Protein AF-A0A6S4QHC9-F1 (afdb_monomer_lite)

Foldseek 3Di:
DAFEEEEAEAFLLCRQVLLVVLCVVVVFAEDELLLLLLLLLVQCVVVVHDLPPPVVSLVCLVPWDWDADPQWIAIVNHTCNVVSVDPSSVVCSVSNCLDPSSVVSSLVVVVVVSVPTHYRYYYQQCCPPSCVPHLAYAYRYEDLLSSLVSVCVVCVVVVNCPPDDSVNSSVVSVVRLVCQQPRPPRRRDRRVRHHYDYPHPDDSVVVSVVRVVVSVVSVVVVVLVVVVPPVVVVVVVVVVCVPDVDDDDPAPWDKAWWAFADDDCKTWTHRVDPFIEIEHNVQVVVVPDDPDDHGDTAIWIFRDQDPRGTYIHRLLVQQVVQLVVVVVCLVVQHKFKWFFADDDPFFTWTDTSSHTATEGPVQEAPAPDDDDPPRHGDIAIWGFPDGDPVYTYTGRHVVLVVVLVVVLVVCLVPDDFFDKAKWFFADQDQFKTWTARDRSQIAIEGQVQEALDPPSCSSVVDDGGDIDMWTWHDQDPPVSYTYIHPHVVDPDVVVVVVVPDDAFDKFKFFFADWDQQFTWTHRDVSQIATEGQVQPDLFDNDRGCVVPDDGGDIDIWGFHDQDPPVSYTYTGDNVVDDRPLVCVCVVAPAFDKFKFQFADDDLFWTWTDTVNTATETEGPVLEPDPDDSVVVVVPDDHGDIAIWTFHDDDSVVRHTYTHHDDDDDDPLVVPVVQDDAFAKFKWAFADADPFFTWTHGPDRQIETEGQVQQAQDNDPDPCVRDDHGDIAIWGFHDDDSVVSYTYTGRHVVVVVQVVCVVPVDHHDHPDDDDDDDDDDDDDDDDDDDDDDDDDDDDDDDDDDD

pLDDT: mean 73.75, std 15.62, range [25.36, 93.94]

Secondary structure (DSSP, 8-state):
---EEEEE--TTSSHHHHHHHHHHHHT-EEEEHHHHHHHHHHHHHHTT--TT-HHHHHHHHHH--EEEETTEEEETTEE-TTGGGSHHHHHHHHHHTT-HHHHHHHHHHHHHHHTTS-EEEEESSIIIII-TT-SEEEEEE--HHHHHHHHHHHHHHTT--TT--HHHHHHHHHHHHHHHHH-SSS---PPTTPEEEE-SSS-HHHHHHHHHHHHHHHHHHHHHHHTT--HHHHHHHHHHTTSSS---SSS---EEEEEEEEESSSEEEE-SSSS-EEE-HHHHHHH-S----TT-EEEEEEEEE-SSSEEEEHHHHHHHHHHHHHHHHHHTT-EEEEEEEEEETTEEEEEETTEEEEEEGGGT-SS--S--GGGTT-EEEEEEEEE-SS-EEEESHHHHHHHHHHHHHHHHHH--TT-EEEEEEEEEETTEEEEEEETTEEEEEEGGGS-SS--TTGGGG--TT-EEEEEEEEEETTTTEEEEESGGGS--HHHHHHHH--TT-EEEEEEEEEETTEEEEEEETTEEEEEEGGGS-SS---S-GGGT--TT-EEEEEEEEEETTTTEEEEESGGGS--TTSSHHHHS-TT-EEEEEEEEEETTEEEEEETTTEEEEEEGGGSS--S-HHHHHHH--TT-EEEEEEEEEETTTTEEEEEE--PPPPHHHHHHHH--TT-EEEEEEEEEETTEEEEE-STT-EEEEEGGGS-SS--S-GGGT--TT-EEEEEEEEEETTTTEEEEEHHHHHHHHHHHHTTT--------------PPPP-----------------------

Radius of gyration: 46.86 Å; chains: 1; bounding box: 111×77×126 Å

Sequence (801 aa):
MNKTITVDGPAGSGKSSIAKLLSKRINYTYLDTGAIYRILTYCFIEEDTSARDKQKIESTLATIKINIEDSKYYLNDKDVTEVIRGEAVDKLVAVFAQLPEVRGYVRSFQRRMADNKNMVIDGRDIGTEVFPNAFCKFYLDARLKVRAERRFNDLKKREIIGERTLEDIAQEVARRDKMDRERTHSPLKIPKDALIIDSSDSQIESVLEEMVNHYNNKIQLQSLDTNFSSDEQNEEFFKAMQEQPAAPTTHSGEFLDAKVISIGEEIYLDIGRKVDAYISHDEVKRLGEINFAVGDTIQVVEKARTRVGVLVSKYDADRWQGLLKLRERFKANDLVSGIVKDINKGGYIIDIDGTEAFCPLSEYDVVKSPRKQDEIGVHSNFKILSLDLKNVIVSRKRPLEKRYDTIRQEFFETAKENDRFTAKVVHLMNYRMIVSLKEGVNAIIRQKEFSWKRSGRDIERFQRGDEFEVVLILIDREKQRLEVSRRLAQPDPFIDFYAKHEVGSVVTGKIVSTERYGVFVEVENGVDGMVHISDISWFRKVLHPKDLFNIGDAITTKILSISKEDRKLSLGIKQLEADPWESMDQTYPIGGEVNLKITAIIKNGLYGLIDEKVDAFIHIMDTQYKDTQADFMSIFNVGDDINAKILRVNKFKHRLELGLKEKIDNPWEELKLNFDNKDVVMGEVVEIIENGVNVKLLGSVIGFCHVNQLDEVETKSIEDVVKVGEKHSFLIQFIDIEKEKISLSRKDFLISSKNMENSNVSPKMKLDAIIEPSHPDQDSMKEDTDSPSETDRNTHEKDFA

Structure (mmCIF, N/CA/C/O backbone):
data_AF-A0A6S4QHC9-F1
#
_entry.id   AF-A0A6S4QHC9-F1
#
loop_
_atom_site.group_PDB
_atom_site.id
_atom_site.type_symbol
_atom_site.label_atom_id
_atom_site.label_alt_id
_atom_site.label_comp_id
_atom_site.label_asym_id
_atom_site.label_entity_id
_atom_site.label_seq_id
_atom_site.pdbx_PDB_ins_code
_atom_site.Cartn_x
_atom_site.Cartn_y
_atom_site.Cartn_z
_atom_site.occupancy
_atom_site.B_iso_or_equiv
_atom_site.auth_seq_id
_atom_site.auth_comp_id
_atom_site.auth_asym_id
_atom_site.auth_atom_id
_atom_site.pdbx_PDB_model_num
ATOM 1 N N . MET A 1 1 ? 1.510 8.963 30.806 1.00 52.81 1 MET A N 1
ATOM 2 C CA . MET A 1 1 ? 2.426 8.277 29.866 1.00 52.81 1 MET A CA 1
ATOM 3 C C . MET A 1 1 ? 2.702 9.185 28.682 1.00 52.81 1 MET A C 1
ATOM 5 O O . MET A 1 1 ? 1.758 9.783 28.174 1.00 52.81 1 MET A O 1
ATOM 9 N N . ASN A 1 2 ? 3.962 9.287 28.256 1.00 72.94 2 ASN A N 1
ATOM 10 C CA . ASN A 1 2 ? 4.336 10.025 27.047 1.00 72.94 2 ASN A CA 1
ATOM 11 C C . ASN A 1 2 ? 3.812 9.280 25.819 1.00 72.94 2 ASN A C 1
ATOM 13 O O . ASN A 1 2 ? 3.933 8.056 25.733 1.00 72.94 2 ASN A O 1
ATOM 17 N N . LYS A 1 3 ? 3.201 10.003 24.884 1.00 85.38 3 LYS A N 1
ATOM 18 C CA . LYS A 1 3 ? 2.606 9.426 23.679 1.00 85.38 3 LYS A CA 1
ATOM 19 C C . LYS A 1 3 ? 3.523 9.696 22.494 1.00 85.38 3 LYS A C 1
ATOM 21 O O . LYS A 1 3 ? 3.671 10.832 22.048 1.00 85.38 3 LYS A O 1
ATOM 26 N N . THR A 1 4 ? 4.125 8.632 21.973 1.00 90.50 4 THR A N 1
ATOM 27 C CA . THR A 1 4 ? 4.894 8.671 20.724 1.00 90.50 4 THR A CA 1
ATOM 28 C C . THR A 1 4 ? 4.001 8.273 19.558 1.00 90.50 4 THR A C 1
ATOM 30 O O . THR A 1 4 ? 3.331 7.242 19.611 1.00 90.50 4 THR A O 1
ATOM 33 N N . ILE A 1 5 ? 4.005 9.071 18.496 1.00 92.06 5 ILE A N 1
ATOM 34 C CA . ILE A 1 5 ? 3.310 8.797 17.240 1.00 92.06 5 ILE A CA 1
ATOM 35 C C . ILE A 1 5 ? 4.350 8.632 16.139 1.00 92.06 5 ILE A C 1
ATOM 37 O O . ILE A 1 5 ? 5.210 9.496 15.977 1.00 92.06 5 ILE A O 1
ATOM 41 N N . THR A 1 6 ? 4.268 7.547 15.374 1.00 93.94 6 THR A N 1
ATOM 42 C CA . THR A 1 6 ? 5.199 7.277 14.271 1.00 93.94 6 THR A CA 1
ATOM 43 C C . THR A 1 6 ? 4.517 7.447 12.924 1.00 93.94 6 THR A C 1
ATOM 45 O O . THR A 1 6 ? 3.367 7.043 12.747 1.00 93.94 6 THR A O 1
ATOM 48 N N . VAL A 1 7 ? 5.230 8.037 11.966 1.00 92.94 7 VAL A N 1
ATOM 49 C CA . VAL A 1 7 ? 4.775 8.204 10.581 1.00 92.94 7 VAL A CA 1
ATOM 50 C C . VAL A 1 7 ? 5.837 7.639 9.640 1.00 92.94 7 VAL A C 1
ATOM 52 O O . VAL A 1 7 ? 6.820 8.301 9.308 1.00 92.94 7 VAL A O 1
ATOM 55 N N . ASP A 1 8 ? 5.646 6.396 9.215 1.00 90.69 8 ASP A N 1
ATOM 56 C CA . ASP A 1 8 ? 6.563 5.693 8.321 1.00 90.69 8 ASP A CA 1
ATOM 57 C C . ASP A 1 8 ? 6.098 5.756 6.864 1.00 90.69 8 ASP A C 1
ATOM 59 O O . ASP A 1 8 ? 4.919 5.938 6.569 1.00 90.69 8 ASP A O 1
ATOM 63 N N . GLY A 1 9 ? 7.026 5.605 5.921 1.00 87.12 9 GLY A N 1
ATOM 64 C CA . GLY A 1 9 ? 6.676 5.460 4.508 1.00 87.12 9 GLY A CA 1
ATOM 65 C C . GLY A 1 9 ? 7.844 5.676 3.543 1.00 87.12 9 GLY A C 1
ATOM 66 O O . GLY A 1 9 ? 8.886 6.232 3.925 1.00 87.12 9 GLY A O 1
ATOM 67 N N . PRO A 1 10 ? 7.696 5.269 2.268 1.00 82.06 10 PRO A N 1
ATOM 68 C CA . PRO A 1 10 ? 8.728 5.416 1.246 1.00 82.06 10 PRO A CA 1
ATOM 69 C C . PRO A 1 10 ? 9.070 6.884 0.931 1.00 82.06 10 PRO A C 1
ATOM 71 O O . PRO A 1 10 ? 8.462 7.840 1.425 1.00 82.06 10 PRO A O 1
ATOM 74 N N . ALA A 1 11 ? 10.111 7.099 0.122 1.00 77.19 11 ALA A N 1
ATOM 75 C CA . ALA A 1 11 ? 10.515 8.447 -0.285 1.00 77.19 11 ALA A CA 1
ATOM 76 C C . ALA A 1 11 ? 9.394 9.135 -1.081 1.00 77.19 11 ALA A C 1
ATOM 78 O O . ALA A 1 11 ? 8.812 8.516 -1.968 1.00 77.19 11 ALA A O 1
ATOM 79 N N . GLY A 1 12 ? 9.108 10.409 -0.800 1.00 72.75 12 GLY A N 1
ATOM 80 C CA . GLY A 1 12 ? 8.110 11.180 -1.555 1.00 72.75 12 GLY A CA 1
ATOM 81 C C . GLY A 1 12 ? 6.642 10.883 -1.212 1.00 72.75 12 GLY A C 1
ATOM 82 O O . GLY A 1 12 ? 5.759 11.467 -1.832 1.00 72.75 12 GLY A O 1
ATOM 83 N N . SER A 1 13 ? 6.353 10.043 -0.207 1.00 81.88 13 SER A N 1
ATOM 84 C CA . SER A 1 13 ? 4.974 9.756 0.238 1.00 81.88 13 SER A CA 1
ATOM 85 C C . SER A 1 13 ? 4.284 10.910 0.983 1.00 81.88 13 SER A C 1
ATOM 87 O O . SER A 1 13 ? 3.103 10.816 1.299 1.00 81.88 13 SER A O 1
ATOM 89 N N . GLY A 1 14 ? 4.997 12.009 1.261 1.00 81.38 14 GLY A N 1
ATOM 90 C CA . GLY A 1 14 ? 4.463 13.169 1.990 1.00 81.38 14 GLY A CA 1
ATOM 91 C C . GLY A 1 14 ? 4.578 13.083 3.517 1.00 81.38 14 GLY A C 1
ATOM 92 O O . GLY A 1 14 ? 4.103 13.984 4.203 1.00 81.38 14 GLY A O 1
ATOM 93 N N . LYS A 1 15 ? 5.244 12.048 4.052 1.00 88.44 15 LYS A N 1
ATOM 94 C CA . LYS A 1 15 ? 5.365 11.801 5.499 1.00 88.44 15 LYS A CA 1
ATOM 95 C C . LYS A 1 15 ? 5.836 12.992 6.332 1.00 88.44 15 LYS A C 1
ATOM 97 O O . LYS A 1 15 ? 5.140 13.351 7.269 1.00 88.44 15 LYS A O 1
ATOM 102 N N . SER A 1 16 ? 6.932 13.652 5.969 1.00 85.75 16 SER A N 1
ATOM 103 C CA . SER A 1 16 ? 7.498 14.751 6.763 1.00 85.75 16 SER A CA 1
ATOM 104 C C . SER A 1 16 ? 6.567 15.967 6.794 1.00 85.75 16 SER A C 1
ATOM 106 O O . SER A 1 16 ? 6.371 16.594 7.832 1.00 85.75 16 SER A O 1
ATOM 108 N N . SER A 1 17 ? 5.919 16.271 5.664 1.00 85.81 17 SER A N 1
ATOM 109 C CA . SER A 1 17 ? 4.942 17.360 5.567 1.00 85.81 17 SER A CA 1
ATOM 110 C C . SER A 1 17 ? 3.709 17.085 6.430 1.00 85.81 17 SER A C 1
ATOM 112 O O . SER A 1 17 ? 3.311 17.939 7.219 1.00 85.81 17 SER A O 1
ATOM 114 N N . ILE A 1 18 ? 3.136 15.885 6.317 1.00 88.94 18 ILE A N 1
ATOM 115 C CA . ILE A 1 18 ? 1.932 15.493 7.057 1.00 88.94 18 ILE A CA 1
ATOM 116 C C . ILE A 1 18 ? 2.232 15.323 8.552 1.00 88.94 18 ILE A C 1
ATOM 118 O O . ILE A 1 18 ? 1.468 15.802 9.381 1.00 88.94 18 ILE A O 1
ATOM 122 N N . ALA A 1 19 ? 3.366 14.723 8.917 1.00 89.88 19 ALA A N 1
ATOM 123 C CA . ALA A 1 19 ? 3.788 14.553 10.306 1.00 89.88 19 ALA A CA 1
ATOM 124 C C . ALA A 1 19 ? 3.991 15.899 11.017 1.00 89.88 19 ALA A C 1
ATOM 126 O O . ALA A 1 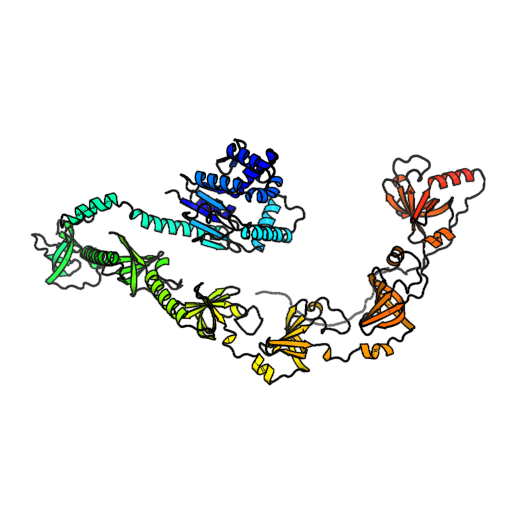19 ? 3.568 16.058 12.161 1.00 89.88 19 ALA A O 1
ATOM 127 N N . LYS A 1 20 ? 4.560 16.895 10.324 1.00 89.00 20 LYS A N 1
ATOM 128 C CA . LYS A 1 20 ? 4.706 18.259 10.850 1.00 89.00 20 LYS A CA 1
ATOM 129 C C . LYS A 1 20 ? 3.361 18.971 11.030 1.00 89.00 20 LYS A C 1
ATOM 131 O O . LYS A 1 20 ? 3.195 19.738 11.975 1.00 89.00 20 LYS A O 1
ATOM 136 N N . LEU A 1 21 ? 2.397 18.752 10.133 1.00 88.88 21 LEU A N 1
ATOM 137 C CA . LEU A 1 21 ? 1.041 19.291 10.294 1.00 88.88 21 LEU A CA 1
ATOM 138 C C . LEU A 1 21 ? 0.300 18.600 11.442 1.00 88.88 21 LEU A C 1
ATOM 140 O O . LEU A 1 21 ? -0.307 19.277 12.272 1.00 88.88 21 LEU A O 1
ATOM 144 N N . LEU A 1 22 ? 0.417 17.275 11.538 1.00 90.81 22 LEU A N 1
ATOM 145 C CA . LEU A 1 22 ? -0.151 16.484 12.623 1.00 90.81 22 LEU A CA 1
ATOM 146 C C . LEU A 1 22 ? 0.376 16.951 13.974 1.00 90.81 22 LEU A C 1
ATOM 148 O O . LEU A 1 22 ? -0.426 17.223 14.860 1.00 90.81 22 LEU A O 1
ATOM 152 N N . SER A 1 23 ? 1.695 17.115 14.112 1.00 91.00 23 SER A N 1
ATOM 153 C CA . SER A 1 23 ? 2.312 17.555 15.365 1.00 91.00 23 SER A CA 1
ATOM 154 C C . SER A 1 23 ? 1.770 18.910 15.821 1.00 91.00 23 SER A C 1
ATOM 156 O O . SER A 1 23 ? 1.446 19.072 16.993 1.00 91.00 23 SER A O 1
ATOM 158 N N . LYS A 1 24 ? 1.588 19.864 14.898 1.00 88.94 24 LYS A N 1
ATOM 159 C CA . LYS A 1 24 ? 0.968 21.161 15.199 1.00 88.94 24 LYS A CA 1
ATOM 160 C C . LYS A 1 24 ? -0.492 21.008 15.614 1.00 88.94 24 LYS A C 1
ATOM 162 O O . LYS A 1 24 ? -0.920 21.649 16.567 1.00 88.94 24 LYS A O 1
ATOM 167 N N . ARG A 1 25 ? -1.250 20.154 14.920 1.00 87.62 25 ARG A N 1
ATOM 168 C CA . ARG A 1 25 ? -2.686 19.957 15.158 1.00 87.62 25 ARG A CA 1
ATOM 169 C C . ARG A 1 25 ? -2.982 19.344 16.527 1.00 87.62 25 ARG A C 1
ATOM 171 O O . ARG A 1 25 ? -3.978 19.715 17.136 1.00 87.62 25 ARG A O 1
ATOM 178 N N . ILE A 1 26 ? -2.126 18.440 17.005 1.00 87.88 26 ILE A N 1
ATOM 179 C CA . ILE A 1 26 ? -2.276 17.768 18.309 1.00 87.88 26 ILE A CA 1
ATOM 180 C C . ILE A 1 26 ? -1.362 18.340 19.408 1.00 87.88 26 ILE A C 1
ATOM 182 O O . ILE A 1 26 ? -1.361 17.820 20.521 1.00 87.88 26 ILE A O 1
ATOM 186 N N . ASN A 1 27 ? -0.603 19.402 19.108 1.00 87.50 27 ASN A N 1
ATOM 187 C CA . ASN A 1 27 ? 0.350 20.080 19.998 1.00 87.50 27 ASN A CA 1
ATOM 188 C C . ASN A 1 27 ? 1.491 19.186 20.539 1.00 87.50 27 ASN A C 1
ATOM 190 O O . ASN A 1 27 ? 1.745 19.124 21.742 1.00 87.50 27 ASN A O 1
ATOM 194 N N . TYR A 1 28 ? 2.150 18.437 19.652 1.00 89.00 28 TYR A N 1
ATOM 195 C CA . TYR A 1 28 ? 3.264 17.530 19.964 1.00 89.00 28 TYR A CA 1
ATOM 196 C C . TYR A 1 28 ? 4.567 18.034 19.332 1.00 89.00 28 TYR A C 1
ATOM 198 O O . TYR A 1 28 ? 4.561 18.703 18.294 1.00 89.00 28 TYR A O 1
ATOM 206 N N . THR A 1 29 ? 5.707 17.662 19.917 1.00 86.81 29 THR A N 1
ATOM 207 C CA . THR A 1 29 ? 7.023 17.963 19.341 1.00 86.81 29 THR A CA 1
ATOM 208 C C . THR A 1 29 ? 7.252 17.122 18.084 1.00 86.81 29 THR A C 1
ATOM 210 O O . THR A 1 29 ? 7.058 15.908 18.096 1.00 86.81 29 THR A O 1
ATOM 213 N N . TYR A 1 30 ? 7.675 17.753 16.991 1.00 88.25 30 TYR A N 1
ATOM 214 C CA . TYR A 1 30 ? 8.024 17.062 15.748 1.00 88.25 30 TYR A CA 1
ATOM 215 C C . TYR A 1 30 ? 9.513 16.723 15.708 1.00 88.25 30 TYR A C 1
ATOM 217 O O . TYR A 1 30 ? 10.341 17.579 16.019 1.00 88.25 30 TYR A O 1
ATOM 225 N N . LEU A 1 31 ? 9.850 15.506 15.280 1.00 86.62 31 LEU A N 1
ATOM 226 C CA . LEU A 1 31 ? 11.228 15.086 15.038 1.00 86.62 31 LEU A CA 1
ATOM 227 C C . LEU A 1 31 ? 11.380 14.492 13.639 1.00 86.62 31 LEU A C 1
ATOM 229 O O . LEU A 1 31 ? 10.876 13.402 13.372 1.00 86.62 31 LEU A O 1
ATOM 233 N N . ASP A 1 32 ? 12.150 15.187 12.799 1.00 85.88 32 ASP A N 1
ATOM 234 C CA . ASP A 1 32 ? 12.600 14.681 11.503 1.00 85.88 32 ASP A CA 1
ATOM 235 C C . ASP A 1 32 ? 13.804 13.760 11.697 1.00 85.88 32 ASP A C 1
ATOM 237 O O . ASP A 1 32 ? 14.921 14.195 11.993 1.00 85.88 32 ASP A O 1
ATOM 241 N N . THR A 1 33 ? 13.589 12.460 11.527 1.00 80.19 33 THR A N 1
ATOM 242 C CA . THR A 1 33 ? 14.676 11.490 11.699 1.00 80.19 33 THR A CA 1
ATOM 243 C C . THR A 1 33 ? 15.683 11.531 10.557 1.00 80.19 33 THR A C 1
ATOM 245 O O . THR A 1 33 ? 16.862 11.237 10.766 1.00 80.19 33 THR A O 1
ATOM 248 N N . GLY A 1 34 ? 15.255 11.960 9.368 1.00 81.75 34 GLY A N 1
ATOM 249 C CA . GLY A 1 34 ? 16.127 12.182 8.222 1.00 81.75 34 GLY A CA 1
ATOM 250 C C . GLY A 1 34 ? 17.119 13.316 8.466 1.00 81.75 34 GLY A C 1
ATOM 251 O O . GLY A 1 34 ? 18.259 13.224 8.011 1.00 81.75 34 GLY A O 1
ATOM 252 N N . ALA A 1 35 ? 16.729 14.345 9.222 1.00 84.88 35 ALA A N 1
ATOM 253 C CA . ALA A 1 35 ? 17.619 15.438 9.604 1.00 84.88 35 ALA A CA 1
ATOM 254 C C . ALA A 1 35 ? 18.794 14.958 10.468 1.00 84.88 35 ALA A C 1
ATOM 256 O O . ALA A 1 35 ? 19.926 15.359 10.217 1.00 84.88 35 ALA A O 1
ATOM 257 N N . ILE A 1 36 ? 18.573 14.031 11.407 1.00 88.56 36 ILE A N 1
ATOM 258 C CA . ILE A 1 36 ? 19.645 13.505 12.273 1.00 88.56 36 ILE A CA 1
ATOM 259 C C . ILE A 1 36 ? 20.713 12.787 11.441 1.00 88.56 36 ILE A C 1
ATOM 261 O O . ILE A 1 36 ? 21.902 13.062 11.590 1.00 88.56 36 ILE A O 1
ATOM 265 N N . TYR A 1 37 ? 20.306 11.914 10.512 1.00 89.62 37 TYR A N 1
ATOM 266 C CA . TYR A 1 37 ? 21.256 11.244 9.614 1.00 89.62 37 TYR A CA 1
ATOM 267 C C . TYR A 1 37 ? 22.065 12.243 8.777 1.00 89.62 37 TYR A C 1
ATOM 269 O O . TYR A 1 37 ? 23.251 12.023 8.534 1.00 89.62 37 TYR A O 1
ATOM 277 N N . ARG A 1 38 ? 21.447 13.354 8.361 1.00 90.75 38 ARG A N 1
ATOM 278 C CA . ARG A 1 38 ? 22.122 14.418 7.609 1.00 90.75 38 ARG A CA 1
ATOM 279 C C . ARG A 1 38 ? 23.102 15.216 8.469 1.00 90.75 38 ARG A C 1
ATOM 281 O O . ARG A 1 38 ? 24.181 15.517 7.979 1.00 90.75 38 ARG A O 1
ATOM 288 N N . ILE A 1 39 ? 22.772 15.501 9.731 1.00 92.00 39 ILE A N 1
ATOM 289 C CA . ILE A 1 39 ? 23.687 16.149 10.692 1.00 92.00 39 ILE A CA 1
ATOM 290 C C . ILE A 1 39 ? 24.936 15.289 10.891 1.00 92.00 39 ILE A C 1
ATOM 292 O O . ILE A 1 39 ? 26.049 15.792 10.776 1.00 92.00 39 ILE A O 1
ATOM 296 N N . LEU A 1 40 ? 24.757 13.983 11.123 1.00 92.44 40 LEU A N 1
ATOM 297 C CA . LEU A 1 40 ? 25.879 13.052 11.274 1.00 92.44 40 LEU A CA 1
ATOM 298 C C . LEU A 1 40 ? 26.726 12.983 10.002 1.00 92.44 40 LEU A C 1
ATOM 300 O O . LEU A 1 40 ? 27.945 13.062 10.066 1.00 92.44 40 LEU A O 1
ATOM 304 N N . THR A 1 41 ? 26.076 12.905 8.839 1.00 92.31 41 THR A N 1
ATOM 305 C CA . THR A 1 41 ? 26.767 12.904 7.542 1.00 92.31 41 THR A CA 1
ATOM 306 C C . THR A 1 41 ? 27.566 14.190 7.333 1.00 92.31 41 THR A C 1
ATOM 308 O O . THR A 1 41 ? 28.707 14.123 6.895 1.00 92.31 41 THR A O 1
ATOM 311 N N . TYR A 1 42 ? 26.998 15.350 7.670 1.00 93.44 42 TYR A N 1
ATOM 312 C CA . TYR A 1 42 ? 27.700 16.629 7.603 1.00 93.44 42 TYR A CA 1
ATOM 313 C C . TYR A 1 42 ? 28.925 16.652 8.530 1.00 93.44 42 TYR A C 1
ATOM 315 O O . TYR A 1 42 ? 30.002 17.034 8.090 1.00 93.44 42 TYR A O 1
ATOM 323 N N . CYS A 1 43 ? 28.792 16.155 9.763 1.00 91.94 43 CYS A N 1
ATOM 324 C CA . CYS A 1 43 ? 29.910 16.031 10.702 1.00 91.94 43 CYS A CA 1
ATOM 325 C C . CYS A 1 43 ? 31.038 15.150 10.140 1.00 91.94 43 CYS A C 1
ATOM 327 O O . CYS A 1 43 ? 32.204 15.526 10.192 1.00 91.94 43 CYS A O 1
ATOM 329 N N . PHE A 1 44 ? 30.694 14.002 9.545 1.00 93.56 44 PHE A N 1
ATOM 330 C CA . PHE A 1 44 ? 31.684 13.115 8.931 1.00 93.56 44 PHE A CA 1
ATOM 331 C C . PHE A 1 44 ? 32.372 13.743 7.717 1.00 93.56 44 PHE A C 1
ATOM 333 O O . PHE A 1 44 ? 33.549 13.478 7.500 1.00 93.56 44 PHE A O 1
ATOM 340 N N . ILE A 1 45 ? 31.668 14.574 6.943 1.00 90.38 45 ILE A N 1
ATOM 341 C CA . ILE A 1 45 ? 32.257 15.314 5.819 1.00 90.38 45 ILE A CA 1
ATOM 342 C C . ILE A 1 45 ? 33.246 16.370 6.326 1.00 90.38 45 ILE A C 1
ATOM 344 O O . ILE A 1 45 ? 34.356 16.440 5.812 1.00 90.38 45 ILE A O 1
ATOM 348 N N . GLU A 1 46 ? 32.874 17.160 7.337 1.00 90.25 46 GLU A N 1
ATOM 349 C CA . GLU A 1 46 ? 33.746 18.203 7.905 1.00 90.25 46 GLU A CA 1
ATOM 350 C C . GLU A 1 46 ? 35.025 17.620 8.521 1.00 90.25 46 GLU A C 1
ATOM 352 O O . GLU A 1 46 ? 36.089 18.226 8.434 1.00 90.25 46 GLU A O 1
ATOM 357 N N . GLU A 1 47 ? 34.940 16.428 9.114 1.00 88.88 47 GLU A N 1
ATOM 358 C CA . GLU A 1 47 ? 36.089 15.737 9.706 1.00 88.88 47 GLU A CA 1
ATOM 359 C C . GLU A 1 47 ? 36.881 14.881 8.703 1.00 88.88 47 GLU A C 1
ATOM 361 O O . GLU A 1 47 ? 37.817 14.192 9.112 1.00 88.88 47 GLU A O 1
ATOM 366 N N . ASP A 1 48 ? 36.515 14.878 7.416 1.00 88.69 48 ASP A N 1
ATOM 367 C CA . ASP A 1 48 ? 37.087 14.011 6.372 1.00 88.69 48 ASP A CA 1
ATOM 368 C C . ASP A 1 48 ? 37.109 12.528 6.802 1.00 88.69 48 ASP A C 1
ATOM 370 O O . ASP A 1 48 ? 38.140 11.850 6.892 1.00 88.69 48 ASP A O 1
ATOM 374 N N . THR A 1 49 ? 35.944 12.032 7.220 1.00 88.12 49 THR A N 1
ATOM 375 C CA . THR A 1 49 ? 35.752 10.670 7.728 1.00 88.12 49 THR A CA 1
ATOM 376 C C . THR A 1 49 ? 35.182 9.770 6.640 1.00 88.12 49 THR A C 1
ATOM 378 O O . THR A 1 49 ? 34.078 9.980 6.140 1.00 88.12 49 THR A O 1
ATOM 381 N N . SER A 1 50 ? 35.917 8.712 6.297 1.00 89.38 50 SER A N 1
ATOM 382 C CA . SER A 1 50 ? 35.462 7.700 5.342 1.00 89.38 50 SER A CA 1
ATOM 383 C C . SER A 1 50 ? 34.457 6.737 5.977 1.00 89.38 50 SER A C 1
ATOM 385 O O . SER A 1 50 ? 34.641 6.291 7.105 1.00 89.38 50 SER A O 1
ATOM 387 N N . ALA A 1 51 ? 33.449 6.301 5.213 1.00 86.00 51 ALA A N 1
ATOM 388 C CA . ALA A 1 51 ? 32.467 5.297 5.647 1.00 86.00 51 ALA A CA 1
ATOM 389 C C . ALA A 1 51 ? 33.071 3.911 5.968 1.00 86.00 51 ALA A C 1
ATOM 391 O O . ALA A 1 51 ? 32.367 3.033 6.461 1.00 86.00 51 ALA A O 1
ATOM 392 N N . ARG A 1 52 ? 34.358 3.693 5.663 1.00 87.25 52 ARG A N 1
ATOM 393 C CA . ARG A 1 52 ? 35.105 2.474 6.018 1.00 87.25 52 ARG A CA 1
ATOM 394 C C . ARG A 1 52 ? 35.875 2.597 7.336 1.00 87.25 52 ARG A C 1
ATOM 396 O O . ARG A 1 52 ? 36.310 1.579 7.865 1.00 87.25 52 ARG A O 1
ATOM 403 N N . ASP A 1 53 ? 36.059 3.810 7.850 1.00 88.81 53 ASP A N 1
ATOM 404 C CA . ASP A 1 53 ? 36.850 4.063 9.052 1.00 88.81 53 ASP A CA 1
ATOM 405 C C . ASP A 1 53 ? 35.975 3.988 10.307 1.00 88.81 53 ASP A C 1
ATOM 407 O O . ASP A 1 53 ? 35.464 4.982 10.825 1.00 88.81 53 ASP A O 1
ATOM 411 N N . LYS A 1 54 ? 35.778 2.759 10.786 1.00 88.75 54 LYS A N 1
ATOM 412 C CA . LYS A 1 54 ? 34.926 2.483 11.943 1.00 88.75 54 LYS A CA 1
ATOM 413 C C . LYS A 1 54 ? 35.414 3.169 13.226 1.00 88.75 54 LYS A C 1
ATOM 415 O O . LYS A 1 54 ? 34.587 3.672 13.981 1.00 88.75 54 LYS A O 1
ATOM 420 N N . GLN A 1 55 ? 36.727 3.209 13.467 1.00 87.50 55 GLN A N 1
ATOM 421 C CA . GLN A 1 55 ? 37.283 3.802 14.689 1.00 87.50 55 GLN A CA 1
ATOM 422 C C . GLN A 1 55 ? 37.034 5.308 14.735 1.00 87.50 55 GLN A C 1
ATOM 424 O O . GLN A 1 55 ? 36.595 5.826 15.763 1.00 87.50 55 GLN A O 1
ATOM 429 N N . LYS A 1 56 ? 37.253 6.001 13.611 1.00 89.06 56 LYS A N 1
ATOM 430 C CA . LYS A 1 56 ? 36.994 7.438 13.523 1.00 89.06 56 LYS A CA 1
ATOM 431 C C . LYS A 1 56 ? 35.508 7.739 13.719 1.00 89.06 56 LYS A C 1
ATOM 433 O O . LYS A 1 56 ? 35.175 8.564 14.563 1.00 89.06 56 LYS A O 1
ATOM 438 N N . ILE A 1 57 ? 34.619 6.977 13.073 1.00 91.00 57 ILE A N 1
ATOM 439 C CA . ILE A 1 57 ? 33.161 7.102 13.247 1.00 91.00 57 ILE A CA 1
ATOM 440 C C . ILE A 1 57 ? 32.745 6.941 14.715 1.00 91.00 57 ILE A C 1
ATOM 442 O O . ILE A 1 57 ? 31.993 7.768 15.228 1.00 91.00 57 ILE A O 1
ATOM 446 N N . GLU A 1 58 ? 33.226 5.907 15.408 1.00 90.06 58 GLU A N 1
ATOM 447 C CA . GLU A 1 58 ? 32.906 5.691 16.826 1.00 90.06 58 GLU A CA 1
ATOM 448 C C . GLU A 1 58 ? 33.419 6.837 17.711 1.00 90.06 58 GLU A C 1
ATOM 450 O O . GLU A 1 58 ? 32.702 7.287 18.607 1.00 90.06 58 GLU A O 1
ATOM 455 N N . SER A 1 59 ? 34.618 7.358 17.424 1.00 89.69 59 SER A N 1
ATOM 456 C CA . SER A 1 59 ? 35.193 8.487 18.163 1.00 89.69 59 SER A CA 1
ATOM 457 C C . SER A 1 59 ? 34.397 9.786 17.982 1.00 89.69 59 SER A C 1
ATOM 459 O O . SER A 1 59 ? 34.101 10.457 18.972 1.00 89.69 59 SER A O 1
ATOM 461 N N . THR A 1 60 ? 33.957 10.095 16.758 1.00 89.06 60 THR A N 1
ATOM 462 C CA . THR A 1 60 ? 33.113 11.260 16.452 1.00 89.06 60 THR A CA 1
ATOM 463 C C . THR A 1 60 ? 31.742 11.130 17.118 1.00 89.06 60 THR A C 1
ATOM 465 O O . THR A 1 60 ? 31.242 12.069 17.736 1.00 89.06 60 THR A O 1
ATOM 468 N N . LEU A 1 61 ? 31.122 9.944 17.064 1.00 90.25 61 LEU A N 1
ATOM 469 C CA . LEU A 1 61 ? 29.819 9.700 17.694 1.00 90.25 61 LEU A CA 1
ATOM 470 C C . LEU A 1 61 ? 29.859 9.822 19.227 1.00 90.25 61 LEU A C 1
ATOM 472 O O . LEU A 1 61 ? 28.832 10.120 19.838 1.00 90.25 61 LEU A O 1
ATOM 476 N N . ALA A 1 62 ? 31.017 9.604 19.856 1.00 86.62 62 ALA A N 1
ATOM 477 C CA . ALA A 1 62 ? 31.181 9.744 21.301 1.00 86.62 62 ALA A CA 1
ATOM 478 C C . ALA A 1 62 ? 31.254 11.210 21.769 1.00 86.62 62 ALA A C 1
ATOM 480 O O . ALA A 1 62 ? 30.884 11.506 22.906 1.00 86.62 62 ALA A O 1
ATOM 481 N N . THR A 1 63 ? 31.716 12.128 20.917 1.00 87.31 63 THR A N 1
ATOM 482 C CA . THR A 1 63 ? 31.954 13.540 21.271 1.00 87.31 63 THR A CA 1
ATOM 483 C C . THR A 1 63 ? 30.852 14.483 20.789 1.00 87.31 63 THR A C 1
ATOM 485 O O . THR A 1 63 ? 30.711 15.589 21.316 1.00 87.31 63 THR A O 1
ATOM 488 N N . ILE A 1 64 ? 30.052 14.048 19.817 1.00 89.56 64 ILE A N 1
ATOM 489 C CA . ILE A 1 64 ? 29.056 14.880 19.148 1.00 89.56 64 ILE A CA 1
ATOM 490 C C . ILE A 1 64 ? 27.892 15.293 20.062 1.00 89.56 64 ILE A C 1
ATOM 492 O O . ILE A 1 64 ? 27.257 14.467 20.730 1.00 89.56 64 ILE A O 1
ATOM 496 N N . LYS A 1 65 ? 27.555 16.587 20.038 1.00 87.81 65 LYS A N 1
ATOM 497 C CA . LYS A 1 65 ? 26.367 17.147 20.695 1.00 87.81 65 LYS A CA 1
ATOM 498 C C . LYS A 1 65 ? 25.383 17.654 19.650 1.00 87.81 65 LYS A C 1
ATOM 500 O O . LYS A 1 65 ? 25.711 18.536 18.860 1.00 87.81 65 LYS A O 1
ATOM 505 N N . ILE A 1 66 ? 24.170 17.104 19.664 1.00 89.19 66 ILE A N 1
ATOM 506 C CA . ILE A 1 66 ? 23.083 17.499 18.761 1.00 89.19 66 ILE A CA 1
ATOM 507 C C . ILE A 1 66 ? 21.938 18.071 19.593 1.00 89.19 66 ILE A C 1
ATOM 509 O O . ILE A 1 66 ? 21.358 17.350 20.407 1.00 89.19 66 ILE A O 1
ATOM 513 N N . ASN A 1 67 ? 21.589 19.332 19.339 1.00 85.25 67 ASN A N 1
ATOM 514 C CA . ASN A 1 67 ? 20.451 20.016 19.952 1.00 85.25 67 ASN A CA 1
ATOM 515 C C . ASN A 1 67 ? 19.417 20.383 18.878 1.00 85.25 67 ASN A C 1
ATOM 517 O O . ASN A 1 67 ? 19.766 20.692 17.738 1.00 85.25 67 ASN A O 1
ATOM 521 N N . ILE A 1 68 ? 18.131 20.313 19.231 1.00 84.50 68 ILE A N 1
ATOM 522 C CA . ILE A 1 68 ? 17.014 20.595 18.320 1.00 84.50 68 ILE A CA 1
ATOM 523 C C . ILE A 1 68 ? 16.046 21.536 19.033 1.00 84.50 68 ILE A C 1
ATOM 525 O O . ILE A 1 68 ? 15.458 21.156 20.046 1.00 84.50 68 ILE A O 1
ATOM 529 N N . GLU A 1 69 ? 15.862 22.734 18.485 1.00 78.56 69 GLU A N 1
ATOM 530 C CA . GLU A 1 69 ? 14.988 23.777 19.038 1.00 78.56 69 GLU A CA 1
ATOM 531 C C . GLU A 1 69 ? 14.158 24.398 17.912 1.00 78.56 69 GLU A C 1
ATOM 533 O O . GLU A 1 69 ? 14.705 24.777 16.883 1.00 78.56 69 GLU A O 1
ATOM 538 N N . ASP A 1 70 ? 12.832 24.464 18.062 1.00 71.75 70 ASP A N 1
ATOM 539 C CA . ASP A 1 70 ? 11.915 25.130 17.119 1.00 71.75 70 ASP A CA 1
ATOM 540 C C . ASP A 1 70 ? 12.137 24.813 15.624 1.00 71.75 70 ASP A C 1
ATOM 542 O O . ASP A 1 70 ? 11.997 25.661 14.744 1.00 71.75 70 ASP A O 1
ATOM 546 N N . SER A 1 71 ? 12.415 23.544 15.302 1.00 70.50 71 SER A N 1
ATOM 547 C CA . SER A 1 71 ? 12.744 23.066 13.941 1.00 70.50 71 SER A CA 1
ATOM 548 C C . SER A 1 71 ? 14.101 23.525 13.379 1.00 70.50 71 SER A C 1
ATOM 550 O O . SER A 1 71 ? 14.328 23.368 12.176 1.00 70.50 71 SER A O 1
ATOM 552 N N . LYS A 1 72 ? 14.992 24.052 14.221 1.00 81.69 72 LYS A N 1
ATOM 553 C CA . LYS A 1 72 ? 16.409 24.286 13.929 1.00 81.69 72 LYS A CA 1
ATOM 554 C C . LYS A 1 72 ? 17.275 23.179 14.518 1.00 81.69 72 LYS A C 1
ATOM 556 O O . LYS A 1 72 ? 16.950 22.602 15.557 1.00 81.69 72 LYS A O 1
ATOM 561 N N . TYR A 1 73 ? 18.372 22.889 13.832 1.00 88.38 73 TYR A N 1
ATOM 562 C CA . TYR A 1 73 ? 19.306 21.826 14.177 1.00 88.38 73 TYR A CA 1
ATOM 563 C C . TYR A 1 73 ? 20.668 22.420 14.501 1.00 88.38 73 TYR A C 1
ATOM 565 O O . TYR A 1 73 ? 21.255 23.109 13.669 1.00 88.38 73 TYR A O 1
ATOM 573 N N . TYR A 1 74 ? 21.179 22.098 15.685 1.00 88.88 74 TYR A N 1
ATOM 574 C CA . TYR A 1 74 ? 22.473 22.559 16.163 1.00 88.88 74 TYR A CA 1
ATOM 575 C C . TYR A 1 74 ? 23.417 21.374 16.343 1.00 88.88 74 TYR A C 1
ATOM 577 O O . TYR A 1 74 ? 23.063 20.376 16.974 1.00 88.88 74 TYR A O 1
ATOM 585 N N . LEU A 1 75 ? 24.621 21.501 15.795 1.00 90.81 75 LEU A N 1
ATOM 586 C CA . LEU A 1 75 ? 25.721 20.556 15.939 1.00 90.81 75 LEU A CA 1
ATOM 587 C C . LEU A 1 75 ? 26.848 21.256 16.695 1.00 90.81 75 LEU A C 1
ATOM 589 O O . LEU A 1 75 ? 27.416 22.212 16.175 1.00 90.81 75 LEU A O 1
ATOM 593 N N . ASN A 1 76 ? 27.161 20.801 17.910 1.00 88.31 76 ASN A N 1
ATOM 594 C CA . ASN A 1 76 ? 28.137 21.448 18.797 1.00 88.31 76 ASN A CA 1
ATOM 595 C C . ASN A 1 76 ? 27.884 22.969 18.906 1.00 88.31 76 ASN A C 1
ATOM 597 O O . ASN A 1 76 ? 28.786 23.776 18.703 1.00 88.31 76 ASN A O 1
ATOM 601 N N . ASP A 1 77 ? 26.619 23.337 19.143 1.00 87.12 77 ASP A N 1
ATOM 602 C CA . ASP A 1 77 ? 26.114 24.716 19.258 1.00 87.12 77 ASP A CA 1
ATOM 603 C C . ASP A 1 77 ? 26.164 25.569 17.968 1.00 87.12 77 ASP A C 1
ATOM 605 O O . ASP A 1 77 ? 25.735 26.723 17.966 1.00 87.12 77 ASP A O 1
ATOM 609 N N . LYS A 1 78 ? 26.589 25.000 16.830 1.00 90.00 78 LYS A N 1
ATOM 610 C CA . LYS A 1 78 ? 26.529 25.634 15.501 1.00 90.00 78 LYS A CA 1
ATOM 611 C C . LYS A 1 78 ? 25.217 25.289 14.794 1.00 90.00 78 LYS A C 1
ATOM 613 O O . LYS A 1 78 ? 24.893 24.112 14.655 1.00 90.00 78 LYS A O 1
ATOM 618 N N . ASP A 1 79 ? 24.486 26.292 14.302 1.00 91.31 79 ASP A N 1
ATOM 619 C CA . ASP A 1 79 ? 23.293 26.070 13.469 1.00 91.31 79 ASP A CA 1
ATOM 620 C C . ASP A 1 79 ? 23.699 25.437 12.128 1.00 91.31 79 ASP A C 1
ATOM 622 O O . ASP A 1 79 ? 24.484 26.002 11.363 1.00 91.31 79 ASP A O 1
ATOM 626 N N . VAL A 1 80 ? 23.173 24.245 11.856 1.00 91.00 80 VAL A N 1
ATOM 627 C CA . VAL A 1 80 ? 23.437 23.471 10.636 1.00 91.00 80 VAL A CA 1
ATOM 628 C C . VAL A 1 80 ? 22.180 23.267 9.788 1.00 91.00 80 VAL A C 1
ATOM 630 O O . VAL A 1 80 ? 22.215 22.526 8.808 1.00 91.00 80 VAL A O 1
ATOM 633 N N . THR A 1 81 ? 21.070 23.930 10.124 1.00 85.56 81 THR A N 1
ATOM 634 C CA . THR A 1 81 ? 19.729 23.682 9.561 1.00 85.56 81 THR A CA 1
ATOM 635 C C . THR A 1 81 ? 19.676 23.727 8.033 1.00 85.56 81 THR A C 1
ATOM 637 O O . THR A 1 81 ? 19.030 22.876 7.414 1.00 85.56 81 THR A O 1
ATOM 640 N N . GLU A 1 82 ? 20.363 24.689 7.415 1.00 83.81 82 GLU A N 1
ATOM 641 C CA . GLU A 1 82 ? 20.402 24.821 5.954 1.00 83.81 82 GLU A CA 1
ATOM 642 C C . GLU A 1 82 ? 21.508 23.967 5.322 1.00 83.81 82 GLU A C 1
ATOM 644 O O . GLU A 1 82 ? 21.296 23.332 4.288 1.00 83.81 82 GLU A O 1
ATOM 649 N N . VAL A 1 83 ? 22.661 23.847 5.982 1.00 84.50 83 VAL A N 1
ATOM 650 C CA . VAL A 1 83 ? 23.831 23.132 5.446 1.00 84.50 83 VAL A CA 1
ATOM 651 C C . VAL A 1 83 ? 23.566 21.627 5.304 1.00 84.50 83 VAL A C 1
ATOM 653 O O . VAL A 1 83 ? 23.963 21.013 4.314 1.00 84.50 83 VAL A O 1
ATOM 656 N N . ILE A 1 84 ? 22.794 21.027 6.219 1.00 86.50 84 ILE A N 1
ATOM 657 C CA . ILE A 1 84 ? 22.412 19.600 6.156 1.00 86.50 84 ILE A CA 1
ATOM 658 C C . ILE A 1 84 ? 21.493 19.252 4.969 1.00 86.50 84 ILE A C 1
ATOM 660 O O . ILE A 1 84 ? 21.219 18.075 4.698 1.00 86.50 84 ILE A O 1
ATOM 664 N N . ARG A 1 85 ? 20.977 20.264 4.263 1.00 82.44 85 ARG A N 1
ATOM 665 C CA . ARG A 1 85 ? 20.171 20.112 3.043 1.00 82.44 85 ARG A CA 1
ATOM 666 C C . ARG A 1 85 ? 20.987 20.309 1.762 1.00 82.44 85 ARG A C 1
ATOM 668 O O . ARG A 1 85 ? 20.406 20.234 0.683 1.00 82.44 85 ARG A O 1
ATOM 675 N N . GLY A 1 86 ? 22.296 20.536 1.873 1.00 79.62 86 GLY A N 1
ATOM 676 C CA . GLY A 1 86 ? 23.197 20.697 0.736 1.00 79.62 86 GLY A CA 1
ATOM 677 C C . GLY A 1 86 ? 23.422 19.411 -0.066 1.00 79.62 86 GLY A C 1
ATOM 678 O O . GLY A 1 86 ? 23.234 18.292 0.420 1.00 79.62 86 GLY A O 1
ATOM 679 N N . GLU A 1 87 ? 23.877 19.577 -1.309 1.00 78.31 87 GLU A N 1
ATOM 680 C CA . GLU A 1 87 ? 24.064 18.481 -2.269 1.00 78.31 87 GLU A CA 1
ATOM 681 C C . GLU A 1 87 ? 25.104 17.444 -1.807 1.00 78.31 87 GLU A C 1
ATOM 683 O O . GLU A 1 87 ? 24.901 16.239 -1.976 1.00 78.31 87 GLU A O 1
ATOM 688 N N . ALA A 1 88 ? 26.196 17.891 -1.177 1.00 81.69 88 ALA A N 1
ATOM 689 C CA . ALA A 1 88 ? 27.248 17.011 -0.661 1.00 81.69 88 ALA A CA 1
ATOM 690 C C . ALA A 1 88 ? 26.705 16.009 0.376 1.00 81.69 88 ALA A C 1
ATOM 692 O O . ALA A 1 88 ? 26.997 14.813 0.316 1.00 81.69 88 ALA A O 1
ATOM 693 N N . VAL A 1 89 ? 25.839 16.483 1.276 1.00 86.94 89 VAL A N 1
ATOM 694 C CA . VAL A 1 89 ? 25.178 15.651 2.289 1.00 86.94 89 VAL A CA 1
ATOM 695 C C . VAL A 1 89 ? 24.178 14.697 1.631 1.00 86.94 89 VAL A C 1
ATOM 697 O O . VAL A 1 89 ? 24.145 13.512 1.962 1.00 86.94 89 VAL A O 1
ATOM 700 N N . ASP A 1 90 ? 23.397 15.174 0.657 1.00 78.25 90 ASP A N 1
ATOM 701 C CA . ASP A 1 90 ? 22.404 14.367 -0.068 1.00 78.25 90 ASP A CA 1
ATOM 702 C C . ASP A 1 90 ? 23.018 13.165 -0.805 1.00 78.25 90 ASP A C 1
ATOM 704 O O . ASP A 1 90 ? 22.395 12.098 -0.859 1.00 78.25 90 ASP A O 1
ATOM 708 N N . LYS A 1 91 ? 24.237 13.313 -1.341 1.00 79.75 91 LYS A N 1
ATOM 709 C CA . LYS A 1 91 ? 24.967 12.233 -2.027 1.00 79.75 91 LYS A CA 1
ATOM 710 C C . LYS A 1 91 ? 25.447 11.141 -1.068 1.00 79.75 91 LYS A C 1
ATOM 712 O O . LYS A 1 91 ? 25.438 9.967 -1.434 1.00 79.75 91 LYS A O 1
ATOM 717 N N . LEU A 1 92 ? 25.844 11.508 0.151 1.00 84.44 92 LEU A N 1
ATOM 718 C CA . LEU A 1 92 ? 26.523 10.601 1.084 1.00 84.44 92 LEU A CA 1
ATOM 719 C C . LEU A 1 92 ? 25.633 10.068 2.214 1.00 84.44 92 LEU A C 1
ATOM 721 O O . LEU A 1 92 ? 25.935 9.012 2.772 1.00 84.44 92 LEU A O 1
ATOM 725 N N . VAL A 1 93 ? 24.502 10.715 2.517 1.00 86.38 93 VAL A N 1
ATOM 726 C CA . VAL A 1 93 ? 23.632 10.331 3.646 1.00 86.38 93 VAL A CA 1
ATOM 727 C C . VAL A 1 93 ? 23.153 8.883 3.560 1.00 86.38 93 VAL A C 1
ATOM 729 O O . VAL A 1 93 ? 23.066 8.191 4.571 1.00 86.38 93 VAL A O 1
ATOM 732 N N . ALA A 1 94 ? 22.893 8.385 2.349 1.00 79.69 94 ALA A N 1
ATOM 733 C CA . ALA A 1 94 ? 22.455 7.009 2.136 1.00 79.69 94 ALA A CA 1
ATOM 734 C C . ALA A 1 94 ? 23.552 5.978 2.442 1.00 79.69 94 ALA A C 1
ATOM 736 O O . ALA A 1 94 ? 23.223 4.848 2.794 1.00 79.69 94 ALA A O 1
ATOM 737 N N . VAL A 1 95 ? 24.828 6.351 2.306 1.00 85.38 95 VAL A N 1
ATOM 738 C CA . VAL A 1 95 ? 25.975 5.481 2.597 1.00 85.38 95 VAL A CA 1
ATOM 739 C C . VAL A 1 95 ? 26.165 5.382 4.108 1.00 85.38 95 VAL A C 1
ATOM 741 O O . VAL A 1 95 ? 26.135 4.285 4.658 1.00 85.38 95 VAL A O 1
ATOM 744 N N . PHE A 1 96 ? 26.254 6.518 4.804 1.00 87.00 96 PHE A N 1
ATOM 745 C CA . PHE A 1 96 ? 26.456 6.533 6.257 1.00 87.00 96 PHE A CA 1
ATOM 746 C C . PHE A 1 96 ? 25.249 6.004 7.040 1.00 87.00 96 PHE A C 1
ATOM 748 O O . PHE A 1 96 ? 25.422 5.316 8.043 1.00 87.00 96 PHE A O 1
ATOM 755 N N . ALA A 1 97 ? 24.018 6.242 6.572 1.00 84.88 97 ALA A N 1
ATOM 756 C CA . ALA A 1 97 ? 22.814 5.726 7.229 1.00 84.88 97 ALA A CA 1
ATOM 757 C C . ALA A 1 97 ? 22.696 4.188 7.196 1.00 84.88 97 ALA A C 1
ATOM 759 O O . ALA A 1 97 ? 21.851 3.634 7.903 1.00 84.88 97 ALA A O 1
ATOM 760 N N . GLN A 1 98 ? 23.505 3.490 6.388 1.00 80.38 98 GLN A N 1
ATOM 761 C CA . GLN A 1 98 ? 23.561 2.023 6.373 1.00 80.38 98 GLN A CA 1
ATOM 762 C C . GLN A 1 98 ? 24.451 1.447 7.479 1.00 80.38 98 GLN A C 1
ATOM 764 O O . GLN A 1 98 ? 24.284 0.277 7.822 1.00 80.38 98 GLN A O 1
ATOM 769 N N . LEU A 1 99 ? 25.352 2.249 8.053 1.00 84.88 99 LEU A N 1
ATOM 770 C CA . LEU A 1 99 ? 26.318 1.780 9.040 1.00 84.88 99 LEU A CA 1
ATOM 771 C C . LEU A 1 99 ? 25.625 1.437 10.376 1.00 84.88 99 LEU A C 1
ATOM 773 O O . LEU A 1 99 ? 24.857 2.262 10.895 1.00 84.88 99 LEU A O 1
ATOM 777 N N . PRO A 1 100 ? 25.865 0.240 10.950 1.00 83.94 100 PRO A N 1
ATOM 778 C CA . PRO A 1 100 ? 25.269 -0.176 12.220 1.00 83.94 100 PRO A CA 1
ATOM 779 C C . PRO A 1 100 ? 25.543 0.789 13.378 1.00 83.94 100 PRO A C 1
ATOM 781 O O . PRO A 1 100 ? 24.648 1.045 14.181 1.00 83.94 100 PRO A O 1
ATOM 784 N N . GLU A 1 101 ? 26.745 1.358 13.438 1.00 87.75 101 GLU A N 1
ATOM 785 C CA . GLU A 1 101 ? 27.211 2.273 14.484 1.00 87.75 101 GLU A CA 1
ATOM 786 C C . GLU A 1 101 ? 26.396 3.574 14.465 1.00 87.75 101 GLU A C 1
ATOM 788 O O . GLU A 1 101 ? 25.813 3.980 15.474 1.00 87.75 101 GLU A O 1
ATOM 793 N N . VAL A 1 102 ? 26.254 4.167 13.275 1.00 88.81 102 VAL A N 1
ATOM 794 C CA . VAL A 1 102 ? 25.449 5.375 13.038 1.00 88.81 102 VAL A CA 1
ATOM 795 C C . VAL A 1 102 ? 23.988 5.116 13.403 1.00 88.81 102 VAL A C 1
ATOM 797 O O . VAL A 1 102 ? 23.356 5.910 14.099 1.00 88.81 102 VAL A O 1
ATOM 800 N N . ARG A 1 103 ? 23.433 3.974 12.986 1.00 84.88 103 ARG A N 1
ATOM 801 C CA . ARG A 1 103 ? 22.050 3.601 13.316 1.00 84.88 103 ARG A CA 1
ATOM 802 C C . ARG A 1 103 ? 21.831 3.373 14.803 1.00 84.88 103 ARG A C 1
ATOM 804 O O . ARG A 1 103 ? 20.804 3.806 15.324 1.00 84.88 103 ARG A O 1
ATOM 811 N N . GLY A 1 104 ? 22.769 2.708 15.471 1.00 85.62 104 GLY A N 1
ATOM 812 C CA . GLY A 1 104 ? 22.736 2.485 16.913 1.00 85.62 104 GLY A CA 1
ATOM 813 C C . GLY A 1 104 ? 22.711 3.805 17.679 1.00 85.62 104 GLY A C 1
ATOM 814 O O . GLY A 1 104 ? 21.877 3.984 18.573 1.00 85.62 104 GLY A O 1
ATOM 815 N N . TYR A 1 105 ? 23.544 4.764 17.265 1.00 89.38 105 TYR A N 1
ATOM 816 C CA . TYR A 1 105 ? 23.548 6.112 17.825 1.00 89.38 105 TYR A CA 1
ATOM 817 C C . TYR A 1 105 ? 22.213 6.833 17.597 1.00 89.38 105 TYR A C 1
ATOM 819 O O . TYR A 1 105 ? 21.592 7.280 18.563 1.00 89.38 105 TYR A O 1
ATOM 827 N N . VAL A 1 106 ? 21.727 6.898 16.349 1.00 88.62 106 VAL A N 1
ATOM 828 C CA . VAL A 1 106 ? 20.470 7.594 16.010 1.00 88.62 106 VAL A CA 1
ATOM 829 C C . VAL A 1 106 ? 19.281 6.986 16.751 1.00 88.62 106 VAL A C 1
ATOM 831 O O . VAL A 1 106 ? 18.475 7.724 17.311 1.00 88.62 106 VAL A O 1
ATOM 834 N N . ARG A 1 107 ? 19.194 5.654 16.835 1.00 87.62 107 ARG A N 1
ATOM 835 C CA . ARG A 1 107 ? 18.138 4.955 17.585 1.00 87.62 107 ARG A CA 1
ATOM 836 C C . ARG A 1 107 ? 18.172 5.328 19.067 1.00 87.62 107 ARG A C 1
ATOM 838 O O . ARG A 1 107 ? 17.131 5.600 19.663 1.00 87.62 107 ARG A O 1
ATOM 845 N N . SER A 1 108 ? 19.365 5.359 19.657 1.00 86.62 108 SER A N 1
ATOM 846 C CA . SER A 1 108 ? 19.552 5.747 21.058 1.00 86.62 108 SER A CA 1
ATOM 847 C C . SER A 1 108 ? 19.174 7.213 21.285 1.00 86.62 108 SER A C 1
ATOM 849 O O . SER A 1 108 ? 18.498 7.531 22.258 1.00 86.62 108 SER A O 1
ATOM 851 N N . PHE A 1 109 ? 19.549 8.100 20.361 1.00 87.12 109 PHE A N 1
ATOM 852 C CA . PHE A 1 109 ? 19.188 9.515 20.390 1.00 87.12 109 PHE A CA 1
ATOM 853 C C . PHE A 1 109 ? 17.671 9.732 20.284 1.00 87.12 109 PHE A C 1
ATOM 855 O O . PHE A 1 109 ? 17.099 10.459 21.091 1.00 87.12 109 PHE A O 1
ATOM 862 N N . GLN A 1 110 ? 17.006 9.062 19.338 1.00 87.31 110 GLN A N 1
ATOM 863 C CA . GLN A 1 110 ? 15.555 9.138 19.144 1.00 87.31 110 GLN A CA 1
ATOM 864 C C . GLN A 1 110 ? 14.790 8.703 20.395 1.00 87.31 110 GLN A C 1
ATOM 866 O O . GLN A 1 110 ? 13.848 9.380 20.798 1.00 87.31 110 GLN A O 1
ATOM 871 N N . ARG A 1 111 ? 15.205 7.597 21.028 1.00 86.31 111 ARG A N 1
ATOM 872 C CA . ARG A 1 111 ? 14.581 7.106 22.265 1.00 86.31 111 ARG A CA 1
ATOM 873 C C . ARG A 1 111 ? 14.742 8.100 23.412 1.00 86.31 111 ARG A C 1
ATOM 875 O O . ARG A 1 111 ? 13.737 8.489 23.988 1.00 86.31 111 ARG A O 1
ATOM 882 N N . ARG A 1 112 ? 15.960 8.612 23.636 1.00 85.31 112 ARG A N 1
ATOM 883 C CA . ARG A 1 112 ? 16.213 9.650 24.653 1.00 85.31 112 ARG A CA 1
ATOM 884 C C . ARG A 1 112 ? 15.397 10.926 24.430 1.00 85.31 112 ARG A C 1
ATOM 886 O O . ARG A 1 112 ? 15.005 11.567 25.391 1.00 85.31 112 ARG A O 1
ATOM 893 N N . MET A 1 113 ? 15.158 11.312 23.176 1.00 82.25 113 MET A N 1
ATOM 894 C CA . MET A 1 113 ? 14.325 12.475 22.838 1.00 82.25 113 MET A CA 1
ATOM 895 C C . MET A 1 113 ? 12.839 12.247 23.141 1.00 82.25 113 MET A C 1
ATOM 897 O O . MET A 1 113 ? 12.153 13.183 23.548 1.00 82.25 113 MET A O 1
ATOM 901 N N . ALA A 1 114 ? 12.351 11.019 22.941 1.00 82.25 114 ALA A N 1
ATOM 902 C CA . ALA A 1 114 ? 10.975 10.633 23.250 1.00 82.25 114 ALA A CA 1
ATOM 903 C C . ALA A 1 114 ? 10.732 10.430 24.754 1.00 82.25 114 ALA A C 1
ATOM 905 O O . ALA A 1 114 ? 9.586 10.510 25.208 1.00 82.25 114 ALA A O 1
ATOM 906 N N . ASP A 1 115 ? 11.790 10.210 25.536 1.00 78.12 115 ASP A N 1
ATOM 907 C CA . ASP A 1 115 ? 11.705 10.177 26.990 1.00 78.12 115 ASP A CA 1
ATOM 908 C C . ASP A 1 115 ? 11.257 11.559 27.504 1.00 78.12 115 ASP A C 1
ATOM 910 O O . ASP A 1 115 ? 11.891 12.587 27.275 1.00 78.12 115 ASP A O 1
ATOM 914 N N . ASN A 1 116 ? 10.123 11.585 28.205 1.00 69.69 116 ASN A N 1
ATOM 915 C CA . ASN A 1 116 ? 9.497 12.766 28.821 1.00 69.69 116 ASN A CA 1
ATOM 916 C C . ASN A 1 116 ? 8.846 13.785 27.869 1.00 69.69 116 ASN A C 1
ATOM 918 O O . ASN A 1 116 ? 8.498 14.880 28.314 1.00 69.69 116 ASN A O 1
ATOM 922 N N . LYS A 1 117 ? 8.621 13.444 26.589 1.00 81.69 117 LYS A N 1
ATOM 923 C CA . LYS A 1 117 ? 7.924 14.328 25.634 1.00 81.69 117 LYS A CA 1
ATOM 924 C C . LYS A 1 117 ? 6.893 13.592 24.778 1.00 81.69 117 LYS A C 1
ATOM 926 O O . LYS A 1 117 ? 7.090 12.458 24.354 1.00 81.69 117 LYS A O 1
ATOM 931 N N . ASN A 1 118 ? 5.793 14.276 24.473 1.00 87.62 118 ASN A N 1
ATOM 932 C CA . ASN A 1 118 ? 4.832 13.838 23.463 1.00 87.62 118 ASN A CA 1
ATOM 933 C C . ASN A 1 118 ? 5.372 14.191 22.076 1.00 87.62 118 ASN A C 1
ATOM 935 O O . ASN A 1 118 ? 5.632 15.365 21.797 1.00 87.62 118 ASN A O 1
ATOM 939 N N . MET A 1 119 ? 5.559 13.189 21.215 1.00 89.81 119 MET A N 1
ATOM 940 C CA . MET A 1 119 ? 6.286 13.373 19.958 1.00 89.81 119 MET A CA 1
ATOM 941 C C . MET A 1 119 ? 5.585 12.763 18.753 1.00 89.81 119 MET A C 1
ATOM 943 O O . MET A 1 119 ? 5.016 11.675 18.839 1.00 89.81 119 MET A O 1
ATOM 947 N N . VAL A 1 120 ? 5.704 13.442 17.613 1.00 91.31 120 VAL A N 1
ATOM 948 C CA . VAL A 1 120 ? 5.438 12.893 16.280 1.00 91.31 120 VAL A CA 1
ATOM 949 C C . VAL A 1 120 ? 6.775 12.728 15.569 1.00 91.31 120 VAL A C 1
ATOM 951 O O . VAL A 1 120 ? 7.510 13.698 15.387 1.00 91.31 120 VAL A O 1
ATOM 954 N N . ILE A 1 121 ? 7.090 11.497 15.186 1.00 90.62 121 ILE A N 1
ATOM 955 C CA . ILE A 1 121 ? 8.386 11.119 14.628 1.00 90.62 121 ILE A CA 1
ATOM 956 C C . ILE A 1 121 ? 8.147 10.488 13.258 1.00 90.62 121 ILE A C 1
ATOM 958 O O . ILE A 1 121 ? 7.458 9.469 13.163 1.00 90.62 121 ILE A O 1
ATOM 962 N N . ASP A 1 122 ? 8.697 11.076 12.197 1.00 91.06 122 ASP A N 1
ATOM 963 C CA . ASP A 1 122 ? 8.587 10.520 10.847 1.00 91.06 122 ASP A CA 1
ATOM 964 C C . ASP A 1 122 ? 9.862 9.788 10.425 1.00 91.06 122 ASP A C 1
ATOM 966 O O . ASP A 1 122 ? 10.965 10.123 10.852 1.00 91.06 122 ASP A O 1
ATOM 970 N N . GLY A 1 123 ? 9.730 8.769 9.578 1.00 86.94 123 GLY A N 1
ATOM 971 C CA . GLY A 1 123 ? 10.880 8.034 9.062 1.00 86.94 123 GLY A CA 1
ATOM 972 C C . GLY A 1 123 ? 10.503 6.868 8.155 1.00 86.94 123 GLY A C 1
ATOM 973 O O . GLY A 1 123 ? 9.557 6.954 7.370 1.00 86.94 123 GLY A O 1
ATOM 974 N N . ARG A 1 124 ? 11.320 5.811 8.168 1.00 81.06 124 ARG A N 1
ATOM 975 C CA . ARG A 1 124 ? 11.127 4.614 7.324 1.00 81.06 124 ARG A CA 1
ATOM 976 C C . ARG A 1 124 ? 10.923 3.335 8.135 1.00 81.06 124 ARG A C 1
ATOM 978 O O . ARG A 1 124 ? 10.343 2.388 7.622 1.00 81.06 124 ARG A O 1
ATOM 985 N N . ASP A 1 125 ? 11.447 3.296 9.349 1.00 81.00 125 ASP A N 1
ATOM 986 C CA . ASP A 1 125 ? 11.505 2.132 10.232 1.00 81.00 125 ASP A CA 1
ATOM 987 C C . ASP A 1 125 ? 11.195 2.497 11.696 1.00 81.00 125 ASP A C 1
ATOM 989 O O . ASP A 1 125 ? 11.522 1.753 12.625 1.00 81.00 125 ASP A O 1
ATOM 993 N N . ILE A 1 126 ? 10.556 3.645 11.929 1.00 85.06 126 ILE A N 1
ATOM 994 C CA . ILE A 1 126 ? 10.353 4.199 13.267 1.00 85.06 126 ILE A CA 1
ATOM 995 C C . ILE A 1 126 ? 9.359 3.345 14.050 1.00 85.06 126 ILE A C 1
ATOM 997 O O . ILE A 1 126 ? 9.667 2.911 15.157 1.00 85.06 126 ILE A O 1
ATOM 1001 N N . GLY A 1 127 ? 8.198 3.041 13.476 1.00 80.88 127 GLY A N 1
ATOM 1002 C CA . GLY A 1 127 ? 7.154 2.231 14.103 1.00 80.88 127 GLY A CA 1
ATOM 1003 C C . GLY A 1 127 ? 7.444 0.730 14.123 1.00 80.88 127 GLY A C 1
ATOM 1004 O O . GLY A 1 127 ? 6.795 -0.000 14.872 1.00 80.88 127 GLY A O 1
ATOM 1005 N N . THR A 1 128 ? 8.395 0.245 13.318 1.00 81.12 128 THR A N 1
ATOM 1006 C CA . THR A 1 128 ? 8.817 -1.167 13.314 1.00 81.12 128 THR A CA 1
ATOM 1007 C C . THR A 1 128 ? 9.935 -1.446 14.309 1.00 81.12 128 THR A C 1
ATOM 1009 O O . THR A 1 128 ? 9.865 -2.423 15.044 1.00 81.12 128 THR A O 1
ATOM 1012 N N . GLU A 1 129 ? 10.973 -0.609 14.322 1.00 80.38 129 GLU A N 1
ATOM 1013 C CA . GLU A 1 129 ? 12.259 -0.924 14.957 1.00 80.38 129 GLU A CA 1
ATOM 1014 C C . GLU A 1 129 ? 12.590 0.002 16.133 1.00 80.38 129 GLU A C 1
ATOM 1016 O O . GLU A 1 129 ? 13.136 -0.433 17.151 1.00 80.38 129 GLU A O 1
ATOM 1021 N N . VAL A 1 130 ? 12.277 1.295 16.010 1.00 82.69 130 VAL A N 1
ATOM 1022 C CA . VAL A 1 130 ? 12.648 2.295 17.022 1.00 82.69 130 VAL A CA 1
ATOM 1023 C C . VAL A 1 130 ? 11.625 2.309 18.160 1.00 82.69 130 VAL A C 1
ATOM 1025 O O . VAL A 1 130 ? 12.014 2.133 19.320 1.00 82.69 130 VAL A O 1
ATOM 1028 N N . PHE A 1 131 ? 10.340 2.430 17.813 1.00 86.50 131 PHE A N 1
ATOM 1029 C CA . PHE A 1 131 ? 9.178 2.493 18.703 1.00 86.50 131 PHE A CA 1
ATOM 1030 C C . PHE A 1 131 ? 8.094 1.471 18.299 1.00 86.50 131 PHE A C 1
ATOM 1032 O O . PHE A 1 131 ? 6.995 1.848 17.881 1.00 86.50 131 PHE A O 1
ATOM 1039 N N . PRO A 1 132 ? 8.348 0.160 18.470 1.00 84.06 132 PRO A N 1
ATOM 1040 C CA . PRO A 1 132 ? 7.363 -0.884 18.169 1.00 84.06 132 PRO A CA 1
ATOM 1041 C C . PRO A 1 132 ? 6.100 -0.800 19.036 1.00 84.06 132 PRO A C 1
ATOM 1043 O O . PRO A 1 132 ? 5.067 -1.335 18.651 1.00 84.06 132 PRO A O 1
ATOM 1046 N N . ASN A 1 133 ? 6.149 -0.094 20.167 1.00 82.50 133 ASN A N 1
ATOM 1047 C CA . ASN A 1 133 ? 5.017 0.110 21.075 1.00 82.50 133 ASN A CA 1
ATOM 1048 C C . ASN A 1 133 ? 4.488 1.555 21.032 1.00 82.50 133 ASN A C 1
ATOM 1050 O O . ASN A 1 133 ? 3.894 2.023 22.000 1.00 82.50 133 ASN A O 1
ATOM 1054 N N . ALA A 1 134 ? 4.742 2.290 19.941 1.00 86.12 134 ALA A N 1
ATOM 1055 C CA . ALA A 1 134 ? 4.244 3.653 19.779 1.00 86.12 134 ALA A CA 1
ATOM 1056 C C . ALA A 1 134 ? 2.721 3.737 19.961 1.00 86.12 134 ALA A C 1
ATOM 1058 O O . ALA A 1 134 ? 1.974 2.851 19.533 1.00 86.12 134 ALA A O 1
ATOM 1059 N N . PHE A 1 135 ? 2.266 4.842 20.554 1.00 86.00 135 PHE A N 1
ATOM 1060 C CA . PHE A 1 135 ? 0.856 5.084 20.821 1.00 86.00 135 PHE A CA 1
ATOM 1061 C C . PHE A 1 135 ? 0.041 5.090 19.532 1.00 86.00 135 PHE A C 1
ATOM 1063 O O . PHE A 1 135 ? -0.982 4.432 19.486 1.00 86.00 135 PHE A O 1
ATOM 1070 N N . CYS A 1 136 ? 0.488 5.744 18.462 1.00 89.94 136 CYS A N 1
ATOM 1071 C CA . CYS A 1 136 ? -0.112 5.605 17.129 1.00 89.94 136 CYS A CA 1
ATOM 1072 C C . CYS A 1 136 ? 0.982 5.323 16.101 1.00 89.94 136 CYS A C 1
ATOM 1074 O O . CYS A 1 136 ? 2.076 5.876 16.203 1.00 89.94 136 CYS A O 1
ATOM 1076 N N . LYS A 1 137 ? 0.675 4.486 15.109 1.00 91.94 137 LYS A N 1
ATOM 1077 C CA . LYS A 1 137 ? 1.576 4.180 13.997 1.00 91.94 137 LYS A CA 1
ATOM 1078 C C . LYS A 1 137 ? 0.832 4.420 12.696 1.00 91.94 137 LYS A C 1
ATOM 1080 O O . LYS A 1 137 ? -0.243 3.863 12.487 1.00 91.94 137 LYS A O 1
ATOM 1085 N N . PHE A 1 138 ? 1.410 5.227 11.827 1.00 92.25 138 PHE A N 1
ATOM 1086 C CA . PHE A 1 138 ? 0.877 5.517 10.506 1.00 92.25 138 PHE A CA 1
ATOM 1087 C C . PHE A 1 138 ? 1.881 5.070 9.453 1.00 92.25 138 PHE A C 1
ATOM 1089 O O . PHE A 1 138 ? 3.086 5.245 9.633 1.00 92.25 138 PHE A O 1
ATOM 1096 N N . TYR A 1 139 ? 1.384 4.508 8.356 1.00 90.88 139 TYR A N 1
ATOM 1097 C CA . TYR A 1 139 ? 2.186 4.187 7.184 1.00 90.88 139 TYR A CA 1
ATOM 1098 C C . TYR A 1 139 ? 1.608 4.906 5.967 1.00 90.88 139 TYR A C 1
ATOM 1100 O O . TYR A 1 139 ? 0.524 4.566 5.500 1.00 90.88 139 TYR A O 1
ATOM 1108 N N . LEU A 1 140 ? 2.325 5.908 5.464 1.00 90.12 140 LEU A N 1
ATOM 1109 C CA . LEU A 1 140 ? 1.924 6.680 4.291 1.00 90.12 140 LEU A CA 1
ATOM 1110 C C . LEU A 1 140 ? 2.546 6.084 3.038 1.00 90.12 140 LEU A C 1
ATOM 1112 O O . LEU A 1 140 ? 3.767 6.147 2.879 1.00 90.12 140 LEU A O 1
ATOM 1116 N N . ASP A 1 141 ? 1.712 5.588 2.131 1.00 86.06 141 ASP A N 1
ATOM 1117 C CA . ASP A 1 141 ? 2.130 5.127 0.808 1.00 86.06 141 ASP A CA 1
ATOM 1118 C C . ASP A 1 141 ? 1.634 6.076 -0.291 1.00 86.06 141 ASP A C 1
ATOM 1120 O O . ASP A 1 141 ? 0.741 6.891 -0.073 1.00 86.06 141 ASP A O 1
ATOM 1124 N N . ALA A 1 142 ? 2.252 6.011 -1.466 1.00 84.75 142 ALA A N 1
ATOM 1125 C CA . ALA A 1 142 ? 1.743 6.651 -2.674 1.00 84.75 142 ALA A CA 1
ATOM 1126 C C . ALA A 1 142 ? 2.321 5.980 -3.927 1.00 84.75 142 ALA A C 1
ATOM 1128 O O . ALA A 1 142 ? 3.431 5.435 -3.924 1.00 84.75 142 ALA A O 1
ATOM 1129 N N . ARG A 1 143 ? 1.601 6.073 -5.047 1.00 85.81 143 ARG A N 1
ATOM 1130 C CA . ARG A 1 143 ? 2.054 5.568 -6.350 1.00 85.81 143 ARG A CA 1
ATOM 1131 C C . ARG A 1 143 ? 3.389 6.206 -6.737 1.00 85.81 143 ARG A C 1
ATOM 1133 O O . ARG A 1 143 ? 3.587 7.408 -6.569 1.00 85.81 143 ARG A O 1
ATOM 1140 N N . LEU A 1 144 ? 4.291 5.403 -7.306 1.00 82.88 144 LEU A N 1
ATOM 1141 C CA . LEU A 1 144 ? 5.646 5.829 -7.684 1.00 82.88 144 LEU A CA 1
ATOM 1142 C C . LEU A 1 144 ? 5.642 7.104 -8.541 1.00 82.88 144 LEU A C 1
ATOM 1144 O O . LEU A 1 144 ? 6.418 8.010 -8.265 1.00 82.88 144 LEU A O 1
ATOM 1148 N N . LYS A 1 145 ? 4.727 7.197 -9.515 1.00 84.31 145 LYS A N 1
ATOM 1149 C CA . LYS A 1 145 ? 4.569 8.377 -10.377 1.00 84.31 145 LYS A CA 1
ATOM 1150 C C . LYS A 1 145 ? 4.277 9.649 -9.570 1.00 84.31 145 LYS A C 1
ATOM 1152 O O . LYS A 1 145 ? 4.996 10.629 -9.707 1.00 84.31 145 LYS A O 1
ATOM 1157 N N . VAL A 1 146 ? 3.313 9.593 -8.648 1.00 84.56 146 VAL A N 1
ATOM 1158 C CA . VAL A 1 146 ? 2.954 10.723 -7.770 1.00 84.56 146 VAL A CA 1
ATOM 1159 C C . VAL A 1 146 ? 4.130 11.114 -6.868 1.00 84.56 146 VAL A C 1
ATOM 1161 O O . VAL A 1 146 ? 4.408 12.294 -6.659 1.00 84.56 146 VAL A O 1
ATOM 1164 N N . ARG A 1 147 ? 4.867 10.129 -6.341 1.00 85.00 147 ARG A N 1
ATOM 1165 C CA . ARG A 1 147 ? 6.053 10.376 -5.501 1.00 85.00 147 ARG A CA 1
ATOM 1166 C C . ARG A 1 147 ? 7.198 11.006 -6.296 1.00 85.00 147 ARG A C 1
ATOM 1168 O O . ARG A 1 147 ? 7.858 11.909 -5.780 1.00 85.00 147 ARG A O 1
ATOM 1175 N N . ALA A 1 148 ? 7.406 10.564 -7.534 1.00 85.19 148 ALA A N 1
ATOM 1176 C CA . ALA A 1 148 ? 8.380 11.135 -8.455 1.00 85.19 148 ALA A CA 1
ATOM 1177 C C . ALA A 1 148 ? 8.016 12.576 -8.827 1.00 85.19 148 ALA A C 1
ATOM 1179 O O . ALA A 1 148 ? 8.866 13.448 -8.711 1.00 85.19 148 ALA A O 1
ATOM 1180 N N . GLU A 1 149 ? 6.752 12.857 -9.153 1.00 85.94 149 GLU A N 1
ATOM 1181 C CA . GLU A 1 149 ? 6.256 14.210 -9.451 1.00 85.94 149 GLU A CA 1
ATOM 1182 C C . GLU A 1 149 ? 6.420 15.155 -8.256 1.00 85.94 149 GLU A C 1
ATOM 1184 O O . GLU A 1 149 ? 6.924 16.269 -8.398 1.00 85.94 149 GLU A O 1
ATOM 1189 N N . ARG A 1 150 ? 6.068 14.705 -7.045 1.00 83.88 150 ARG A N 1
ATOM 1190 C CA . ARG A 1 150 ? 6.286 15.477 -5.809 1.00 83.88 150 ARG A CA 1
ATOM 1191 C C . ARG A 1 150 ? 7.760 15.799 -5.596 1.00 83.88 150 ARG A C 1
ATOM 1193 O O . ARG A 1 150 ? 8.092 16.930 -5.249 1.00 83.88 150 ARG A O 1
ATOM 1200 N N . ARG A 1 151 ? 8.644 14.820 -5.809 1.00 80.44 151 ARG A N 1
ATOM 1201 C CA . ARG A 1 151 ? 10.091 15.007 -5.660 1.00 80.44 151 ARG A CA 1
ATOM 1202 C C . ARG A 1 151 ? 10.664 15.911 -6.749 1.00 80.44 151 ARG A C 1
ATOM 1204 O O . ARG A 1 151 ? 11.475 16.773 -6.435 1.00 80.44 151 ARG A O 1
ATOM 1211 N N . PHE A 1 152 ? 10.220 15.746 -7.988 1.00 82.56 152 PHE A N 1
ATOM 1212 C CA . PHE A 1 152 ? 10.585 16.585 -9.123 1.00 82.56 152 PHE A CA 1
ATOM 1213 C C . PHE A 1 152 ? 10.209 18.046 -8.851 1.00 82.56 152 PHE A C 1
ATOM 1215 O O . PHE A 1 152 ? 11.052 18.932 -8.937 1.00 82.56 152 PHE A O 1
ATOM 1222 N N . ASN A 1 153 ? 8.981 18.297 -8.394 1.00 82.00 153 ASN A N 1
ATOM 1223 C CA . ASN A 1 153 ? 8.522 19.638 -8.039 1.00 82.00 153 ASN A CA 1
ATOM 1224 C C . ASN A 1 153 ? 9.278 20.237 -6.837 1.00 82.00 153 ASN A C 1
ATOM 1226 O O . ASN A 1 153 ? 9.563 21.432 -6.842 1.00 82.00 153 ASN A O 1
ATOM 1230 N N . ASP A 1 154 ? 9.625 19.437 -5.822 1.00 77.56 154 ASP A N 1
ATOM 1231 C CA . ASP A 1 154 ? 10.459 19.875 -4.687 1.00 77.56 154 ASP A CA 1
ATOM 1232 C C . ASP A 1 154 ? 11.872 20.276 -5.141 1.00 77.56 154 ASP A C 1
ATOM 1234 O O . ASP A 1 154 ? 12.369 21.324 -4.739 1.00 77.56 154 ASP A O 1
ATOM 1238 N N . LEU A 1 155 ? 12.497 19.497 -6.029 1.00 77.56 155 LEU A N 1
ATOM 1239 C CA . LEU A 1 155 ? 13.811 19.820 -6.596 1.00 77.56 155 LEU A CA 1
ATOM 1240 C C . LEU A 1 155 ? 13.764 21.051 -7.508 1.00 77.56 155 LEU A C 1
ATOM 1242 O O . LEU A 1 155 ? 14.675 21.875 -7.460 1.00 77.56 155 LEU A O 1
ATOM 1246 N N . LYS A 1 156 ? 12.686 21.205 -8.288 1.00 80.44 156 LYS A N 1
ATOM 1247 C CA . LYS A 1 156 ? 12.458 22.370 -9.151 1.00 80.44 156 LYS A CA 1
ATOM 1248 C C . LYS A 1 156 ? 12.304 23.652 -8.334 1.00 80.44 156 LYS A C 1
ATOM 1250 O O . LYS A 1 156 ? 12.924 24.652 -8.663 1.00 80.44 156 LYS A O 1
ATOM 1255 N N . LYS A 1 157 ? 11.542 23.610 -7.233 1.00 78.06 157 LYS A N 1
ATOM 1256 C CA . LYS A 1 157 ? 11.375 24.750 -6.310 1.00 78.06 157 LYS A CA 1
ATOM 1257 C C . LYS A 1 157 ? 12.675 25.202 -5.646 1.00 78.06 157 LYS A C 1
ATOM 1259 O O . LYS A 1 157 ? 12.746 26.336 -5.195 1.00 78.06 157 LYS A O 1
ATOM 1264 N N . ARG A 1 158 ? 13.662 24.311 -5.537 1.00 71.69 158 ARG A N 1
ATOM 1265 C CA . ARG A 1 158 ? 14.970 24.600 -4.935 1.00 71.69 158 ARG A CA 1
ATOM 1266 C C . ARG A 1 158 ? 16.048 24.931 -5.970 1.00 71.69 158 ARG A C 1
ATOM 1268 O O . ARG A 1 158 ? 17.189 25.111 -5.576 1.00 71.69 158 ARG A O 1
ATOM 1275 N N . GLU A 1 159 ? 15.707 24.942 -7.261 1.00 73.00 159 GLU A N 1
ATOM 1276 C CA . GLU A 1 159 ? 16.636 25.190 -8.377 1.00 73.00 159 GLU A CA 1
ATOM 1277 C C . GLU A 1 159 ? 17.785 24.160 -8.498 1.00 73.00 159 GLU A C 1
ATOM 1279 O O . GLU A 1 159 ? 18.793 24.405 -9.148 1.00 73.00 159 GLU A O 1
ATOM 1284 N N . ILE A 1 160 ? 17.620 22.953 -7.935 1.00 71.25 160 ILE A N 1
ATOM 1285 C CA . ILE A 1 160 ? 18.656 21.888 -7.904 1.00 71.25 160 ILE A CA 1
ATOM 1286 C C . ILE A 1 160 ? 18.425 20.843 -9.016 1.00 71.25 160 ILE A C 1
ATOM 1288 O O . ILE A 1 160 ? 19.075 19.798 -9.074 1.00 71.25 160 ILE A O 1
ATOM 1292 N N . ILE A 1 161 ? 17.441 21.048 -9.893 1.00 71.06 161 ILE A N 1
ATOM 1293 C CA . ILE A 1 161 ? 16.986 19.986 -10.799 1.00 71.06 161 ILE A CA 1
ATOM 1294 C C . ILE A 1 161 ? 17.962 19.711 -11.954 1.00 71.06 161 ILE A C 1
ATOM 1296 O O . ILE A 1 161 ? 18.141 18.545 -12.315 1.00 71.06 161 ILE A O 1
ATOM 1300 N N . GLY A 1 162 ? 18.676 20.735 -12.439 1.00 75.50 162 GLY A N 1
ATOM 1301 C CA . GLY A 1 162 ? 19.552 20.628 -13.613 1.00 75.50 162 GLY A CA 1
ATOM 1302 C C . GLY A 1 162 ? 18.774 20.183 -14.859 1.00 75.50 162 GLY A C 1
ATOM 1303 O O . GLY A 1 162 ? 17.624 20.576 -15.035 1.00 75.50 162 GLY A O 1
ATOM 1304 N N . GLU A 1 163 ? 19.369 19.311 -15.678 1.00 74.94 163 GLU A N 1
ATOM 1305 C CA . GLU A 1 163 ? 18.749 18.724 -16.887 1.00 74.94 163 GLU A CA 1
ATOM 1306 C C . GLU A 1 163 ? 17.918 17.452 -16.614 1.00 74.94 163 GLU A C 1
ATOM 1308 O O . GLU A 1 163 ? 17.474 16.773 -17.537 1.00 74.94 163 GLU A O 1
ATOM 1313 N N . ARG A 1 164 ? 17.707 17.084 -15.342 1.00 78.44 164 ARG A N 1
ATOM 1314 C CA . ARG A 1 164 ? 17.063 15.811 -14.980 1.00 78.44 164 ARG A CA 1
ATOM 1315 C C . ARG A 1 164 ? 15.578 15.801 -15.325 1.00 78.44 164 ARG A C 1
ATOM 1317 O O . ARG A 1 164 ? 14.834 16.706 -14.943 1.00 78.44 164 ARG A O 1
ATOM 1324 N N . THR A 1 165 ? 15.126 14.724 -15.958 1.00 85.94 165 THR A N 1
ATOM 1325 C CA . THR A 1 165 ? 13.723 14.516 -16.327 1.00 85.94 165 THR A CA 1
ATOM 1326 C C . THR A 1 165 ? 12.911 13.901 -15.182 1.00 85.94 165 THR A C 1
ATOM 1328 O O . THR A 1 165 ? 13.445 13.360 -14.210 1.00 85.94 165 THR A O 1
ATOM 1331 N N . LEU A 1 166 ? 11.578 13.953 -15.288 1.00 85.00 166 LEU A N 1
ATOM 1332 C CA . LEU A 1 166 ? 10.681 13.274 -14.345 1.00 85.00 166 LEU A CA 1
ATOM 1333 C C . LEU A 1 166 ? 10.934 11.757 -14.300 1.00 85.00 166 LEU A C 1
ATOM 1335 O O . LEU A 1 166 ? 10.792 11.135 -13.245 1.00 85.00 166 LEU A O 1
ATOM 1339 N N . GLU A 1 167 ? 11.325 11.174 -15.432 1.00 82.56 167 GLU A N 1
ATOM 1340 C CA . GLU A 1 167 ? 11.617 9.750 -15.566 1.00 82.56 167 GLU A CA 1
ATOM 1341 C C . GLU A 1 167 ? 12.903 9.369 -14.820 1.00 82.56 167 GLU A C 1
ATOM 1343 O O . GLU A 1 167 ? 12.906 8.384 -14.078 1.00 82.56 167 GLU A O 1
ATOM 1348 N N . ASP A 1 168 ? 13.939 10.212 -14.885 1.00 80.88 168 ASP A N 1
ATOM 1349 C CA . ASP A 1 168 ? 15.180 10.036 -14.115 1.00 80.88 168 ASP A CA 1
ATOM 1350 C C . ASP A 1 168 ? 14.909 10.048 -12.605 1.00 80.88 168 ASP A C 1
ATOM 1352 O O . ASP A 1 168 ? 15.373 9.180 -11.859 1.00 80.88 168 ASP A O 1
ATOM 1356 N N . ILE A 1 169 ? 14.084 10.997 -12.143 1.00 81.81 169 ILE A N 1
ATOM 1357 C CA . ILE A 1 169 ? 13.676 11.080 -10.734 1.00 81.81 169 ILE A CA 1
ATOM 1358 C C . ILE A 1 169 ? 12.845 9.854 -10.330 1.00 81.81 169 ILE A C 1
ATOM 1360 O O . ILE A 1 169 ? 13.019 9.328 -9.228 1.00 81.81 169 ILE A O 1
ATOM 1364 N N . ALA A 1 170 ? 11.961 9.359 -11.201 1.00 82.81 170 ALA A N 1
ATOM 1365 C CA . ALA A 1 170 ? 11.167 8.163 -10.929 1.00 82.81 170 ALA A CA 1
ATOM 1366 C C . ALA A 1 170 ? 12.040 6.907 -10.787 1.00 82.81 170 ALA A C 1
ATOM 1368 O O . ALA A 1 170 ? 11.851 6.136 -9.840 1.00 82.81 170 ALA A O 1
ATOM 1369 N N . GLN A 1 171 ? 13.020 6.725 -11.676 1.00 81.50 171 GLN A N 1
ATOM 1370 C CA . GLN A 1 171 ? 13.984 5.626 -11.598 1.00 81.50 171 GLN A CA 1
ATOM 1371 C C . GLN A 1 171 ? 14.836 5.715 -10.329 1.00 81.50 171 GLN A C 1
ATOM 1373 O O . GLN A 1 171 ? 15.048 4.706 -9.651 1.00 81.50 171 GLN A O 1
ATOM 1378 N N . GLU A 1 172 ? 15.272 6.916 -9.945 1.00 78.75 172 GLU A N 1
ATOM 1379 C CA . GLU A 1 172 ? 16.032 7.120 -8.716 1.00 78.75 172 GLU A CA 1
ATOM 1380 C C . GLU A 1 172 ? 15.209 6.768 -7.467 1.00 78.75 172 GLU A C 1
ATOM 1382 O O . GLU A 1 172 ? 15.691 6.051 -6.583 1.00 78.75 172 GLU A O 1
ATOM 1387 N N . VAL A 1 173 ? 13.955 7.229 -7.396 1.00 78.25 173 VAL A N 1
ATOM 1388 C CA . VAL A 1 173 ? 13.036 6.912 -6.292 1.00 78.25 173 VAL A CA 1
ATOM 1389 C C . VAL A 1 173 ? 12.783 5.404 -6.219 1.00 78.25 173 VAL A C 1
ATOM 1391 O O . VAL A 1 173 ? 12.856 4.830 -5.131 1.00 78.25 173 VAL A O 1
ATOM 1394 N N . ALA A 1 174 ? 12.567 4.742 -7.358 1.00 76.50 174 ALA A N 1
ATOM 1395 C CA . ALA A 1 174 ? 12.372 3.295 -7.420 1.00 76.50 174 ALA A CA 1
ATOM 1396 C C . ALA A 1 174 ? 13.617 2.516 -6.968 1.00 76.50 174 ALA A C 1
ATOM 1398 O O . ALA A 1 174 ? 13.509 1.573 -6.180 1.00 76.50 174 ALA A O 1
ATOM 1399 N N . ARG A 1 175 ? 14.810 2.933 -7.413 1.00 76.00 175 ARG A N 1
ATOM 1400 C CA . ARG A 1 175 ? 16.087 2.329 -7.007 1.00 76.00 175 ARG A CA 1
ATOM 1401 C C . ARG A 1 175 ? 16.303 2.465 -5.502 1.00 76.00 175 ARG A C 1
ATOM 1403 O O . ARG A 1 175 ? 16.668 1.489 -4.849 1.00 76.00 175 ARG A O 1
ATOM 1410 N N . ARG A 1 176 ? 16.031 3.650 -4.942 1.00 70.44 176 ARG A N 1
ATOM 1411 C CA . ARG A 1 176 ? 16.114 3.911 -3.496 1.00 70.44 176 ARG A CA 1
ATOM 1412 C C . ARG A 1 176 ? 15.140 3.031 -2.706 1.00 70.44 176 ARG A C 1
ATOM 1414 O O . ARG A 1 176 ? 15.543 2.444 -1.709 1.00 70.44 176 ARG A O 1
ATOM 1421 N N . ASP A 1 177 ? 13.896 2.889 -3.160 1.00 71.19 177 ASP A N 1
ATOM 1422 C CA . ASP A 1 177 ? 12.903 2.044 -2.485 1.00 71.19 177 ASP A CA 1
ATOM 1423 C C . ASP A 1 177 ? 13.274 0.557 -2.521 1.00 71.19 177 ASP A C 1
ATOM 1425 O O . ASP A 1 177 ? 13.091 -0.141 -1.523 1.00 71.19 177 ASP A O 1
ATOM 1429 N N . LYS A 1 178 ? 13.817 0.070 -3.646 1.00 71.69 178 LYS A N 1
ATOM 1430 C CA . LYS A 1 178 ? 14.316 -1.306 -3.760 1.00 71.69 178 LYS A CA 1
ATOM 1431 C C . LYS A 1 178 ? 15.440 -1.558 -2.753 1.00 71.69 178 LYS A C 1
ATOM 1433 O O . LYS A 1 178 ? 15.357 -2.501 -1.971 1.00 71.69 178 LYS A O 1
ATOM 1438 N N . MET A 1 179 ? 16.425 -0.659 -2.702 1.00 67.38 179 MET A N 1
ATOM 1439 C CA . MET A 1 179 ? 17.525 -0.737 -1.736 1.00 67.38 179 MET A CA 1
ATOM 1440 C C . MET A 1 179 ? 17.036 -0.690 -0.279 1.00 67.38 179 MET A C 1
ATOM 1442 O O . MET A 1 179 ? 17.525 -1.442 0.559 1.00 67.38 179 MET A O 1
ATOM 1446 N N . ASP A 1 180 ? 16.045 0.150 0.036 1.00 66.12 180 ASP A N 1
ATOM 1447 C CA . ASP A 1 180 ? 15.492 0.249 1.392 1.00 66.12 180 ASP A CA 1
ATOM 1448 C C . ASP A 1 180 ? 14.660 -0.969 1.814 1.00 66.12 180 ASP A C 1
ATOM 1450 O O . ASP A 1 180 ? 14.579 -1.269 3.008 1.00 66.12 180 ASP A O 1
ATOM 1454 N N . ARG A 1 181 ? 14.038 -1.673 0.863 1.00 71.19 181 ARG A N 1
ATOM 1455 C CA . ARG A 1 181 ? 13.281 -2.909 1.121 1.00 71.19 181 ARG A CA 1
ATOM 1456 C C . ARG A 1 181 ? 14.188 -4.129 1.268 1.00 71.19 181 ARG A C 1
ATOM 1458 O O . ARG A 1 181 ? 13.892 -4.993 2.086 1.00 71.19 181 ARG A O 1
ATOM 1465 N N . GLU A 1 182 ? 15.276 -4.190 0.503 1.00 68.31 182 GLU A N 1
ATOM 1466 C CA . GLU A 1 182 ? 16.182 -5.349 0.431 1.00 68.31 182 GLU A CA 1
ATOM 1467 C C . GLU A 1 182 ? 17.332 -5.307 1.459 1.00 68.31 182 GLU A C 1
ATOM 1469 O O . GLU A 1 182 ? 18.142 -6.231 1.517 1.00 68.31 182 GLU A O 1
ATOM 1474 N N . ARG A 1 183 ? 17.424 -4.266 2.299 1.00 65.44 183 ARG A N 1
ATOM 1475 C CA . ARG A 1 183 ? 18.518 -4.127 3.278 1.00 65.44 183 ARG A CA 1
ATOM 1476 C C . ARG A 1 183 ? 18.493 -5.200 4.378 1.00 65.44 183 ARG A C 1
ATOM 1478 O O . ARG A 1 183 ? 17.449 -5.486 4.964 1.00 65.44 183 ARG A O 1
ATOM 1485 N N . THR A 1 184 ? 19.677 -5.710 4.727 1.00 49.19 184 THR A N 1
ATOM 1486 C CA . THR A 1 184 ? 19.906 -6.721 5.781 1.00 49.19 184 THR A CA 1
ATOM 1487 C C . THR A 1 184 ? 19.554 -6.232 7.188 1.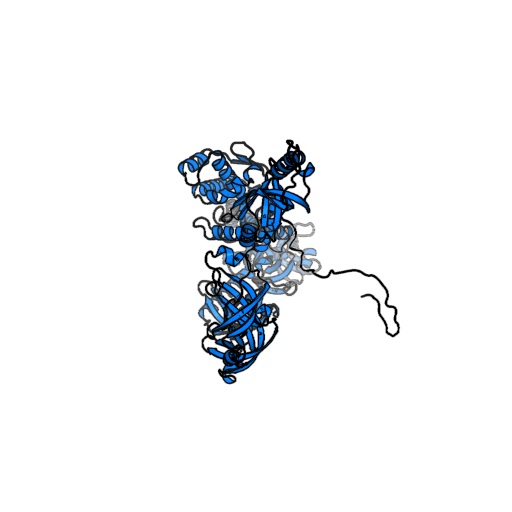00 49.19 184 THR A C 1
ATOM 1489 O O . THR A 1 184 ? 19.147 -7.036 8.023 1.00 49.19 184 THR A O 1
ATOM 1492 N N . HIS A 1 185 ? 19.644 -4.922 7.453 1.00 49.19 185 HIS A N 1
ATOM 1493 C CA . HIS A 1 185 ? 19.300 -4.323 8.748 1.00 49.19 185 HIS A CA 1
ATOM 1494 C C . HIS A 1 185 ? 18.193 -3.260 8.626 1.00 49.19 185 HIS A C 1
ATOM 1496 O O . HIS A 1 185 ? 18.311 -2.307 7.850 1.00 49.19 185 HIS A O 1
ATOM 1502 N N . SER A 1 186 ? 17.136 -3.425 9.433 1.00 53.84 186 SER A N 1
ATOM 1503 C CA . SER A 1 186 ? 15.938 -2.571 9.540 1.00 53.84 186 SER A CA 1
ATOM 1504 C C . SER A 1 186 ? 15.132 -2.359 8.244 1.00 53.84 186 SER A C 1
ATOM 1506 O O . SER A 1 186 ? 14.805 -1.221 7.954 1.00 53.84 186 SER A O 1
ATOM 1508 N N . PRO A 1 187 ? 14.826 -3.353 7.397 1.00 64.12 187 PRO A N 1
ATOM 1509 C CA . PRO A 1 187 ? 14.173 -3.134 6.091 1.00 64.12 187 PRO A CA 1
ATOM 1510 C C . PRO A 1 187 ? 12.878 -2.310 6.162 1.00 64.12 187 PRO A C 1
ATOM 1512 O O . PRO A 1 187 ? 12.147 -2.399 7.147 1.00 64.12 187 PRO A O 1
ATOM 1515 N N . LEU A 1 188 ? 12.582 -1.545 5.102 1.00 72.25 188 LEU A N 1
ATOM 1516 C CA . LEU A 1 188 ? 11.321 -0.807 4.961 1.00 72.25 188 LEU A CA 1
ATOM 1517 C C . LEU A 1 188 ? 10.146 -1.792 5.025 1.00 72.25 188 LEU A C 1
ATOM 1519 O O . LEU A 1 188 ? 9.813 -2.459 4.043 1.00 72.25 188 LEU A O 1
ATOM 1523 N N . LYS A 1 189 ? 9.530 -1.875 6.201 1.00 76.31 189 LYS A N 1
ATOM 1524 C CA . LYS A 1 189 ? 8.407 -2.753 6.521 1.00 76.31 189 LYS A CA 1
ATOM 1525 C C . LYS A 1 189 ? 7.274 -1.911 7.080 1.00 76.31 189 LYS A C 1
ATOM 1527 O O . LYS A 1 189 ? 7.498 -0.908 7.748 1.00 76.31 189 LYS A O 1
ATOM 1532 N N . ILE A 1 190 ? 6.050 -2.340 6.809 1.00 80.81 190 ILE A N 1
ATOM 1533 C CA . ILE A 1 190 ? 4.872 -1.731 7.418 1.00 80.81 190 ILE A CA 1
ATOM 1534 C C . ILE A 1 190 ? 4.845 -2.168 8.892 1.00 80.81 190 ILE A C 1
ATOM 1536 O O . ILE A 1 190 ? 4.923 -3.375 9.152 1.00 80.81 190 ILE A O 1
ATOM 1540 N N . PRO A 1 191 ? 4.770 -1.237 9.862 1.00 78.56 191 PRO A N 1
ATOM 1541 C CA . PRO A 1 191 ? 4.648 -1.603 11.266 1.00 78.56 191 PRO A CA 1
ATOM 1542 C C . PRO A 1 191 ? 3.393 -2.431 11.540 1.00 78.56 191 PRO A C 1
ATOM 1544 O O . PRO A 1 191 ? 2.330 -2.171 10.976 1.00 78.56 191 PRO A O 1
ATOM 1547 N N . LYS A 1 192 ? 3.499 -3.402 12.456 1.00 70.19 192 LYS A N 1
ATOM 1548 C CA . LYS A 1 192 ? 2.318 -4.095 12.990 1.00 70.19 192 LYS A CA 1
ATOM 1549 C C . LYS A 1 192 ? 1.407 -3.062 13.664 1.00 70.19 192 LYS A C 1
ATOM 1551 O O . LYS A 1 192 ? 1.903 -2.208 14.405 1.00 70.19 192 LYS A O 1
ATOM 1556 N N . ASP A 1 193 ? 0.112 -3.135 13.370 1.00 78.06 193 ASP A N 1
ATOM 1557 C CA . ASP A 1 193 ? -0.938 -2.228 13.861 1.00 78.06 193 ASP A CA 1
ATOM 1558 C C . ASP A 1 193 ? -0.866 -0.786 13.323 1.00 78.06 193 ASP A C 1
ATOM 1560 O O . ASP A 1 193 ? -1.465 0.121 13.903 1.00 78.06 193 ASP A O 1
ATOM 1564 N N . ALA A 1 194 ? -0.134 -0.548 12.226 1.00 83.19 194 ALA A N 1
ATOM 1565 C CA . ALA A 1 194 ? -0.141 0.753 11.563 1.00 83.19 194 ALA A CA 1
ATOM 1566 C C . ALA A 1 194 ? -1.409 0.976 10.730 1.00 83.19 194 ALA A C 1
ATOM 1568 O O . ALA A 1 194 ? -1.832 0.097 9.976 1.00 83.19 194 ALA A O 1
ATOM 1569 N N . LEU A 1 195 ? -1.962 2.189 10.799 1.00 82.06 195 LEU A N 1
ATOM 1570 C CA . LEU A 1 195 ? -2.961 2.651 9.839 1.00 82.06 195 LEU A CA 1
ATOM 1571 C C . LEU A 1 195 ? -2.259 2.991 8.518 1.00 82.06 195 LEU A C 1
ATOM 1573 O O . LEU A 1 195 ? -1.416 3.891 8.472 1.00 82.06 195 LEU A O 1
ATOM 1577 N N . ILE A 1 196 ? -2.590 2.252 7.459 1.00 85.75 196 ILE A N 1
ATOM 1578 C CA . ILE A 1 196 ? -2.048 2.463 6.114 1.00 85.75 196 ILE A CA 1
ATOM 1579 C C . ILE A 1 196 ? -2.919 3.490 5.396 1.00 85.75 196 ILE A C 1
ATOM 1581 O O . ILE A 1 196 ? -4.119 3.269 5.252 1.00 85.75 196 ILE A O 1
ATOM 1585 N N . ILE A 1 197 ? -2.309 4.574 4.921 1.00 85.56 197 ILE A N 1
ATOM 1586 C CA . ILE A 1 197 ? -3.002 5.644 4.201 1.00 85.56 197 ILE A CA 1
ATOM 1587 C C . ILE A 1 197 ? -2.325 5.846 2.843 1.00 85.56 197 ILE A C 1
ATOM 1589 O O . ILE A 1 197 ? -1.117 6.083 2.774 1.00 85.56 197 ILE A O 1
ATOM 1593 N N . ASP A 1 198 ? -3.103 5.758 1.763 1.00 84.50 198 ASP A N 1
ATOM 1594 C CA . ASP A 1 198 ? -2.643 6.107 0.416 1.00 84.50 198 ASP A CA 1
ATOM 1595 C C . ASP A 1 198 ? -2.809 7.615 0.193 1.00 84.50 198 ASP A C 1
ATOM 1597 O O . ASP A 1 198 ? -3.920 8.147 0.179 1.00 84.50 198 ASP A O 1
ATOM 1601 N N . SER A 1 199 ? -1.692 8.316 0.014 1.00 84.12 199 SER A N 1
ATOM 1602 C CA . SER A 1 199 ? -1.669 9.754 -0.238 1.00 84.12 199 SER A CA 1
ATOM 1603 C C . SER A 1 199 ? -1.646 10.101 -1.730 1.00 84.12 199 SER A C 1
ATOM 1605 O O . SER A 1 199 ? -1.365 11.247 -2.064 1.00 84.12 199 SER A O 1
ATOM 1607 N N . SER A 1 200 ? -1.897 9.153 -2.642 1.00 78.88 200 SER A N 1
ATOM 1608 C CA . SER A 1 200 ? -1.779 9.366 -4.094 1.00 78.88 200 SER A CA 1
ATOM 1609 C C . SER A 1 200 ? -2.761 10.390 -4.661 1.00 78.88 200 SER A C 1
ATOM 1611 O O . SER A 1 200 ? -2.335 11.243 -5.435 1.00 78.88 200 SER A O 1
ATOM 1613 N N . ASP A 1 201 ? -4.040 10.285 -4.293 1.00 72.25 201 ASP A N 1
ATOM 1614 C CA . ASP A 1 201 ? -5.147 11.088 -4.848 1.00 72.25 201 ASP A CA 1
ATOM 1615 C C . ASP A 1 201 ? -5.840 11.966 -3.788 1.00 72.25 201 ASP A C 1
ATOM 1617 O O . ASP A 1 201 ? -6.705 12.780 -4.102 1.00 72.25 201 ASP A O 1
ATOM 1621 N N . SER A 1 202 ? -5.445 11.822 -2.523 1.00 69.12 202 SER A N 1
ATOM 1622 C CA . SER A 1 202 ? -6.055 12.517 -1.390 1.00 69.12 202 SER A CA 1
ATOM 1623 C C . SER A 1 202 ? -5.425 13.893 -1.166 1.00 69.12 202 SER A C 1
ATOM 1625 O O . SER A 1 202 ? -4.200 14.050 -1.205 1.00 69.12 202 SER A O 1
ATOM 1627 N N . GLN A 1 203 ? -6.254 14.897 -0.863 1.00 75.06 203 GLN A N 1
ATOM 1628 C CA . GLN A 1 203 ? -5.760 16.181 -0.363 1.00 75.06 203 GLN A CA 1
ATOM 1629 C C . GLN A 1 203 ? -5.083 15.991 1.003 1.00 75.06 203 GLN A C 1
ATOM 1631 O O . GLN A 1 203 ? -5.519 15.171 1.813 1.00 75.06 203 GLN A O 1
ATOM 1636 N N . ILE A 1 204 ? -4.025 16.770 1.266 1.00 79.94 204 ILE A N 1
ATOM 1637 C CA . ILE A 1 204 ? -3.243 16.706 2.516 1.00 79.94 204 ILE A CA 1
ATOM 1638 C C . ILE A 1 204 ? -4.154 16.828 3.746 1.00 79.94 204 ILE A C 1
ATOM 1640 O O . ILE A 1 204 ? -3.968 16.091 4.712 1.00 79.94 204 ILE A O 1
ATOM 1644 N N . GLU A 1 205 ? -5.161 17.701 3.681 1.00 78.31 205 GLU A N 1
ATOM 1645 C CA . GLU A 1 205 ? -6.116 17.935 4.768 1.00 78.31 205 GLU A CA 1
ATOM 1646 C C . GLU A 1 205 ? -6.952 16.692 5.095 1.00 78.31 205 GLU A C 1
ATOM 1648 O O . GLU A 1 205 ? -7.111 16.347 6.260 1.00 78.31 205 GLU A O 1
ATOM 1653 N N . SER A 1 206 ? -7.409 15.956 4.077 1.00 79.06 206 SER A N 1
ATOM 1654 C CA . SER A 1 206 ? -8.193 14.730 4.269 1.00 79.06 206 SER A CA 1
ATOM 1655 C C . SER A 1 206 ? -7.367 13.628 4.940 1.00 79.06 206 SER A C 1
ATOM 1657 O O . SER A 1 206 ? -7.843 12.969 5.864 1.00 79.06 206 SER A O 1
ATOM 1659 N N . VAL A 1 207 ? -6.100 13.477 4.537 1.00 84.88 207 VAL A N 1
ATOM 1660 C CA . VAL A 1 207 ? -5.168 12.536 5.179 1.00 84.88 207 VAL A CA 1
ATOM 1661 C C . VAL A 1 207 ? -4.902 12.938 6.632 1.00 84.88 207 VAL A C 1
ATOM 1663 O O . VAL A 1 207 ? -4.878 12.091 7.524 1.00 84.88 207 VAL A O 1
ATOM 1666 N N . LEU A 1 208 ? -4.723 14.236 6.887 1.00 86.69 208 LEU A N 1
ATOM 1667 C CA . LEU A 1 208 ? -4.515 14.766 8.231 1.00 86.69 208 LEU A CA 1
ATOM 1668 C C . LEU A 1 208 ? -5.732 14.520 9.134 1.00 86.69 208 LEU A C 1
ATOM 1670 O O . LEU A 1 208 ? -5.561 14.090 10.275 1.00 86.69 208 LEU A O 1
ATOM 1674 N N . GLU A 1 209 ? -6.947 14.753 8.635 1.00 83.31 209 GLU A N 1
ATOM 1675 C CA . GLU A 1 209 ? -8.188 14.469 9.360 1.00 83.31 209 GLU A CA 1
ATOM 1676 C C . GLU A 1 209 ? -8.316 12.988 9.714 1.00 83.31 209 GLU A C 1
ATOM 1678 O O . GLU A 1 209 ? -8.640 12.659 10.855 1.00 83.31 209 GLU A O 1
ATOM 1683 N N . GLU A 1 210 ? -8.004 12.084 8.785 1.00 83.94 210 GLU A N 1
ATOM 1684 C CA . GLU A 1 210 ? -8.015 10.643 9.044 1.00 83.94 210 GLU A CA 1
ATOM 1685 C C . GLU A 1 210 ? -7.044 10.258 10.176 1.00 83.94 210 GLU A C 1
ATOM 1687 O O . GLU A 1 210 ? -7.418 9.532 11.104 1.00 83.94 210 GLU A O 1
ATOM 1692 N N . MET A 1 211 ? -5.820 10.800 10.157 1.00 87.75 211 MET A N 1
ATOM 1693 C CA . MET A 1 211 ? -4.821 10.559 11.206 1.00 87.75 211 MET A CA 1
ATOM 1694 C C . MET A 1 211 ? -5.261 11.111 12.567 1.00 87.75 211 MET A C 1
ATOM 1696 O O . MET A 1 211 ? -5.110 10.437 13.590 1.00 87.75 211 MET A O 1
ATOM 1700 N N . VAL A 1 212 ? -5.829 12.319 12.591 1.00 86.19 212 VAL A N 1
ATOM 1701 C CA . VAL A 1 212 ? -6.345 12.954 13.814 1.00 86.19 212 VAL A CA 1
ATOM 1702 C C . VAL A 1 212 ? -7.523 12.164 14.379 1.00 86.19 212 VAL A C 1
ATOM 1704 O O . VAL A 1 212 ? -7.569 11.915 15.582 1.00 86.19 212 VAL A O 1
ATOM 1707 N N . ASN A 1 213 ? -8.441 11.707 13.527 1.00 77.50 213 ASN A N 1
ATOM 1708 C CA . ASN A 1 213 ? -9.573 10.882 13.937 1.00 77.50 213 ASN A CA 1
ATOM 1709 C C . ASN A 1 213 ? -9.104 9.557 14.547 1.00 77.50 213 ASN A C 1
ATOM 1711 O O . ASN A 1 213 ? -9.584 9.165 15.609 1.00 77.50 213 ASN A O 1
ATOM 1715 N N . HIS A 1 214 ? -8.120 8.894 13.933 1.00 81.88 214 HIS A N 1
ATOM 1716 C CA . HIS A 1 214 ? -7.534 7.675 14.487 1.00 81.88 214 HIS A CA 1
ATOM 1717 C C . HIS A 1 214 ? -6.891 7.913 15.863 1.00 81.88 214 HIS A C 1
ATOM 1719 O O . HIS A 1 214 ? -7.131 7.149 16.800 1.00 81.88 214 HIS A O 1
ATOM 1725 N N . TYR A 1 215 ? -6.121 8.995 16.007 1.00 86.38 215 TYR A N 1
ATOM 1726 C CA . TYR A 1 215 ? -5.524 9.391 17.283 1.00 86.38 215 TYR A CA 1
ATOM 1727 C C . TYR A 1 215 ? -6.586 9.668 18.358 1.00 86.38 215 TYR A C 1
ATOM 1729 O O . TYR A 1 215 ? -6.485 9.139 19.466 1.00 86.38 215 TYR A O 1
ATOM 1737 N N . ASN A 1 216 ? -7.626 10.437 18.029 1.00 78.56 216 ASN A N 1
ATOM 1738 C CA . ASN A 1 216 ? -8.708 10.773 18.955 1.00 78.56 216 ASN A CA 1
ATOM 1739 C C . ASN A 1 216 ? -9.478 9.529 19.403 1.00 78.56 216 ASN A C 1
ATOM 1741 O O . ASN A 1 216 ? -9.706 9.358 20.598 1.00 78.56 216 ASN A O 1
ATOM 1745 N N . ASN A 1 217 ? -9.795 8.620 18.478 1.00 73.69 217 ASN A N 1
ATOM 1746 C CA . ASN A 1 217 ? -10.435 7.345 18.804 1.00 73.69 217 ASN A CA 1
ATOM 1747 C C . ASN A 1 217 ? -9.578 6.528 19.777 1.00 73.69 217 ASN A C 1
ATOM 1749 O O . ASN A 1 217 ? -10.086 5.968 20.746 1.00 73.69 217 ASN A O 1
ATOM 1753 N N . LYS A 1 218 ? -8.258 6.492 19.560 1.00 76.50 218 LYS A N 1
ATOM 1754 C CA . LYS A 1 218 ? -7.341 5.759 20.434 1.00 76.50 218 LYS A CA 1
ATOM 1755 C C . LYS A 1 218 ? -7.187 6.413 21.807 1.00 76.50 218 LYS A C 1
ATOM 1757 O O . LYS A 1 218 ? -7.032 5.709 22.800 1.00 76.50 218 LYS A O 1
ATOM 1762 N N . ILE A 1 219 ? -7.257 7.743 21.883 1.00 75.56 219 ILE A N 1
ATOM 1763 C CA . ILE A 1 219 ? -7.333 8.460 23.161 1.00 75.56 219 ILE A CA 1
ATOM 1764 C C . ILE A 1 219 ? -8.633 8.155 23.882 1.00 75.56 219 ILE A C 1
ATOM 1766 O O . ILE A 1 219 ? -8.589 7.926 25.083 1.00 75.56 219 ILE A O 1
ATOM 1770 N N . GLN A 1 220 ? -9.759 8.126 23.175 1.00 64.00 220 GLN A N 1
ATOM 1771 C CA . GLN A 1 220 ? -11.053 7.822 23.769 1.00 64.00 220 GLN A CA 1
ATOM 1772 C C . GLN A 1 220 ? -11.058 6.406 24.361 1.00 64.00 220 GLN A C 1
ATOM 1774 O O . GLN A 1 220 ? -11.433 6.232 25.517 1.00 64.00 220 GLN A O 1
ATOM 1779 N N . LEU A 1 221 ? -10.528 5.426 23.623 1.00 56.22 221 LEU A N 1
ATOM 1780 C CA . LEU A 1 221 ? -10.315 4.058 24.106 1.00 56.22 221 LEU A CA 1
ATOM 1781 C C . LEU A 1 221 ? -9.377 4.009 25.322 1.00 56.22 221 LEU A C 1
ATOM 1783 O O . LEU A 1 221 ? -9.696 3.358 26.305 1.00 56.22 221 LEU A O 1
ATOM 1787 N N . GLN A 1 222 ? -8.276 4.768 25.326 1.00 55.78 222 GLN A N 1
ATOM 1788 C CA . GLN A 1 222 ? -7.401 4.834 26.502 1.00 55.78 222 GLN A CA 1
ATOM 1789 C C . GLN A 1 222 ? -8.017 5.559 27.695 1.00 55.78 222 GLN A C 1
ATOM 1791 O O . GLN A 1 222 ? -7.744 5.165 28.815 1.00 55.78 222 GLN A O 1
ATOM 1796 N N . SER A 1 223 ? -8.822 6.605 27.496 1.00 47.94 223 SER A N 1
ATOM 1797 C CA . SER A 1 223 ? -9.532 7.269 28.597 1.00 47.94 223 SER A CA 1
ATOM 1798 C C . SER A 1 223 ? -10.577 6.350 29.226 1.00 47.94 223 SER A C 1
ATOM 1800 O O . SER A 1 223 ? -10.834 6.438 30.424 1.00 47.94 223 SER A O 1
ATOM 1802 N N . LEU A 1 224 ? -11.117 5.433 28.417 1.00 39.38 224 LEU A N 1
ATOM 1803 C CA . LEU A 1 224 ? -11.961 4.338 28.868 1.00 39.38 224 LEU A CA 1
ATOM 1804 C C . LEU A 1 224 ? -11.159 3.250 29.592 1.00 39.38 224 LEU A C 1
ATOM 1806 O O . LEU A 1 224 ? -11.748 2.611 30.439 1.00 39.38 224 LEU A O 1
ATOM 1810 N N . ASP A 1 225 ? -9.855 3.079 29.341 1.00 36.38 225 ASP A N 1
ATOM 1811 C CA . ASP A 1 225 ? -8.982 2.138 30.071 1.00 36.38 225 ASP A CA 1
ATOM 1812 C C . ASP A 1 225 ? -8.314 2.765 31.321 1.00 36.38 225 ASP A C 1
ATOM 1814 O O . ASP A 1 225 ? -8.072 2.085 32.311 1.00 36.38 225 ASP A O 1
ATOM 1818 N N . THR A 1 226 ? -8.004 4.069 31.334 1.00 36.22 226 THR A N 1
ATOM 1819 C CA . THR A 1 226 ? -7.332 4.736 32.473 1.00 36.22 226 THR A CA 1
ATOM 1820 C C . THR A 1 226 ? -8.277 5.083 33.618 1.00 36.22 226 THR A C 1
ATOM 1822 O O . THR A 1 226 ? -7.823 5.219 34.749 1.00 36.22 226 THR A O 1
ATOM 1825 N N . ASN A 1 227 ? -9.586 5.167 33.360 1.00 35.59 227 ASN A N 1
ATOM 1826 C CA . ASN A 1 227 ? -10.586 5.165 34.435 1.00 35.59 227 ASN A CA 1
ATOM 1827 C C . ASN A 1 227 ? -10.684 3.794 35.136 1.00 35.59 227 ASN A C 1
ATOM 1829 O O . ASN A 1 227 ? -11.327 3.697 36.177 1.00 35.59 227 ASN A O 1
ATOM 1833 N N . PHE A 1 228 ? -10.023 2.759 34.600 1.00 35.38 228 PHE A N 1
ATOM 1834 C CA . PHE A 1 228 ? -9.963 1.411 35.167 1.00 35.38 228 PHE A CA 1
ATOM 1835 C C . PHE A 1 228 ? -8.654 1.115 35.908 1.00 35.38 228 PHE A C 1
ATOM 1837 O O . PHE A 1 228 ? -8.504 0.014 36.419 1.00 35.38 228 PHE A O 1
ATOM 1844 N N . SER A 1 229 ? -7.715 2.065 36.015 1.00 34.81 229 SER A N 1
ATOM 1845 C CA . SER A 1 229 ? -6.438 1.843 36.708 1.00 34.81 229 SER A CA 1
ATOM 1846 C C . SER A 1 229 ? -6.235 2.814 37.875 1.00 34.81 229 SER A C 1
ATOM 1848 O O . SER A 1 229 ? -5.376 3.696 37.838 1.00 34.81 229 SER A O 1
ATOM 1850 N N . SER A 1 230 ? -7.024 2.627 38.928 1.00 36.09 230 SER A N 1
ATOM 1851 C CA . SER A 1 230 ? -6.655 2.989 40.301 1.00 36.09 230 SER A CA 1
ATOM 1852 C C . SER A 1 230 ? -7.054 1.830 41.213 1.00 36.09 230 SER A C 1
ATOM 1854 O O . SER A 1 230 ? -7.975 1.941 42.023 1.00 36.09 230 SER A O 1
ATOM 1856 N N . ASP A 1 231 ? -6.393 0.687 41.019 1.00 43.03 231 ASP A N 1
ATOM 1857 C CA . ASP A 1 231 ? -6.687 -0.558 41.735 1.00 43.03 231 ASP A CA 1
ATOM 1858 C C . ASP A 1 231 ? -6.467 -0.437 43.254 1.00 43.03 231 ASP A C 1
ATOM 1860 O O . ASP A 1 231 ? -7.173 -1.091 44.007 1.00 43.03 231 ASP A O 1
ATOM 1864 N N . GLU A 1 232 ? -5.625 0.481 43.743 1.00 39.47 232 GLU A N 1
ATOM 1865 C CA . GLU A 1 232 ? -5.436 0.669 45.196 1.00 39.47 232 GLU A CA 1
ATOM 1866 C C . GLU A 1 232 ? -6.589 1.428 45.881 1.00 39.47 232 GLU A C 1
ATOM 1868 O O . GLU A 1 232 ? -6.987 1.067 46.985 1.00 39.47 232 GLU A O 1
ATOM 1873 N N . GLN A 1 233 ? -7.192 2.432 45.229 1.00 39.00 233 GLN A N 1
ATOM 1874 C CA . GLN A 1 233 ? -8.364 3.133 45.790 1.00 39.00 233 GLN A CA 1
ATOM 1875 C C . GLN A 1 233 ? -9.652 2.322 45.622 1.00 39.00 233 GLN A C 1
ATOM 1877 O O . GLN A 1 233 ? -10.559 2.402 46.451 1.00 39.00 233 GLN A O 1
ATOM 1882 N N . ASN A 1 234 ? -9.717 1.516 44.562 1.00 40.66 234 ASN A N 1
ATOM 1883 C CA . ASN A 1 234 ? -10.822 0.607 44.321 1.00 40.66 234 ASN A CA 1
ATOM 1884 C C . ASN A 1 234 ? -10.773 -0.590 45.273 1.00 40.66 234 ASN A C 1
ATOM 1886 O O . ASN A 1 234 ? -11.811 -0.933 45.822 1.00 40.66 234 ASN A O 1
ATOM 1890 N N . GLU A 1 235 ? -9.618 -1.203 45.542 1.00 40.16 235 GLU A N 1
ATOM 1891 C CA . GLU A 1 235 ? -9.552 -2.339 46.468 1.00 40.16 235 GLU A CA 1
ATOM 1892 C C . GLU A 1 235 ? -9.936 -1.960 47.901 1.00 40.16 235 GLU A C 1
ATOM 1894 O O . GLU A 1 235 ? -10.720 -2.690 48.500 1.00 40.16 235 GLU A O 1
ATOM 1899 N N . GLU A 1 236 ? -9.499 -0.818 48.444 1.00 41.16 236 GLU A N 1
ATOM 1900 C CA . GLU A 1 236 ? -9.947 -0.380 49.780 1.00 41.16 236 GLU A CA 1
ATOM 1901 C C . GLU A 1 236 ? -11.457 -0.084 49.823 1.00 41.16 236 GLU A C 1
ATOM 1903 O O . GLU A 1 236 ? -12.137 -0.454 50.784 1.00 41.16 236 GLU A O 1
ATOM 1908 N N . PHE A 1 237 ? -12.013 0.488 48.751 1.00 40.34 237 PHE A N 1
ATOM 1909 C CA . PHE A 1 237 ? -13.450 0.739 48.614 1.00 40.34 237 PHE A CA 1
ATOM 1910 C C . PHE A 1 237 ? -14.269 -0.555 48.433 1.00 40.34 237 PHE A C 1
ATOM 1912 O O . PHE A 1 237 ? -15.336 -0.714 49.027 1.00 40.34 237 PHE A O 1
ATOM 1919 N N . PHE A 1 238 ? -13.762 -1.522 47.664 1.00 42.84 238 PHE A N 1
ATOM 1920 C CA . PHE A 1 238 ? -14.401 -2.816 47.408 1.00 42.84 238 PHE A CA 1
ATOM 1921 C C . PHE A 1 238 ? -14.274 -3.782 48.591 1.00 42.84 238 PHE A C 1
ATOM 1923 O O . PHE A 1 238 ? -15.162 -4.615 48.786 1.00 42.84 238 PHE A O 1
ATOM 1930 N N . LYS A 1 239 ? -13.225 -3.650 49.410 1.00 46.25 239 LYS A N 1
ATOM 1931 C CA . LYS A 1 239 ? -13.053 -4.390 50.668 1.00 46.25 239 LYS A CA 1
ATOM 1932 C C . LYS A 1 239 ? -13.985 -3.852 51.756 1.00 46.25 239 LYS A C 1
ATOM 1934 O O . LYS A 1 239 ? -14.649 -4.646 52.415 1.00 46.25 239 LYS A O 1
ATOM 1939 N N . ALA A 1 240 ? -14.156 -2.527 51.843 1.00 44.53 240 ALA A N 1
ATOM 1940 C CA . ALA A 1 240 ? -15.183 -1.904 52.686 1.00 44.53 240 ALA A CA 1
ATOM 1941 C C . ALA A 1 240 ? -16.616 -2.331 52.293 1.00 44.53 240 ALA A C 1
ATOM 1943 O O . ALA A 1 240 ? -17.495 -2.417 53.147 1.00 44.53 240 ALA A O 1
ATOM 1944 N N . MET A 1 241 ? -16.840 -2.670 51.017 1.00 40.69 241 MET A N 1
ATOM 1945 C CA . MET A 1 241 ? -18.121 -3.163 50.493 1.00 40.69 241 MET A CA 1
ATOM 1946 C C . MET A 1 241 ? -18.393 -4.655 50.783 1.00 40.69 241 MET A C 1
ATOM 1948 O O . MET A 1 241 ? -19.531 -5.100 50.648 1.00 40.69 241 MET A O 1
ATOM 1952 N N . GLN A 1 242 ? -17.372 -5.446 51.145 1.00 45.62 242 GLN A N 1
ATOM 1953 C CA . GLN A 1 242 ? -17.531 -6.866 51.502 1.00 45.62 242 GLN A CA 1
ATOM 1954 C C . GLN A 1 242 ? -17.902 -7.080 52.975 1.00 45.62 242 GLN A C 1
ATOM 1956 O O . GLN A 1 242 ? -18.468 -8.123 53.300 1.00 45.62 242 GLN A O 1
ATOM 1961 N N . GLU A 1 243 ? -17.619 -6.119 53.860 1.00 42.00 243 GLU A N 1
ATOM 1962 C CA . GLU A 1 243 ? -17.771 -6.319 55.308 1.00 42.00 243 GLU A CA 1
ATOM 1963 C C . GLU A 1 243 ? -19.096 -5.810 55.909 1.00 42.00 243 GLU A C 1
ATOM 1965 O O . GLU A 1 243 ? -19.375 -6.130 57.063 1.00 42.00 243 GLU A O 1
ATOM 1970 N N . GLN A 1 244 ? -19.980 -5.134 55.160 1.00 39.41 244 GLN A N 1
ATOM 1971 C CA . GLN A 1 244 ? -21.361 -4.845 55.596 1.00 39.41 244 GLN A CA 1
ATOM 1972 C C . GLN A 1 244 ? -22.347 -4.738 54.412 1.00 39.41 244 GLN A C 1
ATOM 1974 O O . GLN A 1 244 ? -21.970 -4.237 53.356 1.00 39.41 244 GLN A O 1
ATOM 1979 N N . PRO A 1 245 ? -23.633 -5.124 54.568 1.00 38.41 245 PRO A N 1
ATOM 1980 C CA . PRO A 1 245 ? -24.669 -4.995 53.535 1.00 38.41 245 PRO A CA 1
ATOM 1981 C C . PRO A 1 245 ? -25.193 -3.549 53.397 1.00 38.41 245 PRO A C 1
ATOM 1983 O O . PRO A 1 245 ? -26.395 -3.327 53.269 1.00 38.41 245 PRO A O 1
ATOM 1986 N N . ALA A 1 246 ? -24.309 -2.550 53.433 1.00 37.16 246 ALA A N 1
ATOM 1987 C CA . ALA A 1 246 ? -24.651 -1.151 53.198 1.00 37.16 246 ALA A CA 1
ATOM 1988 C C . ALA A 1 246 ? -24.012 -0.684 51.882 1.00 37.16 246 ALA A C 1
ATOM 1990 O O . ALA A 1 246 ? -22.804 -0.791 51.684 1.00 37.16 246 ALA A O 1
ATOM 1991 N N . ALA A 1 247 ? -24.854 -0.214 50.960 1.00 34.66 247 ALA A N 1
ATOM 1992 C CA . ALA A 1 247 ? -24.488 0.148 49.595 1.00 34.66 247 ALA A CA 1
ATOM 1993 C C . ALA A 1 247 ? -23.388 1.233 49.521 1.00 34.66 247 ALA A C 1
ATOM 1995 O O . ALA A 1 247 ? -23.389 2.161 50.335 1.00 34.66 247 ALA A O 1
ATOM 1996 N N . PRO A 1 248 ? -22.498 1.187 48.509 1.00 32.88 248 PRO A N 1
ATOM 1997 C CA . PRO A 1 248 ? -21.566 2.272 48.236 1.00 32.88 248 PRO A CA 1
ATOM 1998 C C . PRO A 1 248 ? -22.343 3.522 47.803 1.00 32.88 248 PRO A C 1
ATOM 2000 O O . PRO A 1 248 ? -23.069 3.536 46.805 1.00 32.88 248 PRO A O 1
ATOM 2003 N N . THR A 1 249 ? -22.193 4.594 48.571 1.00 35.38 249 THR A N 1
ATOM 2004 C CA . THR A 1 249 ? -22.862 5.876 48.369 1.00 35.38 249 THR A CA 1
ATOM 2005 C C . THR A 1 249 ? -22.300 6.613 47.157 1.00 35.38 249 THR A C 1
ATOM 2007 O O . THR A 1 249 ? -21.296 7.313 47.217 1.00 35.38 249 THR A O 1
ATOM 2010 N N . THR A 1 250 ? -23.014 6.520 46.037 1.00 35.38 250 THR A N 1
ATOM 2011 C CA . THR A 1 250 ? -23.098 7.626 45.060 1.00 35.38 250 THR A CA 1
ATOM 2012 C C . THR A 1 250 ? -24.529 7.940 44.603 1.00 35.38 250 THR A C 1
ATOM 2014 O O . THR A 1 250 ? -24.731 8.878 43.837 1.00 35.38 250 THR A O 1
ATOM 2017 N N . HIS A 1 251 ? -25.530 7.255 45.168 1.00 39.88 251 HIS A N 1
ATOM 2018 C CA . HIS A 1 251 ? -26.927 7.690 45.224 1.00 39.88 251 HIS A CA 1
ATOM 2019 C C . HIS A 1 251 ? -27.363 7.692 46.695 1.00 39.88 251 HIS A C 1
ATOM 2021 O O . HIS A 1 251 ? -27.040 6.773 47.444 1.00 39.88 251 HIS A O 1
ATOM 2027 N N . SER A 1 252 ? -28.025 8.755 47.139 1.00 41.94 252 SER A N 1
ATOM 2028 C CA . SER A 1 252 ? -28.331 9.016 48.548 1.00 41.94 252 SER A CA 1
ATOM 2029 C C . SER A 1 252 ? -29.612 8.327 49.035 1.00 41.94 252 SER A C 1
ATOM 2031 O O . SER A 1 252 ? -30.433 8.986 49.675 1.00 41.94 252 SER A O 1
ATOM 2033 N N . GLY A 1 253 ? -29.815 7.037 48.753 1.00 55.00 253 GLY A N 1
ATOM 2034 C CA . GLY A 1 253 ? -30.963 6.358 49.350 1.00 55.00 253 GLY A CA 1
ATOM 2035 C C . GLY A 1 253 ? -31.038 4.843 49.246 1.00 55.00 253 GLY A C 1
ATOM 2036 O O . GLY A 1 253 ? -30.252 4.179 48.575 1.00 55.00 253 GLY A O 1
ATOM 2037 N N . GLU A 1 254 ? -31.972 4.330 50.039 1.00 71.12 254 GLU A N 1
ATOM 2038 C CA . GLU A 1 254 ? -32.190 2.935 50.416 1.00 71.12 254 GLU A CA 1
ATOM 2039 C C . GLU A 1 254 ? -33.143 2.242 49.426 1.00 71.12 254 GLU A C 1
ATOM 2041 O O . GLU A 1 254 ? -34.057 2.884 48.900 1.00 71.12 254 GLU A O 1
ATOM 2046 N N 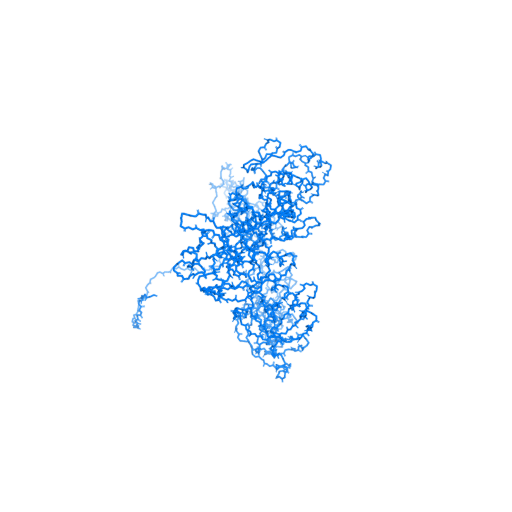. PHE A 1 255 ? -32.941 0.943 49.173 1.00 76.88 255 PHE A N 1
ATOM 2047 C CA . PHE A 1 255 ? -33.904 0.122 48.430 1.00 76.88 255 PHE A CA 1
ATOM 2048 C C . PHE A 1 255 ? -35.085 -0.224 49.333 1.00 76.88 255 PHE A C 1
ATOM 2050 O O . PHE A 1 255 ? -34.897 -0.690 50.455 1.00 76.88 255 PHE A O 1
ATOM 2057 N N . LEU A 1 256 ? -36.296 -0.012 48.831 1.00 83.00 256 LEU A N 1
ATOM 2058 C CA . LEU A 1 256 ? -37.536 -0.209 49.565 1.00 83.00 256 LEU A CA 1
ATOM 2059 C C . LEU A 1 256 ? -38.477 -1.082 48.733 1.00 83.00 256 LEU A C 1
ATOM 2061 O O . LEU A 1 256 ? -38.696 -0.815 47.549 1.00 83.00 256 LEU A O 1
ATOM 2065 N N . ASP A 1 257 ? -39.053 -2.102 49.364 1.00 85.81 257 ASP A N 1
ATOM 2066 C CA . ASP A 1 257 ? -40.206 -2.813 48.818 1.00 85.81 257 ASP A CA 1
ATOM 2067 C C . ASP A 1 257 ? -41.450 -1.964 49.101 1.00 85.81 257 ASP A C 1
ATOM 2069 O O . ASP A 1 257 ? -41.766 -1.671 50.256 1.00 85.81 257 ASP A O 1
ATOM 2073 N N . ALA A 1 258 ? -42.131 -1.530 48.045 1.00 87.94 258 ALA A N 1
ATOM 2074 C CA . ALA A 1 258 ? -43.218 -0.570 48.134 1.00 87.94 258 ALA A CA 1
ATOM 2075 C C . ALA A 1 258 ? -44.491 -1.120 47.489 1.00 87.94 258 ALA A C 1
ATOM 2077 O O . ALA A 1 258 ? -44.464 -1.614 46.361 1.00 87.94 258 ALA A O 1
ATOM 2078 N N . LYS A 1 259 ? -45.621 -1.040 48.193 1.00 90.50 259 LYS A N 1
ATOM 2079 C CA . LYS A 1 259 ? -46.918 -1.493 47.686 1.00 90.50 259 LYS A CA 1
ATOM 2080 C C . LYS A 1 259 ? -47.623 -0.367 46.936 1.00 90.50 259 LYS A C 1
ATOM 2082 O O . LYS A 1 259 ? -47.802 0.718 47.478 1.00 90.50 259 LYS A O 1
ATOM 2087 N N . VAL A 1 260 ? -48.060 -0.620 45.708 1.00 91.56 260 VAL A N 1
ATOM 2088 C CA . VAL A 1 260 ? -48.740 0.367 44.858 1.00 91.56 260 VAL A CA 1
ATOM 2089 C C . VAL A 1 260 ? -50.118 0.699 45.429 1.00 91.56 260 VAL A C 1
ATOM 2091 O O . VAL A 1 260 ? -50.987 -0.168 45.497 1.00 91.56 260 VAL A O 1
ATOM 2094 N N . ILE A 1 261 ? -50.323 1.957 45.829 1.00 90.50 261 ILE A N 1
ATOM 2095 C CA . ILE A 1 261 ? -51.594 2.460 46.375 1.00 90.50 261 ILE A CA 1
ATOM 2096 C C . ILE A 1 261 ? -52.470 3.007 45.247 1.00 90.50 261 ILE A C 1
ATOM 2098 O O . ILE A 1 261 ? -53.660 2.707 45.176 1.00 90.50 261 ILE A O 1
ATOM 2102 N N . SER A 1 262 ? -51.890 3.810 44.353 1.00 89.50 262 SER A N 1
ATOM 2103 C CA . SER A 1 262 ? -52.613 4.402 43.226 1.00 89.50 262 SER A CA 1
ATOM 2104 C C . SER A 1 262 ? -51.678 4.723 42.069 1.00 89.50 262 SER A C 1
ATOM 2106 O O . SER A 1 262 ? -50.555 5.175 42.287 1.00 89.50 262 SER A O 1
ATOM 2108 N N . ILE A 1 263 ? -52.178 4.557 40.845 1.00 88.81 263 ILE A N 1
ATOM 2109 C CA . ILE A 1 263 ? -51.474 4.877 39.601 1.00 88.81 263 ILE A CA 1
ATOM 2110 C C . ILE A 1 263 ? -52.227 6.024 38.916 1.00 88.81 263 ILE A C 1
ATOM 2112 O O . ILE A 1 263 ? -53.413 5.887 38.619 1.00 88.81 263 ILE A O 1
ATOM 2116 N N . GLY A 1 264 ? -51.554 7.149 38.685 1.00 85.12 264 GLY A N 1
ATOM 2117 C CA . GLY A 1 264 ? -52.097 8.324 37.999 1.00 85.12 264 GLY A CA 1
ATOM 2118 C C . GLY A 1 264 ? -50.990 9.119 37.306 1.00 85.12 264 GLY A C 1
ATOM 2119 O O . GLY A 1 264 ? -50.031 8.534 36.808 1.00 85.12 264 GLY A O 1
ATOM 2120 N N . GLU A 1 265 ? -51.094 10.454 37.292 1.00 83.81 265 GLU A N 1
ATOM 2121 C CA . GLU A 1 265 ? -49.984 11.314 36.842 1.00 83.81 265 GLU A CA 1
ATOM 2122 C C . GLU A 1 265 ? -48.735 11.143 37.715 1.00 83.81 265 GLU A C 1
ATOM 2124 O O . GLU A 1 265 ? -47.623 11.266 37.213 1.00 83.81 265 GLU A O 1
ATOM 2129 N N . GLU A 1 266 ? -48.932 10.806 38.987 1.00 88.06 266 GLU A N 1
ATOM 2130 C CA . GLU A 1 266 ? -47.924 10.342 39.935 1.00 88.06 266 GLU A CA 1
ATOM 2131 C C . GLU A 1 266 ? -48.357 8.971 40.471 1.00 88.06 266 GLU A C 1
ATOM 2133 O O . GLU A 1 266 ? -49.551 8.652 40.504 1.00 88.06 266 GLU A O 1
ATOM 2138 N N . ILE A 1 267 ? -47.397 8.146 40.892 1.00 89.06 267 ILE A N 1
ATOM 2139 C CA . ILE A 1 267 ? -47.686 6.828 41.478 1.00 89.06 267 ILE A CA 1
ATOM 2140 C C . ILE A 1 267 ? -47.412 6.902 42.972 1.00 89.06 267 ILE A C 1
ATOM 2142 O O . ILE A 1 267 ? -46.278 7.166 43.358 1.00 89.06 267 ILE A O 1
ATOM 2146 N N . TYR A 1 268 ? -48.426 6.637 43.794 1.00 90.19 268 TYR A N 1
ATOM 2147 C CA . TYR A 1 268 ? -48.304 6.616 45.253 1.00 90.19 268 TYR A CA 1
ATOM 2148 C C . TYR A 1 268 ? -48.074 5.191 45.752 1.00 90.19 268 TYR A C 1
ATOM 2150 O O . TYR A 1 268 ? -48.680 4.231 45.263 1.00 90.19 268 TYR A O 1
ATOM 2158 N N . LEU A 1 269 ? -47.184 5.066 46.729 1.00 91.00 269 LEU A N 1
ATOM 2159 C CA . LEU A 1 269 ? -46.605 3.815 47.188 1.00 91.00 269 LEU A CA 1
ATOM 2160 C C . LEU A 1 269 ? -46.544 3.782 48.719 1.00 91.00 269 LEU A C 1
ATOM 2162 O O . LEU A 1 269 ? -46.060 4.722 49.347 1.00 91.00 269 LEU A O 1
ATOM 2166 N N . ASP A 1 270 ? -46.961 2.671 49.315 1.00 89.50 270 ASP A N 1
ATOM 2167 C CA . ASP A 1 270 ? -46.769 2.395 50.737 1.00 89.50 270 ASP A CA 1
ATOM 2168 C C . ASP A 1 270 ? -45.425 1.687 50.927 1.00 89.50 270 ASP A C 1
ATOM 2170 O O . ASP A 1 270 ? -45.232 0.564 50.462 1.00 89.50 270 ASP A O 1
ATOM 2174 N N . ILE A 1 271 ? -44.492 2.346 51.610 1.00 86.19 271 ILE A N 1
ATOM 2175 C CA . ILE A 1 271 ? -43.159 1.815 51.944 1.00 86.19 271 ILE A CA 1
ATOM 2176 C C . ILE A 1 271 ? -43.082 1.279 53.386 1.00 86.19 271 ILE A C 1
ATOM 2178 O O . ILE A 1 271 ? -41.989 1.099 53.923 1.00 86.19 271 ILE A O 1
ATOM 2182 N N . GLY A 1 272 ? -44.221 1.094 54.066 1.00 80.25 272 GLY A N 1
ATOM 2183 C CA . GLY A 1 272 ? -44.288 0.617 55.451 1.00 80.25 272 GLY A CA 1
ATOM 2184 C C . GLY A 1 272 ? -43.770 1.628 56.482 1.00 80.25 272 GLY A C 1
ATOM 2185 O O . GLY A 1 272 ? -43.381 1.254 57.591 1.00 80.25 272 GLY A O 1
ATOM 2186 N N . ARG A 1 273 ? -43.721 2.918 56.123 1.00 80.06 273 ARG A N 1
ATOM 2187 C CA . ARG A 1 273 ? -43.259 4.022 56.985 1.00 80.06 273 ARG A CA 1
ATOM 2188 C C . ARG A 1 273 ? -44.418 4.963 57.328 1.00 80.06 273 ARG A C 1
ATOM 2190 O O . ARG A 1 273 ? -45.505 4.863 56.786 1.00 80.06 273 ARG A O 1
ATOM 2197 N N . LYS A 1 274 ? -44.179 5.920 58.236 1.00 78.50 274 LYS A N 1
ATOM 2198 C CA . LYS A 1 274 ? -45.189 6.920 58.658 1.00 78.50 274 LYS A CA 1
ATOM 2199 C C . LYS A 1 274 ? -45.641 7.881 57.546 1.00 78.50 274 LYS A C 1
ATOM 2201 O O . LYS A 1 274 ? -46.524 8.693 57.795 1.00 78.50 274 LYS A O 1
ATOM 2206 N N . VAL A 1 275 ? -44.980 7.863 56.393 1.00 83.12 275 VAL A N 1
ATOM 2207 C CA . VAL A 1 275 ? -45.225 8.774 55.276 1.00 83.12 275 VAL A CA 1
ATOM 2208 C C . VAL A 1 275 ? -45.193 7.956 53.994 1.00 83.12 275 VAL A C 1
ATOM 2210 O O . VAL A 1 275 ? -44.268 7.157 53.817 1.00 83.12 275 VAL A O 1
ATOM 2213 N N . ASP A 1 276 ? -46.167 8.191 53.120 1.00 85.44 276 ASP A N 1
ATOM 2214 C CA . ASP A 1 276 ? -46.252 7.542 51.817 1.00 85.44 276 ASP A CA 1
ATOM 2215 C C . ASP A 1 276 ? -45.123 8.019 50.890 1.00 85.44 276 ASP A C 1
ATOM 2217 O O . ASP A 1 276 ? -44.591 9.136 50.996 1.00 85.44 276 ASP A O 1
ATOM 2221 N N . ALA A 1 277 ? -44.735 7.138 49.976 1.00 88.62 277 ALA A N 1
ATOM 2222 C CA . ALA A 1 277 ? -43.793 7.431 48.915 1.00 88.62 277 ALA A CA 1
ATOM 2223 C C . ALA A 1 277 ? -44.528 7.742 47.611 1.00 88.62 277 ALA A C 1
ATOM 2225 O O . ALA A 1 277 ? -45.658 7.305 47.400 1.00 88.62 277 ALA A O 1
ATOM 2226 N N . TYR A 1 278 ? -43.874 8.474 46.714 1.00 90.50 278 TYR A N 1
ATOM 2227 C CA . TYR A 1 278 ? -44.403 8.703 45.376 1.00 90.50 278 TYR A CA 1
ATOM 2228 C C . TYR A 1 278 ? -43.304 8.699 44.310 1.00 90.50 278 TYR A C 1
ATOM 2230 O O . TYR A 1 278 ? -42.164 9.100 44.564 1.00 90.50 278 TYR A O 1
ATOM 2238 N N . ILE A 1 279 ? -43.662 8.242 43.110 1.00 89.62 279 ILE A N 1
ATOM 2239 C CA . ILE A 1 279 ? -42.869 8.382 41.884 1.00 89.62 279 ILE A CA 1
ATOM 2240 C C . ILE A 1 279 ? -43.377 9.627 41.160 1.00 89.62 279 ILE A C 1
ATOM 2242 O O . ILE A 1 279 ? -44.576 9.748 40.896 1.00 89.62 279 ILE A O 1
ATOM 2246 N N . SER A 1 280 ? -42.468 10.551 40.845 1.00 88.81 280 SER A N 1
ATOM 2247 C CA . SER A 1 280 ? -42.821 11.822 40.210 1.00 88.81 280 SER A CA 1
ATOM 2248 C C . SER A 1 280 ? -43.349 11.639 38.790 1.00 88.81 280 SER A C 1
ATOM 2250 O O . SER A 1 280 ? -42.970 10.709 38.075 1.00 88.81 280 SER A O 1
ATOM 2252 N N . HIS A 1 281 ? -44.152 12.601 38.342 1.00 86.38 281 HIS A N 1
ATOM 2253 C CA . HIS A 1 281 ? -44.713 12.620 36.995 1.00 86.38 281 HIS A CA 1
ATOM 2254 C C . HIS A 1 281 ? -43.669 12.489 35.873 1.00 86.38 281 HIS A C 1
ATOM 2256 O O . HIS A 1 281 ? -43.873 11.761 34.899 1.00 86.38 281 HIS A O 1
ATOM 2262 N N . ASP A 1 282 ? -42.520 13.149 36.027 1.00 82.94 282 ASP A N 1
ATOM 2263 C CA . ASP A 1 282 ? -41.416 13.072 35.064 1.00 82.94 282 ASP A CA 1
ATOM 2264 C C . ASP A 1 282 ? -40.842 11.656 34.943 1.00 82.94 282 ASP A C 1
ATOM 2266 O O . ASP A 1 282 ? -40.394 11.251 33.870 1.00 82.94 282 ASP A O 1
ATOM 2270 N N . GLU A 1 283 ? -40.847 10.890 36.033 1.00 83.06 283 GLU A N 1
ATOM 2271 C CA . GLU A 1 283 ? -40.372 9.512 36.035 1.00 83.06 283 GLU A CA 1
ATOM 2272 C C . GLU A 1 283 ? -41.437 8.541 35.518 1.00 83.06 283 GLU A C 1
ATOM 2274 O O . GLU A 1 283 ? -41.105 7.655 34.736 1.00 83.06 283 GLU A O 1
ATOM 2279 N N . VAL A 1 284 ? -42.715 8.758 35.841 1.00 84.19 284 VAL A N 1
ATOM 2280 C CA . VAL A 1 284 ? -43.835 7.998 35.257 1.00 84.19 284 VAL A CA 1
ATOM 2281 C C . VAL A 1 284 ? -43.829 8.110 33.729 1.00 84.19 284 VAL A C 1
ATOM 2283 O O . VAL A 1 284 ? -43.918 7.103 33.030 1.00 84.19 284 VAL A O 1
ATOM 2286 N N . LYS A 1 285 ? -43.606 9.318 33.196 1.00 79.56 285 LYS A N 1
ATOM 2287 C CA . LYS A 1 285 ? -43.425 9.545 31.752 1.00 79.56 285 LYS A CA 1
ATOM 2288 C C . LYS A 1 285 ? -42.229 8.796 31.161 1.00 79.56 285 LYS A C 1
ATOM 2290 O O . LYS A 1 285 ? -42.295 8.380 30.009 1.00 79.56 285 LYS A O 1
ATOM 2295 N N . ARG A 1 286 ? -41.139 8.641 31.919 1.00 76.75 286 ARG A N 1
ATOM 2296 C CA . ARG A 1 286 ? -39.939 7.902 31.481 1.00 76.75 286 ARG A CA 1
ATOM 2297 C C . ARG A 1 286 ? -40.120 6.391 31.518 1.00 76.75 286 ARG A C 1
ATOM 2299 O O . ARG A 1 286 ? -39.542 5.712 30.678 1.00 76.75 286 ARG A O 1
ATOM 2306 N N . LEU A 1 287 ? -40.887 5.876 32.476 1.00 74.00 287 LEU A N 1
ATOM 2307 C CA . LEU A 1 287 ? -41.201 4.449 32.574 1.00 74.00 287 LEU A CA 1
ATOM 2308 C C . LEU A 1 287 ? -42.087 3.981 31.408 1.00 74.00 287 LEU A C 1
ATOM 2310 O O . LEU A 1 287 ? -41.992 2.826 31.006 1.00 74.00 287 LEU A O 1
ATOM 2314 N N . GLY A 1 288 ? -42.885 4.878 30.820 1.00 74.94 288 GLY A N 1
ATOM 2315 C CA . GLY A 1 288 ? -43.713 4.564 29.657 1.00 74.94 288 GLY A CA 1
ATOM 2316 C C . GLY A 1 288 ? -44.898 3.672 30.032 1.00 74.94 288 GLY A C 1
ATOM 2317 O O . GLY A 1 288 ? -45.734 4.073 30.841 1.00 74.94 288 GLY A O 1
ATOM 2318 N N . GLU A 1 289 ? -44.994 2.481 29.432 1.00 72.62 289 GLU A N 1
ATOM 2319 C CA . GLU A 1 289 ? -46.033 1.500 29.774 1.00 72.62 289 GLU A CA 1
ATOM 2320 C C . GLU A 1 289 ? -45.769 0.884 31.156 1.00 72.62 289 GLU A C 1
ATOM 2322 O O . GLU A 1 289 ? -44.793 0.167 31.373 1.00 72.62 289 GLU A O 1
ATOM 2327 N N . ILE A 1 290 ? -46.664 1.162 32.104 1.00 78.81 290 ILE A N 1
ATOM 2328 C CA . ILE A 1 290 ? -46.584 0.645 33.472 1.00 78.81 290 ILE A CA 1
ATOM 2329 C C . ILE A 1 290 ? -47.033 -0.821 33.484 1.00 78.81 290 ILE A C 1
ATOM 2331 O O . ILE A 1 290 ? -48.166 -1.136 33.125 1.00 78.81 290 ILE A O 1
ATOM 2335 N N . ASN A 1 291 ? -46.153 -1.715 33.935 1.00 79.31 291 ASN A N 1
ATOM 2336 C CA . ASN A 1 291 ? -46.353 -3.168 33.933 1.00 79.31 291 ASN A CA 1
ATOM 2337 C C . ASN A 1 291 ? -46.787 -3.757 35.293 1.00 79.31 291 ASN A C 1
ATOM 2339 O O . ASN A 1 291 ? -46.716 -4.970 35.481 1.00 79.31 291 ASN A O 1
ATOM 2343 N N . PHE A 1 292 ? -47.225 -2.919 36.234 1.00 82.69 292 PHE A N 1
ATOM 2344 C CA . PHE A 1 292 ? -47.699 -3.312 37.566 1.00 82.69 292 PHE A CA 1
ATOM 2345 C C . PHE A 1 292 ? -49.049 -2.658 37.887 1.00 82.69 292 PHE A C 1
ATOM 2347 O O . PHE A 1 292 ? -49.360 -1.572 37.396 1.00 82.69 292 PHE A O 1
ATOM 2354 N N . ALA A 1 293 ? -49.858 -3.320 38.712 1.00 86.94 293 ALA A N 1
ATOM 2355 C CA . ALA A 1 293 ? -51.199 -2.890 39.089 1.00 86.94 293 ALA A CA 1
ATOM 2356 C C . ALA A 1 293 ? -51.260 -2.349 40.528 1.00 86.94 293 ALA A C 1
ATOM 2358 O O . ALA A 1 293 ? -50.354 -2.530 41.344 1.00 86.94 293 ALA A O 1
ATOM 2359 N N . VAL A 1 294 ? -52.367 -1.678 40.859 1.00 90.06 294 VAL A N 1
ATOM 2360 C CA . VAL A 1 294 ? -52.653 -1.258 42.237 1.00 90.06 294 VAL A CA 1
ATOM 2361 C C . VAL A 1 294 ? -52.732 -2.491 43.140 1.00 90.06 294 VAL A C 1
ATOM 2363 O O . VAL A 1 294 ? -53.496 -3.416 42.872 1.00 90.06 294 VAL A O 1
ATOM 2366 N N . GLY A 1 295 ? -51.962 -2.483 44.225 1.00 86.12 295 GLY A N 1
ATOM 2367 C CA . GLY A 1 295 ? -51.826 -3.591 45.166 1.00 86.12 295 GLY A CA 1
ATOM 2368 C C . GLY A 1 295 ? -50.542 -4.408 45.015 1.00 86.12 295 GLY A C 1
ATOM 2369 O O . GLY A 1 295 ? -50.196 -5.110 45.968 1.00 86.12 295 GLY A O 1
ATOM 2370 N N . ASP A 1 296 ? -49.822 -4.282 43.898 1.00 90.50 296 ASP A N 1
ATOM 2371 C CA . ASP A 1 296 ? -48.563 -4.995 43.668 1.00 90.50 296 ASP A CA 1
ATOM 2372 C C . ASP A 1 296 ? -47.429 -4.428 44.527 1.00 90.50 296 ASP A C 1
ATOM 2374 O O . ASP A 1 296 ? -47.412 -3.244 44.868 1.00 90.50 296 ASP A O 1
ATOM 2378 N N . THR A 1 297 ? -46.459 -5.272 44.878 1.00 87.12 297 THR A N 1
ATOM 2379 C CA . THR A 1 297 ? -45.229 -4.848 45.559 1.00 87.12 297 THR A CA 1
ATOM 2380 C C . THR A 1 297 ? -44.112 -4.687 44.536 1.00 87.12 297 THR A C 1
ATOM 2382 O O . THR A 1 297 ? -43.770 -5.635 43.831 1.00 87.12 297 THR A O 1
ATOM 2385 N N . ILE A 1 298 ? -43.530 -3.491 44.465 1.00 87.81 298 ILE A N 1
ATOM 2386 C CA . ILE A 1 298 ? -42.442 -3.142 43.550 1.00 87.81 298 ILE A CA 1
ATOM 2387 C C . ILE A 1 298 ? -41.224 -2.638 44.325 1.00 87.81 298 ILE A C 1
ATOM 2389 O O . ILE A 1 298 ? -41.359 -1.976 45.350 1.00 87.81 298 ILE A O 1
ATOM 2393 N N . GLN A 1 299 ? -40.023 -2.913 43.816 1.00 83.69 299 GLN A N 1
ATOM 2394 C CA . GLN A 1 299 ? -38.793 -2.337 44.368 1.00 83.69 299 GLN A CA 1
ATOM 2395 C C . GLN A 1 299 ? -38.527 -0.943 43.821 1.00 83.69 299 GLN A C 1
ATOM 2397 O O . GLN A 1 299 ? -38.554 -0.748 42.603 1.00 83.69 299 GLN A O 1
ATOM 2402 N N . VAL A 1 300 ? -38.224 -0.011 44.723 1.00 86.25 300 VAL A N 1
ATOM 2403 C CA . VAL A 1 300 ? -37.898 1.388 44.428 1.00 86.25 300 VAL A CA 1
ATOM 2404 C C . VAL A 1 300 ? -36.701 1.854 45.258 1.00 86.25 300 VAL A C 1
ATOM 2406 O O . VAL A 1 300 ? -36.414 1.298 46.316 1.00 86.25 300 VAL A O 1
ATOM 2409 N N . VAL A 1 301 ? -36.000 2.887 44.795 1.00 83.38 301 VAL A N 1
ATOM 2410 C CA . VAL A 1 301 ? -34.888 3.522 45.524 1.00 83.38 301 VAL A CA 1
ATOM 2411 C C . VAL A 1 301 ? -35.330 4.880 46.060 1.00 83.38 301 VAL A C 1
ATOM 2413 O O . VAL A 1 301 ? -35.881 5.689 45.313 1.00 83.38 301 VAL A O 1
ATOM 2416 N N . GLU A 1 302 ? -35.081 5.158 47.340 1.00 83.69 302 GLU A N 1
ATOM 2417 C CA . GLU A 1 302 ? -35.304 6.484 47.933 1.00 83.69 302 GLU A CA 1
ATOM 2418 C C . GLU A 1 302 ? -34.388 7.527 47.258 1.00 83.69 302 GLU A C 1
ATOM 2420 O O . GLU A 1 302 ? -33.170 7.391 47.254 1.00 83.69 302 GLU A O 1
ATOM 2425 N N . LYS A 1 303 ? -34.956 8.579 46.657 1.00 81.06 303 LYS A N 1
ATOM 2426 C CA . LYS A 1 303 ? -34.184 9.684 46.056 1.00 81.06 303 LYS A CA 1
ATOM 2427 C C . LYS A 1 303 ? -34.018 10.841 47.025 1.00 81.06 303 LYS A C 1
ATOM 2429 O O . LYS A 1 303 ? -32.924 11.380 47.177 1.00 81.06 303 LYS A O 1
ATOM 2434 N N . ALA A 1 304 ? -35.122 11.264 47.632 1.00 81.50 304 ALA A N 1
ATOM 2435 C CA . ALA A 1 304 ? -35.151 12.423 48.509 1.00 81.50 304 ALA A CA 1
ATOM 2436 C C . ALA A 1 304 ? -36.371 12.394 49.429 1.00 81.50 304 ALA A C 1
ATOM 2438 O O . ALA A 1 304 ? -37.422 11.850 49.095 1.00 81.50 304 ALA A O 1
ATOM 2439 N N . ARG A 1 305 ? -36.265 13.078 50.568 1.00 82.81 305 ARG A N 1
ATOM 2440 C CA . ARG A 1 305 ? -37.408 13.347 51.445 1.00 82.81 305 ARG A CA 1
ATOM 2441 C C . ARG A 1 305 ? -37.952 14.731 51.145 1.00 82.81 305 ARG A C 1
ATOM 2443 O O . ARG A 1 305 ? -37.229 15.719 51.250 1.00 82.81 305 ARG A O 1
ATOM 2450 N N . THR A 1 306 ? -39.222 14.800 50.774 1.00 80.12 306 THR A N 1
ATOM 2451 C CA . THR A 1 306 ? -39.912 16.060 50.476 1.00 80.12 306 THR A CA 1
ATOM 2452 C C . THR A 1 306 ? -40.940 16.373 51.560 1.00 80.12 306 THR A C 1
ATOM 2454 O O . THR A 1 306 ? -41.210 15.554 52.435 1.00 80.12 306 THR A O 1
ATOM 2457 N N . ARG A 1 307 ? -41.531 17.574 51.517 1.00 76.06 307 ARG A N 1
ATOM 2458 C CA . ARG A 1 307 ? -42.613 17.956 52.444 1.00 76.06 307 ARG A CA 1
ATOM 2459 C C . ARG A 1 307 ? -43.909 17.166 52.216 1.00 76.06 307 ARG A C 1
ATOM 2461 O O . ARG A 1 307 ? -44.733 17.119 53.118 1.00 76.06 307 ARG A O 1
ATOM 2468 N N . VAL A 1 308 ? -44.081 16.600 51.020 1.00 73.81 308 VAL A N 1
ATOM 2469 C CA . VAL A 1 308 ? -45.291 15.883 50.582 1.00 73.81 308 VAL A CA 1
ATOM 2470 C C . VAL A 1 308 ? -45.174 14.381 50.844 1.00 73.81 308 VAL A C 1
ATOM 2472 O O . VAL A 1 308 ? -46.164 13.725 51.133 1.00 73.81 308 VAL A O 1
ATOM 2475 N N . GLY A 1 309 ? -43.955 13.845 50.794 1.00 82.56 309 GLY A N 1
ATOM 2476 C CA . GLY A 1 309 ? -43.697 12.422 50.964 1.00 82.56 309 GLY A CA 1
ATOM 2477 C C . GLY A 1 309 ? -42.257 12.047 50.639 1.00 82.56 309 GLY A C 1
ATOM 2478 O O . GLY A 1 309 ? -41.397 12.916 50.433 1.00 82.56 309 GLY A O 1
ATOM 2479 N N . VAL A 1 310 ? -41.985 10.749 50.574 1.00 86.06 310 VAL A N 1
ATOM 2480 C CA . VAL A 1 310 ? -40.678 10.234 50.146 1.00 86.06 310 VAL A CA 1
ATOM 2481 C C . VAL A 1 310 ? -40.667 10.113 48.621 1.00 86.06 310 VAL A C 1
ATOM 2483 O O . VAL A 1 310 ? -41.425 9.333 48.055 1.00 86.06 310 VAL A O 1
ATOM 2486 N N . LEU A 1 311 ? -39.815 10.886 47.945 1.00 86.94 311 LEU A N 1
ATOM 2487 C CA . LEU A 1 311 ? -39.614 10.747 46.505 1.00 86.94 311 LEU A CA 1
ATOM 2488 C C . LEU A 1 311 ? -38.791 9.484 46.260 1.00 86.94 311 LEU A C 1
ATOM 2490 O O . LEU A 1 311 ? -37.656 9.382 46.738 1.00 86.94 311 LEU A O 1
ATOM 2494 N N . VAL A 1 312 ? -39.349 8.547 45.503 1.00 88.81 312 VAL A N 1
ATOM 2495 C CA . VAL A 1 312 ? -38.712 7.269 45.174 1.00 88.81 312 VAL A CA 1
ATOM 2496 C C . VAL A 1 312 ? -38.604 7.085 43.665 1.00 88.81 312 VAL A C 1
ATOM 2498 O O . VAL A 1 312 ? -39.308 7.737 42.895 1.00 88.81 312 VAL A O 1
ATOM 2501 N N . SER A 1 313 ? -37.705 6.199 43.243 1.00 86.81 313 SER A N 1
ATOM 2502 C CA . SER A 1 313 ? -37.461 5.904 41.837 1.00 86.81 313 SER A CA 1
ATOM 2503 C C . SER A 1 313 ? -37.515 4.418 41.544 1.00 86.81 313 SER A C 1
ATOM 2505 O O . SER A 1 313 ? -36.742 3.636 42.100 1.00 86.81 313 SER A O 1
ATOM 2507 N N . LYS A 1 314 ? -38.413 4.046 40.633 1.00 85.88 314 LYS A N 1
ATOM 2508 C CA . LYS A 1 314 ? -38.477 2.701 40.061 1.00 85.88 314 LYS A CA 1
ATOM 2509 C C . LYS A 1 314 ? -37.423 2.527 38.969 1.00 85.88 314 LYS A C 1
ATOM 2511 O O . LYS A 1 314 ? -36.758 1.499 38.928 1.00 85.88 314 LYS A O 1
ATOM 2516 N N . TYR A 1 315 ? -37.199 3.565 38.163 1.00 81.56 315 TYR A N 1
ATOM 2517 C CA . TYR A 1 315 ? -36.198 3.551 37.097 1.00 81.56 315 TYR A CA 1
ATOM 2518 C C . TYR A 1 315 ? -34.783 3.287 37.635 1.00 81.56 315 TYR A C 1
ATOM 2520 O O . TYR A 1 315 ? -34.072 2.421 37.127 1.00 81.56 315 TYR A O 1
ATOM 2528 N N . ASP A 1 316 ? -34.383 3.988 38.702 1.00 77.38 316 ASP A N 1
ATOM 2529 C CA . ASP A 1 316 ? -33.061 3.791 39.305 1.00 77.38 316 ASP A CA 1
ATOM 2530 C C . ASP A 1 316 ? -32.935 2.410 39.964 1.00 77.38 316 ASP A C 1
ATOM 2532 O O . ASP A 1 316 ? -31.846 1.835 39.964 1.00 77.38 316 ASP A O 1
ATOM 2536 N N . ALA A 1 317 ? -34.038 1.857 40.485 1.00 78.88 317 ALA A N 1
ATOM 2537 C CA . ALA A 1 317 ? -34.069 0.511 41.052 1.00 78.88 317 ALA A CA 1
ATOM 2538 C C . ALA A 1 317 ? -33.862 -0.566 39.974 1.00 78.88 317 ALA A C 1
ATOM 2540 O O . ALA A 1 317 ? -33.007 -1.439 40.137 1.00 78.88 317 ALA A O 1
ATOM 2541 N N . ASP A 1 318 ? -34.590 -0.473 38.859 1.00 78.25 318 ASP A N 1
ATOM 2542 C CA . ASP A 1 318 ? -34.494 -1.419 37.741 1.00 78.25 318 ASP A CA 1
ATOM 2543 C C . ASP A 1 318 ? -33.115 -1.360 37.078 1.00 78.25 318 ASP A C 1
ATOM 2545 O O . ASP A 1 318 ? -32.487 -2.396 36.855 1.00 78.25 318 ASP A O 1
ATOM 2549 N N . ARG A 1 319 ? -32.576 -0.152 36.876 1.00 75.12 319 ARG A N 1
ATOM 2550 C CA . ARG A 1 319 ? -31.212 0.051 36.372 1.00 75.12 319 ARG A CA 1
ATOM 2551 C C . ARG A 1 319 ? -30.160 -0.576 37.288 1.00 75.12 319 ARG A C 1
ATOM 2553 O O . ARG A 1 319 ? -29.198 -1.175 36.810 1.00 75.12 319 ARG A O 1
ATOM 2560 N N . TRP A 1 320 ? -30.314 -0.458 38.607 1.00 75.19 320 TRP A N 1
ATOM 2561 C CA . TRP A 1 320 ? -29.390 -1.081 39.558 1.00 75.19 320 TRP A CA 1
ATOM 2562 C C . TRP A 1 320 ? -29.453 -2.608 39.519 1.00 75.19 320 TRP A C 1
ATOM 2564 O O . TRP A 1 320 ? -28.410 -3.265 39.511 1.00 75.19 320 TRP A O 1
ATOM 2574 N N . GLN A 1 321 ? -30.656 -3.181 39.466 1.00 75.69 321 GLN A N 1
ATOM 2575 C CA . GLN A 1 321 ? -30.829 -4.627 39.331 1.00 75.69 321 GLN A CA 1
ATOM 2576 C C . GLN A 1 321 ? -30.248 -5.145 38.011 1.00 75.69 321 GLN A C 1
ATOM 2578 O O . GLN A 1 321 ? -29.535 -6.152 38.005 1.00 75.69 321 GLN A O 1
ATOM 2583 N N . GLY A 1 322 ? -30.506 -4.443 36.905 1.00 76.06 322 GLY A N 1
ATOM 2584 C CA . GLY A 1 322 ? -29.908 -4.731 35.606 1.00 76.06 322 GLY A CA 1
ATOM 2585 C C . GLY A 1 322 ? -28.383 -4.677 35.676 1.00 76.06 322 GLY A C 1
ATOM 2586 O O . GLY A 1 322 ? -27.705 -5.614 35.258 1.00 76.06 322 GLY A O 1
ATOM 2587 N N . LEU A 1 323 ? -27.815 -3.645 36.309 1.00 75.62 323 LEU A N 1
ATOM 2588 C CA . LEU A 1 323 ? -26.368 -3.508 36.484 1.00 75.62 323 LEU A CA 1
ATOM 2589 C C . LEU A 1 323 ? -25.754 -4.648 37.318 1.00 75.62 323 LEU A C 1
ATOM 2591 O O . LEU A 1 323 ? -24.680 -5.144 36.976 1.00 75.62 323 LEU A O 1
ATOM 2595 N N . LEU A 1 324 ? -26.429 -5.105 38.378 1.00 75.06 324 LEU A N 1
ATOM 2596 C CA . LEU A 1 324 ? -25.985 -6.253 39.180 1.00 75.06 324 LEU A CA 1
ATOM 2597 C C . LEU A 1 324 ? -25.944 -7.544 38.351 1.00 75.06 324 LEU A C 1
ATOM 2599 O O . LEU A 1 324 ? -24.932 -8.249 38.384 1.00 75.06 324 LEU A O 1
ATOM 2603 N N . LYS A 1 325 ? -26.987 -7.812 37.555 1.00 77.12 325 LYS A N 1
ATOM 2604 C CA . LYS A 1 325 ? -27.036 -8.962 36.633 1.00 77.12 325 LYS A CA 1
ATOM 2605 C C . LYS A 1 325 ? -25.941 -8.877 35.570 1.00 77.12 325 LYS A C 1
ATOM 2607 O O . LYS A 1 325 ? -25.237 -9.853 35.307 1.00 77.12 325 LYS A O 1
ATOM 2612 N N . LEU A 1 326 ? -25.750 -7.697 34.984 1.00 80.44 326 LEU A N 1
ATOM 2613 C CA . LEU A 1 326 ? -24.694 -7.447 34.005 1.00 80.44 326 LEU A CA 1
ATOM 2614 C C . LEU A 1 326 ? -23.299 -7.645 34.602 1.00 80.44 326 LEU A C 1
ATOM 2616 O O . LEU A 1 326 ? -22.425 -8.184 33.929 1.00 80.44 326 LEU A O 1
ATOM 2620 N N . ARG A 1 327 ? -23.087 -7.278 35.871 1.00 75.81 327 ARG A N 1
ATOM 2621 C CA . ARG A 1 327 ? -21.820 -7.500 36.582 1.00 75.81 327 ARG A CA 1
ATOM 2622 C C . ARG A 1 327 ? -21.502 -8.983 36.740 1.00 75.81 327 ARG A C 1
ATOM 2624 O O . ARG A 1 327 ? -20.355 -9.380 36.541 1.00 75.81 327 ARG A O 1
ATOM 2631 N N . GLU A 1 328 ? -22.490 -9.797 37.102 1.00 75.44 328 GLU A N 1
ATOM 2632 C CA . GLU A 1 328 ? -22.318 -11.251 37.198 1.00 75.44 328 GLU A CA 1
ATOM 2633 C C . GLU A 1 328 ? -21.961 -11.853 35.837 1.00 75.44 328 GLU A C 1
ATOM 2635 O O . GLU A 1 328 ? -20.980 -12.591 35.727 1.00 75.44 328 GLU A O 1
ATOM 2640 N N . ARG A 1 329 ? -22.672 -11.446 34.778 1.00 79.19 329 ARG A N 1
ATOM 2641 C CA . ARG A 1 329 ? -22.390 -11.889 33.405 1.00 79.19 329 ARG A CA 1
ATOM 2642 C C . ARG A 1 329 ? -21.039 -11.397 32.879 1.00 79.19 329 ARG A C 1
ATOM 2644 O O . ARG A 1 329 ? -20.352 -12.143 32.188 1.00 79.19 329 ARG A O 1
ATOM 2651 N N . PHE A 1 330 ? -20.609 -10.188 33.245 1.00 76.44 330 PHE A N 1
ATOM 2652 C CA . PHE A 1 330 ? -19.289 -9.660 32.890 1.00 76.44 330 PHE A CA 1
ATOM 2653 C C . PHE A 1 330 ? -18.163 -10.469 33.545 1.00 76.44 330 PHE A C 1
ATOM 2655 O O . PHE A 1 330 ? -17.222 -10.862 32.858 1.00 76.44 330 PHE A O 1
ATOM 2662 N N . LYS A 1 331 ? -18.293 -10.806 34.839 1.00 73.56 331 LYS A N 1
ATOM 2663 C CA . LYS A 1 331 ? -17.347 -11.698 35.537 1.00 73.56 331 LYS A CA 1
ATOM 2664 C C . LYS A 1 331 ? -17.310 -13.098 34.922 1.00 73.56 331 LYS A C 1
ATOM 2666 O O . LYS A 1 331 ? -16.238 -13.684 34.814 1.00 73.56 331 LYS A O 1
ATOM 2671 N N . ALA A 1 332 ? -18.462 -13.611 34.495 1.00 74.69 332 ALA A N 1
ATOM 2672 C CA . ALA A 1 332 ? -18.571 -14.889 33.796 1.00 74.69 332 ALA A CA 1
ATOM 2673 C C . ALA A 1 332 ? -18.109 -14.833 32.322 1.00 74.69 332 ALA A C 1
ATOM 2675 O O . ALA A 1 332 ? -18.015 -15.877 31.680 1.00 74.69 332 ALA A O 1
ATOM 2676 N N . ASN A 1 333 ? -17.789 -13.642 31.787 1.00 75.12 333 ASN A N 1
ATOM 2677 C CA . ASN A 1 333 ? -17.434 -13.406 30.381 1.00 75.12 333 ASN A CA 1
ATOM 2678 C C . ASN A 1 333 ? -18.516 -13.892 29.391 1.00 75.12 333 ASN A C 1
ATOM 2680 O O . ASN A 1 333 ? -18.198 -14.337 28.282 1.00 75.12 333 ASN A O 1
ATOM 2684 N N . ASP A 1 334 ? -19.779 -13.806 29.808 1.00 79.38 334 ASP A N 1
ATOM 2685 C CA . ASP A 1 334 ? -20.943 -14.322 29.089 1.00 79.38 334 ASP A CA 1
ATOM 2686 C C . ASP A 1 334 ? -21.534 -13.289 28.109 1.00 79.38 334 ASP A C 1
ATOM 2688 O O . ASP A 1 334 ? -21.228 -12.091 28.159 1.00 79.38 334 ASP A O 1
ATOM 2692 N N . LEU A 1 335 ? -22.368 -13.759 27.180 1.00 84.00 335 LEU A N 1
ATOM 2693 C CA . LEU A 1 335 ? -23.107 -12.913 26.245 1.00 84.00 335 LEU A CA 1
ATOM 2694 C C . LEU A 1 335 ? -24.403 -12.406 26.881 1.00 84.00 335 LEU A C 1
ATOM 2696 O O . LEU A 1 335 ? -25.066 -13.099 27.648 1.00 84.00 335 LEU A O 1
ATOM 2700 N N . VAL A 1 336 ? -24.787 -11.186 26.523 1.00 85.38 336 VAL A N 1
ATOM 2701 C CA . VAL A 1 336 ? -26.016 -10.544 26.989 1.00 85.38 336 VAL A CA 1
ATOM 2702 C C . VAL A 1 336 ? -26.933 -10.241 25.820 1.00 85.38 336 VAL A C 1
ATOM 2704 O O . VAL A 1 336 ? -26.480 -9.766 24.782 1.00 85.38 336 VAL A O 1
ATOM 2707 N N . SER A 1 337 ? -28.222 -10.529 25.968 1.00 84.44 337 SER A N 1
ATOM 2708 C CA . SER A 1 337 ? -29.220 -10.194 24.953 1.00 84.44 337 SER A CA 1
ATOM 2709 C C . SER A 1 337 ? -29.760 -8.791 25.208 1.00 84.44 337 SER A C 1
ATOM 2711 O O . SER A 1 337 ? -30.065 -8.463 26.350 1.00 84.44 337 SER A O 1
ATOM 2713 N N . GLY A 1 338 ? -29.862 -7.970 24.168 1.00 86.12 338 GLY A N 1
ATOM 2714 C CA . GLY A 1 338 ? -30.350 -6.598 24.274 1.00 86.12 338 GLY A CA 1
ATOM 2715 C C . GLY A 1 338 ? -31.116 -6.146 23.039 1.00 86.12 338 GLY A C 1
ATOM 2716 O O . GLY A 1 338 ? -31.028 -6.771 21.978 1.00 86.12 338 GLY A O 1
ATOM 2717 N N . ILE A 1 339 ? -31.852 -5.046 23.187 1.00 86.19 339 ILE A N 1
ATOM 2718 C CA . ILE A 1 339 ? -32.662 -4.433 22.127 1.00 86.19 339 ILE A CA 1
ATOM 2719 C C . ILE A 1 339 ? -32.098 -3.055 21.812 1.00 86.19 339 ILE A C 1
ATOM 2721 O O . ILE A 1 339 ? -31.872 -2.257 22.719 1.00 86.19 339 ILE A O 1
ATOM 2725 N N . VAL A 1 340 ? -31.897 -2.746 20.533 1.00 85.25 340 VAL A N 1
ATOM 2726 C CA . VAL A 1 340 ? -31.498 -1.397 20.110 1.00 85.25 340 VAL A CA 1
ATOM 2727 C C . VAL A 1 340 ? -32.667 -0.431 20.327 1.00 85.25 340 VAL A C 1
ATOM 2729 O O . VAL A 1 340 ? -33.676 -0.521 19.630 1.00 85.25 340 VAL A O 1
ATOM 2732 N N . LYS A 1 341 ? -32.539 0.490 21.287 1.00 82.94 341 LYS A N 1
ATOM 2733 C CA . LYS A 1 341 ? -33.552 1.517 21.578 1.00 82.94 341 LYS A CA 1
ATOM 2734 C C . LYS A 1 341 ? -33.416 2.741 20.684 1.00 82.94 341 LYS A C 1
ATOM 2736 O O . LYS A 1 341 ? -34.421 3.245 20.198 1.00 82.94 341 LYS A O 1
ATOM 2741 N N . ASP A 1 342 ? -32.191 3.228 20.498 1.00 79.50 342 ASP A N 1
ATOM 2742 C CA . ASP A 1 342 ? -31.944 4.504 19.821 1.00 79.50 342 ASP A CA 1
ATOM 2743 C C . ASP A 1 342 ? -30.557 4.555 19.159 1.00 79.50 342 ASP A C 1
ATOM 2745 O O . ASP A 1 342 ? -29.692 3.705 19.400 1.00 79.50 342 ASP A O 1
ATOM 2749 N N . ILE A 1 343 ? -30.338 5.552 18.301 1.00 80.00 343 ILE A N 1
ATOM 2750 C CA . ILE A 1 343 ? -29.131 5.714 17.489 1.00 80.00 343 ILE A CA 1
ATOM 2751 C C . ILE A 1 343 ? -28.622 7.149 17.576 1.00 80.00 343 ILE A C 1
ATOM 2753 O O . ILE A 1 343 ? -29.245 8.093 17.097 1.00 80.00 343 ILE A O 1
ATOM 2757 N N . ASN A 1 344 ? -27.396 7.294 18.073 1.00 77.81 344 ASN A N 1
ATOM 2758 C CA . ASN A 1 344 ? -26.692 8.567 18.151 1.00 77.81 344 ASN A CA 1
ATOM 2759 C C . ASN A 1 344 ? -25.597 8.679 17.079 1.00 77.81 344 ASN A C 1
ATOM 2761 O O . ASN A 1 344 ? -25.176 7.699 16.464 1.00 77.81 344 ASN A O 1
ATOM 2765 N N . LYS A 1 345 ? -25.048 9.891 16.888 1.00 63.72 345 LYS A N 1
ATOM 2766 C CA . LYS A 1 345 ? -23.960 10.152 15.917 1.00 63.72 345 LYS A CA 1
ATOM 2767 C C . LYS A 1 345 ? -22.724 9.253 16.115 1.00 63.72 345 LYS A C 1
ATOM 2769 O O . LYS A 1 345 ? -21.991 9.039 15.152 1.00 63.72 345 LYS A O 1
ATOM 2774 N N . GLY A 1 346 ? -22.505 8.733 17.328 1.00 66.94 346 GLY A N 1
ATOM 2775 C CA . GLY A 1 346 ? -21.359 7.889 17.685 1.00 66.94 346 GLY A CA 1
ATOM 2776 C C . GLY A 1 346 ? -21.628 6.381 17.823 1.00 66.94 346 GLY A C 1
ATOM 2777 O O . GLY A 1 346 ? -20.665 5.621 17.917 1.00 66.94 346 GLY A O 1
ATOM 2778 N N . GLY A 1 347 ? -22.884 5.918 17.848 1.00 80.06 347 GLY A N 1
ATOM 2779 C CA . GLY A 1 347 ? -23.198 4.520 18.181 1.00 80.06 347 GLY A CA 1
ATOM 2780 C C . GLY A 1 347 ? -24.672 4.251 18.471 1.00 80.06 347 GLY A C 1
ATOM 2781 O O . GLY A 1 347 ? -25.506 5.147 18.355 1.00 80.06 347 GLY A O 1
ATOM 2782 N N . TYR A 1 348 ? -24.962 3.014 18.860 1.00 83.00 348 TYR A N 1
ATOM 2783 C CA . TYR A 1 348 ? -26.293 2.509 19.193 1.00 83.00 348 TYR A CA 1
ATOM 2784 C C . TYR A 1 348 ? -26.487 2.482 20.712 1.00 83.00 348 TYR A C 1
ATOM 2786 O O . TYR A 1 348 ? -25.575 2.088 21.442 1.00 83.00 348 TYR A O 1
ATOM 2794 N N . ILE A 1 349 ? -27.667 2.881 21.182 1.00 83.31 349 ILE A N 1
ATOM 2795 C CA . ILE A 1 349 ? -28.105 2.692 22.568 1.00 83.31 349 ILE A CA 1
ATOM 2796 C C . ILE A 1 349 ? -28.910 1.398 22.622 1.00 83.31 349 ILE A C 1
ATOM 2798 O O . ILE A 1 349 ? -29.858 1.208 21.861 1.00 83.31 349 ILE A O 1
ATOM 2802 N N . ILE A 1 350 ? -28.515 0.504 23.517 1.00 87.00 350 ILE A N 1
ATOM 2803 C CA . ILE A 1 350 ? -29.070 -0.834 23.669 1.00 87.00 350 ILE A CA 1
ATOM 2804 C C . ILE A 1 350 ? -29.615 -0.957 25.083 1.00 87.00 350 ILE A C 1
ATOM 2806 O O . ILE A 1 350 ? -28.910 -0.669 26.043 1.00 87.00 350 ILE A O 1
ATOM 2810 N N . ASP A 1 351 ? -30.852 -1.408 25.215 1.00 84.62 351 ASP A N 1
ATOM 2811 C CA . ASP A 1 351 ? -31.414 -1.791 26.504 1.00 84.62 351 ASP A CA 1
ATOM 2812 C C . ASP A 1 351 ? -31.093 -3.250 26.804 1.00 84.62 351 ASP A C 1
ATOM 2814 O O . ASP A 1 351 ? -31.361 -4.135 25.983 1.00 84.62 351 ASP A O 1
ATOM 2818 N N . ILE A 1 352 ? -30.500 -3.487 27.971 1.00 87.19 352 ILE A N 1
ATOM 2819 C CA . ILE A 1 352 ? -30.140 -4.813 28.454 1.00 87.19 352 ILE A CA 1
ATOM 2820 C C . ILE A 1 352 ? -30.644 -4.949 29.885 1.00 87.19 352 ILE A C 1
ATOM 2822 O O . ILE A 1 352 ? -30.080 -4.359 30.806 1.00 87.19 352 ILE A O 1
ATOM 2826 N N . ASP A 1 353 ? -31.696 -5.747 30.071 1.00 77.81 353 ASP A N 1
ATOM 2827 C CA . ASP A 1 353 ? -32.304 -6.024 31.378 1.00 77.81 353 ASP A CA 1
ATOM 2828 C C . ASP A 1 353 ? -32.640 -4.747 32.195 1.00 77.81 353 ASP A C 1
ATOM 2830 O O . ASP A 1 353 ? -32.528 -4.754 33.421 1.00 77.81 353 ASP A O 1
ATOM 2834 N N . GLY A 1 354 ? -33.042 -3.651 31.529 1.00 73.31 354 GLY A N 1
ATOM 2835 C CA . GLY A 1 354 ? -33.398 -2.368 32.157 1.00 73.31 354 GLY A CA 1
ATOM 2836 C C . GLY A 1 354 ? -32.234 -1.381 32.310 1.00 73.31 354 GLY A C 1
ATOM 2837 O O . GLY A 1 354 ? -32.427 -0.267 32.800 1.00 73.31 354 GLY A O 1
ATOM 2838 N N . THR A 1 355 ? -31.027 -1.760 31.882 1.00 80.12 355 THR A N 1
ATOM 2839 C CA . THR A 1 355 ? -29.840 -0.901 31.894 1.00 80.12 355 THR A CA 1
ATOM 2840 C C . THR A 1 355 ? -29.473 -0.471 30.480 1.00 80.12 355 THR A C 1
ATOM 2842 O O . THR A 1 355 ? -29.204 -1.298 29.609 1.00 80.12 355 THR A O 1
ATOM 2845 N N . GLU A 1 356 ? -29.383 0.842 30.266 1.00 83.31 356 GLU A N 1
ATOM 2846 C CA . GLU A 1 356 ? -28.908 1.407 29.004 1.00 83.31 356 GLU A CA 1
ATOM 2847 C C . GLU A 1 356 ? -27.402 1.181 28.827 1.00 83.31 356 GLU A C 1
ATOM 2849 O O . GLU A 1 356 ? -26.571 1.612 29.635 1.00 83.31 356 GLU A O 1
ATOM 2854 N N . ALA A 1 357 ? -27.058 0.517 27.732 1.00 83.69 357 ALA A N 1
ATOM 2855 C CA . ALA A 1 357 ? -25.706 0.262 27.285 1.00 83.69 357 ALA A CA 1
ATOM 2856 C C . ALA A 1 357 ? -25.435 0.954 25.947 1.00 83.69 357 ALA A C 1
ATOM 2858 O O . ALA A 1 357 ? -26.310 1.098 25.097 1.00 83.69 357 ALA A O 1
ATOM 2859 N N . PHE A 1 358 ? -24.191 1.358 25.730 1.00 85.06 358 PHE A N 1
ATOM 2860 C CA . PHE A 1 358 ? -23.743 1.992 24.502 1.00 85.06 358 PHE A CA 1
ATOM 2861 C C . PHE A 1 358 ? -22.890 1.026 23.674 1.00 85.06 358 PHE A C 1
ATOM 2863 O O . PHE A 1 358 ? -21.910 0.465 24.165 1.00 85.06 358 PHE A O 1
ATOM 2870 N N . CYS A 1 359 ? -23.225 0.862 22.396 1.00 83.31 359 CYS A N 1
ATOM 2871 C CA . CYS A 1 359 ? -22.397 0.157 21.422 1.00 83.31 359 CYS A CA 1
ATOM 2872 C C . CYS A 1 359 ? -21.829 1.145 20.395 1.00 83.31 359 CYS A C 1
ATOM 2874 O O . CYS A 1 359 ? -22.576 1.651 19.550 1.00 83.31 359 CYS A O 1
ATOM 2876 N N . PRO A 1 360 ? -20.509 1.400 20.406 1.00 81.00 360 PRO A N 1
ATOM 2877 C CA . PRO A 1 360 ? -19.851 2.199 19.378 1.00 81.00 360 PRO A CA 1
ATOM 2878 C C . PRO A 1 360 ? -20.091 1.642 17.967 1.00 81.00 360 PRO A C 1
ATOM 2880 O O . PRO A 1 360 ? -20.162 0.428 17.776 1.00 81.00 360 PRO A O 1
ATOM 2883 N N . LEU A 1 361 ? -20.125 2.514 16.951 1.00 77.88 361 LEU A N 1
ATOM 2884 C CA . LEU A 1 361 ? -20.288 2.101 15.544 1.00 77.88 361 LEU A CA 1
ATOM 2885 C C . LEU A 1 361 ? -19.234 1.075 15.086 1.00 77.88 361 LEU A C 1
ATOM 2887 O O . LEU A 1 361 ? -19.547 0.170 14.318 1.00 77.88 361 LEU A O 1
ATOM 2891 N N . SER A 1 362 ? -17.992 1.199 15.561 1.00 70.94 362 SER A N 1
ATOM 2892 C CA . SER A 1 362 ? -16.895 0.273 15.237 1.00 70.94 362 SER A CA 1
ATOM 2893 C C . SER A 1 362 ? -17.031 -1.109 15.882 1.00 70.94 362 SER A C 1
ATOM 2895 O O . SER A 1 362 ? -16.354 -2.044 15.458 1.00 70.94 362 SER A O 1
ATOM 2897 N N . GLU A 1 363 ? -17.878 -1.225 16.904 1.00 78.38 363 GLU A N 1
ATOM 2898 C CA . GLU A 1 363 ? -18.111 -2.433 17.702 1.00 78.38 363 GLU A CA 1
ATOM 2899 C C . GLU A 1 363 ? -19.471 -3.082 17.398 1.00 78.38 363 GLU A C 1
ATOM 2901 O O . GLU A 1 363 ? -19.821 -4.097 18.000 1.00 78.38 363 GLU A O 1
ATOM 2906 N N . TYR A 1 364 ? -20.245 -2.519 16.464 1.00 78.81 364 TYR A N 1
ATOM 2907 C CA . TYR A 1 364 ? -21.585 -3.008 16.141 1.00 78.81 364 TYR A CA 1
ATOM 2908 C C . TYR A 1 364 ? -21.587 -4.110 15.076 1.00 78.81 364 TYR A C 1
ATOM 2910 O O . TYR A 1 364 ? -22.306 -5.095 15.203 1.00 78.81 364 TYR A O 1
ATOM 2918 N N . ASP A 1 365 ? -20.768 -3.981 14.035 1.00 72.12 365 ASP A N 1
ATOM 2919 C CA . ASP A 1 365 ? -20.736 -4.949 12.939 1.00 72.12 365 ASP A CA 1
ATOM 2920 C C . ASP A 1 365 ? -19.302 -5.151 12.428 1.00 72.12 365 ASP A C 1
ATOM 2922 O O . ASP A 1 365 ? -18.441 -4.273 12.533 1.00 72.12 365 ASP A O 1
ATOM 2926 N N . VAL A 1 366 ? -19.043 -6.336 11.883 1.00 63.66 366 VAL A N 1
ATOM 2927 C CA . VAL A 1 366 ? -17.793 -6.706 11.210 1.00 63.66 366 VAL A CA 1
ATOM 2928 C C . VAL A 1 366 ? -17.712 -6.024 9.842 1.00 63.66 366 VAL A C 1
ATOM 2930 O O . VAL A 1 366 ? -16.629 -5.635 9.400 1.00 63.66 366 VAL A O 1
ATOM 2933 N N . VAL A 1 367 ? -18.858 -5.835 9.178 1.00 57.53 367 VAL A N 1
ATOM 2934 C CA . VAL A 1 367 ? -18.948 -5.197 7.861 1.00 57.53 367 VAL A CA 1
ATOM 2935 C C . VAL A 1 367 ? -19.542 -3.799 8.009 1.00 57.53 367 VAL A C 1
ATOM 2937 O O . VAL A 1 367 ? -20.591 -3.612 8.611 1.00 57.53 367 VAL A O 1
ATOM 2940 N N . LYS A 1 368 ? -18.898 -2.785 7.416 1.00 50.19 368 LYS A N 1
ATOM 2941 C CA . LYS A 1 368 ? -19.468 -1.429 7.358 1.00 50.19 368 LYS A CA 1
ATOM 2942 C C . LYS A 1 368 ? -20.752 -1.460 6.516 1.00 50.19 368 LYS A C 1
ATOM 2944 O O . LYS A 1 368 ? -20.678 -1.528 5.281 1.00 50.19 368 LYS A O 1
ATOM 2949 N N . SER A 1 369 ? -21.903 -1.436 7.189 1.00 50.94 369 SER A N 1
ATOM 2950 C CA . SER A 1 369 ? -23.225 -1.388 6.565 1.00 50.94 369 SER A CA 1
ATOM 2951 C C . SER A 1 369 ? -23.689 0.072 6.390 1.00 50.94 369 SER A C 1
ATOM 2953 O O . SER A 1 369 ? -23.486 0.887 7.294 1.00 50.94 369 SER A O 1
ATOM 2955 N N . PRO A 1 370 ? -24.249 0.455 5.226 1.00 42.78 370 PRO A N 1
ATOM 2956 C CA . PRO A 1 370 ? -24.555 1.852 4.908 1.00 42.78 370 PRO A CA 1
ATOM 2957 C C . PRO A 1 370 ? -25.898 2.372 5.454 1.00 42.78 370 PRO A C 1
ATOM 2959 O O . PRO A 1 370 ? -26.108 3.584 5.434 1.00 42.78 370 PRO A O 1
ATOM 2962 N N . ARG A 1 371 ? -26.811 1.517 5.940 1.00 47.78 371 ARG A N 1
ATOM 2963 C CA . ARG A 1 371 ? -28.136 1.948 6.430 1.00 47.78 371 ARG A CA 1
ATOM 2964 C C . ARG A 1 371 ? -28.198 1.923 7.953 1.00 47.78 371 ARG A C 1
ATOM 2966 O O . ARG A 1 371 ? -27.947 0.893 8.560 1.00 47.78 371 ARG A O 1
ATOM 2973 N N . LYS A 1 372 ? -28.506 3.080 8.550 1.00 55.12 372 LYS A N 1
ATOM 2974 C CA . LYS A 1 372 ? -28.519 3.281 10.007 1.00 55.12 372 LYS A CA 1
ATOM 2975 C C . LYS A 1 372 ? -29.902 3.107 10.642 1.00 55.12 372 LYS A C 1
ATOM 2977 O O . LYS A 1 372 ? -29.953 2.802 11.813 1.00 55.12 372 LYS A O 1
ATOM 2982 N N . GLN A 1 373 ? -31.006 3.314 9.922 1.00 54.44 373 GLN A N 1
ATOM 2983 C CA . GLN A 1 373 ? -32.341 3.442 10.538 1.00 54.44 373 GLN A CA 1
ATOM 2984 C C . GLN A 1 373 ? -33.135 2.134 10.687 1.00 54.44 373 GLN A C 1
ATOM 2986 O O . GLN A 1 373 ? -34.057 2.102 11.493 1.00 54.44 373 GLN A O 1
ATOM 2991 N N . ASP A 1 374 ? -32.754 1.056 9.996 1.00 59.75 374 ASP A N 1
ATOM 2992 C CA . ASP A 1 374 ? -33.503 -0.217 9.994 1.00 59.75 374 ASP A CA 1
ATOM 2993 C C . ASP A 1 374 ? -33.189 -1.128 11.210 1.00 59.75 374 ASP A C 1
ATOM 2995 O O . ASP A 1 374 ? -33.672 -2.253 11.286 1.00 59.75 374 ASP A O 1
ATOM 2999 N N . GLU A 1 375 ? -32.365 -0.667 12.160 1.00 66.25 375 GLU A N 1
ATOM 3000 C CA . GLU A 1 375 ? -31.833 -1.483 13.269 1.00 66.25 375 GLU A CA 1
ATOM 3001 C C . GLU A 1 375 ? -32.511 -1.219 14.630 1.00 66.25 375 GLU A C 1
ATOM 3003 O O . GLU A 1 375 ? -32.219 -1.916 15.601 1.00 66.25 375 GLU A O 1
ATOM 3008 N N . ILE A 1 376 ? -33.411 -0.233 14.735 1.00 77.81 376 ILE A N 1
ATOM 3009 C CA . ILE A 1 376 ? -34.140 0.061 15.983 1.00 77.81 376 ILE A CA 1
ATOM 3010 C C . ILE A 1 376 ? -35.160 -1.057 16.255 1.00 77.81 376 ILE A C 1
ATOM 3012 O O . ILE A 1 376 ? -35.924 -1.437 15.373 1.00 77.81 376 ILE A O 1
ATOM 3016 N N . GLY A 1 377 ? -35.174 -1.588 17.480 1.00 73.50 377 GLY A N 1
ATOM 3017 C CA . GLY A 1 377 ? -36.039 -2.699 17.894 1.00 73.50 377 GLY A CA 1
ATOM 3018 C C . GLY A 1 377 ? -35.475 -4.095 17.605 1.00 73.50 377 GLY A C 1
ATOM 3019 O O . GLY A 1 377 ? -36.094 -5.095 17.969 1.00 73.50 377 GLY A O 1
ATOM 3020 N N . VAL A 1 378 ? -34.293 -4.201 16.989 1.00 78.81 378 VAL A N 1
ATOM 3021 C CA . VAL A 1 378 ? -33.654 -5.496 16.722 1.00 78.81 378 VAL A CA 1
ATOM 3022 C C . VAL A 1 378 ? -33.102 -6.092 18.020 1.00 78.81 378 VAL A C 1
ATOM 3024 O O . VAL A 1 378 ? -32.284 -5.479 18.708 1.00 78.81 378 VAL A O 1
ATOM 3027 N N . HIS A 1 379 ? -33.515 -7.325 18.323 1.00 82.50 379 HIS A N 1
ATOM 3028 C CA . HIS A 1 379 ? -32.923 -8.136 19.385 1.00 82.50 379 HIS A CA 1
ATOM 3029 C C . HIS A 1 379 ? -31.599 -8.736 18.909 1.00 82.50 379 HIS A C 1
ATOM 3031 O O . HIS A 1 379 ? -31.508 -9.315 17.823 1.00 82.50 379 HIS A O 1
ATOM 3037 N N . SER A 1 380 ? -30.544 -8.612 19.708 1.00 82.94 380 SER A N 1
ATOM 3038 C CA . SER A 1 380 ? -29.233 -9.175 19.381 1.00 82.94 380 SER A CA 1
ATOM 3039 C C . SER A 1 380 ? -28.442 -9.542 20.628 1.00 82.94 380 SER A C 1
ATOM 3041 O O . SER A 1 380 ? -28.736 -9.091 21.731 1.00 82.94 380 SER A O 1
ATOM 3043 N N . ASN A 1 381 ? -27.427 -10.385 20.438 1.00 84.81 381 ASN A N 1
ATOM 3044 C CA . ASN A 1 381 ? -26.496 -10.755 21.495 1.00 84.81 381 ASN A CA 1
ATOM 3045 C C . ASN A 1 381 ? -25.260 -9.861 21.432 1.00 84.81 381 ASN A C 1
ATOM 3047 O O . ASN A 1 381 ? -24.657 -9.679 20.372 1.00 84.81 381 ASN A O 1
ATOM 3051 N N . PHE A 1 382 ? -24.861 -9.352 22.586 1.00 84.88 382 PHE A N 1
ATOM 3052 C CA . PHE A 1 382 ? -23.747 -8.445 22.762 1.00 84.88 382 PHE A CA 1
ATOM 3053 C C . PHE A 1 382 ? -22.774 -9.011 23.790 1.00 84.88 382 PHE A C 1
ATOM 3055 O O . PHE A 1 382 ? -23.146 -9.734 24.711 1.00 84.88 382 PHE A O 1
ATOM 3062 N N . LYS A 1 383 ? -21.501 -8.666 23.641 1.00 85.06 383 LYS A N 1
ATOM 3063 C CA . LYS A 1 383 ? -20.479 -8.914 24.649 1.00 85.06 383 LYS A CA 1
ATOM 3064 C C . LYS A 1 383 ? -20.207 -7.626 25.414 1.00 85.06 383 LYS A C 1
ATOM 3066 O O . LYS A 1 383 ? -19.918 -6.607 24.790 1.00 85.06 383 LYS A O 1
ATOM 3071 N N . ILE A 1 384 ? -20.247 -7.678 26.742 1.00 82.62 384 ILE A N 1
ATOM 3072 C CA . ILE A 1 384 ? -19.877 -6.536 27.587 1.00 82.62 384 ILE A CA 1
ATOM 3073 C C . ILE A 1 384 ? -18.368 -6.296 27.450 1.00 82.62 384 ILE A C 1
ATOM 3075 O O . ILE A 1 384 ? -17.563 -7.208 27.649 1.00 82.62 384 ILE A O 1
ATOM 3079 N N . LEU A 1 385 ? -17.991 -5.082 27.050 1.00 78.31 385 LEU A N 1
ATOM 3080 C CA . LEU A 1 385 ? -16.600 -4.640 26.958 1.00 78.31 385 LEU A CA 1
ATOM 3081 C C . LEU A 1 385 ? -16.141 -3.991 28.259 1.00 78.31 385 LEU A C 1
ATOM 3083 O O . LEU A 1 385 ? -15.028 -4.239 28.708 1.00 78.31 385 LEU A O 1
ATOM 3087 N N . SER A 1 386 ? -17.006 -3.156 28.827 1.00 73.69 386 SER A N 1
ATOM 3088 C CA . SER A 1 386 ? -16.742 -2.360 30.018 1.00 73.69 386 SER A CA 1
ATOM 3089 C C . SER A 1 386 ? -18.058 -2.125 30.759 1.00 73.69 386 SER A C 1
ATOM 3091 O O . SER A 1 386 ? -19.121 -2.009 30.139 1.00 73.69 386 SER A O 1
ATOM 3093 N N . LEU A 1 387 ? -17.985 -2.111 32.087 1.00 73.50 387 LEU A N 1
ATOM 3094 C CA . LEU A 1 387 ? -19.128 -1.956 32.974 1.00 73.50 387 LEU A CA 1
ATOM 3095 C C . LEU A 1 387 ? -18.756 -1.018 34.127 1.00 73.50 387 LEU A C 1
ATOM 3097 O O . LEU A 1 387 ? -18.080 -1.435 35.065 1.00 73.50 387 LEU A O 1
ATOM 3101 N N . ASP A 1 388 ? -19.254 0.215 34.063 1.00 67.88 388 ASP A N 1
ATOM 3102 C CA . ASP A 1 388 ? -19.176 1.211 35.132 1.00 67.88 388 ASP A CA 1
ATOM 3103 C C . ASP A 1 388 ? -20.551 1.435 35.772 1.00 67.88 388 ASP A C 1
ATOM 3105 O O . ASP A 1 388 ? -21.592 1.202 35.157 1.00 67.88 388 ASP A O 1
ATOM 3109 N N . LEU A 1 389 ? -20.571 2.017 36.978 1.00 58.62 389 LEU A N 1
ATOM 3110 C CA . LEU A 1 389 ? -21.809 2.445 37.656 1.00 58.62 389 LEU A CA 1
ATOM 3111 C C . LEU A 1 389 ? -22.658 3.413 36.815 1.00 58.62 389 LEU A C 1
ATOM 3113 O O . LEU A 1 389 ? -23.868 3.517 37.009 1.00 58.62 389 LEU A O 1
ATOM 3117 N N . LYS A 1 390 ? -22.024 4.151 35.896 1.00 54.25 390 LYS A N 1
ATOM 3118 C CA . LYS A 1 390 ? -22.688 5.164 35.067 1.00 54.25 390 LYS A CA 1
ATOM 3119 C C . LYS A 1 390 ? -22.847 4.755 33.606 1.00 54.25 390 LYS A C 1
ATOM 3121 O O . LYS A 1 390 ? -23.835 5.169 33.009 1.00 54.25 390 LYS A O 1
ATOM 3126 N N . ASN A 1 391 ? -21.931 3.959 33.052 1.00 69.75 391 ASN A N 1
ATOM 3127 C CA . ASN A 1 391 ? -21.892 3.631 31.627 1.00 69.75 391 ASN A CA 1
ATOM 3128 C C . ASN A 1 391 ? -21.628 2.135 31.424 1.00 69.75 391 ASN A C 1
ATOM 3130 O O . ASN A 1 391 ? -20.684 1.590 31.987 1.00 69.75 391 ASN A O 1
ATOM 3134 N N . VAL A 1 392 ? -22.414 1.485 30.569 1.00 79.06 392 VAL A N 1
ATOM 3135 C CA . VAL A 1 392 ? -22.155 0.110 30.123 1.00 79.06 392 VAL A CA 1
ATOM 3136 C C . VAL A 1 392 ? -21.788 0.156 28.647 1.00 79.06 392 VAL A C 1
ATOM 3138 O O . VAL A 1 392 ? -22.522 0.745 27.859 1.00 79.06 392 VAL A O 1
ATOM 3141 N N . ILE A 1 393 ? -20.662 -0.444 28.256 1.00 82.25 393 ILE A N 1
ATOM 3142 C CA . ILE A 1 393 ? -20.224 -0.500 26.855 1.00 82.25 393 ILE A CA 1
ATOM 3143 C C . ILE A 1 393 ? -20.266 -1.941 26.374 1.00 82.25 393 ILE A C 1
ATOM 3145 O O . ILE A 1 393 ? -19.697 -2.838 27.000 1.00 82.25 393 ILE A O 1
ATOM 3149 N N . VAL A 1 394 ? -20.906 -2.162 25.230 1.00 85.44 394 VAL A N 1
ATOM 3150 C CA . VAL A 1 394 ? -21.096 -3.496 24.658 1.00 85.44 394 VAL A CA 1
ATOM 3151 C C . VAL A 1 394 ? -20.669 -3.557 23.192 1.00 85.44 394 VAL A C 1
ATOM 3153 O O . VAL A 1 394 ? -20.590 -2.540 22.509 1.00 85.44 394 VAL A O 1
ATOM 3156 N N . SER A 1 395 ? -20.367 -4.763 22.712 1.00 83.06 395 SER A N 1
ATOM 3157 C CA . SER A 1 395 ? -19.935 -5.044 21.340 1.00 83.06 395 SER A CA 1
ATOM 3158 C C . SER A 1 395 ? -20.750 -6.184 20.749 1.00 83.06 395 SER A C 1
ATOM 3160 O O . SER A 1 395 ? -20.776 -7.290 21.294 1.00 83.06 395 SER A O 1
ATOM 3162 N N . ARG A 1 396 ? -21.395 -5.927 19.612 1.00 82.50 396 ARG A N 1
ATOM 3163 C CA . ARG A 1 396 ? -22.052 -6.949 18.778 1.00 82.50 396 ARG A CA 1
ATOM 3164 C C . ARG A 1 396 ? -21.058 -7.604 17.818 1.00 82.50 396 ARG A C 1
ATOM 3166 O O . ARG A 1 396 ? -21.226 -8.758 17.438 1.00 82.50 396 ARG A O 1
ATOM 3173 N N . LYS A 1 397 ? -19.965 -6.911 17.495 1.00 78.62 397 LYS A N 1
ATOM 3174 C CA . LYS A 1 397 ? -18.896 -7.387 16.618 1.00 78.62 397 LYS A CA 1
ATOM 3175 C C . LYS A 1 397 ? -18.145 -8.590 17.194 1.00 78.62 397 LYS A C 1
ATOM 3177 O O . LYS A 1 397 ? -17.991 -9.582 16.495 1.00 78.62 397 LYS A O 1
ATOM 3182 N N . ARG A 1 398 ? -17.723 -8.564 18.464 1.00 77.12 398 ARG A N 1
ATOM 3183 C CA . ARG A 1 398 ? -16.940 -9.666 19.072 1.00 77.12 398 ARG A CA 1
ATOM 3184 C C . ARG A 1 398 ? -17.612 -11.054 19.036 1.00 77.12 398 ARG A C 1
ATOM 3186 O O . ARG A 1 398 ? -16.916 -12.028 18.742 1.00 77.12 398 ARG A O 1
ATOM 3193 N N . PRO A 1 399 ? -18.914 -11.214 19.352 1.00 73.06 399 PRO A N 1
ATOM 3194 C CA . PRO A 1 399 ? -19.579 -12.509 19.194 1.00 73.06 399 PRO A CA 1
ATOM 3195 C C . PRO A 1 399 ? -19.745 -12.910 17.723 1.00 73.06 399 PRO A C 1
ATOM 3197 O O . PRO A 1 399 ? -19.615 -14.091 17.402 1.00 73.06 399 PRO A O 1
ATOM 3200 N N . LEU A 1 400 ? -19.972 -11.944 16.826 1.00 70.56 400 LEU A N 1
ATOM 3201 C CA . LEU A 1 400 ? -20.028 -12.197 15.386 1.00 70.56 400 LEU A CA 1
ATOM 3202 C C . LEU A 1 400 ? -18.672 -12.655 14.833 1.00 70.56 400 LEU A C 1
ATOM 3204 O O . LEU A 1 400 ? -18.638 -13.620 14.081 1.00 70.56 400 LEU A O 1
ATOM 3208 N N . GLU A 1 401 ? -17.558 -12.048 15.248 1.00 68.44 401 GLU A N 1
ATOM 3209 C CA . GLU A 1 401 ? -16.200 -12.461 14.863 1.00 68.44 401 GLU A CA 1
ATOM 3210 C C . GLU A 1 401 ? -15.916 -13.908 15.259 1.00 68.44 401 GLU A C 1
ATOM 3212 O O . GLU A 1 401 ? -15.519 -14.690 14.407 1.00 68.44 401 GLU A O 1
ATOM 3217 N N . LYS A 1 402 ? -16.220 -14.311 16.501 1.00 70.50 402 LYS A N 1
ATOM 3218 C CA . LYS A 1 402 ? -16.066 -15.716 16.922 1.00 70.50 402 LYS A CA 1
ATOM 3219 C C . LYS A 1 402 ? -16.892 -16.681 16.069 1.00 70.50 402 LYS A C 1
ATOM 3221 O O . LYS A 1 402 ? -16.420 -17.765 15.726 1.00 70.50 402 LYS A O 1
ATOM 3226 N N . ARG A 1 403 ? -18.131 -16.303 15.737 1.00 72.88 403 ARG A N 1
ATOM 3227 C CA . ARG A 1 403 ? -19.009 -17.108 14.879 1.00 72.88 403 ARG A CA 1
ATOM 3228 C C . ARG A 1 403 ? -18.443 -17.215 13.463 1.00 72.88 403 ARG A C 1
ATOM 3230 O O . ARG A 1 403 ? -18.380 -18.317 12.928 1.00 72.88 403 ARG A O 1
ATOM 3237 N N . TYR A 1 404 ? -17.997 -16.104 12.882 1.00 68.75 404 TYR A N 1
ATOM 3238 C CA . TYR A 1 404 ? -17.373 -16.090 11.562 1.00 68.75 404 TYR A CA 1
ATOM 3239 C C . TYR A 1 404 ? -16.047 -16.850 11.536 1.00 68.75 404 TYR A C 1
ATOM 3241 O O . TYR A 1 404 ? -15.799 -17.561 10.571 1.00 68.75 404 TYR A O 1
ATOM 3249 N N . ASP A 1 405 ? -15.234 -16.768 12.589 1.00 69.00 405 ASP A N 1
ATOM 3250 C CA . ASP A 1 405 ? -13.997 -17.540 12.718 1.00 69.00 405 ASP A CA 1
ATOM 3251 C C . ASP A 1 405 ? -14.286 -19.042 12.772 1.00 69.00 405 ASP A C 1
ATOM 3253 O O . ASP A 1 405 ? -13.597 -19.812 12.109 1.00 69.00 405 ASP A O 1
ATOM 3257 N N . THR A 1 406 ? -15.343 -19.455 13.478 1.00 78.12 406 THR A N 1
ATOM 3258 C CA . THR A 1 406 ? -15.777 -20.863 13.527 1.00 78.12 406 THR A CA 1
ATOM 3259 C C . THR A 1 406 ? -16.231 -21.344 12.145 1.00 78.12 406 THR A C 1
ATOM 3261 O O . THR A 1 406 ? -15.701 -22.324 11.630 1.00 78.12 406 THR A O 1
ATOM 3264 N N . ILE A 1 407 ? -17.138 -20.602 11.492 1.00 78.62 407 ILE A N 1
ATOM 3265 C CA . ILE A 1 407 ? -17.621 -20.918 10.134 1.00 78.62 407 ILE A CA 1
ATOM 3266 C C . ILE A 1 407 ? -16.455 -20.960 9.140 1.00 78.62 407 ILE A C 1
ATOM 3268 O O . ILE A 1 407 ? -16.405 -21.812 8.252 1.00 78.62 407 ILE A O 1
ATOM 3272 N N . ARG A 1 408 ? -15.497 -20.041 9.282 1.00 73.88 408 ARG A N 1
ATOM 3273 C CA . ARG A 1 408 ? -14.301 -19.990 8.448 1.00 73.88 408 ARG A CA 1
ATOM 3274 C C . ARG A 1 408 ? -13.426 -21.215 8.676 1.00 73.88 408 ARG A C 1
ATOM 3276 O O . ARG A 1 408 ? -13.053 -21.842 7.693 1.00 73.88 408 ARG A O 1
ATOM 3283 N N . GLN A 1 409 ? -13.128 -21.582 9.919 1.00 78.69 409 GLN A N 1
ATOM 3284 C CA . GLN A 1 409 ? -12.327 -22.771 10.223 1.00 78.69 409 GLN A CA 1
ATOM 3285 C C . GLN A 1 409 ? -12.961 -24.042 9.646 1.00 78.69 409 GLN A C 1
ATOM 3287 O O . GLN A 1 409 ? -12.298 -24.750 8.889 1.00 78.69 409 GLN A O 1
ATOM 3292 N N . GLU A 1 410 ? -14.258 -24.257 9.877 1.00 82.88 410 GLU A N 1
ATOM 3293 C CA . GLU A 1 410 ? -14.999 -25.385 9.297 1.00 82.88 410 GLU A CA 1
ATOM 3294 C C . GLU A 1 410 ? -14.945 -25.382 7.762 1.00 82.88 410 GLU A C 1
ATOM 3296 O O . GLU A 1 410 ? -14.765 -26.423 7.124 1.00 82.88 410 GLU A O 1
ATOM 3301 N N . PHE A 1 411 ? -15.055 -24.205 7.138 1.00 84.06 411 PHE A N 1
ATOM 3302 C CA . PHE A 1 411 ? -14.942 -24.079 5.688 1.00 84.06 411 PHE A CA 1
ATOM 3303 C C . PHE A 1 411 ? -13.546 -24.469 5.185 1.00 84.06 411 PHE A C 1
ATOM 3305 O O . PHE A 1 411 ? -13.439 -25.197 4.206 1.00 84.06 411 PHE A O 1
ATOM 3312 N N . PHE A 1 412 ? -12.470 -24.028 5.843 1.00 81.12 412 PHE A N 1
ATOM 3313 C CA . PHE A 1 412 ? -11.098 -24.371 5.442 1.00 81.12 412 PHE A CA 1
ATOM 3314 C C . PHE A 1 412 ? -10.771 -25.865 5.616 1.00 81.12 412 PHE A C 1
ATOM 3316 O O . PHE A 1 412 ? -9.925 -26.393 4.885 1.00 81.12 412 PHE A O 1
ATOM 3323 N N . GLU A 1 413 ? -11.429 -26.544 6.557 1.00 82.38 413 GLU A N 1
ATOM 3324 C CA . GLU A 1 413 ? -11.292 -27.989 6.764 1.00 82.38 413 GLU A CA 1
ATOM 3325 C C . GLU A 1 413 ? -12.055 -28.806 5.716 1.00 82.38 413 GLU A C 1
ATOM 3327 O O . GLU A 1 413 ? -11.534 -29.806 5.215 1.00 82.38 413 GLU A O 1
ATOM 3332 N N . THR A 1 414 ? -13.266 -28.368 5.364 1.00 83.62 414 THR A N 1
ATOM 3333 C CA . THR A 1 414 ? -14.183 -29.117 4.491 1.00 83.62 414 THR A CA 1
ATOM 3334 C C . THR A 1 414 ? -14.015 -28.820 3.001 1.00 83.62 414 THR A C 1
ATOM 3336 O O . THR A 1 414 ? -14.231 -29.717 2.185 1.00 83.62 414 THR A O 1
ATOM 3339 N N . ALA A 1 415 ? -13.625 -27.597 2.633 1.00 83.88 415 ALA A N 1
ATOM 3340 C CA . ALA A 1 415 ? -13.545 -27.166 1.241 1.00 83.88 415 ALA A CA 1
ATOM 3341 C C . ALA A 1 415 ? -12.385 -27.826 0.484 1.00 83.88 415 ALA A C 1
ATOM 3343 O O . ALA A 1 415 ? -11.272 -27.973 1.006 1.00 83.88 415 ALA A O 1
ATOM 3344 N N . LYS A 1 416 ? -12.637 -28.174 -0.783 1.00 85.50 416 LYS A N 1
ATOM 3345 C CA . LYS A 1 416 ? -11.647 -28.727 -1.710 1.00 85.50 416 LYS A CA 1
ATOM 3346 C C . LYS A 1 416 ? -11.478 -27.830 -2.930 1.00 85.50 416 LYS A C 1
ATOM 3348 O O . LYS A 1 416 ? -12.384 -27.112 -3.347 1.00 85.50 416 LYS A O 1
ATOM 3353 N N . GLU A 1 417 ? -10.287 -27.875 -3.516 1.00 85.75 417 GLU A N 1
ATOM 3354 C CA . GLU A 1 417 ? -10.045 -27.243 -4.811 1.00 85.75 417 GLU A CA 1
ATOM 3355 C C . GLU A 1 417 ? -10.981 -27.857 -5.870 1.00 85.75 417 GLU A C 1
ATOM 3357 O O . GLU A 1 417 ? -11.291 -29.047 -5.826 1.00 85.75 417 GLU A O 1
ATOM 3362 N N . ASN A 1 418 ? -11.437 -27.026 -6.805 1.00 84.38 418 ASN A N 1
ATOM 3363 C CA . ASN A 1 418 ? -12.493 -27.253 -7.796 1.00 84.38 418 ASN A CA 1
ATOM 3364 C C . ASN A 1 418 ? -13.947 -27.292 -7.296 1.00 84.38 418 ASN A C 1
ATOM 3366 O O . ASN A 1 418 ? -14.853 -27.430 -8.125 1.00 84.38 418 ASN A O 1
ATOM 3370 N N . ASP A 1 419 ? -14.210 -27.094 -6.003 1.00 87.12 419 ASP A N 1
ATOM 3371 C CA . ASP A 1 419 ? -15.586 -26.936 -5.521 1.00 87.12 419 ASP A CA 1
ATOM 3372 C C . ASP A 1 419 ? -16.235 -25.662 -6.091 1.00 87.12 419 ASP A C 1
ATOM 3374 O O . ASP A 1 419 ? -15.590 -24.617 -6.247 1.00 87.12 419 ASP A O 1
ATOM 3378 N N . ARG A 1 420 ? -17.533 -25.748 -6.405 1.00 89.38 420 ARG A N 1
ATOM 3379 C CA . ARG A 1 420 ? -18.325 -24.637 -6.950 1.00 89.38 420 ARG A CA 1
ATOM 3380 C C . ARG A 1 420 ? -19.137 -23.959 -5.855 1.00 89.38 420 ARG A C 1
ATOM 3382 O O . ARG A 1 420 ? -19.794 -24.631 -5.065 1.00 89.38 420 ARG A O 1
ATOM 3389 N N . PHE A 1 421 ? -19.138 -22.631 -5.857 1.00 88.38 421 PHE A N 1
ATOM 3390 C CA . PHE A 1 421 ? -19.879 -21.817 -4.897 1.00 88.38 421 PHE A CA 1
ATOM 3391 C C . PHE A 1 421 ? -20.565 -20.641 -5.585 1.00 88.38 421 PHE A C 1
ATOM 3393 O O . PHE A 1 421 ? -20.039 -20.073 -6.543 1.00 88.38 421 PHE A O 1
ATOM 3400 N N . THR A 1 422 ? -21.706 -20.226 -5.044 1.00 89.62 422 THR A N 1
ATOM 3401 C CA . THR A 1 422 ? -22.293 -18.919 -5.344 1.00 89.62 422 THR A CA 1
ATOM 3402 C C . THR A 1 422 ? -21.561 -17.870 -4.518 1.00 89.62 422 THR A C 1
ATOM 3404 O O . THR A 1 422 ? -21.534 -17.946 -3.292 1.00 89.62 422 THR A O 1
ATOM 3407 N N . ALA A 1 423 ? -20.933 -16.912 -5.188 1.00 89.25 423 ALA A N 1
ATOM 3408 C CA . ALA A 1 423 ? -20.143 -15.873 -4.555 1.00 89.25 423 ALA A CA 1
ATOM 3409 C C . ALA A 1 423 ? -20.834 -14.516 -4.666 1.00 89.25 423 ALA A C 1
ATOM 3411 O O . ALA A 1 423 ? -21.288 -14.141 -5.745 1.00 89.25 423 ALA A O 1
ATOM 3412 N N . LYS A 1 424 ? -20.857 -13.766 -3.562 1.00 86.94 424 LYS A N 1
ATOM 3413 C CA . LYS A 1 424 ? -21.435 -12.423 -3.471 1.00 86.94 424 LYS A CA 1
ATOM 3414 C C . LYS A 1 424 ? -20.357 -11.349 -3.458 1.00 86.94 424 LYS A C 1
ATOM 3416 O O . LYS A 1 424 ? -19.415 -11.438 -2.672 1.00 86.94 424 LYS A O 1
ATOM 3421 N N . VAL A 1 425 ? -20.481 -10.298 -4.265 1.00 84.56 425 VAL A N 1
ATOM 3422 C CA . VAL A 1 425 ? -19.489 -9.209 -4.304 1.00 84.56 425 VAL A CA 1
ATOM 3423 C C . VAL A 1 425 ? -19.492 -8.425 -2.993 1.00 84.56 425 VAL A C 1
ATOM 3425 O O . VAL A 1 425 ? -20.462 -7.746 -2.658 1.00 84.56 425 VAL A O 1
ATOM 3428 N N . VAL A 1 426 ? -18.370 -8.462 -2.273 1.00 76.75 426 VAL A N 1
ATOM 3429 C CA . VAL A 1 426 ? -18.163 -7.675 -1.047 1.00 76.75 426 VAL A CA 1
ATOM 3430 C C . VAL A 1 426 ? -17.486 -6.353 -1.376 1.00 76.75 426 VAL A C 1
ATOM 3432 O O . VAL A 1 426 ? -17.917 -5.302 -0.901 1.00 76.75 426 VAL A O 1
ATOM 3435 N N . HIS A 1 427 ? -16.420 -6.403 -2.178 1.00 73.88 427 HIS A N 1
ATOM 3436 C CA . HIS A 1 427 ? -15.615 -5.234 -2.507 1.00 73.88 427 HIS A CA 1
ATOM 3437 C C . HIS A 1 427 ? -14.989 -5.354 -3.898 1.00 73.88 427 HIS A C 1
ATOM 3439 O O . HIS A 1 427 ? -14.404 -6.380 -4.248 1.00 73.88 427 HIS A O 1
ATOM 3445 N N . LEU A 1 428 ? -15.049 -4.265 -4.660 1.00 70.81 428 LEU A N 1
ATOM 3446 C CA . LEU A 1 428 ? -14.447 -4.137 -5.986 1.00 70.81 428 LEU A CA 1
ATOM 3447 C C . LEU A 1 428 ? -13.148 -3.334 -5.861 1.00 70.81 428 LEU A C 1
ATOM 3449 O O . LEU A 1 428 ? -13.122 -2.289 -5.217 1.00 70.81 428 LEU A O 1
ATOM 3453 N N . MET A 1 429 ? -12.049 -3.835 -6.420 1.00 72.12 429 MET A N 1
ATOM 3454 C CA . MET A 1 429 ? -10.780 -3.109 -6.542 1.00 72.12 429 MET A CA 1
ATOM 3455 C C . MET A 1 429 ? -10.347 -3.095 -8.013 1.00 72.12 429 MET A C 1
ATOM 3457 O O . MET A 1 429 ? -10.791 -3.929 -8.796 1.00 72.12 429 MET A O 1
ATOM 3461 N N . ASN A 1 430 ? -9.406 -2.218 -8.376 1.00 56.81 430 ASN A N 1
ATOM 3462 C CA . ASN A 1 430 ? -8.994 -2.008 -9.775 1.00 56.81 430 ASN A CA 1
ATOM 3463 C C . ASN A 1 430 ? -8.528 -3.283 -10.515 1.00 56.81 430 ASN A C 1
ATOM 3465 O O . ASN A 1 430 ? -8.700 -3.383 -11.722 1.00 56.81 430 ASN A O 1
ATOM 3469 N N . TYR A 1 431 ? -7.942 -4.264 -9.815 1.00 66.56 431 TYR A N 1
ATOM 3470 C CA . TYR A 1 431 ? -7.394 -5.493 -10.429 1.00 66.56 431 TYR A CA 1
ATOM 3471 C C . TYR A 1 431 ? -7.788 -6.788 -9.702 1.00 66.56 431 TYR A C 1
ATOM 3473 O O . TYR A 1 431 ? -7.276 -7.871 -10.010 1.00 66.56 431 TYR A O 1
ATOM 3481 N N . ARG A 1 432 ? -8.631 -6.681 -8.671 1.00 75.62 432 ARG A N 1
ATOM 3482 C CA . ARG A 1 432 ? -9.044 -7.795 -7.811 1.00 75.62 432 ARG A CA 1
ATOM 3483 C C . ARG A 1 432 ? -10.458 -7.553 -7.317 1.00 75.62 432 ARG A C 1
ATOM 3485 O O . ARG A 1 432 ? -10.830 -6.420 -7.041 1.00 75.62 432 ARG A O 1
ATOM 3492 N N . MET A 1 433 ? -11.213 -8.622 -7.137 1.00 78.44 433 MET A N 1
ATOM 3493 C CA . MET A 1 433 ? -12.537 -8.550 -6.534 1.00 78.44 433 MET A CA 1
ATOM 3494 C C . MET A 1 433 ? -12.573 -9.449 -5.307 1.00 78.44 433 MET A C 1
ATOM 3496 O O . MET A 1 433 ? -12.100 -10.585 -5.360 1.00 78.44 433 MET A O 1
ATOM 3500 N N . ILE A 1 434 ? -13.086 -8.923 -4.198 1.00 83.44 434 ILE A N 1
ATOM 3501 C CA . ILE A 1 434 ? -13.316 -9.694 -2.979 1.00 83.44 434 ILE A CA 1
ATOM 3502 C C . ILE A 1 434 ? -14.772 -10.125 -2.990 1.00 83.44 434 ILE A C 1
ATOM 3504 O O . ILE A 1 434 ? -15.680 -9.292 -3.070 1.00 83.44 434 ILE A O 1
ATOM 3508 N N . VAL A 1 435 ? -14.974 -11.429 -2.891 1.00 84.19 435 VAL A N 1
ATOM 3509 C CA . VAL A 1 435 ? -16.289 -12.054 -2.881 1.00 84.19 435 VAL A CA 1
ATOM 3510 C C . VAL A 1 435 ? -16.467 -12.887 -1.622 1.00 84.19 435 VAL A C 1
ATOM 3512 O O . VAL A 1 435 ? -15.504 -13.438 -1.099 1.00 84.19 435 VAL A O 1
ATOM 3515 N N . SER A 1 436 ? -17.694 -12.980 -1.133 1.00 85.81 436 SER A N 1
ATOM 3516 C CA . SER A 1 436 ? -18.079 -13.847 -0.026 1.00 85.81 436 SER A CA 1
ATOM 3517 C C . SER A 1 436 ? -18.663 -15.134 -0.599 1.00 85.81 436 SER A C 1
ATOM 3519 O O . SER A 1 436 ? -19.587 -15.071 -1.403 1.00 85.81 436 SER A O 1
ATOM 3521 N N . LEU A 1 437 ? -18.103 -16.287 -0.225 1.00 85.75 437 LEU A N 1
ATOM 3522 C CA . LEU A 1 437 ? -18.602 -17.612 -0.637 1.00 85.75 437 LEU A CA 1
ATOM 3523 C C . LEU A 1 437 ? -19.686 -18.130 0.312 1.00 85.75 437 LEU A C 1
ATOM 3525 O O . LEU A 1 437 ? -20.592 -18.850 -0.088 1.00 85.75 437 LEU A O 1
ATOM 3529 N N . LYS A 1 438 ? -19.550 -17.775 1.590 1.00 81.38 438 LYS A N 1
ATOM 3530 C CA . LYS A 1 438 ? -20.493 -18.008 2.685 1.00 81.38 438 LYS A CA 1
ATOM 3531 C C . LYS A 1 438 ? -20.337 -16.873 3.697 1.00 81.38 438 LYS A C 1
ATOM 3533 O O . LYS A 1 438 ? -19.338 -16.148 3.667 1.00 81.38 438 LYS A O 1
ATOM 3538 N N . GLU A 1 439 ? -21.291 -16.744 4.613 1.00 72.75 439 GLU A N 1
ATOM 3539 C CA . GLU A 1 439 ? -21.217 -15.810 5.742 1.00 72.75 439 GLU A CA 1
ATOM 3540 C C . GLU A 1 439 ? -19.863 -15.924 6.477 1.00 72.75 439 GLU A C 1
ATOM 3542 O O . GLU A 1 439 ? -19.521 -16.973 7.012 1.00 72.75 439 GLU A O 1
ATOM 3547 N N . GLY A 1 440 ? -19.059 -14.853 6.467 1.00 71.12 440 GLY A N 1
ATOM 3548 C CA . GLY A 1 440 ? -17.724 -14.811 7.094 1.00 71.12 440 GLY A CA 1
ATOM 3549 C C . GLY A 1 440 ? -16.560 -15.378 6.274 1.00 71.12 440 GLY A C 1
ATOM 3550 O O . GLY A 1 440 ? -15.404 -15.207 6.662 1.00 71.12 440 GLY A O 1
ATOM 3551 N N . VAL A 1 441 ? -16.825 -16.004 5.124 1.00 82.12 441 VAL A N 1
ATOM 3552 C CA . VAL A 1 441 ? -15.800 -16.627 4.272 1.00 82.12 441 VAL A CA 1
ATOM 3553 C C . VAL A 1 441 ? -15.592 -15.802 3.010 1.00 82.12 441 VAL A C 1
ATOM 3555 O O . VAL A 1 441 ? -16.415 -15.821 2.093 1.00 82.12 441 VAL A O 1
ATOM 3558 N N . ASN A 1 442 ? -14.457 -15.102 2.951 1.00 84.50 442 ASN A N 1
ATOM 3559 C CA . ASN A 1 442 ? -14.086 -14.253 1.823 1.00 84.50 442 ASN A CA 1
ATOM 3560 C C . ASN A 1 442 ? -13.018 -14.911 0.943 1.00 84.50 442 ASN A C 1
ATOM 3562 O O . ASN A 1 442 ? -12.042 -15.479 1.437 1.00 84.50 442 ASN A O 1
ATOM 3566 N N . ALA A 1 443 ? -13.171 -14.752 -0.367 1.00 84.88 443 ALA A N 1
ATOM 3567 C CA . ALA A 1 443 ? -12.240 -15.194 -1.388 1.00 84.88 443 ALA A CA 1
ATOM 3568 C C . ALA A 1 443 ? -11.889 -14.055 -2.350 1.00 84.88 443 ALA A C 1
ATOM 3570 O O . ALA A 1 443 ? -12.615 -13.069 -2.489 1.00 84.88 443 ALA A O 1
ATOM 3571 N N . ILE A 1 444 ? -10.742 -14.191 -3.010 1.00 86.31 444 ILE A N 1
ATOM 3572 C CA . ILE A 1 444 ? -10.227 -13.199 -3.953 1.00 86.31 444 ILE A CA 1
ATOM 3573 C C . ILE A 1 444 ? -10.308 -13.758 -5.371 1.00 86.31 444 ILE A C 1
ATOM 3575 O O . ILE A 1 444 ? -9.812 -14.849 -5.644 1.00 86.31 444 ILE A O 1
ATOM 3579 N N . ILE A 1 445 ? -10.848 -12.960 -6.288 1.00 87.00 445 ILE A N 1
ATOM 3580 C CA . ILE A 1 445 ? -10.787 -13.203 -7.731 1.00 87.00 445 ILE A CA 1
ATOM 3581 C C . ILE A 1 445 ? -9.702 -12.302 -8.318 1.00 87.00 445 ILE A C 1
ATOM 3583 O O . ILE A 1 445 ? -9.733 -11.077 -8.160 1.00 87.00 445 ILE A O 1
ATOM 3587 N N . ARG A 1 446 ? -8.717 -12.908 -8.987 1.00 81.25 446 ARG A N 1
ATOM 3588 C CA . ARG A 1 446 ? -7.684 -12.190 -9.752 1.00 81.25 446 ARG A CA 1
ATOM 3589 C C . ARG A 1 446 ? -8.239 -11.795 -11.122 1.00 81.25 446 ARG A C 1
ATOM 3591 O O . ARG A 1 446 ? -9.065 -12.511 -11.672 1.00 81.25 446 ARG A O 1
ATOM 3598 N N . GLN A 1 447 ? -7.716 -10.726 -11.726 1.00 78.62 447 GLN A N 1
ATOM 3599 C CA . GLN A 1 447 ? -8.162 -10.253 -13.048 1.00 78.62 447 GLN A CA 1
ATOM 3600 C C . GLN A 1 447 ? -8.180 -11.348 -14.137 1.00 78.62 447 GLN A C 1
ATOM 3602 O O . GLN A 1 447 ? -9.133 -11.432 -14.899 1.00 78.62 447 GLN A O 1
ATOM 3607 N N . LYS A 1 448 ? -7.171 -12.232 -14.172 1.00 76.69 448 LYS A N 1
ATOM 3608 C CA . LYS A 1 448 ? -7.082 -13.346 -15.143 1.00 76.69 448 LYS A CA 1
ATOM 3609 C C . LYS A 1 448 ? -8.130 -14.451 -14.942 1.00 76.69 448 LYS A C 1
ATOM 3611 O O . LYS A 1 448 ? -8.325 -15.285 -15.816 1.00 76.69 448 LYS A O 1
ATOM 3616 N N . GLU A 1 449 ? -8.777 -14.479 -13.782 1.00 84.19 449 GLU A N 1
ATOM 3617 C CA . GLU A 1 449 ? -9.745 -15.508 -13.396 1.00 84.19 449 GLU A CA 1
ATOM 3618 C C . GLU A 1 449 ? -11.195 -15.028 -13.538 1.00 84.19 449 GLU A C 1
ATOM 3620 O O . GLU A 1 449 ? -12.130 -15.691 -13.092 1.00 84.19 449 GLU A O 1
ATOM 3625 N N . PHE A 1 450 ? -11.392 -13.860 -14.150 1.00 79.44 450 PHE A N 1
ATOM 3626 C CA . PHE A 1 450 ? -12.688 -13.200 -14.213 1.00 79.44 450 PHE A CA 1
ATOM 3627 C C . PHE A 1 450 ? -13.541 -13.626 -15.415 1.00 79.44 450 PHE A C 1
ATOM 3629 O O . PHE A 1 450 ? -14.760 -13.794 -15.297 1.00 79.44 450 PHE A O 1
ATOM 3636 N N . SER A 1 451 ? -12.905 -13.785 -16.574 1.00 75.19 451 SER A N 1
ATOM 3637 C CA . SER A 1 451 ? -13.528 -14.232 -17.817 1.00 75.19 451 SER A CA 1
ATOM 3638 C C . SER A 1 451 ? -12.470 -14.851 -18.737 1.00 75.19 451 SER A C 1
ATOM 3640 O O . SER A 1 451 ? -11.268 -14.708 -18.506 1.00 75.19 451 SER A O 1
ATOM 3642 N N . TRP A 1 452 ? -12.918 -15.542 -19.785 1.00 69.19 452 TRP A N 1
ATOM 3643 C CA . TRP A 1 452 ? -12.046 -16.011 -20.867 1.00 69.19 452 TRP A CA 1
ATOM 3644 C C . TRP A 1 452 ? -11.513 -14.873 -21.750 1.00 69.19 452 TRP A C 1
ATOM 3646 O O . TRP A 1 452 ? -10.543 -15.074 -22.473 1.00 69.19 452 TRP A O 1
ATOM 3656 N N . LYS A 1 453 ? -12.107 -13.674 -21.681 1.00 64.88 453 LYS A N 1
ATOM 3657 C CA . LYS A 1 453 ? -11.709 -12.524 -22.496 1.00 64.88 453 LYS A CA 1
ATOM 3658 C C . LYS A 1 453 ? -10.525 -11.807 -21.854 1.00 64.88 453 LYS A C 1
ATOM 3660 O O . LYS A 1 453 ? -10.532 -11.500 -20.665 1.00 64.88 453 LYS A O 1
ATOM 3665 N N . ARG A 1 454 ? -9.518 -11.449 -22.653 1.00 57.72 454 ARG A N 1
ATOM 3666 C CA . ARG A 1 454 ? -8.373 -10.635 -22.194 1.00 57.72 454 ARG A CA 1
ATOM 3667 C C . ARG A 1 454 ? -8.687 -9.135 -22.073 1.00 57.72 454 ARG A C 1
ATOM 3669 O O . ARG A 1 454 ? -7.778 -8.326 -21.893 1.00 57.72 454 ARG A O 1
ATOM 3676 N N . SER A 1 455 ? -9.961 -8.739 -22.134 1.00 58.28 455 SER A N 1
ATOM 3677 C CA . SER A 1 455 ? -10.387 -7.352 -21.954 1.00 58.28 455 SER A CA 1
ATOM 3678 C C . SER A 1 455 ? -10.277 -6.928 -20.488 1.00 58.28 455 SER A C 1
ATOM 3680 O O . SER A 1 455 ? -11.025 -7.383 -19.629 1.00 58.28 455 SER A O 1
ATOM 3682 N N . GLY A 1 456 ? -9.378 -5.989 -20.188 1.00 53.41 456 GLY A N 1
ATOM 3683 C CA . GLY A 1 456 ? -9.094 -5.539 -18.819 1.00 53.41 456 GLY A CA 1
ATOM 3684 C C . GLY A 1 456 ? -10.243 -4.857 -18.053 1.00 53.41 456 GLY A C 1
ATOM 3685 O O . GLY A 1 456 ? -10.015 -4.464 -16.914 1.00 53.41 456 GLY A O 1
ATOM 3686 N N . ARG A 1 457 ? -11.446 -4.723 -18.633 1.00 59.31 457 ARG A N 1
ATOM 3687 C CA . ARG A 1 457 ? -12.584 -3.946 -18.096 1.00 59.31 457 ARG A CA 1
ATOM 3688 C C . ARG A 1 457 ? -13.744 -4.780 -17.534 1.00 59.31 457 ARG A C 1
ATOM 3690 O O . ARG A 1 457 ? -14.779 -4.228 -17.183 1.00 59.31 457 ARG A O 1
ATOM 3697 N N . ASP A 1 458 ? -13.612 -6.101 -17.430 1.00 64.56 458 ASP A N 1
ATOM 3698 C CA . ASP A 1 458 ? -14.758 -6.941 -17.042 1.00 64.56 458 ASP A CA 1
ATOM 3699 C C . ASP A 1 458 ? -15.201 -6.756 -15.579 1.00 64.56 458 ASP A C 1
ATOM 3701 O O . ASP A 1 458 ? -16.378 -6.940 -15.273 1.00 64.56 458 ASP A O 1
ATOM 3705 N N . ILE A 1 459 ? -14.287 -6.337 -14.694 1.00 68.31 459 ILE A N 1
ATOM 3706 C CA . ILE A 1 459 ? -14.563 -6.095 -13.265 1.00 68.31 459 ILE A CA 1
ATOM 3707 C C . ILE A 1 459 ? -15.492 -4.884 -13.068 1.00 68.31 459 ILE A C 1
ATOM 3709 O O . ILE A 1 459 ? -16.310 -4.887 -12.153 1.00 68.31 459 ILE A O 1
ATOM 3713 N N . GLU A 1 460 ? -15.419 -3.876 -13.945 1.00 68.50 460 GLU A N 1
ATOM 3714 C CA . GLU A 1 460 ? -16.203 -2.629 -13.847 1.00 68.50 460 GLU A CA 1
ATOM 3715 C C . GLU A 1 460 ? -17.713 -2.844 -14.042 1.00 68.50 460 GLU A C 1
ATOM 3717 O O . GLU A 1 460 ? -18.511 -1.964 -13.734 1.00 68.50 460 GLU A O 1
ATOM 3722 N N . ARG A 1 461 ? -18.124 -4.014 -14.547 1.00 73.94 461 ARG A N 1
ATOM 3723 C CA . ARG A 1 461 ? -19.532 -4.344 -14.818 1.00 73.94 461 ARG A CA 1
ATOM 3724 C C . ARG A 1 461 ? -20.305 -4.836 -13.594 1.00 73.94 461 ARG A C 1
ATOM 3726 O O . ARG A 1 461 ? -21.498 -5.086 -13.715 1.00 73.94 461 ARG A O 1
ATOM 3733 N N . PHE A 1 462 ? -19.633 -5.015 -12.462 1.00 77.12 462 PHE A N 1
ATOM 3734 C CA . PHE A 1 462 ? -20.202 -5.620 -11.262 1.00 77.12 462 PHE A CA 1
ATOM 3735 C C . PHE A 1 462 ? -20.437 -4.567 -10.189 1.00 77.12 462 PHE A C 1
ATOM 3737 O O . PHE A 1 462 ? -19.686 -3.599 -10.071 1.00 77.12 462 PHE A O 1
ATOM 3744 N N . GLN A 1 463 ? -21.469 -4.780 -9.383 1.00 79.75 463 GLN A N 1
ATOM 3745 C CA . GLN A 1 463 ? -21.822 -3.953 -8.240 1.00 79.75 463 GLN A CA 1
ATOM 3746 C C . GLN A 1 463 ? -21.700 -4.751 -6.940 1.00 79.75 463 GLN A C 1
ATOM 3748 O O . GLN A 1 463 ? -21.702 -5.984 -6.912 1.00 79.75 463 GLN A O 1
ATOM 3753 N N . ARG A 1 464 ? -21.550 -4.036 -5.820 1.00 79.50 464 ARG A N 1
ATOM 3754 C CA . ARG A 1 464 ? -21.507 -4.662 -4.496 1.00 79.50 464 ARG A CA 1
ATOM 3755 C C . ARG A 1 464 ? -22.847 -5.346 -4.228 1.00 79.50 464 ARG A C 1
ATOM 3757 O O . ARG A 1 464 ? -23.884 -4.697 -4.265 1.00 79.50 464 ARG A O 1
ATOM 3764 N N . GLY A 1 465 ? -22.796 -6.629 -3.890 1.00 78.50 465 GLY A N 1
ATOM 3765 C CA . GLY A 1 465 ? -23.971 -7.458 -3.655 1.00 78.50 465 GLY A CA 1
ATOM 3766 C C . GLY A 1 465 ? -24.358 -8.375 -4.813 1.00 78.50 465 GLY A C 1
ATOM 3767 O O . GLY A 1 465 ? -25.171 -9.260 -4.567 1.00 78.50 465 GLY A O 1
ATOM 3768 N N . ASP A 1 466 ? -23.764 -8.230 -6.003 1.00 83.31 466 ASP A N 1
ATOM 3769 C CA . ASP A 1 466 ? -24.017 -9.140 -7.127 1.00 83.31 466 ASP A CA 1
ATOM 3770 C C . ASP A 1 466 ? -23.598 -10.574 -6.785 1.00 83.31 466 ASP A C 1
ATOM 3772 O O . ASP A 1 466 ? -22.588 -10.785 -6.108 1.00 83.31 466 ASP A O 1
ATOM 3776 N N . GLU A 1 467 ? -24.354 -11.553 -7.281 1.00 88.38 467 GLU A N 1
ATOM 3777 C CA . GLU A 1 467 ? -24.126 -12.979 -7.032 1.00 88.38 467 GLU A CA 1
ATOM 3778 C C . GLU A 1 467 ? -23.859 -13.730 -8.343 1.00 88.38 467 GLU A C 1
ATOM 3780 O O . GLU A 1 467 ? -24.549 -13.532 -9.343 1.00 88.38 467 GLU A O 1
ATOM 3785 N N . PHE A 1 468 ? -22.835 -14.585 -8.359 1.00 88.81 468 PHE A N 1
ATOM 3786 C CA . PHE A 1 468 ? -22.493 -15.431 -9.509 1.00 88.81 468 PHE A CA 1
ATOM 3787 C C . PHE A 1 468 ? -21.700 -16.667 -9.078 1.00 88.81 468 PHE A C 1
ATOM 3789 O O . PHE A 1 468 ? -21.127 -16.714 -7.991 1.00 88.81 468 PHE A O 1
ATOM 3796 N N . GLU A 1 469 ? -21.643 -17.674 -9.946 1.00 87.75 469 GLU A N 1
ATOM 3797 C CA . GLU A 1 469 ? -20.892 -18.898 -9.674 1.00 87.75 469 GLU A CA 1
ATOM 3798 C C . GLU A 1 469 ? -19.382 -18.714 -9.845 1.00 87.75 469 GLU A C 1
ATOM 3800 O O . GLU A 1 469 ? -18.900 -18.081 -10.792 1.00 87.75 469 GLU A O 1
ATOM 3805 N N . VAL A 1 470 ? -18.632 -19.317 -8.927 1.00 91.38 470 VAL A N 1
ATOM 3806 C CA . VAL A 1 470 ? -17.173 -19.387 -8.954 1.00 91.38 470 VAL A CA 1
ATOM 3807 C C . VAL A 1 470 ? -16.693 -20.779 -8.575 1.00 91.38 470 VAL A C 1
ATOM 3809 O O . VAL A 1 470 ? -17.366 -21.522 -7.865 1.00 91.38 470 VAL A O 1
ATOM 3812 N N . VAL A 1 471 ? -15.487 -21.103 -9.017 1.00 89.31 471 VAL A N 1
ATOM 3813 C CA . VAL A 1 471 ? -14.774 -22.333 -8.679 1.00 89.31 471 VAL A CA 1
ATOM 3814 C C . VAL A 1 471 ? -13.624 -22.001 -7.743 1.00 89.31 471 VAL A C 1
ATOM 3816 O O . VAL A 1 471 ? -12.870 -21.065 -8.006 1.00 89.31 471 VAL A O 1
ATOM 3819 N N . LEU A 1 472 ? -13.457 -22.761 -6.668 1.00 89.62 472 LEU A N 1
ATOM 3820 C CA . LEU A 1 472 ? -12.327 -22.624 -5.757 1.00 89.62 472 LEU A CA 1
ATOM 3821 C C . LEU A 1 472 ? -11.044 -23.146 -6.409 1.00 89.62 472 LEU A C 1
ATOM 3823 O O . LEU A 1 472 ? -10.958 -24.317 -6.747 1.00 89.62 472 LEU A O 1
ATOM 3827 N N . ILE A 1 473 ? -10.053 -22.278 -6.616 1.00 87.75 473 ILE A N 1
ATOM 3828 C CA . ILE A 1 473 ? -8.794 -22.631 -7.298 1.00 87.75 473 ILE A CA 1
ATOM 3829 C C . ILE A 1 473 ? -7.703 -22.969 -6.289 1.00 87.75 473 ILE A C 1
ATOM 3831 O O . ILE A 1 473 ? -6.899 -23.858 -6.528 1.00 87.75 473 ILE A O 1
ATOM 3835 N N . LEU A 1 474 ? -7.633 -22.200 -5.200 1.00 85.25 474 LEU A N 1
ATOM 3836 C CA . LEU A 1 474 ? -6.542 -22.288 -4.239 1.00 85.25 474 LEU A CA 1
ATOM 3837 C C . LEU A 1 474 ? -7.062 -22.085 -2.823 1.00 85.25 474 LEU A C 1
ATOM 3839 O O . LEU A 1 474 ? -7.776 -21.114 -2.544 1.00 85.25 474 LEU A O 1
ATOM 3843 N N . ILE A 1 475 ? -6.609 -22.961 -1.929 1.00 86.25 475 ILE A N 1
ATOM 3844 C CA . ILE A 1 475 ? -6.854 -22.880 -0.491 1.00 86.25 475 ILE A CA 1
ATOM 3845 C C . ILE A 1 475 ? -5.509 -22.761 0.229 1.00 86.25 475 ILE A C 1
ATOM 3847 O O . ILE A 1 475 ? -4.834 -23.751 0.499 1.00 86.25 475 ILE A O 1
ATOM 3851 N N . ASP A 1 476 ? -5.115 -21.539 0.581 1.00 80.75 476 ASP A N 1
ATOM 3852 C CA . ASP A 1 476 ? -3.934 -21.300 1.412 1.00 80.75 476 ASP A CA 1
ATOM 3853 C C . ASP A 1 476 ? -4.342 -21.380 2.891 1.00 80.75 476 ASP A C 1
ATOM 3855 O O . ASP A 1 476 ? -4.887 -20.428 3.459 1.00 80.75 476 ASP A O 1
ATOM 3859 N N . ARG A 1 477 ? -4.114 -22.548 3.505 1.00 80.88 477 ARG A N 1
ATOM 3860 C CA . ARG A 1 477 ? -4.475 -22.825 4.906 1.00 80.88 477 ARG A CA 1
ATOM 3861 C C . ARG A 1 477 ? -3.591 -22.076 5.907 1.00 80.88 477 ARG A C 1
ATOM 3863 O O . ARG A 1 477 ? -4.089 -21.691 6.964 1.00 80.88 477 ARG A O 1
ATOM 3870 N N . GLU A 1 478 ? -2.326 -21.816 5.570 1.00 70.69 478 GLU A N 1
ATOM 3871 C CA . GLU A 1 478 ? -1.394 -21.082 6.439 1.00 70.69 478 GLU A CA 1
ATOM 3872 C C . GLU A 1 478 ? -1.738 -19.594 6.501 1.00 70.69 478 GLU A C 1
ATOM 3874 O O . GLU A 1 478 ? -1.771 -18.995 7.574 1.00 70.69 478 GLU A O 1
ATOM 3879 N N . LYS A 1 479 ? -2.032 -18.987 5.346 1.00 70.06 479 LYS A N 1
ATOM 3880 C CA . LYS A 1 479 ? -2.390 -17.563 5.248 1.00 70.06 479 LYS A CA 1
ATOM 3881 C C . LYS A 1 479 ? -3.892 -17.320 5.319 1.00 70.06 479 LYS A C 1
ATOM 3883 O O . LYS A 1 479 ? -4.322 -16.178 5.152 1.00 70.06 479 LYS A O 1
ATOM 3888 N N . GLN A 1 480 ? -4.681 -18.374 5.546 1.00 72.75 480 GLN A N 1
ATOM 3889 C CA . GLN A 1 480 ? -6.142 -18.339 5.618 1.00 72.75 480 GLN A CA 1
ATOM 3890 C C . GLN A 1 480 ? -6.755 -17.596 4.421 1.00 72.75 480 GLN A C 1
ATOM 3892 O O . GLN A 1 480 ? -7.631 -16.742 4.577 1.00 72.75 480 GLN A O 1
ATOM 3897 N N . ARG A 1 481 ? -6.279 -17.885 3.206 1.00 79.81 481 ARG A N 1
ATOM 3898 C CA . ARG A 1 481 ? -6.669 -17.174 1.984 1.00 79.81 481 ARG A CA 1
ATOM 3899 C C . ARG A 1 481 ? -7.265 -18.130 0.959 1.00 79.81 481 ARG A C 1
ATOM 3901 O O . ARG A 1 481 ? -6.692 -19.170 0.667 1.00 79.81 481 ARG A O 1
ATOM 3908 N N . LEU A 1 482 ? -8.381 -17.714 0.369 1.00 85.88 482 LEU A N 1
ATOM 3909 C CA . LEU A 1 482 ? -9.063 -18.435 -0.701 1.00 85.88 482 LEU A CA 1
ATOM 3910 C C . LEU A 1 482 ? -8.952 -17.653 -2.006 1.00 85.88 482 LEU A C 1
ATOM 3912 O O . LEU A 1 482 ? -9.114 -16.426 -2.021 1.00 85.88 482 LEU A O 1
ATOM 3916 N N . GLU A 1 483 ? -8.704 -18.357 -3.103 1.00 87.56 483 GLU A N 1
ATOM 3917 C CA . GLU A 1 483 ? -8.797 -17.789 -4.444 1.00 87.56 483 GLU A CA 1
ATOM 3918 C C . GLU A 1 483 ? -9.804 -18.553 -5.281 1.00 87.56 483 GLU A C 1
ATOM 3920 O O . GLU A 1 483 ? -9.808 -19.782 -5.297 1.00 87.56 483 GLU A O 1
ATOM 3925 N N . VAL A 1 484 ? -10.649 -17.807 -5.985 1.00 90.25 484 VAL A N 1
ATOM 3926 C CA . VAL A 1 484 ? -11.735 -18.370 -6.783 1.00 90.25 484 VAL A CA 1
ATOM 3927 C C . VAL A 1 484 ? -11.687 -17.842 -8.215 1.00 90.25 484 VAL A C 1
ATOM 3929 O O . VAL A 1 484 ? -11.202 -16.735 -8.469 1.00 90.25 484 VAL A O 1
ATOM 3932 N N . SER A 1 485 ? -12.168 -18.651 -9.157 1.00 88.00 485 SER A N 1
ATOM 3933 C CA . SER A 1 485 ? -12.261 -18.336 -10.581 1.00 88.00 485 SER A CA 1
ATOM 3934 C C . SER A 1 485 ? -13.707 -18.282 -11.015 1.00 88.00 485 SER A C 1
ATOM 3936 O O . SER A 1 485 ? -14.438 -19.258 -10.871 1.00 88.00 485 SER A O 1
ATOM 3938 N N . ARG A 1 486 ? -14.101 -17.172 -11.632 1.00 85.38 486 ARG A N 1
ATOM 3939 C CA . ARG A 1 486 ? -15.347 -17.105 -12.397 1.00 85.38 486 ARG A CA 1
ATOM 3940 C C . ARG A 1 486 ? -15.161 -17.705 -13.792 1.00 85.38 486 ARG A C 1
ATOM 3942 O O . ARG A 1 486 ? -16.075 -18.333 -14.313 1.00 85.38 486 ARG A O 1
ATOM 3949 N N . ARG A 1 487 ? -13.968 -17.565 -14.380 1.00 82.00 487 ARG A N 1
ATOM 3950 C CA . ARG A 1 487 ? -13.619 -18.121 -15.696 1.00 82.00 487 ARG A CA 1
ATOM 3951 C C . ARG A 1 487 ? -13.842 -19.636 -15.751 1.00 82.00 487 ARG A C 1
ATOM 3953 O O . ARG A 1 487 ? -14.456 -20.113 -16.693 1.00 82.00 487 ARG A O 1
ATOM 3960 N N . LEU A 1 488 ? -13.415 -20.383 -14.731 1.00 81.19 488 LEU A N 1
ATOM 3961 C CA . LEU A 1 488 ? -13.599 -21.845 -14.679 1.00 81.19 488 LEU A CA 1
ATOM 3962 C C . LEU A 1 488 ? -15.049 -22.290 -14.414 1.00 81.19 488 LEU A C 1
ATOM 3964 O O . LEU A 1 488 ? -15.376 -23.449 -14.652 1.00 81.19 488 LEU A O 1
ATOM 3968 N N . ALA A 1 489 ? -15.909 -21.399 -13.911 1.00 78.31 489 ALA A N 1
ATOM 3969 C CA . ALA A 1 489 ? -17.336 -21.685 -13.751 1.00 78.31 489 ALA A CA 1
ATOM 3970 C C . ALA A 1 489 ? -18.095 -21.585 -15.089 1.00 78.31 489 ALA A C 1
ATOM 3972 O O . ALA A 1 489 ? -19.173 -22.156 -15.233 1.00 78.31 489 ALA A O 1
ATOM 3973 N N . GLN A 1 490 ? -17.529 -20.878 -16.073 1.00 77.38 490 GLN A N 1
ATOM 3974 C CA . GLN A 1 490 ? -18.084 -20.750 -17.419 1.00 77.38 490 GLN A CA 1
ATOM 3975 C C . GLN A 1 490 ? -17.683 -21.950 -18.293 1.00 77.38 490 GLN A C 1
ATOM 3977 O O . GLN A 1 490 ? -16.595 -22.500 -18.102 1.00 77.38 490 GLN A O 1
ATOM 3982 N N . PRO A 1 491 ? -18.517 -22.348 -19.273 1.00 72.19 491 PRO A N 1
ATOM 3983 C CA . PRO A 1 491 ? -18.127 -23.347 -20.264 1.00 72.19 491 PRO A CA 1
ATOM 3984 C C . PRO A 1 491 ? -16.860 -22.898 -21.002 1.00 72.19 491 PRO A C 1
ATOM 3986 O O . PRO A 1 491 ? -16.685 -21.711 -21.282 1.00 72.19 491 PRO A O 1
ATOM 3989 N N . ASP A 1 492 ? -15.958 -23.845 -21.260 1.00 69.31 492 ASP A N 1
ATOM 3990 C CA . ASP A 1 492 ? -14.664 -23.575 -21.883 1.00 69.31 492 ASP A CA 1
ATOM 3991 C C . ASP A 1 492 ? -14.830 -23.385 -23.402 1.00 69.31 492 ASP A C 1
ATOM 3993 O O . ASP A 1 492 ? -15.118 -24.362 -24.102 1.00 69.31 492 ASP A O 1
ATOM 3997 N N . PRO A 1 493 ? -14.631 -22.166 -23.935 1.00 67.12 493 PRO A N 1
ATOM 3998 C CA . PRO A 1 493 ? -14.881 -21.877 -25.345 1.00 67.12 493 PRO A CA 1
ATOM 3999 C C . PRO A 1 493 ? -13.910 -22.609 -26.285 1.00 67.12 493 PRO A C 1
ATOM 4001 O O . PRO A 1 493 ? -14.216 -22.795 -27.461 1.00 67.12 493 PRO A O 1
ATOM 4004 N N . PHE A 1 494 ? -12.761 -23.084 -25.784 1.00 67.06 494 PHE A N 1
ATOM 4005 C CA . PHE A 1 494 ? -11.812 -23.847 -26.594 1.00 67.06 494 PHE A CA 1
ATOM 4006 C C . PHE A 1 494 ? -12.318 -25.254 -26.924 1.00 67.06 494 PHE A C 1
ATOM 4008 O O . PHE A 1 494 ? -11.940 -25.794 -27.959 1.00 67.06 494 PHE A O 1
ATOM 4015 N N . ILE A 1 495 ? -13.168 -25.855 -26.080 1.00 71.38 495 ILE A N 1
ATOM 4016 C CA . ILE A 1 495 ? -13.706 -27.202 -26.333 1.00 71.38 495 ILE A CA 1
ATOM 4017 C C . ILE A 1 495 ? -14.594 -27.183 -27.579 1.00 71.38 495 ILE A C 1
ATOM 4019 O O . ILE A 1 495 ? -14.405 -28.003 -28.479 1.00 71.38 495 ILE A O 1
ATOM 4023 N N . ASP A 1 496 ? -15.497 -26.205 -27.658 1.00 68.62 496 ASP A N 1
ATOM 4024 C CA . ASP A 1 496 ? -16.375 -26.020 -28.815 1.00 68.62 496 ASP A CA 1
ATOM 4025 C C . ASP A 1 496 ? -15.573 -25.644 -30.068 1.00 68.62 496 ASP A C 1
ATOM 4027 O O . ASP A 1 496 ? -15.864 -26.128 -31.163 1.00 68.62 496 ASP A O 1
ATOM 4031 N N . PHE A 1 497 ? -14.518 -24.841 -29.910 1.00 74.31 497 PHE A N 1
ATOM 4032 C CA . PHE A 1 497 ? -13.635 -24.455 -31.008 1.00 74.31 497 PHE A CA 1
ATOM 4033 C C . PHE A 1 497 ? -12.858 -25.649 -31.588 1.00 74.31 497 PHE A C 1
ATOM 4035 O O . PHE A 1 497 ? -12.823 -25.828 -32.806 1.00 74.31 497 PHE A O 1
ATOM 4042 N N . TYR A 1 498 ? -12.284 -26.515 -30.741 1.00 76.06 498 TYR A N 1
ATOM 4043 C CA . TYR A 1 498 ? -11.558 -27.713 -31.189 1.00 76.06 498 TYR A CA 1
ATOM 4044 C C . TYR A 1 498 ? -12.446 -28.724 -31.915 1.00 76.06 498 TYR A C 1
ATOM 4046 O O . TYR A 1 498 ? -11.935 -29.514 -32.705 1.00 76.06 498 TYR A O 1
ATOM 4054 N N . ALA A 1 499 ? -13.748 -28.737 -31.627 1.00 74.69 499 ALA A N 1
ATOM 4055 C CA . ALA A 1 499 ? -14.698 -29.604 -32.313 1.00 74.69 499 ALA A CA 1
ATOM 4056 C C . ALA A 1 499 ? -15.058 -29.091 -33.719 1.00 74.69 499 ALA A C 1
ATOM 4058 O O . ALA A 1 499 ? -15.448 -29.884 -34.573 1.00 74.69 499 ALA A O 1
ATOM 4059 N N . LYS A 1 500 ? -14.934 -27.778 -33.962 1.00 76.69 500 LYS A N 1
ATOM 4060 C CA . LYS A 1 500 ? -15.317 -27.128 -35.226 1.00 76.69 500 LYS A CA 1
ATOM 4061 C C . LYS A 1 500 ? -14.146 -26.873 -36.178 1.00 76.69 500 LYS A C 1
ATOM 4063 O O . LYS A 1 500 ? -14.371 -26.807 -37.385 1.00 76.69 500 LYS A O 1
ATOM 4068 N N . HIS A 1 501 ? -12.927 -26.694 -35.664 1.00 76.62 501 HIS A N 1
ATOM 4069 C CA . HIS A 1 501 ? -11.789 -26.208 -36.450 1.00 76.62 501 HIS A CA 1
ATOM 4070 C C . HIS A 1 501 ? -10.557 -27.119 -36.365 1.00 76.62 501 HIS A C 1
ATOM 4072 O O . HIS A 1 501 ? -10.089 -27.473 -35.283 1.00 76.62 501 HIS A O 1
ATOM 4078 N N . GLU A 1 502 ? -9.985 -27.430 -37.531 1.00 79.81 502 GLU A N 1
ATOM 4079 C CA . GLU A 1 502 ? -8.743 -28.195 -37.682 1.00 79.81 502 GLU A CA 1
ATOM 4080 C C . GLU A 1 502 ? -7.574 -27.298 -38.127 1.00 79.81 502 GLU A C 1
ATOM 4082 O O . GLU A 1 502 ? -7.765 -26.174 -38.615 1.00 79.81 502 GLU A O 1
ATOM 4087 N N . VAL A 1 503 ? -6.344 -27.800 -37.964 1.00 81.81 503 VAL A N 1
ATOM 4088 C CA . VAL A 1 503 ? -5.121 -27.133 -38.437 1.00 81.81 503 VAL A CA 1
ATOM 4089 C C . VAL A 1 503 ? -5.206 -26.925 -39.952 1.00 81.81 503 VAL A C 1
ATOM 4091 O O . VAL A 1 503 ? -5.501 -27.849 -40.703 1.00 81.81 503 VAL A O 1
ATOM 4094 N N . GLY A 1 504 ? -4.944 -25.700 -40.406 1.00 77.50 504 GLY A N 1
ATOM 4095 C CA . GLY A 1 504 ? -5.046 -25.293 -41.805 1.00 77.50 504 GLY A CA 1
ATOM 4096 C C . GLY A 1 504 ? -6.381 -24.647 -42.191 1.00 77.50 504 GLY A C 1
ATOM 4097 O O . GLY A 1 504 ? -6.485 -24.133 -43.304 1.00 77.50 504 GLY A O 1
ATOM 4098 N N . SER A 1 505 ? -7.378 -24.612 -41.302 1.00 82.81 505 SER A N 1
ATOM 4099 C CA . SER A 1 505 ? -8.608 -23.848 -41.547 1.00 82.81 505 SER A CA 1
ATOM 4100 C C . SER A 1 505 ? -8.347 -22.337 -41.579 1.00 82.81 505 SER A C 1
ATOM 4102 O O . SER A 1 505 ? -7.448 -21.821 -40.908 1.00 82.81 505 SER A O 1
ATOM 4104 N N . VAL A 1 506 ? -9.118 -21.630 -42.408 1.00 84.00 506 VAL A N 1
ATOM 4105 C CA . VAL A 1 506 ? -9.080 -20.168 -42.515 1.00 84.00 506 VAL A CA 1
ATOM 4106 C C . VAL A 1 506 ? -10.148 -19.591 -41.599 1.00 84.00 506 VAL A C 1
ATOM 4108 O O . VAL A 1 506 ? -11.305 -20.007 -41.648 1.00 84.00 506 VAL A O 1
ATOM 4111 N N . VAL A 1 507 ? -9.748 -18.646 -40.757 1.00 84.75 507 VAL A N 1
ATOM 4112 C CA . VAL A 1 507 ? -10.588 -18.034 -39.736 1.00 84.75 507 VAL A CA 1
ATOM 4113 C C . VAL A 1 507 ? -10.428 -16.516 -39.747 1.00 84.75 507 VAL A C 1
ATOM 4115 O O . VAL A 1 507 ? -9.323 -15.987 -39.888 1.00 84.75 507 VAL A O 1
ATOM 4118 N N . THR A 1 508 ? -11.539 -15.803 -39.598 1.00 85.38 508 THR A N 1
ATOM 4119 C CA . THR A 1 508 ? -11.557 -14.339 -39.502 1.00 85.38 508 THR A CA 1
ATOM 4120 C C . THR A 1 508 ? -11.793 -13.948 -38.053 1.00 85.38 508 THR A C 1
ATOM 4122 O O . THR A 1 508 ? -12.729 -14.443 -37.431 1.00 85.38 508 THR A O 1
ATOM 4125 N N . GLY A 1 509 ? -10.959 -13.062 -37.515 1.00 84.88 509 GLY A N 1
ATOM 4126 C CA . GLY A 1 509 ? -11.057 -12.621 -36.127 1.00 84.88 509 GLY A CA 1
ATOM 4127 C C . GLY A 1 509 ? -10.706 -11.149 -35.949 1.00 84.88 509 GLY A C 1
ATOM 4128 O O . GLY A 1 509 ? -10.210 -10.506 -36.871 1.00 84.88 509 GLY A O 1
ATOM 4129 N N . LYS A 1 510 ? -10.987 -10.597 -34.769 1.00 86.19 510 LYS A N 1
ATOM 4130 C CA . LYS A 1 510 ? -10.719 -9.190 -34.439 1.00 86.19 510 LYS A CA 1
ATOM 4131 C C . LYS A 1 510 ? -9.450 -9.040 -33.620 1.00 86.19 510 LYS A C 1
ATOM 4133 O O . LYS A 1 510 ? -9.198 -9.822 -32.711 1.00 86.19 510 LYS A O 1
ATOM 4138 N N . ILE A 1 511 ? -8.668 -8.003 -33.886 1.00 84.19 511 ILE A N 1
ATOM 4139 C CA . ILE A 1 511 ? -7.422 -7.754 -33.158 1.00 84.19 511 ILE A CA 1
ATOM 4140 C C . ILE A 1 511 ? -7.730 -7.222 -31.754 1.00 84.19 511 ILE A C 1
ATOM 4142 O O . ILE A 1 511 ? -8.285 -6.135 -31.605 1.00 84.19 511 ILE A O 1
ATOM 4146 N N . VAL A 1 512 ? -7.350 -7.968 -30.714 1.00 81.50 512 VAL A N 1
ATOM 4147 C CA . VAL A 1 512 ? -7.575 -7.586 -29.304 1.00 81.50 512 VAL A CA 1
ATOM 4148 C C . VAL A 1 512 ? -6.387 -6.815 -28.743 1.00 81.50 512 VAL A C 1
ATOM 4150 O O . VAL A 1 512 ? -6.556 -5.866 -27.976 1.00 81.50 512 VAL A O 1
ATOM 4153 N N . SER A 1 513 ? -5.170 -7.212 -29.117 1.00 78.56 513 SER A N 1
ATOM 4154 C CA . SER A 1 513 ? -3.948 -6.537 -28.692 1.00 78.56 513 SER A CA 1
ATOM 4155 C C . SER A 1 513 ? -2.795 -6.766 -29.665 1.00 78.56 513 SER A C 1
ATOM 4157 O O . SER A 1 513 ? -2.715 -7.768 -30.371 1.00 78.56 513 SER A O 1
ATOM 4159 N N . THR A 1 514 ? -1.863 -5.818 -29.675 1.00 77.25 514 THR A N 1
ATOM 4160 C CA . THR A 1 514 ? -0.619 -5.882 -30.450 1.00 77.25 514 THR A CA 1
ATOM 4161 C C . THR A 1 514 ? 0.562 -5.813 -29.486 1.00 77.25 514 THR A C 1
ATOM 4163 O O . THR A 1 514 ? 0.678 -4.840 -28.732 1.00 77.25 514 THR A O 1
ATOM 4166 N N . GLU A 1 515 ? 1.452 -6.800 -29.515 1.00 78.38 515 GLU A N 1
ATOM 4167 C CA . GLU A 1 515 ? 2.704 -6.804 -28.752 1.00 78.38 515 GLU A CA 1
ATOM 4168 C C . GLU A 1 515 ? 3.914 -6.720 -29.695 1.00 78.38 515 GLU A C 1
ATOM 4170 O O . GLU A 1 515 ? 3.781 -6.784 -30.914 1.00 78.38 515 GLU A O 1
ATOM 4175 N N . ARG A 1 516 ? 5.129 -6.545 -29.155 1.00 71.44 516 ARG A N 1
ATOM 4176 C CA . ARG A 1 516 ? 6.337 -6.391 -29.994 1.00 71.44 516 ARG A CA 1
ATOM 4177 C C . ARG A 1 516 ? 6.674 -7.637 -30.821 1.00 71.44 516 ARG A C 1
ATOM 4179 O O . ARG A 1 516 ? 7.363 -7.511 -31.821 1.00 71.44 516 ARG A O 1
ATOM 4186 N N . TYR A 1 517 ? 6.220 -8.815 -30.401 1.00 73.44 517 TYR A N 1
ATOM 4187 C CA . TYR A 1 517 ? 6.518 -10.092 -31.057 1.00 73.44 517 TYR A CA 1
ATOM 4188 C C . TYR A 1 517 ? 5.358 -10.637 -31.904 1.00 73.44 517 TYR A C 1
ATOM 4190 O O . TYR A 1 517 ? 5.533 -11.641 -32.595 1.00 73.44 517 TYR A O 1
ATOM 4198 N N . GLY A 1 518 ? 4.181 -10.004 -31.882 1.00 79.25 518 GLY A N 1
ATOM 4199 C CA . GLY A 1 518 ? 3.027 -10.516 -32.615 1.00 79.25 518 GLY A CA 1
ATOM 4200 C C . GLY A 1 518 ? 1.715 -9.780 -32.362 1.00 79.25 518 GLY A C 1
ATOM 4201 O O . GLY A 1 518 ? 1.629 -8.864 -31.541 1.00 79.25 518 GLY A O 1
ATOM 4202 N N . VAL A 1 519 ? 0.687 -10.206 -33.089 1.00 83.25 519 VAL A N 1
ATOM 4203 C CA . VAL A 1 519 ? -0.683 -9.680 -33.037 1.00 83.25 519 VAL A CA 1
ATOM 4204 C C . VAL A 1 519 ? -1.604 -10.752 -32.464 1.00 83.25 519 VAL A C 1
ATOM 4206 O O . VAL A 1 519 ? -1.566 -11.898 -32.909 1.00 83.25 519 VAL A O 1
ATOM 4209 N N . PHE A 1 520 ? -2.430 -10.388 -31.485 1.00 85.69 520 PHE A N 1
ATOM 4210 C CA . PHE A 1 520 ? -3.436 -11.274 -30.906 1.00 85.69 520 PHE A CA 1
ATOM 4211 C C . PHE A 1 520 ? -4.800 -11.010 -31.537 1.00 85.69 520 PHE A C 1
ATOM 4213 O O . PHE A 1 520 ? -5.307 -9.887 -31.499 1.00 85.69 520 PHE A O 1
ATOM 4220 N N . VAL A 1 521 ? -5.389 -12.062 -32.091 1.00 84.56 521 VAL A N 1
ATOM 4221 C CA . VAL A 1 521 ? -6.639 -12.042 -32.845 1.00 84.56 521 VAL A CA 1
ATOM 4222 C C . VAL A 1 521 ? -7.659 -12.929 -32.128 1.00 84.56 521 VAL A C 1
ATOM 4224 O O . VAL A 1 521 ? -7.427 -14.125 -31.970 1.00 84.56 521 VAL A O 1
ATOM 4227 N N . GLU A 1 522 ? -8.782 -12.358 -31.693 1.00 85.31 522 GLU A N 1
ATOM 4228 C CA . GLU A 1 522 ? -9.942 -13.095 -31.172 1.00 85.31 522 GLU A CA 1
ATOM 4229 C C . GLU A 1 522 ? -10.734 -13.646 -32.354 1.00 85.31 522 GLU A C 1
ATOM 4231 O O . GLU A 1 522 ? -11.305 -12.889 -33.143 1.00 85.31 522 GLU A O 1
ATOM 4236 N N . VAL A 1 523 ? -10.733 -14.970 -32.491 1.00 84.31 523 VAL A N 1
ATOM 4237 C CA . VAL A 1 523 ? -11.361 -15.675 -33.615 1.00 84.31 523 VAL A CA 1
ATOM 4238 C C . VAL A 1 523 ? -12.816 -16.023 -33.301 1.00 84.31 523 VAL A C 1
ATOM 4240 O O . VAL A 1 523 ? -13.710 -15.783 -34.106 1.00 84.31 523 VAL A O 1
ATOM 4243 N N . GLU A 1 524 ? -13.064 -16.554 -32.106 1.00 77.69 524 GLU A N 1
ATOM 4244 C CA . GLU A 1 524 ? -14.396 -16.872 -31.580 1.00 77.69 524 GLU A CA 1
ATOM 4245 C C . GLU A 1 524 ? -14.457 -16.403 -30.116 1.00 77.69 524 GLU A C 1
ATOM 4247 O O . GLU A 1 524 ? -13.418 -16.172 -29.498 1.00 77.69 524 GLU A O 1
ATOM 4252 N N . ASN A 1 525 ? -15.655 -16.212 -29.551 1.00 70.44 525 ASN A N 1
ATOM 4253 C CA . ASN A 1 525 ? -15.837 -15.617 -28.218 1.00 70.44 525 ASN A CA 1
ATOM 4254 C C . ASN A 1 525 ? -14.988 -16.316 -27.133 1.00 70.44 525 ASN A C 1
ATOM 4256 O O . ASN A 1 525 ? -15.364 -17.376 -26.637 1.00 70.44 525 ASN A O 1
ATOM 4260 N N . GLY A 1 526 ? -13.896 -15.671 -26.703 1.00 68.06 526 GLY A N 1
ATOM 4261 C CA . GLY A 1 526 ? -12.979 -16.205 -25.685 1.00 68.06 526 GLY A CA 1
ATOM 4262 C C . GLY A 1 526 ? -11.865 -17.132 -26.200 1.00 68.06 526 GLY A C 1
ATOM 4263 O O . GLY A 1 526 ? -11.174 -17.728 -25.374 1.00 68.06 526 GLY A O 1
ATOM 4264 N N . VAL A 1 527 ? -11.675 -17.244 -27.521 1.00 77.62 527 VAL A N 1
ATOM 4265 C CA . VAL A 1 527 ? -10.570 -17.972 -28.169 1.00 77.62 527 VAL A CA 1
ATOM 4266 C C . VAL A 1 527 ? -9.658 -16.985 -28.898 1.00 77.62 527 VAL A C 1
ATOM 4268 O O . VAL A 1 527 ? -9.993 -16.464 -29.965 1.00 77.62 527 VAL A O 1
ATOM 4271 N N . ASP A 1 528 ? -8.473 -16.778 -28.326 1.00 81.19 528 ASP A N 1
ATOM 4272 C CA . ASP A 1 528 ? -7.448 -15.887 -28.868 1.00 81.19 528 ASP A CA 1
ATOM 4273 C C . ASP A 1 528 ? -6.358 -16.690 -29.595 1.00 81.19 528 ASP A C 1
ATOM 4275 O O . ASP A 1 528 ? -5.808 -17.655 -29.053 1.00 81.19 528 ASP A O 1
ATOM 4279 N N . GLY A 1 529 ? -5.988 -16.248 -30.795 1.00 83.19 529 GLY A N 1
ATOM 4280 C CA . GLY A 1 529 ? -4.830 -16.741 -31.534 1.00 83.19 529 GLY A CA 1
ATOM 4281 C C . GLY A 1 529 ? -3.747 -15.686 -31.713 1.00 83.19 529 GLY A C 1
ATOM 4282 O O . GLY A 1 529 ? -4.011 -14.487 -31.715 1.00 83.19 529 GLY A O 1
ATOM 4283 N N . MET A 1 530 ? -2.501 -16.135 -31.839 1.00 86.38 530 MET A N 1
ATOM 4284 C CA . MET A 1 530 ? -1.329 -15.274 -31.983 1.00 86.38 530 MET A CA 1
ATOM 4285 C C . MET A 1 530 ? -0.743 -15.405 -33.387 1.00 86.38 530 MET A C 1
ATOM 4287 O O . MET A 1 530 ? -0.360 -16.502 -33.794 1.00 86.38 530 MET A O 1
ATOM 4291 N N . VAL A 1 531 ? -0.605 -14.276 -34.081 1.00 84.81 531 VAL A N 1
ATOM 4292 C CA . VAL A 1 531 ? 0.177 -14.145 -35.314 1.00 84.81 531 VAL A CA 1
ATOM 4293 C C . VAL A 1 531 ? 1.567 -13.631 -34.961 1.00 84.81 531 VAL A C 1
ATOM 4295 O O . VAL A 1 531 ? 1.701 -12.551 -34.383 1.00 84.81 531 VAL A O 1
ATOM 4298 N N . HIS A 1 532 ? 2.612 -14.388 -35.289 1.00 80.81 532 HIS A N 1
ATOM 4299 C CA . HIS A 1 532 ? 3.989 -13.962 -35.037 1.00 80.81 532 HIS A CA 1
ATOM 4300 C C . HIS A 1 532 ? 4.401 -12.836 -35.997 1.00 80.81 532 HIS A C 1
ATOM 4302 O O . HIS A 1 532 ? 3.971 -12.809 -37.148 1.00 80.81 532 HIS A O 1
ATOM 4308 N N . ILE A 1 533 ? 5.271 -11.917 -35.563 1.00 73.69 533 ILE A N 1
ATOM 4309 C CA . ILE A 1 533 ? 5.691 -10.761 -36.379 1.00 73.69 533 ILE A CA 1
ATOM 4310 C C . ILE A 1 533 ? 6.331 -11.157 -37.720 1.00 73.69 533 ILE A C 1
ATOM 4312 O O . ILE A 1 533 ? 6.207 -10.441 -38.712 1.00 73.69 533 ILE A O 1
ATOM 4316 N N . SER A 1 534 ? 6.967 -12.331 -37.777 1.00 66.62 534 SER A N 1
ATOM 4317 C CA . SER A 1 534 ? 7.540 -12.881 -39.011 1.00 66.62 534 SER A CA 1
ATOM 4318 C C . SER A 1 534 ? 6.501 -13.421 -39.990 1.00 66.62 534 SER A C 1
ATOM 4320 O O . SER A 1 534 ? 6.861 -13.640 -41.138 1.00 66.62 534 SER A O 1
ATOM 4322 N N . ASP A 1 535 ? 5.254 -13.640 -39.570 1.00 70.06 535 ASP A N 1
ATOM 4323 C CA . ASP A 1 535 ? 4.153 -14.160 -40.394 1.00 70.06 535 ASP A CA 1
ATOM 4324 C C . ASP A 1 535 ? 3.190 -13.062 -40.873 1.00 70.06 535 ASP A C 1
ATOM 4326 O O . ASP A 1 535 ? 2.144 -13.372 -41.441 1.00 70.06 535 ASP A O 1
ATOM 4330 N N . ILE A 1 536 ? 3.553 -11.786 -40.676 1.00 71.69 536 ILE A N 1
ATOM 4331 C CA . ILE A 1 536 ? 2.730 -10.621 -41.040 1.00 71.69 536 ILE A CA 1
ATOM 4332 C C . ILE A 1 536 ? 2.922 -10.175 -42.499 1.00 71.69 536 ILE A C 1
ATOM 4334 O O . ILE A 1 536 ? 1.941 -9.850 -43.156 1.00 71.69 536 ILE A O 1
ATOM 4338 N N . SER A 1 537 ? 4.155 -10.127 -43.021 1.00 61.31 537 SER A N 1
ATOM 4339 C CA . SER A 1 537 ? 4.427 -9.629 -44.385 1.00 61.31 537 SER A CA 1
ATOM 4340 C C . SER A 1 537 ? 5.615 -10.332 -45.048 1.00 61.31 537 SER A C 1
ATOM 4342 O O . SER A 1 537 ? 6.607 -10.657 -44.387 1.00 61.31 537 SER A O 1
ATOM 4344 N N . TRP A 1 538 ? 5.507 -10.586 -46.356 1.00 56.09 538 TRP A N 1
ATOM 4345 C CA . TRP A 1 538 ? 6.544 -11.204 -47.196 1.00 56.09 538 TRP A CA 1
ATOM 4346 C C . TRP A 1 538 ? 7.678 -10.249 -47.598 1.00 56.09 538 TRP A C 1
ATOM 4348 O O . TRP A 1 538 ? 8.800 -10.709 -47.801 1.00 56.09 538 TRP A O 1
ATOM 4358 N N . PHE A 1 539 ? 7.402 -8.944 -47.679 1.00 50.12 539 PHE A N 1
ATOM 4359 C CA . PHE A 1 539 ? 8.297 -7.951 -48.291 1.00 50.12 539 PHE A CA 1
ATOM 4360 C C . PHE A 1 539 ? 8.918 -6.972 -47.297 1.00 50.12 539 PHE A C 1
ATOM 4362 O O . PHE A 1 539 ? 10.032 -6.513 -47.502 1.00 50.12 539 PHE A O 1
ATOM 4369 N N . ARG A 1 540 ? 8.214 -6.646 -46.206 1.00 55.22 540 ARG A N 1
ATOM 4370 C CA . ARG A 1 540 ? 8.664 -5.629 -45.249 1.00 55.22 540 ARG A CA 1
ATOM 4371 C C . ARG A 1 540 ? 8.986 -6.262 -43.906 1.00 55.22 540 ARG A C 1
ATOM 4373 O O . ARG A 1 540 ? 8.137 -6.917 -43.299 1.00 55.22 540 ARG A O 1
ATOM 4380 N N . LYS A 1 541 ? 10.188 -6.004 -43.386 1.00 53.72 541 LYS A N 1
ATOM 4381 C CA . LYS A 1 541 ? 10.517 -6.313 -41.991 1.00 53.72 541 LYS A CA 1
ATOM 4382 C C . LYS A 1 541 ? 9.757 -5.349 -41.078 1.00 53.72 541 LYS A C 1
ATOM 4384 O O . LYS A 1 541 ? 10.156 -4.205 -40.881 1.00 53.72 541 LYS A O 1
ATOM 4389 N N . VAL A 1 542 ? 8.629 -5.808 -40.550 1.00 57.28 542 VAL A N 1
ATOM 4390 C CA . VAL A 1 542 ? 7.798 -5.034 -39.623 1.00 57.28 542 VAL A CA 1
ATOM 4391 C C . VAL A 1 542 ? 8.520 -4.954 -38.276 1.00 57.28 542 VAL A C 1
ATOM 4393 O O . VAL A 1 542 ? 8.770 -5.982 -37.652 1.00 57.28 542 VAL A O 1
ATOM 4396 N N . LEU A 1 543 ? 8.890 -3.746 -37.840 1.00 53.22 543 LEU A N 1
ATOM 4397 C CA . LEU A 1 543 ? 9.514 -3.507 -36.529 1.00 53.22 543 LEU A CA 1
ATOM 4398 C C . LEU A 1 543 ? 8.461 -3.445 -35.414 1.00 53.22 543 LEU A C 1
ATOM 4400 O O . LEU A 1 543 ? 8.684 -3.971 -34.322 1.00 53.22 543 LEU A O 1
ATOM 4404 N N . HIS A 1 544 ? 7.296 -2.856 -35.704 1.00 56.56 544 HIS A N 1
ATOM 4405 C CA . HIS A 1 544 ? 6.164 -2.798 -34.789 1.00 56.56 544 HIS A CA 1
ATOM 4406 C C . HIS A 1 544 ? 4.842 -3.143 -35.492 1.00 56.56 544 HIS A C 1
ATOM 4408 O O . HIS A 1 544 ? 4.460 -2.472 -36.446 1.00 56.56 544 HIS A O 1
ATOM 4414 N N . PRO A 1 545 ? 4.084 -4.147 -35.003 1.00 59.62 545 PRO A N 1
ATOM 4415 C CA . PRO A 1 545 ? 2.794 -4.512 -35.598 1.00 59.62 545 PRO A CA 1
ATOM 4416 C C . PRO A 1 545 ? 1.726 -3.407 -35.546 1.00 59.62 545 PRO A C 1
ATOM 4418 O O . PRO A 1 545 ? 0.758 -3.467 -36.296 1.00 59.62 545 PRO A O 1
ATOM 4421 N N . LYS A 1 546 ? 1.910 -2.393 -34.686 1.00 61.66 546 LYS A N 1
ATOM 4422 C CA . LYS A 1 546 ? 1.032 -1.215 -34.584 1.00 61.66 546 LYS A CA 1
ATOM 4423 C C . LYS A 1 546 ? 1.041 -0.330 -35.829 1.00 61.66 546 LYS A C 1
ATOM 4425 O O . LYS A 1 546 ? 0.087 0.405 -36.032 1.00 61.66 546 LYS A O 1
ATOM 4430 N N . ASP A 1 547 ? 2.092 -0.407 -36.642 1.00 64.75 547 ASP A N 1
ATOM 4431 C CA . ASP A 1 547 ? 2.209 0.413 -37.851 1.00 64.75 547 ASP A CA 1
ATOM 4432 C C . ASP A 1 547 ? 1.322 -0.119 -38.990 1.00 64.75 547 ASP A C 1
ATOM 4434 O O . ASP A 1 547 ? 1.104 0.574 -39.979 1.00 64.75 547 ASP A O 1
ATOM 4438 N N . LEU A 1 548 ? 0.828 -1.359 -38.864 1.00 64.00 548 LEU A N 1
ATOM 4439 C CA . LEU A 1 548 ? 0.024 -2.041 -39.883 1.00 64.00 548 LEU A CA 1
ATOM 4440 C C . LEU A 1 548 ? -1.400 -2.369 -39.431 1.00 64.00 548 LEU A C 1
ATOM 4442 O O . LEU A 1 548 ? -2.267 -2.538 -40.283 1.00 64.00 548 LEU A O 1
ATOM 4446 N N . PHE A 1 549 ? -1.647 -2.484 -38.124 1.00 71.75 549 PHE A N 1
ATOM 4447 C CA . PHE A 1 549 ? -2.934 -2.941 -37.606 1.00 71.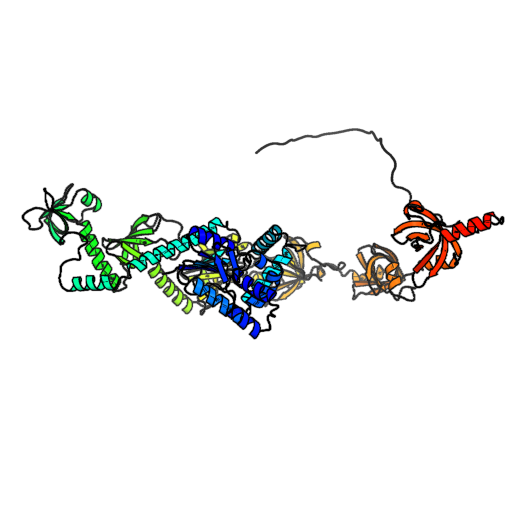75 549 PHE A CA 1
ATOM 4448 C C . PHE A 1 549 ? -3.410 -2.122 -36.410 1.00 71.75 549 PHE A C 1
ATOM 4450 O O . PHE A 1 549 ? -2.652 -1.913 -35.455 1.00 71.75 549 PHE A O 1
ATOM 4457 N N . ASN A 1 550 ? -4.693 -1.749 -36.412 1.00 75.62 550 ASN A N 1
ATOM 4458 C CA . ASN A 1 550 ? -5.336 -1.128 -35.261 1.00 75.62 550 ASN A CA 1
ATOM 4459 C C . ASN A 1 550 ? -6.055 -2.167 -34.393 1.00 75.62 550 ASN A C 1
ATOM 4461 O O . ASN A 1 550 ? -6.514 -3.217 -34.847 1.00 75.62 550 ASN A O 1
ATOM 4465 N N . ILE A 1 551 ? -6.168 -1.858 -33.100 1.00 81.00 551 ILE A N 1
ATOM 4466 C CA . ILE A 1 551 ? -6.956 -2.666 -32.165 1.00 81.00 551 ILE A CA 1
ATOM 4467 C C . ILE A 1 551 ? -8.430 -2.574 -32.579 1.00 81.00 551 ILE A C 1
ATOM 4469 O O . ILE A 1 551 ? -8.987 -1.481 -32.642 1.00 81.00 551 ILE A O 1
ATOM 4473 N N . GLY A 1 552 ? -9.059 -3.725 -32.813 1.00 77.56 552 GLY A N 1
ATOM 4474 C CA . GLY A 1 552 ? -10.451 -3.854 -33.244 1.00 77.56 552 GLY A CA 1
ATOM 4475 C C . GLY A 1 552 ? -10.640 -4.225 -34.717 1.00 77.56 552 GLY A C 1
ATOM 4476 O O . GLY A 1 552 ? -11.746 -4.645 -35.070 1.00 77.56 552 GLY A O 1
ATOM 4477 N N . ASP A 1 553 ? -9.595 -4.135 -35.546 1.00 82.25 553 ASP A N 1
ATOM 4478 C CA . ASP A 1 553 ? -9.673 -4.476 -36.971 1.00 82.25 553 ASP A CA 1
ATOM 4479 C C . ASP A 1 553 ? -9.930 -5.976 -37.171 1.00 82.25 553 ASP A C 1
ATOM 4481 O O . ASP A 1 553 ? -9.437 -6.815 -36.410 1.00 82.25 553 ASP A O 1
ATOM 4485 N N . ALA A 1 554 ? -10.717 -6.316 -38.194 1.00 81.62 554 ALA A N 1
ATOM 4486 C CA . ALA A 1 554 ? -10.972 -7.699 -38.580 1.00 81.62 554 ALA A CA 1
ATOM 4487 C C . ALA A 1 554 ? -9.884 -8.186 -39.546 1.00 81.62 554 ALA A C 1
ATOM 4489 O O . ALA A 1 554 ? -9.642 -7.561 -40.577 1.00 81.62 554 ALA A O 1
ATOM 4490 N N . ILE A 1 555 ? -9.256 -9.315 -39.227 1.00 83.00 555 ILE A N 1
ATOM 4491 C CA . ILE A 1 555 ? -8.187 -9.920 -40.015 1.00 83.00 555 ILE A CA 1
ATOM 4492 C C . ILE A 1 555 ? -8.486 -11.392 -40.295 1.00 83.00 555 ILE A C 1
ATOM 4494 O O . ILE A 1 555 ? -8.940 -12.135 -39.423 1.00 83.00 555 ILE A O 1
ATOM 4498 N N . THR A 1 556 ? -8.233 -11.813 -41.532 1.00 82.81 556 THR A N 1
ATOM 4499 C CA . THR A 1 556 ? -8.353 -13.212 -41.952 1.00 82.81 556 THR A CA 1
ATOM 4500 C C . THR A 1 556 ? -6.999 -13.888 -41.807 1.00 82.81 556 THR A C 1
ATOM 4502 O O . THR A 1 556 ? -5.983 -13.369 -42.260 1.00 82.81 556 THR A O 1
ATOM 4505 N N . THR A 1 557 ? -6.975 -15.040 -41.147 1.00 83.94 557 THR A N 1
ATOM 4506 C CA . THR A 1 557 ? -5.753 -15.779 -40.813 1.00 83.94 557 THR A CA 1
ATOM 4507 C C . THR A 1 557 ? -5.975 -17.273 -40.995 1.00 83.94 557 THR A C 1
ATOM 4509 O O . THR A 1 557 ? -7.106 -17.753 -40.964 1.00 83.94 557 THR A O 1
ATOM 4512 N N . LYS A 1 558 ? -4.901 -18.033 -41.188 1.00 84.06 558 LYS A N 1
ATOM 4513 C CA . LYS A 1 558 ? -4.945 -19.495 -41.255 1.00 84.06 558 LYS A CA 1
ATOM 4514 C C . LYS A 1 558 ? -4.405 -20.092 -39.962 1.00 84.06 558 LYS A C 1
ATOM 4516 O O . LYS A 1 558 ? -3.398 -19.617 -39.438 1.00 84.06 558 LYS A O 1
ATOM 4521 N N . ILE A 1 559 ? -5.041 -21.146 -39.457 1.00 86.12 559 ILE A N 1
ATOM 4522 C CA . ILE A 1 559 ? -4.562 -21.866 -38.274 1.00 86.12 559 ILE A CA 1
ATOM 4523 C C . ILE A 1 559 ? -3.310 -22.669 -38.642 1.00 86.12 559 ILE A C 1
ATOM 4525 O O . ILE A 1 559 ? -3.384 -23.598 -39.443 1.00 86.12 559 ILE A O 1
ATOM 4529 N N . LEU A 1 560 ? -2.165 -22.335 -38.046 1.00 83.25 560 LEU A N 1
ATOM 4530 C CA . LEU A 1 560 ? -0.894 -23.039 -38.254 1.00 83.25 560 LEU A CA 1
ATOM 4531 C C . LEU A 1 560 ? -0.714 -24.197 -37.276 1.00 83.25 560 LEU A C 1
ATOM 4533 O O . LEU A 1 560 ? -0.232 -25.262 -37.653 1.00 83.25 560 LEU A O 1
ATOM 4537 N N . SER A 1 561 ? -1.102 -24.002 -36.018 1.00 80.19 561 SER A N 1
ATOM 4538 C CA . SER A 1 561 ? -1.058 -25.055 -35.007 1.00 80.19 561 SER A CA 1
ATOM 4539 C C . SER A 1 561 ? -2.078 -24.807 -33.898 1.00 80.19 561 SER A C 1
ATOM 4541 O O . SER A 1 561 ? -2.412 -23.665 -33.568 1.00 80.19 561 SER A O 1
ATOM 4543 N N . ILE A 1 562 ? -2.578 -25.906 -33.329 1.00 80.69 562 ILE A N 1
ATOM 4544 C CA . ILE A 1 562 ? -3.506 -25.915 -32.197 1.00 80.69 562 ILE A CA 1
ATOM 4545 C C . ILE A 1 562 ? -2.846 -26.712 -31.070 1.00 80.69 562 ILE A C 1
ATOM 4547 O O . ILE A 1 562 ? -2.699 -27.928 -31.180 1.00 80.69 562 ILE A O 1
ATOM 4551 N N . SER A 1 563 ? -2.458 -26.045 -29.981 1.00 78.00 563 SER A N 1
ATOM 4552 C CA . SER A 1 563 ? -1.970 -26.718 -28.772 1.00 78.00 563 SER A CA 1
ATOM 4553 C C . SER A 1 563 ? -3.102 -26.853 -27.756 1.00 78.00 563 SER A C 1
ATOM 4555 O O . SER A 1 563 ? -3.505 -25.867 -27.134 1.00 78.00 563 SER A O 1
ATOM 4557 N N . LYS A 1 564 ? -3.614 -28.081 -27.584 1.00 73.19 564 LYS A N 1
ATOM 4558 C CA . LYS A 1 564 ? -4.714 -28.390 -26.649 1.00 73.19 564 LYS A CA 1
ATOM 4559 C C . LYS A 1 564 ? -4.293 -28.284 -25.180 1.00 73.19 564 LYS A C 1
ATOM 4561 O O . LYS A 1 564 ? -5.107 -27.887 -24.352 1.00 73.19 564 LYS A O 1
ATOM 4566 N N . GLU A 1 565 ? -3.036 -28.607 -24.875 1.00 65.75 565 GLU A N 1
ATOM 4567 C CA . GLU A 1 565 ? -2.473 -28.569 -23.517 1.00 65.75 565 GLU A CA 1
ATOM 4568 C C . GLU A 1 565 ? -2.252 -27.128 -23.043 1.00 65.75 565 GLU A C 1
ATOM 4570 O O . GLU A 1 565 ? -2.722 -26.744 -21.973 1.00 65.75 565 GLU A O 1
ATOM 4575 N N . ASP A 1 566 ? -1.622 -26.302 -23.883 1.00 62.28 566 ASP A N 1
ATOM 4576 C CA . ASP A 1 566 ? -1.320 -24.905 -23.553 1.00 62.28 566 ASP A CA 1
ATOM 4577 C C . ASP A 1 566 ? -2.467 -23.936 -23.871 1.00 62.28 566 ASP A C 1
ATOM 4579 O O . ASP A 1 566 ? -2.370 -22.748 -23.552 1.00 62.28 566 ASP A O 1
ATOM 4583 N N . ARG A 1 567 ? -3.529 -24.417 -24.535 1.00 69.56 567 ARG A N 1
ATOM 4584 C CA . ARG A 1 567 ? -4.650 -23.605 -25.047 1.00 69.56 567 ARG A CA 1
ATOM 4585 C C . ARG A 1 567 ? -4.160 -22.420 -25.879 1.00 69.56 567 ARG A C 1
ATOM 4587 O O . ARG A 1 567 ? -4.585 -21.280 -25.697 1.00 69.56 567 ARG A O 1
ATOM 4594 N N . LYS A 1 568 ? -3.205 -22.697 -26.769 1.00 77.44 568 LYS A N 1
ATOM 4595 C CA . LYS A 1 568 ? -2.597 -21.713 -27.672 1.00 77.44 568 LYS A CA 1
ATOM 4596 C C . LYS A 1 568 ? -2.982 -22.023 -29.108 1.00 77.44 568 LYS A C 1
ATOM 4598 O O . LYS A 1 568 ? -2.844 -23.162 -29.557 1.00 77.44 568 LYS A O 1
ATOM 4603 N N . LEU A 1 569 ? -3.398 -20.983 -29.819 1.00 82.62 569 LEU A N 1
ATOM 4604 C CA . LEU A 1 569 ? -3.676 -21.016 -31.245 1.00 82.62 569 LEU A CA 1
ATOM 4605 C C . LEU A 1 569 ? -2.620 -20.174 -31.970 1.00 82.62 569 LEU A C 1
ATOM 4607 O O . LEU A 1 569 ? -2.496 -18.978 -31.705 1.00 82.62 569 LEU A O 1
ATOM 4611 N N . SER A 1 570 ? -1.840 -20.787 -32.859 1.00 82.81 570 SER A N 1
ATOM 4612 C CA . SER A 1 570 ? -0.904 -20.058 -33.722 1.00 82.81 570 SER A CA 1
ATOM 4613 C C . SER A 1 570 ? -1.553 -19.799 -35.071 1.00 82.81 570 SER A C 1
ATOM 4615 O O . SER A 1 570 ? -2.025 -20.726 -35.731 1.00 82.81 570 SER A O 1
ATOM 4617 N N . LEU A 1 571 ? -1.571 -18.533 -35.469 1.00 85.56 571 LEU A N 1
ATOM 4618 C CA . LEU A 1 571 ? -2.209 -18.041 -36.681 1.00 85.56 571 LEU A CA 1
ATOM 4619 C C . LEU A 1 571 ? -1.150 -17.485 -37.639 1.00 85.56 571 LEU A C 1
ATOM 4621 O O . LEU A 1 571 ? -0.136 -16.943 -37.201 1.00 85.56 571 LEU A O 1
ATOM 4625 N N . GLY A 1 572 ? -1.393 -17.598 -38.941 1.00 81.00 572 GLY A N 1
ATOM 4626 C CA . GLY A 1 572 ? -0.511 -17.078 -39.985 1.00 81.00 572 GLY A CA 1
ATOM 4627 C C . GLY A 1 572 ? -1.278 -16.298 -41.047 1.00 81.00 572 GLY A C 1
ATOM 4628 O O . GLY A 1 572 ? -2.381 -16.696 -41.430 1.00 81.00 572 GLY A O 1
ATOM 4629 N N . ILE A 1 573 ? -0.710 -15.176 -41.501 1.00 79.00 573 ILE A N 1
ATOM 4630 C CA . ILE A 1 573 ? -1.277 -14.348 -42.583 1.00 79.00 573 ILE A CA 1
ATOM 4631 C C . ILE A 1 573 ? -0.612 -14.711 -43.916 1.00 79.00 573 ILE A C 1
ATOM 4633 O O . ILE A 1 573 ? -1.289 -14.860 -44.928 1.00 79.00 573 ILE A O 1
ATOM 4637 N N . LYS A 1 574 ? 0.708 -14.938 -43.904 1.00 69.19 574 LYS A N 1
ATOM 4638 C CA . LYS A 1 574 ? 1.526 -15.265 -45.084 1.00 69.19 574 LYS A CA 1
ATOM 4639 C C . LYS A 1 574 ? 0.997 -16.400 -45.949 1.00 69.19 574 LYS A C 1
ATOM 4641 O O . LYS A 1 574 ? 1.109 -16.345 -47.165 1.00 69.19 574 LYS A O 1
ATOM 4646 N N . GLN A 1 575 ? 0.417 -17.420 -45.329 1.00 66.50 575 GLN A N 1
ATOM 4647 C CA . GLN A 1 575 ? -0.030 -18.642 -45.995 1.00 66.50 575 GLN A CA 1
ATOM 4648 C C . GLN A 1 575 ? -1.329 -18.457 -46.808 1.00 66.50 575 GLN A C 1
ATOM 4650 O O . GLN A 1 575 ? -1.851 -19.440 -47.336 1.00 66.50 575 GLN A O 1
ATOM 4655 N N . LEU A 1 576 ? -1.868 -17.231 -46.874 1.00 60.34 576 LEU A N 1
ATOM 4656 C CA . LEU A 1 576 ? -3.003 -16.847 -47.719 1.00 60.34 576 LEU A CA 1
ATOM 4657 C C . LEU A 1 576 ? -2.575 -16.354 -49.115 1.00 60.34 576 LEU A C 1
ATOM 4659 O O . LEU A 1 576 ? -3.392 -16.390 -50.031 1.00 60.34 576 LEU A O 1
ATOM 4663 N N . GLU A 1 577 ? -1.317 -15.936 -49.291 1.00 54.91 577 GLU A N 1
ATOM 4664 C CA . GLU A 1 577 ? -0.761 -15.444 -50.561 1.00 54.91 577 GLU A CA 1
ATOM 4665 C C . GLU A 1 577 ? 0.326 -16.403 -51.085 1.00 54.91 577 GLU A C 1
ATOM 4667 O O . GLU A 1 577 ? 1.031 -17.038 -50.299 1.00 54.91 577 GLU A O 1
ATOM 4672 N N . ALA A 1 578 ? 0.454 -16.541 -52.410 1.00 52.78 578 ALA A N 1
ATOM 4673 C CA . ALA A 1 578 ? 1.517 -17.336 -53.036 1.00 52.78 578 ALA A CA 1
ATOM 4674 C C . ALA A 1 578 ? 2.880 -16.644 -52.867 1.00 52.78 578 ALA A C 1
ATOM 4676 O O . ALA A 1 578 ? 2.940 -15.420 -52.961 1.00 52.78 578 ALA A O 1
ATOM 4677 N N . ASP A 1 579 ? 3.953 -17.409 -52.631 1.00 55.31 579 ASP A N 1
ATOM 4678 C CA . ASP A 1 579 ? 5.288 -16.863 -52.353 1.00 55.31 579 ASP A CA 1
ATOM 4679 C C . ASP A 1 579 ? 5.831 -16.066 -53.562 1.00 55.31 579 ASP A C 1
ATOM 4681 O O . ASP A 1 579 ? 6.166 -16.653 -54.597 1.00 55.31 579 ASP A O 1
ATOM 4685 N N . PRO A 1 580 ? 5.955 -14.731 -53.457 1.00 52.72 580 PRO A N 1
ATOM 4686 C CA . PRO A 1 580 ? 6.422 -13.893 -54.558 1.00 52.72 580 PRO A CA 1
ATOM 4687 C C . PRO A 1 580 ? 7.918 -14.080 -54.875 1.00 52.72 580 PRO A C 1
ATOM 4689 O O . PRO A 1 580 ? 8.389 -13.616 -55.918 1.00 52.72 580 PRO A O 1
ATOM 4692 N N . TRP A 1 581 ? 8.676 -14.778 -54.017 1.00 58.81 581 TRP A N 1
ATOM 4693 C CA . TRP A 1 581 ? 10.098 -15.076 -54.215 1.00 58.81 581 TRP A CA 1
ATOM 4694 C C . TRP A 1 581 ? 10.359 -16.294 -55.109 1.00 58.81 581 TRP A C 1
ATOM 4696 O O . TRP A 1 581 ? 11.482 -16.456 -55.596 1.00 58.81 581 TRP A O 1
ATOM 4706 N N . GLU A 1 582 ? 9.350 -17.127 -55.389 1.00 58.38 582 GLU A N 1
ATOM 4707 C CA . GLU A 1 582 ? 9.502 -18.232 -56.345 1.00 58.38 582 GLU A CA 1
ATOM 4708 C C . GLU A 1 582 ? 9.634 -17.730 -57.794 1.00 58.38 582 GLU A C 1
ATOM 4710 O O . GLU A 1 582 ? 10.388 -18.314 -58.574 1.00 58.38 582 GLU A O 1
ATOM 4715 N N . SER A 1 583 ? 8.996 -16.603 -58.137 1.00 56.38 583 SER A N 1
ATOM 4716 C CA . SER A 1 583 ? 9.012 -15.991 -59.479 1.00 56.38 583 SER A CA 1
ATOM 4717 C C . SER A 1 583 ? 10.023 -14.848 -59.668 1.00 56.38 583 SER A C 1
ATOM 4719 O O . SER A 1 583 ? 10.142 -14.313 -60.768 1.00 56.38 583 SER A O 1
ATOM 4721 N N . MET A 1 584 ? 10.779 -14.472 -58.630 1.00 61.94 584 MET A N 1
ATOM 4722 C CA . MET A 1 584 ? 11.752 -13.361 -58.667 1.00 61.94 584 MET A CA 1
ATOM 4723 C C . MET A 1 584 ? 12.824 -13.505 -59.761 1.00 61.94 584 MET A C 1
ATOM 4725 O O . MET A 1 584 ? 13.222 -12.506 -60.357 1.00 61.94 584 MET A O 1
ATOM 4729 N N . ASP A 1 585 ? 13.250 -14.737 -60.069 1.00 58.91 585 ASP A N 1
ATOM 4730 C CA . ASP A 1 585 ? 14.267 -15.010 -61.100 1.00 58.91 585 ASP A CA 1
ATOM 4731 C C . ASP A 1 585 ? 13.801 -14.627 -62.520 1.00 58.91 585 ASP A C 1
ATOM 4733 O O . ASP A 1 585 ? 14.631 -14.435 -63.408 1.00 58.91 585 ASP A O 1
ATOM 4737 N N . GLN A 1 586 ? 12.483 -14.531 -62.749 1.00 63.50 586 GLN A N 1
ATOM 4738 C CA . GLN A 1 586 ? 11.902 -14.129 -64.036 1.00 63.50 586 GLN A CA 1
ATOM 4739 C C . GLN A 1 586 ? 11.780 -12.606 -64.163 1.00 63.50 586 GLN A C 1
ATOM 4741 O O . GLN A 1 586 ? 11.965 -12.072 -65.254 1.00 63.50 586 GLN A O 1
ATOM 4746 N N . THR A 1 587 ? 11.490 -11.911 -63.059 1.00 65.06 587 THR A N 1
ATOM 4747 C CA . THR A 1 587 ? 11.323 -10.448 -63.031 1.00 65.06 587 THR A CA 1
ATOM 4748 C C . THR A 1 587 ? 12.666 -9.712 -62.987 1.00 65.06 587 THR A C 1
ATOM 4750 O O . THR A 1 587 ? 12.810 -8.674 -63.626 1.00 65.06 587 THR A O 1
ATOM 4753 N N . TYR A 1 588 ? 13.663 -10.258 -62.279 1.00 71.12 588 TYR A N 1
ATOM 4754 C CA . TYR A 1 588 ? 14.980 -9.639 -62.083 1.00 71.12 588 TYR A CA 1
ATOM 4755 C C . TYR A 1 588 ? 16.110 -10.608 -62.486 1.00 71.12 588 TYR A C 1
ATOM 4757 O O . TYR A 1 588 ? 16.713 -11.258 -61.626 1.00 71.12 588 TYR A O 1
ATOM 4765 N N . PRO A 1 589 ? 16.413 -10.743 -63.793 1.00 72.12 589 PRO A N 1
ATOM 4766 C CA . PRO A 1 589 ? 17.430 -11.673 -64.270 1.00 72.12 589 PRO A CA 1
ATOM 4767 C C . PRO A 1 589 ? 18.844 -11.250 -63.849 1.00 72.12 589 PRO A C 1
ATOM 4769 O O . PRO A 1 589 ? 19.169 -10.064 -63.761 1.00 72.12 589 PRO A O 1
ATOM 4772 N N . ILE A 1 590 ? 19.722 -12.235 -63.640 1.00 74.94 590 ILE A N 1
ATOM 4773 C CA . ILE A 1 590 ? 21.140 -12.000 -63.329 1.00 74.94 590 ILE A CA 1
ATOM 4774 C C . ILE A 1 590 ? 21.780 -11.200 -64.470 1.00 74.94 590 ILE A C 1
ATOM 4776 O O . ILE A 1 590 ? 21.711 -11.579 -65.637 1.00 74.94 590 ILE A O 1
ATOM 4780 N N . GLY A 1 591 ? 22.420 -10.089 -64.117 1.00 68.56 591 GLY A N 1
ATOM 4781 C CA . GLY A 1 591 ? 22.998 -9.132 -65.048 1.00 68.56 591 GLY A CA 1
ATOM 4782 C C . GLY A 1 591 ? 22.041 -8.040 -65.533 1.00 68.56 591 GLY A C 1
ATOM 4783 O O . GLY A 1 591 ? 22.489 -7.178 -66.287 1.00 68.56 591 GLY A O 1
ATOM 4784 N N . GLY A 1 592 ? 20.778 -8.046 -65.100 1.00 75.06 592 GLY A N 1
ATOM 4785 C CA . GLY A 1 592 ? 19.850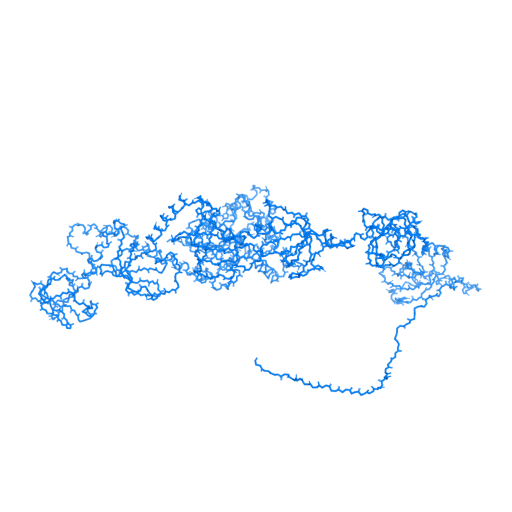 -6.936 -65.305 1.00 75.06 592 GLY A CA 1
ATOM 4786 C C . GLY A 1 592 ? 20.309 -5.667 -64.583 1.00 75.06 592 GLY A C 1
ATOM 4787 O O . GLY A 1 592 ? 20.987 -5.733 -63.554 1.00 75.06 592 GLY A O 1
ATOM 4788 N N . GLU A 1 593 ? 19.962 -4.516 -65.150 1.00 77.25 593 GLU A N 1
ATOM 4789 C CA . GLU A 1 593 ? 20.247 -3.198 -64.579 1.00 77.25 593 GLU A CA 1
ATOM 4790 C C . GLU A 1 593 ? 19.034 -2.724 -63.775 1.00 77.25 593 GLU A C 1
ATOM 4792 O O . GLU A 1 593 ? 17.897 -2.847 -64.231 1.00 77.25 593 GLU A O 1
ATOM 4797 N N . VAL A 1 594 ? 19.278 -2.221 -62.566 1.00 81.31 594 VAL A N 1
ATOM 4798 C CA . VAL A 1 594 ? 18.241 -1.737 -61.651 1.00 81.31 594 VAL A CA 1
ATOM 4799 C C . VAL A 1 594 ? 18.699 -0.449 -60.977 1.00 81.31 594 VAL A C 1
ATOM 4801 O O . VAL A 1 594 ? 19.886 -0.279 -60.689 1.00 81.31 594 VAL A O 1
ATOM 4804 N N . ASN A 1 595 ? 17.748 0.444 -60.714 1.00 81.25 595 ASN A N 1
ATOM 4805 C CA . ASN A 1 595 ? 17.984 1.626 -59.898 1.00 81.25 595 ASN A CA 1
ATOM 4806 C C . ASN A 1 595 ? 17.727 1.272 -58.427 1.00 81.25 595 ASN A C 1
ATOM 4808 O O . ASN A 1 595 ? 16.662 0.758 -58.075 1.00 81.25 595 ASN A O 1
ATOM 4812 N N . LEU A 1 596 ? 18.735 1.490 -57.590 1.00 82.62 596 LEU A N 1
ATOM 4813 C CA . LEU A 1 596 ? 18.693 1.256 -56.161 1.00 82.62 596 LEU A CA 1
ATOM 4814 C C . LEU A 1 596 ? 18.653 2.593 -55.427 1.00 82.62 596 LEU A C 1
ATOM 4816 O O . LEU A 1 596 ? 19.623 3.344 -55.463 1.00 82.62 596 LEU A O 1
ATOM 4820 N N . LYS A 1 597 ? 17.601 2.814 -54.645 1.00 82.25 597 LYS A N 1
ATOM 4821 C CA . LYS A 1 597 ? 17.533 3.941 -53.717 1.00 82.25 597 LYS A CA 1
ATOM 4822 C C . LYS A 1 597 ? 18.164 3.571 -52.381 1.00 82.25 597 LYS A C 1
ATOM 4824 O O . LYS A 1 597 ? 17.666 2.671 -51.698 1.00 82.25 597 LYS A O 1
ATOM 4829 N N . ILE A 1 598 ? 19.246 4.237 -51.988 1.00 81.75 598 ILE A N 1
ATOM 4830 C CA . ILE A 1 598 ? 19.999 3.915 -50.769 1.00 81.75 598 ILE A CA 1
ATOM 4831 C C . ILE A 1 598 ? 19.156 4.241 -49.530 1.00 81.75 598 ILE A C 1
ATOM 4833 O O . ILE A 1 598 ? 18.763 5.381 -49.305 1.00 81.75 598 ILE A O 1
ATOM 4837 N N . THR A 1 599 ? 18.909 3.246 -48.679 1.00 78.69 599 THR A N 1
ATOM 4838 C CA . THR A 1 599 ? 18.191 3.404 -47.404 1.00 78.69 599 THR A CA 1
ATOM 4839 C C . THR A 1 599 ? 19.123 3.395 -46.201 1.00 78.69 599 THR A C 1
ATOM 4841 O O . THR A 1 599 ? 18.807 3.996 -45.175 1.00 78.69 599 THR A O 1
ATOM 4844 N N . ALA A 1 600 ? 20.272 2.722 -46.298 1.00 73.88 600 ALA A N 1
ATOM 4845 C CA . ALA A 1 600 ? 21.261 2.697 -45.230 1.00 73.88 600 ALA A CA 1
ATOM 4846 C C . ALA A 1 600 ? 22.664 2.390 -45.760 1.00 73.88 600 ALA A C 1
ATOM 4848 O O . ALA A 1 600 ? 22.858 1.514 -46.601 1.00 73.88 600 ALA A O 1
ATOM 4849 N N . ILE A 1 601 ? 23.661 3.056 -45.186 1.00 77.44 601 ILE A N 1
ATOM 4850 C CA . ILE A 1 601 ? 25.079 2.843 -45.486 1.00 77.44 601 ILE A CA 1
ATOM 4851 C C . ILE A 1 601 ? 25.704 2.143 -44.285 1.00 77.44 601 ILE A C 1
ATOM 4853 O O . ILE A 1 601 ? 25.567 2.597 -43.148 1.00 77.44 601 ILE A O 1
ATOM 4857 N N . ILE A 1 602 ? 26.364 1.007 -44.513 1.00 75.44 602 ILE A N 1
ATOM 4858 C CA . ILE A 1 602 ? 27.018 0.238 -43.452 1.00 75.44 602 ILE A CA 1
ATOM 4859 C C . ILE A 1 602 ? 28.489 -0.011 -43.780 1.00 75.44 602 ILE A C 1
ATOM 4861 O O . ILE A 1 602 ? 28.919 0.071 -44.924 1.00 75.44 602 ILE A O 1
ATOM 4865 N N . LYS A 1 603 ? 29.265 -0.412 -42.765 1.00 61.91 603 LYS A N 1
ATOM 4866 C CA . LYS A 1 603 ? 30.715 -0.673 -42.877 1.00 61.91 603 LYS A CA 1
ATOM 4867 C C . LYS A 1 603 ? 31.129 -1.624 -44.002 1.00 61.91 603 LYS A C 1
ATOM 4869 O O . LYS A 1 603 ? 32.265 -1.554 -44.455 1.00 61.91 603 LYS A O 1
ATOM 4874 N N . ASN A 1 604 ? 30.226 -2.497 -44.446 1.00 68.38 604 ASN A N 1
ATOM 4875 C CA . ASN A 1 604 ? 30.537 -3.548 -45.410 1.00 68.38 604 ASN A CA 1
ATOM 4876 C C . ASN A 1 604 ? 29.757 -3.409 -46.733 1.00 68.38 604 ASN A C 1
ATOM 4878 O O . ASN A 1 604 ? 29.806 -4.330 -47.549 1.00 68.38 604 ASN A O 1
ATOM 4882 N N . GLY A 1 605 ? 29.023 -2.311 -46.954 1.00 76.44 605 GLY A N 1
ATOM 4883 C CA . GLY A 1 605 ? 28.233 -2.130 -48.174 1.00 76.44 605 GLY A CA 1
ATOM 4884 C C . GLY A 1 605 ? 27.064 -1.147 -48.064 1.00 76.44 605 GLY A C 1
ATOM 4885 O O . GLY A 1 605 ? 26.849 -0.526 -47.023 1.00 76.44 605 GLY A O 1
ATOM 4886 N N . LEU A 1 606 ? 26.285 -1.046 -49.140 1.00 79.94 606 LEU A N 1
ATOM 4887 C CA . LEU A 1 606 ? 25.100 -0.188 -49.252 1.00 79.94 606 LEU A CA 1
ATOM 4888 C C . LEU A 1 606 ? 23.834 -1.044 -49.206 1.00 79.94 606 LEU A C 1
ATOM 4890 O O . LEU A 1 606 ? 23.759 -2.072 -49.877 1.00 79.94 606 LEU A O 1
ATOM 4894 N N . TYR A 1 607 ? 22.845 -0.616 -48.428 1.00 81.56 607 TYR A N 1
ATOM 4895 C CA . TYR A 1 607 ? 21.487 -1.154 -48.440 1.00 81.56 607 TYR A CA 1
ATOM 4896 C C . TYR A 1 607 ? 20.554 -0.170 -49.128 1.00 81.56 607 TYR A C 1
ATOM 4898 O O . TYR A 1 607 ? 20.630 1.035 -48.886 1.00 81.56 607 TYR A O 1
ATOM 4906 N N . GLY A 1 608 ? 19.640 -0.692 -49.937 1.00 82.62 608 GLY A N 1
ATOM 4907 C CA . GLY A 1 608 ? 18.640 0.122 -50.606 1.00 82.62 608 GLY A CA 1
ATOM 4908 C C . GLY A 1 608 ? 17.418 -0.666 -51.048 1.00 82.62 608 GLY A C 1
ATOM 4909 O O . GLY A 1 608 ? 17.359 -1.887 -50.893 1.00 82.62 608 GLY A O 1
ATOM 4910 N N . LEU A 1 609 ? 16.454 0.058 -51.604 1.00 80.31 609 LEU A N 1
ATOM 4911 C CA . LEU A 1 609 ? 15.232 -0.493 -52.177 1.00 80.31 609 LEU A CA 1
ATOM 4912 C C . LEU A 1 609 ? 15.224 -0.299 -53.693 1.00 80.31 609 LEU A C 1
ATOM 4914 O O . LEU A 1 609 ? 15.500 0.795 -54.180 1.00 80.31 609 LEU A O 1
ATOM 4918 N N . ILE A 1 610 ? 14.869 -1.352 -54.421 1.00 79.31 610 ILE A N 1
ATOM 4919 C CA . ILE A 1 610 ? 14.531 -1.290 -55.847 1.00 79.31 610 ILE A CA 1
ATOM 4920 C C . ILE A 1 610 ? 13.009 -1.161 -55.951 1.00 79.31 610 ILE A C 1
ATOM 4922 O O . ILE A 1 610 ? 12.278 -1.885 -55.261 1.00 79.31 610 ILE A O 1
ATOM 4926 N N . ASP A 1 611 ? 12.538 -0.220 -56.774 1.00 74.50 611 ASP A N 1
ATOM 4927 C CA . ASP A 1 611 ? 11.112 0.079 -56.999 1.00 74.50 611 ASP A CA 1
ATOM 4928 C C . ASP A 1 611 ? 10.297 0.237 -55.695 1.00 74.50 611 ASP A C 1
ATOM 4930 O O . ASP A 1 611 ? 9.130 -0.151 -55.616 1.00 74.50 611 ASP A O 1
ATOM 4934 N N . GLU A 1 612 ? 10.943 0.741 -54.635 1.00 67.31 612 GLU A N 1
ATOM 4935 C CA . GLU A 1 612 ? 10.396 0.929 -53.278 1.00 67.31 612 GLU A CA 1
ATOM 4936 C C . GLU A 1 612 ? 9.863 -0.343 -52.581 1.00 67.31 612 GLU A C 1
ATOM 4938 O O . GLU A 1 612 ? 9.212 -0.259 -51.536 1.00 67.31 612 GLU A O 1
ATOM 4943 N N . LYS A 1 613 ? 10.136 -1.535 -53.128 1.00 67.31 613 LYS A N 1
ATOM 4944 C CA . LYS A 1 613 ? 9.522 -2.797 -52.674 1.00 67.31 613 LYS A CA 1
ATOM 4945 C C . LYS A 1 613 ? 10.509 -3.925 -52.409 1.00 67.31 613 LYS A C 1
ATOM 4947 O O . LYS A 1 613 ? 10.197 -4.804 -51.606 1.00 67.31 613 LYS A O 1
ATOM 4952 N N . VAL A 1 614 ? 11.657 -3.934 -53.085 1.00 75.62 614 VAL A N 1
ATOM 4953 C CA . VAL A 1 614 ? 12.603 -5.056 -53.038 1.00 75.62 614 VAL A CA 1
ATOM 4954 C C . VAL A 1 614 ? 13.897 -4.634 -52.357 1.00 75.62 614 VAL A C 1
ATOM 4956 O O . VAL A 1 614 ? 14.600 -3.756 -52.851 1.00 75.62 614 VAL A O 1
ATOM 4959 N N . ASP A 1 615 ? 14.228 -5.289 -51.244 1.00 77.69 615 ASP A N 1
ATOM 4960 C CA . ASP A 1 615 ? 15.492 -5.075 -50.537 1.00 77.69 615 ASP A CA 1
ATOM 4961 C C . ASP A 1 615 ? 16.682 -5.528 -51.398 1.00 77.69 615 ASP A C 1
ATOM 4963 O O . ASP A 1 615 ? 16.732 -6.668 -51.880 1.00 77.69 615 ASP A O 1
ATOM 4967 N N . ALA A 1 616 ? 17.687 -4.663 -51.540 1.00 80.75 616 ALA A N 1
ATOM 4968 C CA . ALA A 1 616 ? 18.935 -4.996 -52.210 1.00 80.75 616 ALA A CA 1
ATOM 4969 C C . ALA A 1 616 ? 20.171 -4.500 -51.452 1.00 80.75 616 ALA A C 1
ATOM 4971 O O . ALA A 1 616 ? 20.116 -3.598 -50.613 1.00 80.75 616 ALA A O 1
ATOM 4972 N N . PHE A 1 617 ? 21.298 -5.144 -51.740 1.00 84.31 617 PHE A N 1
ATOM 4973 C CA . PHE A 1 617 ? 22.566 -4.925 -51.066 1.00 84.31 617 PHE A CA 1
ATOM 4974 C C . PHE A 1 617 ? 23.729 -4.909 -52.060 1.00 84.31 617 PHE A C 1
ATOM 4976 O O . PHE A 1 617 ? 23.854 -5.817 -52.881 1.00 84.31 617 PHE A O 1
ATOM 4983 N N . ILE A 1 618 ? 24.613 -3.921 -51.934 1.00 81.69 618 ILE A N 1
ATOM 4984 C CA . ILE A 1 618 ? 25.877 -3.830 -52.675 1.00 81.69 618 ILE A CA 1
ATOM 4985 C C . ILE A 1 618 ? 27.024 -4.033 -51.695 1.00 81.69 618 ILE A C 1
ATOM 4987 O O . ILE A 1 618 ? 27.130 -3.298 -50.715 1.00 81.69 618 ILE A O 1
ATOM 4991 N N . HIS A 1 619 ? 27.892 -5.013 -51.944 1.00 75.19 619 HIS A N 1
ATOM 4992 C CA . HIS A 1 619 ? 29.063 -5.252 -51.103 1.00 75.19 619 HIS A CA 1
ATOM 4993 C C . HIS A 1 619 ? 30.207 -4.300 -51.469 1.00 75.19 619 HIS A C 1
ATOM 4995 O O . HIS A 1 619 ? 30.449 -4.056 -52.646 1.00 75.19 619 HIS A O 1
ATOM 5001 N N . ILE A 1 620 ? 30.977 -3.832 -50.480 1.00 67.94 620 ILE A N 1
ATOM 5002 C CA . ILE A 1 620 ? 32.107 -2.908 -50.712 1.00 67.94 620 ILE A CA 1
ATOM 5003 C C . ILE A 1 620 ? 33.186 -3.483 -51.654 1.00 67.94 620 ILE A C 1
ATOM 5005 O O . ILE A 1 620 ? 33.812 -2.744 -52.402 1.00 67.94 620 ILE A O 1
ATOM 5009 N N . MET A 1 621 ? 33.383 -4.809 -51.665 1.00 60.31 621 MET A N 1
ATOM 5010 C CA . MET A 1 621 ? 34.327 -5.476 -52.588 1.00 60.31 621 MET A CA 1
ATOM 5011 C C . MET A 1 621 ? 33.839 -5.500 -54.043 1.00 60.31 621 MET A C 1
ATOM 5013 O O . MET A 1 621 ? 34.654 -5.649 -54.945 1.00 60.31 621 MET A O 1
ATOM 5017 N N . ASP A 1 622 ? 32.530 -5.357 -54.266 1.00 61.88 622 ASP A N 1
ATOM 5018 C CA . ASP A 1 622 ? 31.921 -5.300 -55.601 1.00 61.88 622 ASP A CA 1
ATOM 5019 C C . ASP A 1 622 ? 31.854 -3.847 -56.114 1.00 61.88 622 ASP A C 1
ATOM 5021 O O . ASP A 1 622 ? 31.072 -3.503 -57.004 1.00 61.88 622 ASP A O 1
ATOM 5025 N N . THR A 1 623 ? 32.690 -2.986 -55.525 1.00 59.56 623 THR A N 1
ATOM 5026 C CA . THR A 1 623 ? 32.907 -1.589 -55.897 1.00 59.56 623 THR A CA 1
ATOM 5027 C C . THR A 1 623 ? 34.357 -1.439 -56.353 1.00 59.56 623 THR A C 1
ATOM 5029 O O . THR A 1 623 ? 35.245 -2.132 -55.859 1.00 59.56 623 THR A O 1
ATOM 5032 N N . GLN A 1 624 ? 34.626 -0.584 -57.342 1.00 51.72 624 GLN A N 1
ATOM 5033 C CA . GLN A 1 624 ? 35.965 -0.474 -57.948 1.00 51.72 624 GLN A CA 1
ATOM 5034 C C . GLN A 1 624 ? 36.977 0.309 -57.088 1.00 51.72 624 GLN A C 1
ATOM 5036 O O . GLN A 1 624 ? 38.107 0.531 -57.526 1.00 51.72 624 GLN A O 1
ATOM 5041 N N . TYR A 1 625 ? 36.598 0.714 -55.875 1.00 56.00 625 TYR A N 1
ATOM 5042 C CA . TYR A 1 625 ? 37.430 1.505 -54.976 1.00 56.00 625 TYR A CA 1
ATOM 5043 C C . TYR A 1 625 ? 38.441 0.608 -54.258 1.00 56.00 625 TYR A C 1
ATOM 5045 O O . TYR A 1 625 ? 38.082 -0.294 -53.497 1.00 56.00 625 TYR A O 1
ATOM 5053 N N . LYS A 1 626 ? 39.728 0.841 -54.533 1.00 45.00 626 LYS A N 1
ATOM 5054 C CA . LYS A 1 626 ? 40.834 0.232 -53.796 1.00 45.00 626 LYS A CA 1
ATOM 5055 C C . LYS A 1 626 ? 41.339 1.222 -52.757 1.00 45.00 626 LYS A C 1
ATOM 5057 O O . LYS A 1 626 ? 41.717 2.330 -53.103 1.00 45.00 626 LYS A O 1
ATOM 5062 N N . ASP A 1 627 ? 41.384 0.712 -51.534 1.00 48.25 627 ASP A N 1
ATOM 5063 C CA . ASP A 1 627 ? 41.981 1.277 -50.332 1.00 48.25 627 ASP A CA 1
ATOM 5064 C C . ASP A 1 627 ? 41.147 2.330 -49.575 1.00 48.25 627 ASP A C 1
ATOM 5066 O O . ASP A 1 627 ? 40.809 3.398 -50.058 1.00 48.25 627 ASP A O 1
ATOM 5070 N N . THR A 1 628 ? 40.868 1.962 -48.316 1.00 52.31 628 THR A N 1
ATOM 5071 C CA . THR A 1 628 ? 40.237 2.693 -47.198 1.00 52.31 628 THR A CA 1
ATOM 5072 C C . THR A 1 628 ? 38.699 2.773 -47.121 1.00 52.31 628 THR A C 1
ATOM 5074 O O . THR A 1 628 ? 38.012 3.420 -47.897 1.00 52.31 628 THR A O 1
ATOM 5077 N N . GLN A 1 629 ? 38.140 2.163 -46.060 1.00 51.91 629 GLN A N 1
ATOM 5078 C CA . GLN A 1 629 ? 36.710 2.205 -45.684 1.00 51.91 629 GLN A CA 1
ATOM 5079 C C . GLN A 1 629 ? 36.161 3.623 -45.431 1.00 51.91 629 GLN A C 1
ATOM 5081 O O . GLN A 1 629 ? 34.943 3.793 -45.384 1.00 51.91 629 GLN A O 1
ATOM 5086 N N . ALA A 1 630 ? 37.040 4.605 -45.214 1.00 49.78 630 ALA A N 1
ATOM 5087 C CA . ALA A 1 630 ? 36.672 5.991 -44.943 1.00 49.78 630 ALA A CA 1
ATOM 5088 C C . ALA A 1 630 ? 36.129 6.692 -46.199 1.00 49.78 630 ALA A C 1
ATOM 5090 O O . ALA A 1 630 ? 35.097 7.352 -46.113 1.00 49.78 630 ALA A O 1
ATOM 5091 N N . ASP A 1 631 ? 36.743 6.441 -47.358 1.00 53.62 631 ASP A N 1
ATOM 5092 C CA . ASP A 1 631 ? 36.368 7.069 -48.631 1.00 53.62 631 ASP A CA 1
ATOM 5093 C C . ASP A 1 631 ? 35.028 6.532 -49.143 1.00 53.62 631 ASP A C 1
ATOM 5095 O O . ASP A 1 631 ? 34.201 7.263 -49.672 1.00 53.62 631 ASP A O 1
ATOM 5099 N N . PHE A 1 632 ? 34.741 5.250 -48.905 1.00 57.78 632 PHE A N 1
ATOM 5100 C CA . PHE A 1 632 ? 33.475 4.647 -49.324 1.00 57.78 632 PHE A CA 1
ATOM 5101 C C . PHE A 1 632 ? 32.244 5.271 -48.643 1.00 57.78 632 PHE A C 1
ATOM 5103 O O . PHE A 1 632 ? 31.173 5.331 -49.241 1.00 57.78 632 PHE A O 1
ATOM 5110 N N . MET A 1 633 ? 32.369 5.717 -47.387 1.00 55.62 633 MET A N 1
ATOM 5111 C CA . MET A 1 633 ? 31.247 6.290 -46.632 1.00 55.62 633 MET A CA 1
ATOM 5112 C C . MET A 1 633 ? 31.014 7.777 -46.901 1.00 55.62 633 MET A C 1
ATOM 5114 O O . MET A 1 633 ? 29.919 8.252 -46.620 1.00 55.62 633 MET A O 1
ATOM 5118 N N . SER A 1 634 ? 32.013 8.509 -47.399 1.00 59.34 634 SER A N 1
ATOM 5119 C CA . SER A 1 634 ? 31.886 9.939 -47.705 1.00 59.34 634 SER A CA 1
ATOM 5120 C C . SER A 1 634 ? 31.290 10.207 -49.091 1.00 59.34 634 SER A C 1
ATOM 5122 O O . SER A 1 634 ? 30.812 11.311 -49.336 1.00 59.34 634 SER A O 1
ATOM 5124 N N . ILE A 1 635 ? 31.299 9.207 -49.982 1.00 61.50 635 ILE A N 1
ATOM 5125 C CA . ILE A 1 635 ? 30.845 9.339 -51.378 1.00 61.50 635 ILE A CA 1
ATOM 5126 C C . ILE A 1 635 ? 29.326 9.157 -51.531 1.00 61.50 635 ILE A C 1
ATOM 5128 O O . ILE A 1 635 ? 28.731 9.765 -52.416 1.00 61.50 635 ILE A O 1
ATOM 5132 N N . PHE A 1 636 ? 28.690 8.335 -50.693 1.00 68.00 636 PHE A N 1
ATOM 5133 C CA . PHE A 1 636 ? 27.262 8.014 -50.808 1.00 68.00 636 PHE A CA 1
ATOM 5134 C C . PHE A 1 636 ? 26.471 8.599 -49.639 1.00 68.00 636 PHE A C 1
ATOM 5136 O O . PHE A 1 636 ? 26.920 8.534 -48.495 1.00 68.00 636 PHE A O 1
ATOM 5143 N N . ASN A 1 637 ? 25.260 9.091 -49.903 1.00 72.25 637 ASN A N 1
ATOM 5144 C CA . ASN A 1 637 ? 24.313 9.522 -48.880 1.00 72.25 637 ASN A CA 1
ATOM 5145 C C . ASN A 1 637 ? 23.062 8.634 -48.857 1.00 72.25 637 ASN A C 1
ATOM 5147 O O . ASN A 1 637 ? 22.682 7.982 -49.831 1.00 72.25 637 ASN A O 1
ATOM 5151 N N . VAL A 1 638 ? 22.399 8.589 -47.699 1.00 76.00 638 VAL A N 1
ATOM 5152 C CA . VAL A 1 638 ? 21.095 7.925 -47.577 1.00 76.00 638 VAL A CA 1
ATOM 5153 C C . VAL A 1 638 ? 20.063 8.739 -48.355 1.00 76.00 638 VAL A C 1
ATOM 5155 O O . VAL A 1 638 ? 19.844 9.907 -48.047 1.00 76.00 638 VAL A O 1
ATOM 5158 N N . GLY A 1 639 ? 19.408 8.102 -49.322 1.00 73.25 639 GLY A N 1
ATOM 5159 C CA . GLY A 1 639 ? 18.428 8.713 -50.216 1.00 73.25 639 GLY A CA 1
ATOM 5160 C C . GLY A 1 639 ? 18.864 8.776 -51.678 1.00 73.25 639 GLY A C 1
ATOM 5161 O O . GLY A 1 639 ? 17.992 8.975 -52.519 1.00 73.25 639 GLY A O 1
ATOM 5162 N N . ASP A 1 640 ? 20.150 8.566 -51.975 1.00 75.75 640 ASP A N 1
ATOM 5163 C CA . ASP A 1 640 ? 20.677 8.628 -53.342 1.00 75.75 640 ASP A CA 1
ATOM 5164 C C . ASP A 1 640 ? 20.162 7.467 -54.205 1.00 75.75 640 ASP A C 1
ATOM 5166 O O . ASP A 1 640 ? 20.030 6.333 -53.734 1.00 75.75 640 ASP A O 1
ATOM 5170 N N . ASP A 1 641 ? 19.915 7.751 -55.483 1.00 78.62 641 ASP A N 1
ATOM 5171 C CA . ASP A 1 641 ? 19.536 6.770 -56.499 1.00 78.62 641 ASP A CA 1
ATOM 5172 C C . ASP A 1 641 ? 20.783 6.328 -57.278 1.00 78.62 641 ASP A C 1
ATOM 5174 O O . ASP A 1 641 ? 21.444 7.139 -57.932 1.00 78.62 641 ASP A O 1
ATOM 5178 N N . ILE A 1 642 ? 21.121 5.037 -57.212 1.00 78.06 642 ILE A N 1
ATOM 5179 C CA . ILE A 1 642 ? 22.312 4.476 -57.860 1.00 78.06 642 ILE A CA 1
ATOM 5180 C C . ILE A 1 642 ? 21.956 3.370 -58.850 1.00 78.06 642 ILE A C 1
ATOM 5182 O O . ILE A 1 642 ? 21.212 2.437 -58.553 1.00 78.06 642 ILE A O 1
ATOM 5186 N N . ASN A 1 643 ? 22.556 3.433 -60.037 1.00 78.12 643 ASN A N 1
ATOM 5187 C CA . ASN A 1 643 ? 22.424 2.375 -61.032 1.00 78.12 643 ASN A CA 1
ATOM 5188 C C . ASN A 1 643 ? 23.376 1.222 -60.703 1.00 78.12 643 ASN A C 1
ATOM 5190 O O . ASN A 1 643 ? 24.599 1.387 -60.670 1.00 78.12 643 ASN A O 1
ATOM 5194 N N . ALA A 1 644 ? 22.812 0.036 -60.485 1.00 78.38 644 ALA A N 1
ATOM 5195 C CA . ALA A 1 644 ? 23.567 -1.151 -60.118 1.00 78.38 644 ALA A CA 1
ATOM 5196 C C . ALA A 1 644 ? 23.135 -2.368 -60.944 1.00 78.38 644 ALA A C 1
ATOM 5198 O O . ALA A 1 644 ? 22.006 -2.473 -61.427 1.00 78.38 644 ALA A O 1
ATOM 5199 N N . LYS A 1 645 ? 24.064 -3.308 -61.125 1.00 80.12 645 LYS A N 1
ATOM 5200 C CA . LYS A 1 645 ? 23.826 -4.539 -61.883 1.00 80.12 645 LYS A CA 1
ATOM 5201 C C . LYS A 1 645 ? 23.546 -5.692 -60.933 1.00 80.12 645 LYS A C 1
ATOM 5203 O O . LYS A 1 645 ? 24.309 -5.902 -59.992 1.00 80.12 645 LYS A O 1
ATOM 5208 N N . ILE A 1 646 ? 22.498 -6.469 -61.197 1.00 81.31 646 ILE A N 1
ATOM 5209 C CA . ILE A 1 646 ? 22.151 -7.641 -60.388 1.00 81.31 646 ILE A CA 1
ATOM 5210 C C . ILE A 1 646 ? 23.237 -8.706 -60.557 1.00 81.31 646 ILE A C 1
ATOM 5212 O O . ILE A 1 646 ? 23.414 -9.257 -61.643 1.00 81.31 646 ILE A O 1
ATOM 5216 N N . LEU A 1 647 ? 23.954 -9.017 -59.479 1.00 79.88 647 LEU A N 1
ATOM 5217 C CA . LEU A 1 647 ? 24.951 -10.087 -59.453 1.00 79.88 647 LEU A CA 1
ATOM 5218 C C . LEU A 1 647 ? 24.297 -11.418 -59.095 1.00 79.88 647 LEU A C 1
ATOM 5220 O O . LEU A 1 647 ? 24.592 -12.446 -59.706 1.00 79.88 647 LEU A O 1
ATOM 5224 N N . ARG A 1 648 ? 23.407 -11.407 -58.096 1.00 76.69 648 ARG A N 1
ATOM 5225 C CA . ARG A 1 648 ? 22.792 -12.628 -57.573 1.00 76.69 648 ARG A CA 1
ATOM 5226 C C . ARG A 1 648 ? 21.463 -12.360 -56.871 1.00 76.69 648 ARG A C 1
ATOM 5228 O O . ARG A 1 648 ? 21.317 -11.393 -56.131 1.00 76.69 648 ARG A O 1
ATOM 5235 N N . VAL A 1 649 ? 20.522 -13.290 -57.023 1.00 74.12 649 VAL A N 1
ATOM 5236 C CA . VAL A 1 649 ? 19.278 -13.340 -56.241 1.00 74.12 649 VAL A CA 1
ATOM 5237 C C . VAL A 1 649 ? 19.485 -14.247 -55.025 1.00 74.12 649 VAL A C 1
ATOM 5239 O O . VAL A 1 649 ? 19.821 -15.427 -55.169 1.00 74.12 649 VAL A O 1
ATOM 5242 N N . ASN A 1 650 ? 19.311 -13.722 -53.808 1.00 71.69 650 ASN A N 1
ATOM 5243 C CA . ASN A 1 650 ? 19.463 -14.498 -52.578 1.00 71.69 650 ASN A CA 1
ATOM 5244 C C . ASN A 1 650 ? 18.095 -14.861 -51.980 1.00 71.69 650 ASN A C 1
ATOM 5246 O O . ASN A 1 650 ? 17.574 -14.162 -51.109 1.00 71.69 650 ASN A O 1
ATOM 5250 N N . LYS A 1 651 ? 17.542 -16.001 -52.416 1.00 65.56 651 LYS A N 1
ATOM 5251 C CA . LYS A 1 651 ? 16.228 -16.507 -51.974 1.00 65.56 651 LYS A CA 1
ATOM 5252 C C . LYS A 1 651 ? 16.146 -16.832 -50.480 1.00 65.56 651 LYS A C 1
ATOM 5254 O O . LYS A 1 651 ? 15.072 -16.773 -49.913 1.00 65.56 651 LYS A O 1
ATOM 5259 N N . PHE A 1 652 ? 17.259 -17.141 -49.810 1.00 59.66 652 PHE A N 1
ATOM 5260 C CA . PHE A 1 652 ? 17.241 -17.429 -48.367 1.00 59.66 652 PHE A CA 1
ATOM 5261 C C . PHE A 1 652 ? 17.190 -16.153 -47.517 1.00 59.66 652 PHE A C 1
ATOM 5263 O O . PHE A 1 652 ? 16.659 -16.150 -46.411 1.00 59.66 652 PHE A O 1
ATOM 5270 N N . LYS A 1 653 ? 17.780 -15.061 -48.020 1.00 59.91 653 LYS A N 1
ATOM 5271 C CA . LYS A 1 653 ? 17.847 -13.774 -47.314 1.00 59.91 653 LYS A CA 1
ATOM 5272 C C . LYS A 1 653 ? 16.809 -12.762 -47.794 1.00 59.91 653 LYS A C 1
ATOM 5274 O O . LYS A 1 653 ? 16.850 -11.640 -47.301 1.00 59.91 653 LYS A O 1
ATOM 5279 N N . HIS A 1 654 ? 15.934 -13.153 -48.726 1.00 67.94 654 HIS A N 1
ATOM 5280 C CA . HIS A 1 654 ? 14.916 -12.293 -49.336 1.00 67.94 654 HIS A CA 1
ATOM 5281 C C . HIS A 1 654 ? 15.496 -10.931 -49.752 1.00 67.94 654 HIS A C 1
ATOM 5283 O O . HIS A 1 654 ? 15.003 -9.884 -49.345 1.00 67.94 654 HIS A O 1
ATOM 5289 N N . ARG A 1 655 ? 16.597 -10.944 -50.520 1.00 76.19 655 ARG A N 1
ATOM 5290 C CA . ARG A 1 655 ? 17.232 -9.721 -51.040 1.00 76.19 655 ARG A CA 1
ATOM 5291 C C . ARG A 1 655 ? 18.018 -9.959 -52.328 1.00 76.19 655 ARG A C 1
ATOM 5293 O O . ARG A 1 655 ? 18.478 -11.080 -52.574 1.00 76.19 655 ARG A O 1
ATOM 5300 N N . LEU A 1 656 ? 18.235 -8.895 -53.096 1.00 79.94 656 LEU A N 1
ATOM 5301 C CA . LEU A 1 656 ? 19.093 -8.882 -54.286 1.00 79.94 656 LEU A CA 1
ATOM 5302 C C . LEU A 1 656 ? 20.521 -8.422 -53.941 1.00 79.94 656 LEU A C 1
ATOM 5304 O O . LEU A 1 656 ? 20.707 -7.497 -53.158 1.00 79.94 656 LEU A O 1
ATOM 5308 N N . GLU A 1 657 ? 21.539 -9.078 -54.496 1.00 80.31 657 GLU A N 1
ATOM 5309 C CA . GLU A 1 657 ? 22.947 -8.671 -54.390 1.00 80.31 657 GLU A CA 1
ATOM 5310 C C . GLU A 1 657 ? 23.362 -7.993 -55.704 1.00 80.31 657 GLU A C 1
ATOM 5312 O O . GLU A 1 657 ? 23.224 -8.590 -56.778 1.00 80.31 657 GLU A O 1
ATOM 5317 N N . LEU A 1 658 ? 23.830 -6.744 -55.626 1.00 82.25 658 LEU A N 1
ATOM 5318 C CA . LEU A 1 658 ? 24.141 -5.895 -56.781 1.00 82.25 658 LEU A CA 1
ATOM 5319 C C . LEU A 1 658 ? 25.615 -5.439 -56.777 1.00 82.25 658 LEU A C 1
ATOM 5321 O O . LEU A 1 658 ? 26.264 -5.444 -55.733 1.00 82.25 658 LEU A O 1
ATOM 5325 N N . GLY A 1 659 ? 26.126 -5.003 -57.934 1.00 74.88 659 GLY A N 1
ATOM 5326 C CA . GLY A 1 659 ? 27.464 -4.410 -58.105 1.00 74.88 659 GLY A CA 1
ATOM 5327 C C . GLY A 1 659 ? 27.429 -3.040 -58.798 1.00 74.88 659 GLY A C 1
ATOM 5328 O O . GLY A 1 659 ? 26.569 -2.802 -59.651 1.00 74.88 659 GLY A O 1
ATOM 5329 N N . LEU A 1 660 ? 28.364 -2.151 -58.435 1.00 70.44 660 LEU A N 1
ATOM 5330 C CA . LEU A 1 660 ? 28.482 -0.776 -58.957 1.00 70.44 660 LEU A CA 1
ATOM 5331 C C . LEU A 1 660 ? 29.260 -0.734 -60.287 1.00 70.44 660 LEU A C 1
ATOM 5333 O O . LEU A 1 660 ? 30.243 -1.455 -60.462 1.00 70.44 660 LEU A O 1
ATOM 5337 N N . LYS A 1 661 ? 28.823 0.113 -61.232 1.00 54.44 661 LYS A N 1
ATOM 5338 C CA . LYS A 1 661 ? 29.335 0.133 -62.620 1.00 54.44 661 LYS A CA 1
ATOM 5339 C C . LYS A 1 661 ? 30.300 1.286 -62.944 1.00 54.44 661 LYS A C 1
ATOM 5341 O O . LYS A 1 661 ? 31.178 1.078 -63.777 1.00 54.44 661 LYS A O 1
ATOM 5346 N N . GLU A 1 662 ? 30.174 2.464 -62.329 1.00 52.34 662 GLU A N 1
ATOM 5347 C CA . GLU A 1 662 ? 30.846 3.692 -62.805 1.00 52.34 662 GLU A CA 1
ATOM 5348 C C . GLU A 1 662 ? 31.889 4.260 -61.825 1.00 52.34 662 GLU A C 1
ATOM 5350 O O . GLU A 1 662 ? 31.742 4.147 -60.608 1.00 52.34 662 GLU A O 1
ATOM 5355 N N . LYS A 1 663 ? 32.960 4.860 -62.375 1.00 42.44 663 LYS A N 1
ATOM 5356 C CA . LYS A 1 663 ? 33.920 5.692 -61.634 1.00 42.44 663 LYS A CA 1
ATOM 5357 C C . LYS A 1 663 ? 33.273 7.049 -61.370 1.00 42.44 663 LYS A C 1
ATOM 5359 O O . LYS A 1 663 ? 32.924 7.741 -62.318 1.00 42.44 663 LYS A O 1
ATOM 5364 N N . ILE A 1 664 ? 33.157 7.418 -60.103 1.00 48.94 664 ILE A N 1
ATOM 5365 C CA . ILE A 1 664 ? 32.848 8.787 -59.683 1.00 48.94 664 ILE A CA 1
ATOM 5366 C C . ILE A 1 664 ? 34.194 9.512 -59.529 1.00 48.94 664 ILE A C 1
ATOM 5368 O O . ILE A 1 664 ? 35.081 8.981 -58.856 1.00 48.94 664 ILE A O 1
ATOM 5372 N N . ASP A 1 665 ? 34.370 10.660 -60.187 1.00 50.34 665 ASP A N 1
ATOM 5373 C CA . ASP A 1 665 ? 35.624 11.428 -60.177 1.00 50.34 665 ASP A CA 1
ATOM 5374 C C . ASP A 1 665 ? 35.928 11.989 -58.771 1.00 50.34 665 ASP A C 1
ATOM 5376 O O . ASP A 1 665 ? 35.064 12.584 -58.126 1.00 50.34 665 ASP A O 1
ATOM 5380 N N . ASN A 1 666 ? 37.155 11.780 -58.274 1.00 57.84 666 ASN A N 1
ATOM 5381 C CA . ASN A 1 666 ? 37.609 12.275 -56.970 1.00 57.84 666 ASN A CA 1
ATOM 5382 C C . ASN A 1 666 ? 38.036 13.759 -57.076 1.00 57.84 666 ASN A C 1
ATOM 5384 O O . ASN A 1 666 ? 39.022 14.044 -57.766 1.00 57.84 666 ASN A O 1
ATOM 5388 N N . PRO A 1 667 ? 37.394 14.698 -56.349 1.00 57.56 667 PRO A N 1
ATOM 5389 C CA . PRO A 1 667 ? 37.708 16.131 -56.415 1.00 57.56 667 PRO A CA 1
ATOM 5390 C C . PRO A 1 667 ? 39.170 16.482 -56.079 1.00 57.56 667 PRO A C 1
ATOM 5392 O O . PRO A 1 667 ? 39.715 17.459 -56.593 1.00 57.56 667 PRO A O 1
ATOM 5395 N N . TRP A 1 668 ? 39.835 15.693 -55.225 1.00 61.47 668 TRP A N 1
ATOM 5396 C CA . TRP A 1 668 ? 41.223 15.938 -54.808 1.00 61.47 668 TRP A CA 1
ATOM 5397 C C . TRP A 1 668 ? 42.260 15.492 -55.847 1.00 61.47 668 TRP A C 1
ATOM 5399 O O . TRP A 1 668 ? 43.331 16.101 -55.947 1.00 61.47 668 TRP A O 1
ATOM 5409 N N . GLU A 1 669 ? 41.954 14.465 -56.647 1.00 61.62 669 GLU A N 1
ATOM 5410 C CA . GLU A 1 669 ? 42.814 14.066 -57.770 1.00 61.62 669 GLU A CA 1
ATOM 5411 C C . GLU A 1 669 ? 42.755 15.102 -58.899 1.00 61.62 669 GLU A C 1
ATOM 5413 O O . GLU A 1 669 ? 43.795 15.458 -59.459 1.00 61.62 669 GLU A O 1
ATOM 5418 N N . GLU A 1 670 ? 41.569 15.655 -59.169 1.00 59.06 670 GLU A N 1
ATOM 5419 C CA . GLU A 1 670 ? 41.366 16.729 -60.147 1.00 59.06 670 GLU A CA 1
ATOM 5420 C C . GLU A 1 670 ? 42.131 18.008 -59.764 1.00 59.06 670 GLU A C 1
ATOM 5422 O O . GLU A 1 670 ? 42.756 18.653 -60.610 1.00 59.06 670 GLU A O 1
ATOM 5427 N N . LEU A 1 671 ? 42.171 18.347 -58.472 1.00 60.56 671 LEU A N 1
ATOM 5428 C CA . LEU A 1 671 ? 42.882 19.529 -57.984 1.00 60.56 671 LEU A CA 1
ATOM 5429 C C . LEU A 1 671 ? 44.408 19.399 -58.149 1.00 60.56 671 LEU A C 1
ATOM 5431 O O . LEU A 1 671 ? 45.052 20.352 -58.587 1.00 60.56 671 LEU A O 1
ATOM 5435 N N . LYS A 1 672 ? 44.987 18.215 -57.895 1.00 61.09 672 LYS A N 1
ATOM 5436 C CA . LYS A 1 672 ? 46.425 17.952 -58.113 1.00 61.09 672 LYS A CA 1
ATOM 5437 C C . LYS A 1 672 ? 46.816 17.981 -59.592 1.00 61.09 672 LYS A C 1
ATOM 5439 O O . LYS A 1 672 ? 47.914 18.408 -59.931 1.00 61.09 672 LYS A O 1
ATOM 5444 N N . LEU A 1 673 ? 45.948 17.485 -60.472 1.00 60.94 673 LEU A N 1
ATOM 5445 C CA . LEU A 1 673 ? 46.201 17.484 -61.915 1.00 60.94 673 LEU A CA 1
ATOM 5446 C C . LEU A 1 673 ? 46.230 18.906 -62.493 1.00 60.94 673 LEU A C 1
ATOM 5448 O O . LEU A 1 673 ? 46.945 19.156 -63.464 1.00 60.94 673 LEU A O 1
ATOM 5452 N N . ASN A 1 674 ? 45.482 19.830 -61.884 1.00 61.19 674 ASN A N 1
ATOM 5453 C CA . ASN A 1 674 ? 45.267 21.171 -62.419 1.00 61.19 674 ASN A CA 1
ATOM 5454 C C . ASN A 1 674 ? 46.134 22.266 -61.762 1.00 61.19 674 ASN A C 1
ATOM 5456 O O . ASN A 1 674 ? 46.438 23.265 -62.430 1.00 61.19 674 ASN A O 1
ATOM 5460 N N . PHE A 1 675 ? 46.584 22.094 -60.511 1.00 65.31 675 PHE A N 1
ATOM 5461 C CA . PHE A 1 675 ? 47.290 23.131 -59.742 1.00 65.31 675 PHE A CA 1
ATOM 5462 C C . PHE A 1 675 ? 48.555 22.622 -59.037 1.00 65.31 675 PHE A C 1
ATOM 5464 O O . PHE A 1 675 ? 48.535 21.592 -58.366 1.00 65.31 675 PHE A O 1
ATOM 5471 N N . ASP A 1 676 ? 49.634 23.404 -59.127 1.00 69.56 676 ASP A N 1
ATOM 5472 C CA . ASP A 1 676 ? 50.902 23.179 -58.425 1.00 69.56 676 ASP A CA 1
ATOM 5473 C C . ASP A 1 676 ? 51.130 24.215 -57.305 1.00 69.56 676 ASP A C 1
ATOM 5475 O O . ASP A 1 676 ? 50.499 25.274 -57.246 1.00 69.56 676 ASP A O 1
ATOM 5479 N N . ASN A 1 677 ? 52.084 23.945 -56.406 1.00 71.12 677 ASN A N 1
ATOM 5480 C CA . ASN A 1 677 ? 52.509 24.930 -55.404 1.00 71.12 677 ASN A CA 1
ATOM 5481 C C . ASN A 1 677 ? 52.972 26.225 -56.096 1.00 71.12 677 ASN A C 1
ATOM 5483 O O . ASN A 1 677 ? 53.802 26.182 -57.005 1.00 71.12 677 ASN A O 1
ATOM 5487 N N . LYS A 1 678 ? 52.517 27.374 -55.580 1.00 68.12 678 LYS A N 1
ATOM 5488 C CA . LYS A 1 678 ? 52.678 28.737 -56.121 1.00 68.12 678 LYS A CA 1
ATOM 5489 C C . LYS A 1 678 ? 51.755 29.118 -57.280 1.00 68.12 678 LYS A C 1
ATOM 5491 O O . LYS A 1 678 ? 51.862 30.249 -57.754 1.00 68.12 678 LYS A O 1
ATOM 5496 N N . ASP A 1 679 ? 50.837 28.247 -57.697 1.00 76.88 679 ASP A N 1
ATOM 5497 C CA . ASP A 1 679 ? 49.761 28.661 -58.595 1.00 76.88 679 ASP A CA 1
ATOM 5498 C C . ASP A 1 679 ? 48.785 29.605 -57.874 1.00 76.88 679 ASP A C 1
ATOM 5500 O O . ASP A 1 679 ? 48.577 29.529 -56.656 1.00 76.88 679 ASP A O 1
ATOM 5504 N N . VAL A 1 680 ? 48.201 30.523 -58.646 1.00 76.88 680 VAL A N 1
ATOM 5505 C CA . VAL A 1 680 ? 47.178 31.457 -58.169 1.00 76.88 680 VAL A CA 1
ATOM 5506 C C . VAL A 1 680 ? 45.807 30.845 -58.411 1.00 76.88 680 VAL A C 1
ATOM 5508 O O . VAL A 1 680 ? 45.467 30.514 -59.547 1.00 76.88 680 VAL A O 1
ATOM 5511 N N . VAL A 1 681 ? 45.018 30.741 -57.347 1.00 78.44 681 VAL A N 1
ATOM 5512 C CA . VAL A 1 681 ? 43.645 30.234 -57.369 1.00 78.44 681 VAL A CA 1
ATOM 5513 C C . VAL A 1 681 ? 42.672 31.289 -56.874 1.00 78.44 681 VAL A C 1
ATOM 5515 O O . VAL A 1 681 ? 42.967 32.047 -55.951 1.00 78.44 681 VAL A O 1
ATOM 5518 N N . MET A 1 682 ? 41.496 31.337 -57.491 1.00 77.50 682 MET A N 1
ATOM 5519 C CA . MET A 1 682 ? 40.387 32.148 -57.004 1.00 77.50 682 MET A CA 1
ATOM 5520 C C . MET A 1 682 ? 39.548 31.298 -56.056 1.00 77.50 682 MET A C 1
ATOM 5522 O O . MET A 1 682 ? 39.162 30.185 -56.408 1.00 77.50 682 MET A O 1
ATOM 5526 N N . GLY A 1 683 ? 39.275 31.816 -54.864 1.00 80.12 683 GLY A N 1
ATOM 5527 C CA . GLY A 1 683 ? 38.499 31.108 -53.859 1.00 80.12 683 GLY A CA 1
ATOM 5528 C C . GLY A 1 683 ? 37.499 32.016 -53.161 1.00 80.12 683 GLY A C 1
ATOM 5529 O O . GLY A 1 683 ? 37.741 33.213 -53.002 1.00 80.12 683 GLY A O 1
ATOM 5530 N N . GLU A 1 684 ? 36.370 31.440 -52.764 1.00 81.69 684 GLU A N 1
ATOM 5531 C CA . GLU A 1 684 ? 35.299 32.129 -52.047 1.00 81.69 684 GLU A CA 1
ATOM 5532 C C . GLU A 1 684 ? 35.416 31.890 -50.548 1.00 81.69 684 GLU A C 1
ATOM 5534 O O . GLU A 1 684 ? 35.599 30.762 -50.094 1.00 81.69 684 GLU A O 1
ATOM 5539 N N . VAL A 1 685 ? 35.308 32.947 -49.758 1.00 81.88 685 VAL A N 1
ATOM 5540 C CA . VAL A 1 685 ? 35.463 32.858 -48.308 1.00 81.88 685 VAL A CA 1
ATOM 5541 C C . VAL A 1 685 ? 34.193 32.290 -47.691 1.00 81.88 685 VAL A C 1
ATOM 5543 O O . VAL A 1 685 ? 33.149 32.929 -47.728 1.00 81.88 685 VAL A O 1
ATOM 5546 N N . VAL A 1 686 ? 34.277 31.101 -47.100 1.00 83.00 686 VAL A N 1
ATOM 5547 C CA . VAL A 1 686 ? 33.119 30.426 -46.488 1.00 83.00 686 VAL A CA 1
ATOM 5548 C C . VAL A 1 686 ? 32.980 30.798 -45.021 1.00 83.00 686 VAL A C 1
ATOM 5550 O O . VAL A 1 686 ? 31.872 30.963 -44.522 1.00 83.00 686 VAL A O 1
ATOM 5553 N N . GLU A 1 687 ? 34.102 30.929 -44.318 1.00 81.50 687 GLU A N 1
ATOM 5554 C CA . GLU A 1 687 ? 34.097 31.113 -42.871 1.00 81.50 687 GLU A CA 1
ATOM 5555 C C . GLU A 1 687 ? 35.340 31.880 -42.417 1.00 81.50 687 GLU A C 1
ATOM 5557 O O . GLU A 1 687 ? 36.452 31.624 -42.885 1.00 81.50 687 GLU A O 1
ATOM 5562 N N . ILE A 1 688 ? 35.148 32.813 -41.486 1.00 80.31 688 ILE A N 1
ATOM 5563 C CA . ILE A 1 688 ? 36.219 33.549 -40.812 1.00 80.31 688 ILE A CA 1
ATOM 5564 C C . ILE A 1 688 ? 36.325 32.995 -39.391 1.00 80.31 688 ILE A C 1
ATOM 5566 O O . ILE A 1 688 ? 35.335 32.965 -38.663 1.00 80.31 688 ILE A O 1
ATOM 5570 N N . ILE A 1 689 ? 37.521 32.563 -39.000 1.00 81.19 689 ILE A N 1
ATOM 5571 C CA . ILE A 1 689 ? 37.820 32.025 -37.669 1.00 81.19 689 ILE A CA 1
ATOM 5572 C C . ILE A 1 689 ? 38.912 32.866 -36.995 1.00 81.19 689 ILE A C 1
ATOM 5574 O O . ILE A 1 689 ? 39.638 33.599 -37.662 1.00 81.19 689 ILE A O 1
ATOM 5578 N N . GLU A 1 690 ? 39.081 32.737 -35.675 1.00 71.00 690 GLU A N 1
ATOM 5579 C CA . GLU A 1 690 ? 40.013 33.579 -34.892 1.00 71.00 690 GLU A CA 1
ATOM 5580 C C . GLU A 1 690 ? 41.450 33.615 -35.453 1.00 71.00 690 GLU A C 1
ATOM 5582 O O . GLU A 1 690 ? 42.132 34.631 -35.348 1.00 71.00 690 GLU A O 1
ATOM 5587 N N . ASN A 1 691 ? 41.897 32.531 -36.097 1.00 75.81 691 ASN A N 1
ATOM 5588 C CA . ASN A 1 691 ? 43.270 32.377 -36.590 1.00 75.81 691 ASN A CA 1
ATOM 5589 C C . ASN A 1 691 ? 43.407 32.462 -38.126 1.00 75.81 691 ASN A C 1
ATOM 5591 O O . ASN A 1 691 ? 44.498 32.235 -38.659 1.00 75.81 691 ASN A O 1
ATOM 5595 N N . GLY A 1 692 ? 42.336 32.766 -38.866 1.00 83.12 692 GLY A N 1
ATOM 5596 C CA . GLY A 1 692 ? 42.385 32.815 -40.329 1.00 83.12 692 GLY A CA 1
ATOM 5597 C C . GLY A 1 692 ? 41.032 32.654 -41.013 1.00 83.12 692 GLY A C 1
ATOM 5598 O O . GLY A 1 692 ? 39.985 32.923 -40.438 1.00 83.12 692 GLY A O 1
ATOM 5599 N N . VAL A 1 693 ? 41.059 32.226 -42.271 1.00 83.06 693 VAL A N 1
ATOM 5600 C CA . VAL A 1 693 ? 39.885 32.187 -43.146 1.00 83.06 693 VAL A CA 1
ATOM 5601 C C . VAL A 1 693 ? 39.842 30.871 -43.922 1.00 83.06 693 VAL A C 1
ATOM 5603 O O . VAL A 1 693 ? 40.843 30.471 -44.521 1.00 83.06 693 VAL A O 1
ATOM 5606 N N . ASN A 1 694 ? 38.680 30.218 -43.927 1.00 84.69 694 ASN A N 1
ATOM 5607 C CA . ASN A 1 694 ? 38.385 29.047 -44.749 1.00 84.69 694 ASN A CA 1
ATOM 5608 C C . ASN A 1 694 ? 37.836 29.500 -46.104 1.00 84.69 694 ASN A C 1
ATOM 5610 O O . ASN A 1 694 ? 36.862 30.251 -46.185 1.00 84.69 694 ASN A O 1
ATOM 5614 N N . VAL A 1 695 ? 38.461 29.027 -47.174 1.00 81.38 695 VAL A N 1
ATOM 5615 C CA . VAL A 1 695 ? 38.209 29.456 -48.546 1.00 81.38 695 VAL A CA 1
ATOM 5616 C C . VAL A 1 695 ? 37.850 28.239 -49.390 1.00 81.38 695 VAL A C 1
ATOM 5618 O O . VAL A 1 695 ? 38.648 27.315 -49.530 1.00 81.38 695 VAL A O 1
ATOM 5621 N N . LYS A 1 696 ? 36.658 28.236 -49.979 1.00 80.38 696 LYS A N 1
ATOM 5622 C CA . LYS A 1 696 ? 36.222 27.226 -50.942 1.00 80.38 696 LYS A CA 1
ATOM 5623 C C . LYS A 1 696 ? 36.902 27.463 -52.284 1.00 80.38 696 LYS A C 1
ATOM 5625 O O . LYS A 1 696 ? 36.878 28.576 -52.808 1.00 80.38 696 LYS A O 1
ATOM 5630 N N . LEU A 1 697 ? 37.502 26.406 -52.817 1.00 78.25 697 LEU A N 1
ATOM 5631 C CA . LEU A 1 697 ? 38.170 26.395 -54.115 1.00 78.25 697 LEU A CA 1
ATOM 5632 C C . LEU A 1 697 ? 37.261 25.696 -55.143 1.00 78.25 697 LEU A C 1
ATOM 5634 O O . LEU A 1 697 ? 36.163 26.175 -55.417 1.00 78.25 697 LEU A O 1
ATOM 5638 N N . LEU A 1 698 ? 37.690 24.557 -55.694 1.00 68.06 698 LEU A N 1
ATOM 5639 C CA . LEU A 1 698 ? 36.925 23.740 -56.641 1.00 68.06 698 LEU A CA 1
ATOM 5640 C C . LEU A 1 698 ? 36.076 22.679 -55.927 1.00 68.06 698 LEU A C 1
ATOM 5642 O O . LEU A 1 698 ? 36.552 21.987 -55.026 1.00 68.06 698 LEU A O 1
ATOM 5646 N N . GLY A 1 699 ? 34.818 22.533 -56.355 1.00 67.94 699 GLY A N 1
ATOM 5647 C CA . GLY A 1 699 ? 33.893 21.524 -55.830 1.00 67.94 699 GLY A CA 1
ATOM 5648 C C . GLY A 1 699 ? 33.636 21.677 -54.327 1.00 67.94 699 GLY A C 1
ATOM 5649 O O . GLY A 1 699 ? 33.146 22.712 -53.873 1.00 67.94 699 GLY A O 1
ATOM 5650 N N . SER A 1 700 ? 33.954 20.636 -53.556 1.00 63.03 700 SER A N 1
ATOM 5651 C CA . SER A 1 700 ? 33.833 20.580 -52.091 1.00 63.03 700 SER A CA 1
ATOM 5652 C C . SER A 1 700 ? 35.146 20.870 -51.344 1.00 63.03 700 SER A C 1
ATOM 5654 O O . SER A 1 700 ? 35.181 20.750 -50.120 1.00 63.03 700 SER A O 1
ATOM 5656 N N . VAL A 1 701 ? 36.221 21.269 -52.037 1.00 73.56 701 VAL A N 1
ATOM 5657 C CA . VAL A 1 701 ? 37.538 21.467 -51.414 1.00 73.56 701 VAL A CA 1
ATOM 5658 C C . VAL A 1 701 ? 37.643 22.822 -50.707 1.00 73.56 701 VAL A C 1
ATOM 5660 O O . VAL A 1 701 ? 37.404 23.876 -51.306 1.00 73.56 701 VAL A O 1
ATOM 5663 N N . ILE A 1 702 ? 38.063 22.794 -49.438 1.00 78.50 702 ILE A N 1
ATOM 5664 C CA . ILE A 1 702 ? 38.263 23.975 -48.588 1.00 78.50 702 ILE A CA 1
ATOM 5665 C C . ILE A 1 702 ? 39.758 24.133 -48.276 1.00 78.50 702 ILE A C 1
ATOM 5667 O O . ILE A 1 702 ? 40.385 23.246 -47.700 1.00 78.50 702 ILE A O 1
ATOM 5671 N N . GLY A 1 703 ? 40.331 25.275 -48.649 1.00 81.25 703 GLY A N 1
ATOM 5672 C CA . GLY A 1 703 ? 41.676 25.698 -48.266 1.00 81.25 703 GLY A CA 1
ATOM 5673 C C . GLY A 1 703 ? 41.657 26.665 -47.084 1.00 81.25 703 GLY A C 1
ATOM 5674 O O . GLY A 1 703 ? 40.685 27.382 -46.867 1.00 81.25 703 GLY A O 1
ATOM 5675 N N . PHE A 1 704 ? 42.745 26.709 -46.322 1.00 84.62 704 PHE A N 1
ATOM 5676 C CA . PHE A 1 704 ? 42.884 27.578 -45.156 1.00 84.62 704 PHE A CA 1
ATOM 5677 C C . PHE A 1 704 ? 43.933 28.665 -45.401 1.00 84.62 704 PHE A C 1
ATOM 5679 O O . PHE A 1 704 ? 45.072 28.369 -45.765 1.00 84.62 704 PHE A O 1
ATOM 5686 N N . CYS A 1 705 ? 43.568 29.925 -45.164 1.00 82.38 705 CYS A N 1
ATOM 5687 C CA . CYS A 1 705 ? 44.479 31.066 -45.176 1.00 82.38 705 CYS A CA 1
ATOM 5688 C C . CYS A 1 705 ? 44.660 31.594 -43.750 1.00 82.38 705 CYS A C 1
ATOM 5690 O O . CYS A 1 705 ? 43.729 32.131 -43.154 1.00 82.38 705 CYS A O 1
ATOM 5692 N N . HIS A 1 706 ? 45.865 31.472 -43.198 1.00 82.00 706 HIS A N 1
ATOM 5693 C CA . HIS A 1 706 ? 46.167 31.977 -41.857 1.00 82.00 706 HIS A CA 1
ATOM 5694 C C . HIS A 1 706 ? 46.121 33.516 -41.811 1.00 82.00 706 HIS A C 1
ATOM 5696 O O . HIS A 1 706 ? 46.478 34.170 -42.791 1.00 82.00 706 HIS A O 1
ATOM 5702 N N . VAL A 1 707 ? 45.765 34.110 -40.663 1.00 80.25 707 VAL A N 1
ATOM 5703 C CA . VAL A 1 707 ? 45.617 35.576 -40.515 1.00 80.25 707 VAL A CA 1
ATOM 5704 C C . VAL A 1 707 ? 46.853 36.372 -40.961 1.00 80.25 707 VAL A C 1
ATOM 5706 O O . VAL A 1 707 ? 46.746 37.326 -41.726 1.00 80.25 707 VAL A O 1
ATOM 5709 N N . ASN A 1 708 ? 48.049 35.902 -40.601 1.00 77.88 708 ASN A N 1
ATOM 5710 C CA . ASN A 1 708 ? 49.332 36.518 -40.988 1.00 77.88 708 ASN A CA 1
ATOM 5711 C C . ASN A 1 708 ? 49.641 36.470 -42.500 1.00 77.88 708 ASN A C 1
ATOM 5713 O O . ASN A 1 708 ? 50.640 37.037 -42.944 1.00 77.88 708 ASN A O 1
ATOM 5717 N N . GLN A 1 709 ? 48.830 35.748 -43.274 1.00 79.38 709 GLN A N 1
ATOM 5718 C CA . GLN A 1 709 ? 48.963 35.548 -44.716 1.00 79.38 709 GLN A CA 1
ATOM 5719 C C . GLN A 1 709 ? 47.824 36.224 -45.502 1.00 79.38 709 GLN A C 1
ATOM 5721 O O . GLN A 1 709 ? 47.718 36.020 -46.710 1.00 79.38 709 GLN A O 1
ATOM 5726 N N . LEU A 1 710 ? 46.973 37.028 -44.848 1.00 76.94 710 LEU A N 1
ATOM 5727 C CA . LEU A 1 710 ? 45.837 37.706 -45.488 1.00 76.94 710 LEU A CA 1
ATOM 5728 C C . LEU A 1 710 ? 46.199 39.050 -46.132 1.00 76.94 710 LEU A C 1
ATOM 5730 O O . LEU A 1 710 ? 45.656 39.359 -47.191 1.00 76.94 710 LEU A O 1
ATOM 5734 N N . ASP A 1 711 ? 47.098 39.828 -45.523 1.00 75.75 711 ASP A N 1
ATOM 5735 C CA . ASP A 1 711 ? 47.455 41.174 -45.994 1.00 75.75 711 ASP A CA 1
ATOM 5736 C C . ASP A 1 711 ? 48.930 41.533 -45.711 1.00 75.75 711 ASP A C 1
ATOM 5738 O O . ASP A 1 711 ? 49.629 40.878 -44.930 1.00 75.75 711 ASP A O 1
ATOM 5742 N N . GLU A 1 712 ? 49.435 42.561 -46.392 1.00 61.72 712 GLU A N 1
ATOM 5743 C CA . GLU A 1 712 ? 50.827 43.019 -46.324 1.00 61.72 712 GLU A CA 1
ATOM 5744 C C . GLU A 1 712 ? 51.138 43.745 -45.004 1.00 61.72 712 GLU A C 1
ATOM 5746 O O . GLU A 1 712 ? 52.224 43.571 -44.443 1.00 61.72 712 GLU A O 1
ATOM 5751 N N . VAL A 1 713 ? 50.165 44.499 -44.483 1.00 65.62 713 VAL A N 1
ATOM 5752 C CA . VAL A 1 713 ? 50.233 45.232 -43.211 1.00 65.62 713 VAL A CA 1
ATOM 5753 C C . VAL A 1 713 ? 49.611 44.380 -42.102 1.00 65.62 713 VAL A C 1
ATOM 5755 O O . VAL A 1 713 ? 48.606 43.717 -42.332 1.00 65.62 713 VAL A O 1
ATOM 5758 N N . GLU A 1 714 ? 50.176 44.394 -40.889 1.00 58.84 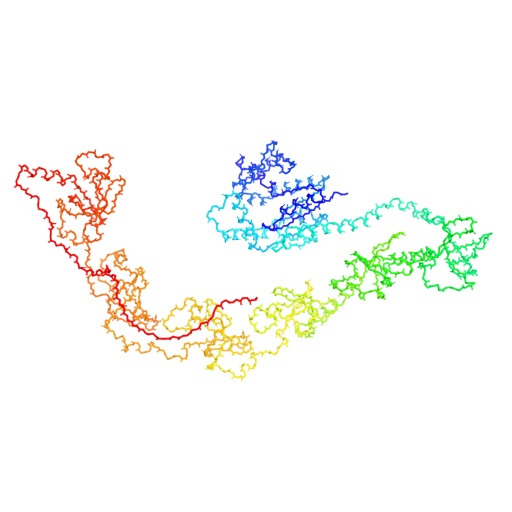714 GLU A N 1
ATOM 5759 C CA . GLU A 1 714 ? 49.523 43.774 -39.726 1.00 58.84 714 GLU A CA 1
ATOM 5760 C C . GLU A 1 714 ? 48.190 44.485 -39.438 1.00 58.84 714 GLU A C 1
ATOM 5762 O O . GLU A 1 714 ? 48.140 45.585 -38.883 1.00 58.84 714 GLU A O 1
ATOM 5767 N N . THR A 1 715 ? 47.096 43.868 -39.875 1.00 56.06 715 THR A N 1
ATOM 5768 C CA . THR A 1 715 ? 45.729 44.365 -39.716 1.00 56.06 715 THR A CA 1
ATOM 5769 C C . THR A 1 715 ? 45.203 44.055 -38.319 1.00 56.06 715 THR A C 1
ATOM 5771 O O . THR A 1 715 ? 45.415 42.963 -37.797 1.00 56.06 715 THR A O 1
ATOM 5774 N N . LYS A 1 716 ? 44.496 45.013 -37.703 1.00 55.66 716 LYS A N 1
ATOM 5775 C CA . LYS A 1 716 ? 43.947 44.858 -36.342 1.00 55.66 716 LYS A CA 1
ATOM 5776 C C . LYS A 1 716 ? 42.745 43.903 -36.270 1.00 55.66 716 LYS A C 1
ATOM 5778 O O . LYS A 1 716 ? 42.518 43.357 -35.195 1.00 55.66 716 LYS A O 1
ATOM 5783 N N . SER A 1 717 ? 42.043 43.677 -37.386 1.00 68.44 717 SER A N 1
ATOM 5784 C CA . SER A 1 717 ? 40.880 42.781 -37.490 1.00 68.44 717 SER A CA 1
ATOM 5785 C C . SER A 1 717 ? 40.809 42.116 -38.873 1.00 68.44 717 SER A C 1
ATOM 5787 O O . SER A 1 717 ? 41.071 42.765 -39.883 1.00 68.44 717 SER A O 1
ATOM 5789 N N . ILE A 1 718 ? 40.440 40.828 -38.930 1.00 70.00 718 ILE A N 1
ATOM 5790 C CA . ILE A 1 718 ? 40.315 40.040 -40.181 1.00 70.00 718 ILE A CA 1
ATOM 5791 C C . ILE A 1 718 ? 39.129 40.523 -41.038 1.00 70.00 718 ILE A C 1
ATOM 5793 O O . ILE A 1 718 ? 39.198 40.537 -42.267 1.00 70.00 718 ILE A O 1
ATOM 5797 N N . GLU A 1 719 ? 38.064 40.972 -40.377 1.00 72.69 719 GLU A N 1
ATOM 5798 C CA . GLU A 1 719 ? 36.795 41.414 -40.974 1.00 72.69 719 GLU A CA 1
ATOM 5799 C C . GLU A 1 719 ? 36.919 42.712 -41.791 1.00 72.69 719 GLU A C 1
ATOM 5801 O O . GLU A 1 719 ? 36.089 42.980 -42.659 1.00 72.69 719 GLU A O 1
ATOM 5806 N N . ASP A 1 720 ? 37.977 43.496 -41.555 1.00 70.44 720 ASP A N 1
ATOM 5807 C CA . ASP A 1 720 ? 38.281 44.705 -42.330 1.00 70.44 720 ASP A CA 1
ATOM 5808 C C . ASP A 1 720 ? 38.895 44.373 -43.705 1.00 70.44 720 ASP A C 1
ATOM 5810 O O . ASP A 1 720 ? 38.929 45.219 -44.599 1.00 70.44 720 ASP A O 1
ATOM 5814 N N . VAL A 1 721 ? 39.388 43.141 -43.878 1.00 72.12 721 VAL A N 1
ATOM 5815 C CA . VAL A 1 721 ? 40.219 42.714 -45.015 1.00 72.12 721 VAL A CA 1
ATOM 5816 C C . VAL A 1 721 ? 39.466 41.774 -45.958 1.00 72.12 721 VAL A C 1
ATOM 5818 O O . VAL A 1 721 ? 39.725 41.776 -47.167 1.00 72.12 721 VAL A O 1
ATOM 5821 N N . VAL A 1 722 ? 38.569 40.945 -45.414 1.00 75.56 722 VAL A N 1
ATOM 5822 C CA . VAL A 1 722 ? 37.821 39.910 -46.141 1.00 75.56 722 VAL A CA 1
ATOM 5823 C C . VAL A 1 722 ? 36.436 39.724 -45.519 1.00 75.56 722 VAL A C 1
ATOM 5825 O O . VAL A 1 722 ? 36.315 39.685 -44.296 1.00 75.56 722 VAL A O 1
ATOM 5828 N N . LYS A 1 723 ? 35.401 39.532 -46.349 1.00 79.00 723 LYS A N 1
ATOM 5829 C CA . LYS A 1 723 ? 34.054 39.138 -45.897 1.00 79.00 723 LYS A CA 1
ATOM 5830 C C . LYS A 1 723 ? 33.660 37.746 -46.388 1.00 79.00 723 LYS A C 1
ATOM 5832 O O . LYS A 1 723 ? 34.094 37.300 -47.447 1.00 79.00 723 LYS A O 1
ATOM 5837 N N . VAL A 1 724 ? 32.796 37.079 -45.624 1.00 81.31 724 VAL A N 1
ATOM 5838 C CA . VAL A 1 724 ? 32.179 35.803 -46.019 1.00 81.31 724 VAL A CA 1
ATOM 5839 C C . VAL A 1 724 ? 31.353 36.000 -47.296 1.00 81.31 724 VAL A C 1
ATOM 5841 O O . VAL A 1 724 ? 30.584 36.955 -47.394 1.00 81.31 724 VAL A O 1
ATOM 5844 N N . GLY A 1 725 ? 31.543 35.116 -48.274 1.00 74.44 725 GLY A N 1
ATOM 5845 C CA . GLY A 1 725 ? 30.955 35.163 -49.616 1.00 74.44 725 GLY A CA 1
ATOM 5846 C C . GLY A 1 725 ? 31.776 35.939 -50.653 1.00 74.44 725 GLY A C 1
ATOM 5847 O O . GLY A 1 725 ? 31.438 35.925 -51.835 1.00 74.44 725 GLY A O 1
ATOM 5848 N N . GLU A 1 726 ? 32.862 36.620 -50.265 1.00 78.88 726 GLU A N 1
ATOM 5849 C CA . GLU A 1 726 ? 33.717 37.320 -51.230 1.00 78.88 726 GLU A CA 1
ATOM 5850 C C . GLU A 1 726 ? 34.732 36.383 -51.890 1.00 78.88 726 GLU A C 1
ATOM 5852 O O . GLU A 1 726 ? 35.362 35.543 -51.239 1.00 78.88 726 GLU A O 1
ATOM 5857 N N . LYS A 1 727 ? 34.935 36.581 -53.198 1.00 81.50 727 LYS A N 1
ATOM 5858 C CA . LYS A 1 727 ? 35.945 35.869 -53.984 1.00 81.50 727 LYS A CA 1
ATOM 5859 C C . LYS A 1 727 ? 37.251 36.648 -53.999 1.00 81.50 727 LYS A C 1
ATOM 5861 O O . LYS A 1 727 ? 37.295 37.791 -54.450 1.00 81.50 727 LYS A O 1
ATOM 5866 N N . HIS A 1 728 ? 38.322 36.006 -53.552 1.00 81.06 728 HIS A N 1
ATOM 5867 C CA . HIS A 1 728 ? 39.668 36.574 -53.521 1.00 81.06 728 HIS A CA 1
ATOM 5868 C C . HIS A 1 728 ? 40.653 35.647 -54.236 1.00 81.06 728 HIS A C 1
ATOM 5870 O O . HIS A 1 728 ? 40.430 34.443 -54.354 1.00 81.06 728 HIS A O 1
ATOM 5876 N N . SER A 1 729 ? 41.741 36.220 -54.752 1.00 80.50 729 SER A N 1
ATOM 5877 C CA . SER A 1 729 ? 42.839 35.444 -55.338 1.00 80.50 729 SER A CA 1
ATOM 5878 C C . SER A 1 729 ? 43.872 35.113 -54.268 1.00 80.50 729 SER A C 1
ATOM 5880 O O . SER A 1 729 ? 44.309 35.992 -53.523 1.00 80.50 729 SER A O 1
ATOM 5882 N N . PHE A 1 730 ? 44.266 33.847 -54.210 1.00 81.81 730 PHE A N 1
ATOM 5883 C CA . PHE A 1 730 ? 45.217 33.313 -53.248 1.00 81.81 730 PHE A CA 1
ATOM 5884 C C . PHE A 1 730 ? 46.328 32.564 -53.973 1.00 81.81 730 PHE A C 1
ATOM 5886 O O . PHE A 1 730 ? 46.099 31.921 -54.994 1.00 81.81 730 PHE A O 1
ATOM 5893 N N . LEU A 1 731 ? 47.533 32.616 -53.419 1.00 81.62 731 LEU A N 1
ATOM 5894 C CA . LEU A 1 731 ? 48.641 31.778 -53.841 1.00 81.62 731 LEU A CA 1
ATOM 5895 C C . LEU A 1 731 ? 48.633 30.484 -53.022 1.00 81.62 731 LEU A C 1
ATOM 5897 O O . LEU A 1 731 ? 48.571 30.527 -51.790 1.00 81.62 731 LEU A O 1
ATOM 5901 N N . ILE A 1 732 ? 48.718 29.336 -53.691 1.00 81.81 732 ILE A N 1
ATOM 5902 C CA . ILE A 1 732 ? 48.846 28.045 -53.011 1.00 81.81 732 ILE A CA 1
ATOM 5903 C C . ILE A 1 732 ? 50.251 27.939 -52.414 1.00 81.81 732 ILE A C 1
ATOM 5905 O O . ILE A 1 732 ? 51.241 27.876 -53.143 1.00 81.81 732 ILE A O 1
ATOM 5909 N N . GLN A 1 733 ? 50.355 27.885 -51.086 1.00 80.31 733 GLN A N 1
ATOM 5910 C CA . GLN A 1 733 ? 51.635 27.658 -50.410 1.00 80.31 733 GLN A CA 1
ATOM 5911 C C . GLN A 1 733 ? 51.989 26.172 -50.366 1.00 80.31 733 GLN A C 1
ATOM 5913 O O . GLN A 1 733 ? 53.149 25.808 -50.567 1.00 80.31 733 GLN A O 1
ATOM 5918 N N . PHE A 1 734 ? 51.000 25.320 -50.087 1.00 77.56 734 PHE A N 1
ATOM 5919 C CA . PHE A 1 734 ? 51.202 23.883 -49.935 1.00 77.56 734 PHE A CA 1
ATOM 5920 C C . PHE A 1 734 ? 49.897 23.099 -50.111 1.00 77.56 734 PHE A C 1
ATOM 5922 O O . PHE A 1 734 ? 48.864 23.513 -49.580 1.00 77.56 734 PHE A O 1
ATOM 5929 N N . ILE A 1 735 ? 49.969 21.954 -50.798 1.00 74.44 735 ILE A N 1
ATOM 5930 C CA . ILE A 1 735 ? 48.884 20.971 -50.934 1.00 74.44 735 ILE A CA 1
ATOM 5931 C C . ILE A 1 735 ? 49.334 19.649 -50.292 1.00 74.44 735 ILE A C 1
ATOM 5933 O O . ILE A 1 735 ? 50.296 19.033 -50.752 1.00 74.44 735 ILE A O 1
ATOM 5937 N N . ASP A 1 736 ? 48.626 19.207 -49.251 1.00 72.00 736 ASP A N 1
ATOM 5938 C CA . ASP A 1 736 ? 48.766 17.884 -48.629 1.00 72.00 736 ASP A CA 1
ATOM 5939 C C . ASP A 1 736 ? 47.543 17.034 -48.984 1.00 72.00 736 ASP A C 1
ATOM 5941 O O . ASP A 1 736 ? 46.452 17.255 -48.458 1.00 72.00 736 ASP A O 1
ATOM 5945 N N . ILE A 1 737 ? 47.721 16.076 -49.895 1.00 63.81 737 ILE A N 1
ATOM 5946 C CA . ILE A 1 737 ? 46.632 15.209 -50.372 1.00 63.81 737 ILE A CA 1
ATOM 5947 C C . ILE A 1 737 ? 46.300 14.141 -49.329 1.00 63.81 737 ILE A C 1
ATOM 5949 O O . ILE A 1 737 ? 45.136 13.819 -49.140 1.00 63.81 737 ILE A O 1
ATOM 5953 N N . GLU A 1 738 ? 47.302 13.627 -48.609 1.00 61.06 738 GLU A N 1
ATOM 5954 C CA . GLU A 1 738 ? 47.089 12.586 -47.593 1.00 61.06 738 GLU A CA 1
ATOM 5955 C C . GLU A 1 738 ? 46.338 13.121 -46.369 1.00 61.06 738 GLU A C 1
ATOM 5957 O O . GLU A 1 738 ? 45.704 12.357 -45.644 1.00 61.06 738 GLU A O 1
ATOM 5962 N N . LYS A 1 739 ? 46.418 14.434 -46.119 1.00 60.28 739 LYS A N 1
ATOM 5963 C CA . LYS A 1 739 ? 45.731 15.098 -45.001 1.00 60.28 739 LYS A CA 1
ATOM 5964 C C . LYS A 1 739 ? 44.593 16.014 -45.427 1.00 60.28 739 LYS A C 1
ATOM 5966 O O . LYS A 1 739 ? 44.079 16.714 -44.555 1.00 60.28 739 LYS A O 1
ATOM 5971 N N . GLU A 1 740 ? 44.252 16.042 -46.716 1.00 68.75 740 GLU A N 1
ATOM 5972 C CA . GLU A 1 740 ? 43.200 16.895 -47.287 1.00 68.75 740 GLU A CA 1
ATOM 5973 C C . GLU A 1 740 ? 43.327 18.368 -46.852 1.00 68.75 740 GLU A C 1
ATOM 5975 O O . GLU A 1 740 ? 42.367 19.019 -46.439 1.00 68.75 740 GLU A O 1
ATOM 5980 N N . LYS A 1 741 ? 44.553 18.906 -46.883 1.00 73.44 741 LYS A N 1
ATOM 5981 C CA . LYS A 1 741 ? 44.848 20.269 -46.417 1.00 73.44 741 LYS A CA 1
ATOM 5982 C C . LYS A 1 741 ? 45.516 21.093 -47.499 1.00 73.44 741 LYS A C 1
ATOM 5984 O O . LYS A 1 741 ? 46.565 20.723 -48.019 1.00 73.44 741 LYS A O 1
ATOM 5989 N N . ILE A 1 742 ? 44.953 22.270 -47.758 1.00 81.00 742 ILE A N 1
ATOM 5990 C CA . ILE A 1 742 ? 45.537 23.274 -48.651 1.00 81.00 742 ILE A CA 1
ATOM 5991 C C . ILE A 1 742 ? 45.807 24.537 -47.844 1.00 81.00 742 ILE A C 1
ATOM 5993 O O . ILE A 1 742 ? 44.895 25.088 -47.230 1.00 81.00 742 ILE A O 1
ATOM 5997 N N . SER A 1 743 ? 47.059 24.991 -47.845 1.00 81.50 743 SER A N 1
ATOM 5998 C CA . SER A 1 743 ? 47.455 26.259 -47.230 1.00 81.50 743 SER A CA 1
ATOM 5999 C C . SER A 1 743 ? 47.523 27.346 -48.294 1.00 81.50 743 SER A C 1
ATOM 6001 O O . SER A 1 743 ? 48.227 27.199 -49.298 1.00 81.50 743 SER A O 1
ATOM 6003 N N . LEU A 1 744 ? 46.809 28.441 -48.062 1.00 84.56 744 LEU A N 1
ATOM 6004 C CA . LEU A 1 744 ? 46.663 29.567 -48.979 1.00 84.56 744 LEU A CA 1
ATOM 6005 C C . LEU A 1 744 ? 47.306 30.833 -48.395 1.00 84.56 744 LEU A C 1
ATOM 6007 O O . LEU A 1 744 ? 47.307 31.032 -47.181 1.00 84.56 744 LEU A O 1
ATOM 6011 N N . SER A 1 745 ? 47.826 31.706 -49.262 1.00 81.56 745 SER A N 1
ATOM 6012 C CA . SER A 1 745 ? 48.309 33.039 -48.881 1.00 81.56 745 SER A CA 1
ATOM 6013 C C . SER A 1 745 ? 47.851 34.106 -49.867 1.00 81.56 745 SER A C 1
ATOM 6015 O O . SER A 1 745 ? 48.161 34.059 -51.058 1.00 81.56 745 SER A O 1
ATOM 6017 N N . ARG A 1 746 ? 47.124 35.104 -49.361 1.00 80.75 746 ARG A N 1
ATOM 6018 C CA . ARG A 1 746 ? 46.745 36.307 -50.116 1.00 80.75 746 ARG A CA 1
ATOM 6019 C C . ARG A 1 746 ? 47.868 37.347 -50.094 1.00 80.75 746 ARG A C 1
ATOM 6021 O O . ARG A 1 746 ? 48.099 38.022 -51.093 1.00 80.75 746 ARG A O 1
ATOM 6028 N N . LYS A 1 747 ? 48.624 37.419 -48.997 1.00 80.12 747 LYS A N 1
ATOM 6029 C CA . LYS A 1 747 ? 49.797 38.284 -48.831 1.00 80.12 747 LYS A CA 1
ATOM 6030 C C . LYS A 1 747 ? 50.870 37.997 -49.882 1.00 80.12 747 LYS A C 1
ATOM 6032 O O . LYS A 1 747 ? 51.332 38.922 -50.546 1.00 80.12 747 LYS A O 1
ATOM 6037 N N . ASP A 1 748 ? 51.225 36.728 -50.083 1.00 79.62 748 ASP A N 1
ATOM 6038 C CA . ASP A 1 748 ? 52.241 36.341 -51.071 1.00 79.62 748 ASP A CA 1
ATOM 6039 C C . ASP A 1 748 ? 51.773 36.645 -52.504 1.00 79.62 748 ASP A C 1
ATOM 6041 O O . ASP A 1 748 ? 52.567 37.085 -53.339 1.00 79.62 748 ASP A O 1
ATOM 6045 N N . PHE A 1 749 ? 50.470 36.505 -52.778 1.00 79.38 749 PHE A N 1
ATOM 6046 C CA . PHE A 1 749 ? 49.871 36.938 -54.041 1.00 79.38 749 PHE A CA 1
ATOM 6047 C C . PHE A 1 749 ? 50.002 38.460 -54.249 1.00 79.38 749 PHE A C 1
ATOM 6049 O O . PHE A 1 749 ? 50.491 38.889 -55.297 1.00 79.38 749 PHE A O 1
ATOM 6056 N N . LEU A 1 750 ? 49.646 39.280 -53.254 1.00 75.75 750 LEU A N 1
ATOM 6057 C CA . LEU A 1 750 ? 49.743 40.747 -53.326 1.00 75.75 750 LEU A CA 1
ATOM 6058 C C . LEU A 1 750 ? 51.192 41.226 -53.525 1.00 75.75 750 LEU A C 1
ATOM 6060 O O . LEU A 1 750 ? 51.451 42.090 -54.367 1.00 75.75 750 LEU A O 1
ATOM 6064 N N . ILE A 1 751 ? 52.147 40.619 -52.812 1.00 74.25 751 ILE A N 1
ATOM 6065 C CA . ILE A 1 751 ? 53.582 40.918 -52.936 1.00 74.25 751 ILE A CA 1
ATOM 6066 C C . ILE A 1 751 ? 54.104 40.517 -54.323 1.00 74.25 751 ILE A C 1
ATOM 6068 O O . ILE A 1 751 ? 54.847 41.276 -54.953 1.00 74.25 751 ILE A O 1
ATOM 6072 N N . SER A 1 752 ? 53.711 39.343 -54.829 1.00 68.50 752 SER A N 1
ATOM 6073 C CA . SER A 1 752 ? 54.109 38.889 -56.169 1.00 68.50 752 SER A CA 1
ATOM 6074 C C . SER A 1 752 ? 53.539 39.778 -57.282 1.00 68.50 752 SER A C 1
ATOM 6076 O O . SER A 1 752 ? 54.252 40.077 -58.238 1.00 68.50 752 SER A O 1
ATOM 6078 N N . SER A 1 753 ? 52.316 40.292 -57.111 1.00 63.34 753 SER A N 1
ATOM 6079 C CA . SER A 1 753 ? 51.655 41.185 -58.071 1.00 63.34 753 SER A CA 1
ATOM 6080 C C . SER A 1 753 ? 52.333 42.562 -58.146 1.00 63.34 753 SER A C 1
ATOM 6082 O O . SER A 1 753 ? 52.631 43.035 -59.241 1.00 63.34 753 SER A O 1
ATOM 6084 N N . LYS A 1 754 ? 52.691 43.171 -57.003 1.00 63.44 754 LYS A N 1
ATOM 6085 C CA . LYS A 1 754 ? 53.405 44.469 -56.961 1.00 63.44 754 LYS A CA 1
ATOM 6086 C C . LYS A 1 754 ? 54.837 44.398 -57.501 1.00 63.44 754 LYS A C 1
ATOM 6088 O O . LYS A 1 754 ? 55.288 45.307 -58.194 1.00 63.44 754 LYS A O 1
ATOM 6093 N N . ASN A 1 755 ? 55.565 43.316 -57.214 1.00 59.81 755 ASN A N 1
ATOM 6094 C CA . ASN A 1 755 ? 56.919 43.117 -57.749 1.00 59.81 755 ASN A CA 1
ATOM 6095 C C . ASN A 1 755 ? 56.921 42.897 -59.277 1.00 59.81 755 ASN A C 1
ATOM 6097 O O . ASN A 1 755 ? 57.916 43.187 -59.947 1.00 59.81 755 ASN A O 1
ATOM 6101 N N . MET A 1 756 ? 55.801 42.430 -59.838 1.00 54.03 756 MET A N 1
ATOM 6102 C CA . MET A 1 756 ? 55.610 42.212 -61.273 1.00 54.03 756 MET A CA 1
ATOM 6103 C C . MET A 1 756 ? 55.090 43.443 -62.042 1.00 54.03 756 MET A C 1
ATOM 6105 O O . MET A 1 756 ? 55.422 43.589 -63.218 1.00 54.03 756 MET A O 1
ATOM 6109 N N . GLU A 1 757 ? 54.396 44.390 -61.397 1.00 51.47 757 GLU A N 1
ATOM 6110 C CA . GLU A 1 757 ? 54.051 45.695 -62.004 1.00 51.47 757 GLU A CA 1
ATOM 6111 C C . GLU A 1 757 ? 55.296 46.524 -62.375 1.00 51.47 757 GLU A C 1
ATOM 6113 O O . GLU A 1 757 ? 55.299 47.227 -63.384 1.00 51.47 757 GLU A O 1
ATOM 6118 N N . ASN A 1 758 ? 56.405 46.367 -61.643 1.00 49.72 758 ASN A N 1
ATOM 6119 C CA . ASN A 1 758 ? 57.700 46.978 -61.982 1.00 49.72 758 ASN A CA 1
ATOM 6120 C C . ASN A 1 758 ? 58.471 46.240 -63.096 1.00 49.72 758 ASN A C 1
ATOM 6122 O O . ASN A 1 758 ? 59.537 46.695 -63.514 1.00 49.72 758 ASN A O 1
ATOM 6126 N N . SER A 1 759 ? 57.966 45.100 -63.575 1.00 50.53 759 SER A N 1
ATOM 6127 C CA . SER A 1 759 ? 58.632 44.250 -64.566 1.00 50.53 759 SER A CA 1
ATOM 6128 C C . SER A 1 759 ? 57.694 43.729 -65.663 1.00 50.53 759 SER A C 1
ATOM 6130 O O . SER A 1 759 ? 57.945 42.662 -66.192 1.00 50.53 759 SER A O 1
ATOM 6132 N N . ASN A 1 760 ? 56.647 44.472 -66.056 1.00 43.72 760 ASN A N 1
ATOM 6133 C CA . ASN A 1 760 ? 55.840 44.257 -67.279 1.00 43.72 760 ASN A CA 1
ATOM 6134 C C . ASN A 1 760 ? 55.495 42.787 -67.650 1.00 43.72 760 ASN A C 1
ATOM 6136 O O . ASN A 1 760 ? 55.420 42.434 -68.829 1.00 43.72 760 ASN A O 1
ATOM 6140 N N . VAL A 1 761 ? 55.258 41.920 -66.663 1.00 44.31 761 VAL A N 1
ATOM 6141 C CA . VAL A 1 761 ? 54.831 40.528 -66.868 1.00 44.31 761 VAL A CA 1
ATOM 6142 C C . VAL A 1 761 ? 53.689 40.237 -65.902 1.00 44.31 761 VAL A C 1
ATOM 6144 O O . VAL A 1 761 ? 53.883 40.254 -64.695 1.00 44.31 761 VAL A O 1
ATOM 6147 N N . SER A 1 762 ? 52.489 39.975 -66.421 1.00 40.75 762 SER A N 1
ATOM 6148 C CA . SER A 1 762 ? 51.326 39.600 -65.607 1.00 40.75 762 SER A CA 1
ATOM 6149 C C . SER A 1 762 ? 51.453 38.160 -65.080 1.00 40.75 762 SER A C 1
ATOM 6151 O O . SER A 1 762 ? 51.933 37.291 -65.818 1.00 40.75 762 SER A O 1
ATOM 6153 N N . PRO A 1 763 ? 50.994 37.854 -63.851 1.00 43.59 763 PRO A N 1
ATOM 6154 C CA . PRO A 1 763 ? 50.939 36.478 -63.369 1.00 43.59 763 PRO A CA 1
ATOM 6155 C C . PRO A 1 763 ? 49.973 35.652 -64.231 1.00 43.59 763 PRO A C 1
ATOM 6157 O O . PRO A 1 763 ? 48.887 36.114 -64.584 1.00 43.59 763 PRO A O 1
ATOM 6160 N N . LYS A 1 764 ? 50.353 34.412 -64.574 1.00 45.62 764 LYS A N 1
ATOM 6161 C CA . LYS A 1 764 ? 49.435 33.454 -65.208 1.00 45.62 764 LYS A CA 1
ATOM 6162 C C . LYS A 1 764 ? 48.351 33.071 -64.197 1.00 45.62 764 LYS A C 1
ATOM 6164 O O . LYS A 1 764 ? 48.551 32.169 -63.391 1.00 45.62 764 LYS A O 1
ATOM 6169 N N . MET A 1 765 ? 47.206 33.745 -64.251 1.00 48.31 765 MET A N 1
ATOM 6170 C CA . MET A 1 765 ? 45.975 33.237 -63.652 1.00 48.31 765 MET A CA 1
ATOM 6171 C C . MET A 1 765 ? 45.529 32.009 -64.449 1.00 48.31 765 MET A C 1
ATOM 6173 O O . MET A 1 765 ? 45.261 32.107 -65.646 1.00 48.31 765 MET A O 1
ATOM 6177 N N . LYS A 1 766 ? 45.464 30.843 -63.804 1.00 50.03 766 LYS A N 1
ATOM 6178 C CA . LYS A 1 766 ? 44.730 29.696 -64.343 1.00 50.03 766 LYS A CA 1
ATOM 6179 C C . LYS A 1 766 ? 43.265 29.868 -63.938 1.00 50.03 766 LYS A C 1
ATOM 6181 O O . LYS A 1 766 ? 42.880 29.397 -62.876 1.00 50.03 766 LYS A O 1
ATOM 6186 N N . LEU A 1 767 ? 42.458 30.568 -64.737 1.00 37.72 767 LEU A N 1
ATOM 6187 C CA . LEU A 1 767 ? 41.001 30.465 -64.619 1.00 37.72 767 LEU A CA 1
ATOM 6188 C C . LEU A 1 767 ? 40.323 30.732 -65.968 1.00 37.72 767 LEU A C 1
ATOM 6190 O O . LEU A 1 767 ? 40.372 31.853 -66.454 1.00 37.72 767 LEU A O 1
ATOM 6194 N N . ASP A 1 768 ? 39.756 29.674 -66.553 1.00 33.88 768 ASP A N 1
ATOM 6195 C CA . ASP A 1 768 ? 38.527 29.680 -67.366 1.00 33.88 768 ASP A CA 1
ATOM 6196 C C . ASP A 1 768 ? 38.179 28.230 -67.756 1.00 33.88 768 ASP A C 1
ATOM 6198 O O . ASP A 1 768 ? 38.660 27.703 -68.756 1.00 33.88 768 ASP A O 1
ATOM 6202 N N . ALA A 1 769 ? 37.398 27.580 -66.888 1.00 31.98 769 ALA A N 1
ATOM 6203 C CA . ALA A 1 769 ? 36.576 26.370 -67.068 1.00 31.98 769 ALA A CA 1
ATOM 6204 C C . ALA A 1 769 ? 36.357 25.842 -65.642 1.00 31.98 769 ALA A C 1
ATOM 6206 O O . ALA A 1 769 ? 37.286 25.351 -65.017 1.00 31.98 769 ALA A O 1
ATOM 6207 N N . ILE A 1 770 ? 35.221 26.074 -64.994 1.00 31.11 770 ILE A N 1
ATOM 6208 C CA . ILE A 1 770 ? 34.013 25.263 -65.144 1.00 31.11 770 ILE A CA 1
ATOM 6209 C C . ILE A 1 770 ? 32.830 26.159 -64.751 1.00 31.11 770 ILE A C 1
ATOM 6211 O O . ILE A 1 770 ? 32.712 26.600 -63.609 1.00 31.11 770 ILE A O 1
ATOM 6215 N N . ILE A 1 771 ? 31.991 26.464 -65.738 1.00 28.64 771 ILE A N 1
ATOM 6216 C CA . ILE A 1 771 ? 30.667 27.062 -65.565 1.00 28.64 771 ILE A CA 1
ATOM 6217 C C . ILE A 1 771 ? 29.717 25.937 -65.128 1.00 28.64 771 ILE A C 1
ATOM 6219 O O . ILE A 1 771 ? 29.765 24.838 -65.680 1.00 28.64 771 ILE A O 1
ATOM 6223 N N . GLU A 1 772 ? 28.887 26.224 -64.127 1.00 27.11 772 GLU A N 1
ATOM 6224 C CA . GLU A 1 772 ? 27.818 25.373 -63.589 1.00 27.11 772 GLU A CA 1
ATOM 6225 C C . GLU A 1 772 ? 26.896 24.781 -64.677 1.00 27.11 772 GLU A C 1
ATOM 6227 O O . GLU A 1 772 ? 26.546 25.485 -65.630 1.00 27.11 772 GLU A O 1
ATOM 6232 N N . PRO A 1 773 ? 26.369 23.552 -64.513 1.00 27.38 773 PRO A N 1
ATOM 6233 C CA . PRO A 1 773 ? 25.097 23.197 -65.112 1.00 27.38 773 PRO A CA 1
ATOM 6234 C C . PRO A 1 773 ? 23.952 23.761 -64.256 1.00 27.38 773 PRO A C 1
ATOM 6236 O O . PRO A 1 773 ? 23.682 23.325 -63.141 1.00 27.38 773 PRO A O 1
ATOM 6239 N N . SER A 1 774 ? 23.286 24.742 -64.853 1.00 25.36 774 SER A N 1
ATOM 6240 C CA . SER A 1 774 ? 21.973 25.312 -64.550 1.00 25.36 774 SER A CA 1
ATOM 6241 C C . SER A 1 774 ? 20.951 24.362 -63.900 1.00 25.36 774 SER A C 1
ATOM 6243 O O . SER A 1 774 ? 20.499 23.403 -64.533 1.00 25.36 774 SER A O 1
ATOM 6245 N N . HIS A 1 775 ? 20.460 24.728 -62.714 1.00 28.64 775 HIS A N 1
ATOM 6246 C CA . HIS A 1 775 ? 19.075 24.466 -62.311 1.00 28.64 775 HIS A CA 1
ATOM 6247 C C . HIS A 1 775 ? 18.203 25.654 -62.754 1.00 28.64 775 HIS A C 1
ATOM 6249 O O . HIS A 1 775 ? 18.607 26.792 -62.529 1.00 28.64 775 HIS A O 1
ATOM 6255 N N . PRO A 1 776 ? 17.035 25.447 -63.391 1.00 29.09 776 PRO A N 1
ATOM 6256 C CA . PRO A 1 776 ? 16.102 26.536 -63.643 1.00 29.09 776 PRO A CA 1
ATOM 6257 C C . PRO A 1 776 ? 15.347 26.902 -62.358 1.00 29.09 776 PRO A C 1
ATOM 6259 O O . PRO A 1 776 ? 14.801 26.037 -61.671 1.00 29.09 776 PRO A O 1
ATOM 6262 N N . ASP A 1 777 ? 15.348 28.203 -62.079 1.00 28.66 777 ASP A N 1
ATOM 6263 C CA . ASP A 1 777 ? 14.736 28.885 -60.944 1.00 28.66 777 ASP A CA 1
ATOM 6264 C C . ASP A 1 777 ? 13.242 28.599 -60.750 1.00 28.66 777 ASP A C 1
ATOM 6266 O O . ASP A 1 777 ? 12.450 28.524 -61.696 1.00 28.66 777 ASP A O 1
ATOM 6270 N N . GLN A 1 778 ? 12.865 28.546 -59.471 1.00 28.14 778 GLN A N 1
ATOM 6271 C CA . GLN A 1 778 ? 11.521 28.840 -58.999 1.00 28.14 778 GLN A CA 1
ATOM 6272 C C . GLN A 1 778 ? 11.298 30.360 -58.927 1.00 28.14 778 GLN A C 1
ATOM 6274 O O . GLN A 1 778 ? 12.163 31.116 -58.499 1.00 28.14 778 GLN A O 1
ATOM 6279 N N . ASP A 1 779 ? 10.065 30.735 -59.264 1.00 31.09 779 ASP A N 1
ATOM 6280 C CA . ASP A 1 779 ? 9.349 31.963 -58.919 1.00 31.09 779 ASP A CA 1
ATOM 6281 C C . ASP A 1 779 ? 9.739 33.295 -59.579 1.00 31.09 779 ASP A C 1
ATOM 6283 O O . ASP A 1 779 ? 10.517 34.101 -59.079 1.00 31.09 779 ASP A O 1
ATOM 6287 N N . SER A 1 780 ? 8.947 33.651 -60.595 1.00 26.47 780 SER A N 1
ATOM 6288 C CA . SER A 1 780 ? 8.106 34.848 -60.480 1.00 26.47 780 SER A CA 1
ATOM 6289 C C . SER A 1 780 ? 6.879 34.740 -61.391 1.00 26.47 780 SER A C 1
ATOM 6291 O O . SER A 1 780 ? 7.006 34.516 -62.588 1.00 26.47 780 SER A O 1
ATOM 6293 N N . MET A 1 781 ? 5.675 34.919 -60.847 1.00 26.55 781 MET A N 1
ATOM 6294 C CA . MET A 1 781 ? 4.864 36.114 -61.107 1.00 26.55 781 MET A CA 1
ATOM 6295 C C . MET A 1 781 ? 3.429 35.972 -60.595 1.00 26.55 781 MET A C 1
ATOM 6297 O O . MET A 1 781 ? 2.836 34.902 -60.519 1.00 26.55 781 MET A O 1
ATOM 6301 N N . LYS A 1 782 ? 2.938 37.146 -60.212 1.00 28.25 782 LYS A N 1
ATOM 6302 C CA . LYS A 1 782 ? 1.609 37.500 -59.745 1.00 28.25 782 LYS A CA 1
ATOM 6303 C C . LYS A 1 782 ? 0.525 37.305 -60.812 1.00 28.25 782 LYS A C 1
ATOM 6305 O O . LYS A 1 782 ? 0.807 37.439 -61.994 1.00 28.25 782 LYS A O 1
ATOM 6310 N N . GLU A 1 783 ? -0.693 37.204 -60.278 1.00 27.81 783 GLU A N 1
ATOM 6311 C CA . GLU A 1 783 ? -1.957 37.788 -60.758 1.00 27.81 783 GLU A CA 1
ATOM 6312 C C . GLU A 1 783 ? -2.592 37.304 -62.075 1.00 27.81 783 GLU A C 1
ATOM 6314 O O . GLU A 1 783 ? -1.947 36.990 -63.065 1.00 27.81 783 GLU A O 1
ATOM 6319 N N . ASP A 1 784 ? -3.927 37.331 -62.008 1.00 27.02 784 ASP A N 1
ATOM 6320 C CA . ASP A 1 784 ? -4.936 37.245 -63.061 1.00 27.02 784 ASP A CA 1
ATOM 6321 C C . ASP A 1 784 ? -5.235 35.880 -63.692 1.00 27.02 784 ASP A C 1
ATOM 6323 O O . ASP A 1 784 ? -4.670 35.488 -64.706 1.00 27.02 784 ASP A O 1
ATOM 6327 N N . THR A 1 785 ? -6.294 35.233 -63.188 1.00 29.61 785 THR A N 1
ATOM 6328 C CA . THR A 1 785 ? -7.346 34.710 -64.076 1.00 29.61 785 THR A CA 1
ATOM 6329 C C . THR A 1 785 ? -8.727 34.884 -63.444 1.00 29.61 785 THR A C 1
ATOM 6331 O O . THR A 1 785 ? -9.103 34.242 -62.467 1.00 29.61 785 THR A O 1
ATOM 6334 N N . ASP A 1 786 ? -9.468 35.797 -64.054 1.00 27.05 786 ASP A N 1
ATOM 6335 C CA . ASP A 1 786 ? -10.912 35.953 -64.005 1.00 27.05 786 ASP A CA 1
ATOM 6336 C C . ASP A 1 786 ? -11.560 34.814 -64.818 1.00 27.05 786 ASP A C 1
ATOM 6338 O O . ASP A 1 786 ? -11.099 34.544 -65.931 1.00 27.05 786 ASP A O 1
ATOM 6342 N N . SER A 1 787 ? -12.601 34.147 -64.297 1.00 28.84 787 SER A N 1
ATOM 6343 C CA . SER A 1 787 ? -13.687 33.480 -65.057 1.00 28.84 787 SER A CA 1
ATOM 6344 C C . SER A 1 787 ? -14.730 32.811 -64.132 1.00 28.84 787 SER A C 1
ATOM 6346 O O . SER A 1 787 ? -14.396 32.425 -63.015 1.00 28.84 787 SER A O 1
ATOM 6348 N N . PRO A 1 788 ? -16.001 32.666 -64.569 1.00 35.66 788 PRO A N 1
ATOM 6349 C CA . PRO A 1 788 ? -17.173 32.883 -63.715 1.00 35.66 788 PRO A CA 1
ATOM 6350 C C . PRO A 1 788 ? -18.045 31.637 -63.434 1.00 35.66 788 PRO A C 1
ATOM 6352 O O . PRO A 1 788 ? -17.839 30.565 -63.996 1.00 35.66 788 PRO A O 1
ATOM 6355 N N . SER A 1 789 ? -19.124 31.886 -62.674 1.00 26.61 789 SER A N 1
ATOM 6356 C CA . SER A 1 789 ? -20.417 31.163 -62.583 1.00 26.61 789 SER A CA 1
ATOM 6357 C C . SER A 1 789 ? -20.469 29.899 -61.707 1.00 26.61 789 SER A C 1
ATOM 6359 O O . SER A 1 789 ? -19.761 28.930 -61.939 1.00 26.61 789 SER A O 1
ATOM 6361 N N . GLU A 1 790 ? -21.160 29.993 -60.559 1.00 29.75 790 GLU A N 1
ATOM 6362 C CA . GLU A 1 790 ? -22.544 29.510 -60.298 1.00 29.75 790 GLU A CA 1
ATOM 6363 C C . GLU A 1 790 ? -22.528 28.045 -59.807 1.00 29.75 790 GLU A C 1
ATOM 6365 O O . GLU A 1 790 ? -21.877 27.204 -60.401 1.00 29.75 790 GLU A O 1
ATOM 6370 N N . THR A 1 791 ? -23.202 27.608 -58.744 1.00 29.91 791 THR A N 1
ATOM 6371 C CA . THR A 1 791 ? -24.329 28.138 -57.966 1.00 29.91 791 THR A CA 1
ATOM 6372 C C . THR A 1 791 ? -24.460 27.310 -56.673 1.00 29.91 791 THR A C 1
ATOM 6374 O O . THR A 1 791 ? -24.128 26.130 -56.684 1.00 29.91 791 THR A O 1
ATOM 6377 N N . ASP A 1 792 ? -25.026 27.928 -55.622 1.00 29.38 792 ASP A N 1
ATOM 6378 C CA . ASP A 1 792 ? -25.932 27.329 -54.619 1.00 29.38 792 ASP A CA 1
ATOM 6379 C C . ASP A 1 792 ? -25.443 26.111 -53.787 1.00 29.38 792 ASP A C 1
ATOM 6381 O O . ASP A 1 792 ? -25.115 25.059 -54.311 1.00 29.38 792 ASP A O 1
ATOM 6385 N N . ARG A 1 793 ? -25.505 26.062 -52.446 1.00 31.81 793 ARG A N 1
ATOM 6386 C CA . ARG A 1 793 ? -26.589 26.508 -51.556 1.00 31.81 793 ARG A CA 1
ATOM 6387 C C . ARG A 1 793 ? -26.196 26.325 -50.073 1.00 31.81 793 ARG A C 1
ATOM 6389 O O . ARG A 1 793 ? -25.801 25.237 -49.678 1.00 31.81 793 ARG A O 1
ATOM 6396 N N . ASN A 1 794 ? -26.469 27.363 -49.281 1.00 29.91 794 ASN A N 1
ATOM 6397 C CA . ASN A 1 794 ? -27.182 27.341 -47.993 1.00 29.91 794 ASN A CA 1
ATOM 6398 C C . ASN A 1 794 ? -26.625 26.636 -46.730 1.00 29.91 794 ASN A C 1
ATOM 6400 O O . ASN A 1 794 ? -26.709 25.422 -46.591 1.00 29.91 794 ASN A O 1
ATOM 6404 N N . THR A 1 795 ? -26.323 27.507 -45.743 1.00 31.41 795 THR A N 1
ATOM 6405 C CA . THR A 1 795 ? -26.819 27.541 -44.336 1.00 31.41 795 THR A CA 1
ATOM 6406 C C . THR A 1 795 ? -26.469 26.361 -43.408 1.00 31.41 795 THR A C 1
ATOM 6408 O O . THR A 1 795 ? -26.673 25.214 -43.765 1.00 31.41 795 THR A O 1
ATOM 6411 N N . HIS A 1 796 ? -26.011 26.530 -42.164 1.00 33.19 796 HIS A N 1
ATOM 6412 C CA . HIS A 1 796 ? -26.465 27.472 -41.139 1.00 33.19 796 HIS A CA 1
ATOM 6413 C C . HIS A 1 796 ? -25.406 27.701 -40.043 1.00 33.19 796 HIS A C 1
ATOM 6415 O O . HIS A 1 796 ? -24.582 26.840 -39.742 1.00 33.19 796 HIS A O 1
ATOM 6421 N N . GLU A 1 797 ? -25.514 28.883 -39.440 1.00 32.03 797 GLU A N 1
ATOM 6422 C CA . GLU A 1 797 ? -24.935 29.330 -38.176 1.00 32.03 797 GLU A CA 1
ATOM 6423 C C . GLU A 1 797 ? -25.214 28.425 -36.964 1.00 32.03 797 GLU A C 1
ATOM 6425 O O . GLU A 1 797 ? -26.209 27.706 -36.896 1.00 32.03 797 GLU A O 1
ATOM 6430 N N . LYS A 1 798 ? -24.302 28.564 -35.992 1.00 35.47 798 LYS A N 1
ATOM 6431 C CA . LYS A 1 798 ? -24.521 28.715 -34.541 1.00 35.47 798 LYS A CA 1
ATOM 6432 C C . LYS A 1 798 ? -25.979 28.645 -34.052 1.00 35.47 798 LYS A C 1
ATOM 6434 O O . LYS A 1 798 ? -26.815 29.391 -34.540 1.00 35.47 798 LYS A O 1
ATOM 6439 N N . ASP A 1 799 ? -26.233 27.887 -32.982 1.00 33.62 799 ASP A N 1
ATOM 6440 C CA . ASP A 1 799 ? -26.409 28.424 -31.615 1.00 33.62 799 ASP A CA 1
ATOM 6441 C C . ASP A 1 799 ? -27.049 27.405 -30.639 1.00 33.62 799 ASP A C 1
ATOM 6443 O O . ASP A 1 799 ? -27.952 26.659 -30.996 1.00 33.62 799 ASP A O 1
ATOM 6447 N N . PHE A 1 800 ? -26.553 27.448 -29.392 1.00 35.59 800 PHE A N 1
ATOM 6448 C CA . PHE A 1 800 ? -27.185 27.127 -28.096 1.00 35.59 800 PHE A CA 1
ATOM 6449 C C . PHE A 1 800 ? -27.915 25.785 -27.836 1.00 35.59 800 PHE A C 1
ATOM 6451 O O . PHE A 1 800 ? -29.045 25.582 -28.270 1.00 35.59 800 PHE A O 1
ATOM 6458 N N . ALA A 1 801 ? -27.344 24.984 -26.917 1.00 43.12 801 ALA A N 1
ATOM 6459 C CA . ALA A 1 801 ? -27.940 24.599 -25.618 1.00 43.12 801 ALA A CA 1
ATOM 6460 C C . ALA A 1 801 ? -26.906 23.889 -24.727 1.00 43.12 801 ALA A C 1
ATOM 6462 O O . ALA A 1 801 ? -26.243 22.953 -25.231 1.00 43.12 801 ALA A O 1
#